Protein 9F91 (pdb70)

Sequence (1014 aa):
EVQLVESGGGLVQPRRSLRLSCAASGFTFDDYTIHWVRQAPGKGLEWVSGITWNSGYIGYADSVKGRFTISRDNARNSLYLQMNSLRAEDTALYYCVRDAYVSGSDYYYYGLDVWGRGTLVTVSSASTKGPSVFPLAPSSKTSGGTAALGCLVKDYFPEPVTVSWNSGALTSGVHTFPAVLQSSGLYSLSSVVTVPSSSLGTQTYICNVNHKPSNTKVDKKVEPTGEIVMTSSPATLSVSPGERVTLFCRASQSVISNLAWYQQKSGQAPRLLIYGASTRATGIPSRFSGSGSGTEFTLTISSLQSEDFAVYFCQQYNNWPLTFGGGTQVNVQRTVAAPSVFIFPPSDSGTASVVCLLNNFYPREAKVQWKVDNALQSGNSQESVTEQDSKDSTYSLSSTLTLSKADYEKHKVYACEVTHQGLSSPVTKSFNRGEEVQLVESGGGLVQPRRSLRLSCAASGFTFDDYTIHWVRQAPGKGLEWVSGITWNSGYIGYADSVKGRFTISRDNARNSLYLQMNSLRAEDTALYYCVRDAYVSGSDYYYYGLDVWGRGTLVTVSSASTKGPSVFPLAPSSKSTSGTAALGCLVKDYFPEPVTVSWNSGALTSGVHTFPAVLQSSGLYSLSSVVTVPSSSLGTQTYICNVNHKPSNTKVDKKVEPTGEIVMTSSPATLSVSPGERVTLFCRASQSVISNLAWYQQKSGQAPRLLIYGASTRATGIPSRFSGSGSGTEFTLTISSLQSEDFAVYFCQQYNNWPLTFGGGTQVNVQRTVAAPSVFIFPPSDEQLKSGTASVVCLLNNFYPREAKVQWKVDNALQSGNSQESVTEQDSKDSTYSLSSTLTLSKADYEKHKVYACEVTHQGLSSPVTKSFNRGECTEEEIIEKVKSALLSTNKAVISVELKGRTIPLYVEITKEGKLHLTAEGATEEEKEIIKEAQKAFQEEIEHTEEEIIEKVKSALLSTNKAVISVELKGRTIPLYVEITKEGKLHLTAEGATEEEKEIIKEAQKAFQEEIE

B-factor: mean 74.76, std 21.91, range [30.68, 138.53]

Foldseek 3Di:
DWAKAKDWADEAAAQAKTKIKIATDDDQLLQWKKWKWWAAVPGDIGTAWIAHSVSPDIDGDPVQPPFKDWDDDSVRRMIMIIGGNDDQVPFTFIKIWIAQAGPPDDDGDGDTDYIHPTHTHGYHPDDFDAWDKAWAAQDLPCPPQKTKIWIKTDFGDDDDKDKDKPNPPDDPQKDWDDWDQDPVRGTITMMMGIDGSVCLVPDWIKIFIADVVNRDTDIDTHHD/DPDKEKAWPDQEAADAFFDKDKIKIFIPWFQFQQKWKWWDAPPDDTDTAAGGQFHGDPPHDPQWGKDDTTGIIMIMRGGHHPVRQTWMKMWGVSDPPIYIHPIYGYAHDADFDFWDKDKDDFDDDQFTKIKIKTPFGPDPDKDKWKAFPNRTDDDQKDKDKDAQDPPRRGIMMMMIGTDGPVVVVVTFKIWIWMDDPNDPDIDIDMDTPPD/DWAKAKDWADEDAAQAKTKIKIATDDDQQLQWKKFKWWAAVVGDIGTAWIAHSVSPDIDGDPVQPPQKDWDADSVRRMIMIMGGRDDQVPFTWMKIWIFQAGPPDDDGDGDTDHIHPTHTHGHAPDDFDDWDKAWAAWDLVDPPLKIKIWIKRAFGDDDDKDKDKPNPPDDPQKDKDDWDQDPVRGTITMIMGIGRSVCLVPDWIKIFIQDVSNRDTDIDTHHD/DPDKEKAKPDQEAADAFFDKDKIKIFIPWFQFFQKWKWWDAPPDDIHTAAGTQFHGDPPHDPQWTKDDGTTMIMIMRGTHDPVRQTWMKMWGVSDPPIYIYSTYGYAHDADFDFWDKDKDWADPVVLVVFKTKIKMKTPFGPDPDKDKWKAFVNRTDDDQKDKDKDAQDPPRRTIMMMMIGMDTSVVVVVTFKIWIWMDDPVDPDIDIDIATPPGD/DLVVVLVVLVVQCPPHQWDWDWDCDDPDTWIWIWGADPVGQIDIDTPPAPPVRVVSVVVSSVVVSVVRVD/DLVVVLVVLVVACPPDQWDWDWDCPVPDTFIWIWGADDPGAIDIDGPPDDPVVVVSVVVSRVVVRVVVD

Solvent-accessible surface area: 46553 Å² total; per-residue (Å²): 166,71,75,5,76,16,63,40,32,31,94,13,103,29,200,149,61,38,115,0,30,3,53,6,34,38,16,68,3,42,66,38,13,0,0,0,0,16,26,28,106,88,145,26,15,68,7,0,0,0,0,13,126,85,53,61,41,72,10,62,13,108,48,0,129,86,28,4,72,3,51,27,50,28,10,60,4,11,0,30,0,56,0,58,56,1,115,59,133,1,29,1,48,0,5,0,0,20,2,6,5,35,77,42,32,128,150,43,100,38,2,0,53,18,29,2,160,20,15,105,0,29,6,21,92,23,88,76,76,20,13,40,13,45,31,4,33,3,62,102,98,119,38,87,46,53,9,6,1,0,0,6,0,34,33,0,2,33,82,87,18,85,29,38,3,34,94,48,76,38,98,91,30,34,27,67,4,67,28,42,92,23,129,78,23,29,35,11,18,4,0,0,0,33,5,83,42,97,20,28,75,119,92,55,14,40,0,6,0,56,0,157,56,30,138,29,123,45,85,74,106,7,109,103,164,26,76,1,86,9,73,23,49,46,79,82,48,40,10,35,80,50,71,164,1,46,0,87,0,145,5,69,61,39,0,55,45,13,0,0,4,0,4,18,58,90,90,101,33,6,108,18,0,0,21,10,6,78,58,104,15,134,79,15,49,89,41,1,55,9,54,34,75,16,52,85,0,30,0,18,0,51,52,2,75,77,93,2,45,10,42,1,6,0,1,0,3,0,14,14,35,3,15,20,2,61,11,3,70,4,16,43,82,77,101,79,21,48,9,41,6,25,21,4,31,30,47,74,119,65,53,13,4,0,0,0,0,0,6,55,0,10,34,105,103,28,124,18,44,7,66,4,66,147,48,105,41,103,85,45,46,67,84,16,32,14,123,40,48,118,190,53,16,5,10,1,4,4,1,25,0,54,21,52,38,70,60,34,111,134,56,141,55,0,13,0,38,0,59,9,130,27,36,126,68,84,38,82,73,57,26,98,81,68,128,164,76,68,5,58,18,65,40,34,30,84,12,99,47,198,148,61,38,129,0,32,2,50,14,39,52,40,80,9,62,66,40,15,0,0,0,0,14,28,34,104,88,144,27,13,67,8,0,0,0,0,14,132,88,46,60,45,68,10,64,12,108,53,0,127,78,28,3,66,8,59,28,62,54,103,56,67,18,0,54,0,52,0,49,52,1,118,60,136,3,32,3,52,0,6,0,0,20,2,7,5,37,73,25,37,120,150,45,98,36,2,1,51,17,28,2,196,20,14,107,0,25,7,21,95,21,89,80,84,24,10,35,12,21,20,3,42,4,40,97,101,32,54,54,76,53,0,2,1,0,0,4,0,14,32,0,1,32,77,91,16,84,30,38,4,31,98,46,80,38,100,90,31,38,25,66,3,68,29,41,93,25,129,81,23,27,34,9,19,3,0,1,0,27,4,81,36,102,22,24,75,118,94,54,13,40,0,7,0,55,0,160,56,28,139,30,123,45,86,53,103,7,103,110,159,29,71,0,83,7,74,22,46,37,79,66,10,22,0,41,76,48,54,37,0,11,0,41,1,142,4,71,64,39,0,50,45,13,0,0,4,0,3,16,62,89,86,103,34,6,105,19,0,0,18,10,10,68,62,104,13,131,79,16,54,86,39,0,51,12,60,32,74,15,63,82,1,24,0,16,0,58,48,0,77,80,90,1,45,10,42,1,6,0,0,0,4,0,10,15,32,3,15,18,4,63,12,2,58,3,13,44,60,76,101,80,20,49,9,32,4,4,20,3,47,12,15,108,73,2,33,135,86,28,53,0,1,0,0,1,0,0,5,48,0,11,24,85,121,30,122,20,40,7,70,5,67,146,50,105,43,103,82,49,46,65,80,15,45,16,132,41,46,116,190,55,13,4,11,0,5,5,1,24,0,56,20,49,82,68,59,5,86,134,55,139,56,0,11,0,32,0,56,7,130,28,37,129,68,77,38,79,70,61,24,66,82,69,97,104,84,102,128,118,4,27,102,68,1,58,14,0,24,19,2,1,10,94,0,27,10,42,6,132,21,83,83,46,100,18,81,1,71,0,55,26,71,85,138,15,57,6,78,2,45,12,140,90,11,90,125,128,10,88,77,61,1,75,109,2,30,130,45,8,55,123,88,76,90,121,92,102,134,123,10,22,102,65,2,62,13,0,25,18,2,0,23,92,1,16,11,47,5,64,38,110,74,53,106,13,74,0,77,0,69,39,75,104,164,29,40,2,98,4,56,8,114,84,17,103,139,122,4,90,94,55,2,92,112,1,30,123,41,26,55,132,98,97,126

Structure (mmCIF, N/CA/C/O backbone):
data_9F91
#
_entry.id   9F91
#
_cell.length_a   113.390
_cell.length_b   137.650
_cell.length_c   87.470
_cell.angle_alpha   90.000
_cell.angle_beta   90.000
_cell.angle_gamma   90.000
#
_symmetry.space_group_name_H-M   'P 21 21 2'
#
loop_
_entity.id
_entity.type
_entity.pdbx_description
1 polymer 'RSV90 Fab heavy chain'
2 polymer 'RSV90 Fab light chain'
3 polymer 'Designed single epitope Respiratory Syncytial Virus immunogen in complex with RSV90 fab'
4 water water
#
loop_
_atom_site.group_PDB
_atom_site.id
_atom_site.type_symbol
_atom_site.label_atom_id
_atom_site.label_alt_id
_atom_site.label_comp_id
_atom_site.label_asym_id
_atom_site.label_entity_id
_atom_site.label_seq_id
_atom_site.pdbx_PDB_ins_code
_atom_site.Cartn_x
_atom_site.Cartn_y
_atom_site.Cartn_z
_atom_site.occupancy
_atom_site.B_iso_or_equiv
_atom_site.auth_seq_id
_atom_site.auth_comp_id
_atom_site.auth_asym_id
_atom_site.auth_atom_id
_atom_site.pdbx_PDB_model_num
ATOM 1 N N . GLU A 1 4 ? 5.10600 49.17300 18.50100 1.000 79.89000 1 GLU E N 1
ATOM 2 C CA . GLU A 1 4 ? 4.65400 48.18900 19.47800 1.000 83.18000 1 GLU E CA 1
ATOM 3 C C . GLU A 1 4 ? 5.53700 48.17800 20.72100 1.000 71.55000 1 GLU E C 1
ATOM 4 O O . GLU A 1 4 ? 6.48300 47.39700 20.81900 1.000 72.19000 1 GLU E O 1
ATOM 10 N N . VAL A 1 5 ? 5.21300 49.05200 21.67100 1.000 70.23000 2 VAL E N 1
ATOM 11 C CA . VAL A 1 5 ? 5.96200 49.13100 22.91900 1.000 64.81000 2 VAL E CA 1
ATOM 12 C C . VAL A 1 5 ? 5.67700 47.88300 23.74500 1.000 62.81000 2 VAL E C 1
ATOM 13 O O . VAL A 1 5 ? 4.53300 47.63000 24.13900 1.000 83.25000 2 VAL E O 1
ATOM 17 N N . GLN A 1 6 ? 6.71900 47.10100 24.01500 1.000 63.49000 3 GLN E N 1
ATOM 18 C CA . GLN A 1 6 ? 6.54500 45.86500 24.76300 1.000 59.83000 3 GLN E CA 1
ATOM 19 C C . GLN A 1 6 ? 7.86100 45.46600 25.41300 1.000 60.36000 3 GLN E C 1
ATOM 20 O O . GLN A 1 6 ? 8.94200 45.79800 24.91900 1.000 60.46000 3 GLN E O 1
ATOM 26 N N . LEU A 1 7 ? 7.74700 44.75000 26.53000 1.000 57.73000 4 LEU E N 1
ATOM 27 C CA . LEU A 1 7 ? 8.87900 44.16200 27.23400 1.000 54.83000 4 LEU E CA 1
ATOM 28 C C . LEU A 1 7 ? 8.65400 42.65800 27.33200 1.000 57.39000 4 LEU E C 1
ATOM 29 O O . LEU A 1 7 ? 7.58300 42.21600 27.75800 1.000 51.82000 4 LEU E O 1
ATOM 34 N N . VAL A 1 8 ? 9.65700 41.87600 26.93700 1.000 52.06000 5 VAL E N 1
ATOM 35 C CA . VAL A 1 8 ? 9.54100 40.42300 26.85200 1.000 53.77000 5 VAL E CA 1
ATOM 36 C C . VAL A 1 8 ? 10.58900 39.79700 27.76300 1.000 54.90000 5 VAL E C 1
ATOM 37 O O . VAL A 1 8 ? 11.79400 39.97300 27.54300 1.000 55.96000 5 VAL E O 1
ATOM 41 N N . GLU A 1 9 ? 10.13300 39.05500 28.76800 1.000 59.02000 6 GLU E N 1
ATOM 42 C CA . GLU A 1 9 ? 11.02600 38.42900 29.73100 1.000 56.18000 6 GLU E CA 1
ATOM 43 C C . GLU A 1 9 ? 11.42700 37.02700 29.27900 1.000 55.07000 6 GLU E C 1
ATOM 44 O O . GLU A 1 9 ? 10.74900 36.38500 28.47300 1.000 51.92000 6 GLU E O 1
ATOM 50 N N . SER A 1 10 ? 12.54900 36.55800 29.82100 1.000 52.69000 7 SER E N 1
ATOM 51 C CA . SER A 1 10 ? 13.05500 35.22200 29.54300 1.000 58.75000 7 SER E CA 1
ATOM 52 C C . SER A 1 10 ? 14.02100 34.82700 30.64900 1.000 53.00000 7 SER E C 1
ATOM 53 O O . SER A 1 10 ? 14.61400 35.68500 31.30700 1.000 53.62000 7 SER E O 1
ATOM 56 N N . GLY A 1 11 ? 14.16600 33.51700 30.84900 1.000 49.85000 8 GLY E N 1
ATOM 57 C CA . GLY A 1 11 ? 15.14400 32.98400 31.77600 1.000 58.63000 8 GLY E CA 1
ATOM 58 C C . GLY A 1 11 ? 14.57600 32.28300 32.99000 1.000 56.99000 8 GLY E C 1
ATOM 59 O O . GLY A 1 11 ? 15.35500 31.74800 33.78900 1.000 53.05000 8 GLY E O 1
ATOM 60 N N . GLY A 1 12 ? 13.25700 32.26300 33.16200 1.000 54.16000 9 GLY E N 1
ATOM 61 C CA . GLY A 1 12 ? 12.67800 31.62800 34.32900 1.000 57.16000 9 GLY E CA 1
ATOM 62 C C . GLY A 1 12 ? 12.52700 30.12600 34.16500 1.000 59.34000 9 GLY E C 1
ATOM 63 O O . GLY A 1 12 ? 12.39100 29.60000 33.06100 1.000 62.95000 9 GLY E O 1
ATOM 64 N N . GLY A 1 13 ? 12.55200 29.43100 35.29600 1.000 55.58000 10 GLY E N 1
ATOM 65 C CA . GLY A 1 13 ? 12.36800 27.99500 35.30000 1.000 53.77000 10 GLY E CA 1
ATOM 66 C C . GLY A 1 13 ? 12.54400 27.44500 36.70100 1.000 58.08000 10 GLY E C 1
ATOM 67 O O . GLY A 1 13 ? 12.52300 28.18700 37.68700 1.000 57.55000 10 GLY E O 1
ATOM 68 N N . LEU A 1 14 ? 12.72700 26.12800 36.76900 1.000 58.41000 11 LEU E N 1
ATOM 69 C CA . LEU A 1 14 ? 12.91000 25.45600 38.04800 1.000 53.66000 11 LEU E CA 1
ATOM 70 C C . LEU A 1 14 ? 14.35000 25.60800 38.51700 1.000 50.84000 11 LEU E C 1
ATOM 71 O O . LEU A 1 14 ? 15.29000 25.38000 37.75000 1.000 63.77000 11 LEU E O 1
ATOM 76 N N . VAL A 1 15 ? 14.52200 26.01200 39.77300 1.000 48.62000 12 VAL E N 1
ATOM 77 C CA . VAL A 1 15 ? 15.83600 26.20000 40.37400 1.000 51.39000 12 VAL E CA 1
ATOM 78 C C . VAL A 1 15 ? 15.77700 25.66300 41.79600 1.000 53.03000 12 VAL E C 1
ATOM 79 O O . VAL A 1 15 ? 14.74700 25.74900 42.46800 1.000 64.59000 12 VAL E O 1
ATOM 83 N N . GLN A 1 16 ? 16.88600 25.09500 42.24900 1.000 62.56000 13 GLN E N 1
ATOM 84 C CA . GLN A 1 16 ? 16.97400 24.58000 43.60400 1.000 65.39000 13 GLN E CA 1
ATOM 85 C C . GLN A 1 16 ? 17.29700 25.70500 44.58300 1.000 59.05000 13 GLN E C 1
ATOM 86 O O . GLN A 1 16 ? 17.84600 26.73900 44.19400 1.000 59.77000 13 GLN E O 1
ATOM 92 N N . PRO A 1 17 ? 16.95000 25.53500 45.85900 1.000 55.58000 14 PRO E N 1
ATOM 93 C CA . PRO A 1 17 ? 17.33600 26.53100 46.86400 1.000 53.13000 14 PRO E CA 1
ATOM 94 C C . PRO A 1 17 ? 18.84700 26.71500 46.92500 1.000 63.17000 14 PRO E C 1
ATOM 95 O O . PRO A 1 17 ? 19.61600 25.80600 46.61000 1.000 63.22000 14 PRO E O 1
ATOM 99 N N . ARG A 1 18 ? 19.26600 27.93100 47.30000 1.000 99.22000 15 ARG E N 1
ATOM 100 C CA . ARG A 1 18 ? 20.70900 28.25900 47.47100 1.000 103.33000 15 ARG E CA 1
ATOM 101 C C . ARG A 1 18 ? 21.43900 28.37400 46.12300 1.000 99.83000 15 ARG E C 1
ATOM 102 O O . ARG A 1 18 ? 22.62800 28.71700 46.14700 1.000 97.57000 15 ARG E O 1
ATOM 110 N N . ARG A 1 19 ? 20.75700 28.14500 44.99900 1.000 51.22000 16 ARG E N 1
ATOM 111 C CA . ARG A 1 19 ? 21.42700 28.18800 43.70600 1.000 46.95000 16 ARG E CA 1
ATOM 112 C C . ARG A 1 19 ? 21.25300 29.58100 43.08900 1.000 56.65000 16 ARG E C 1
ATOM 113 O O . ARG A 1 19 ? 20.96100 30.55400 43.79000 1.000 59.94000 16 ARG E O 1
ATOM 121 N N . SER A 1 20 ? 21.41700 29.69700 41.77000 1.000 54.20000 17 SER E N 1
ATOM 122 C CA . SER A 1 20 ? 21.38100 30.98900 41.09700 1.000 47.18000 17 SER E CA 1
ATOM 123 C C . SER A 1 20 ? 20.60500 30.88600 39.79000 1.000 51.13000 17 SER E C 1
ATOM 124 O O . SER A 1 20 ? 20.47800 29.81100 39.20000 1.000 49.00000 17 SER E O 1
ATOM 127 N N . LEU A 1 21 ? 20.08500 32.03000 39.34300 1.000 52.69000 18 LEU E N 1
ATOM 128 C CA . LEU A 1 21 ? 19.37500 32.11100 38.07200 1.000 55.53000 18 LEU E CA 1
ATOM 129 C C . LEU A 1 21 ? 19.46000 33.54100 37.55400 1.000 55.75000 18 LEU E C 1
ATOM 130 O O . LEU A 1 21 ? 19.45700 34.49200 38.34100 1.000 52.29000 18 LEU E O 1
ATOM 135 N N . ARG A 1 22 ? 19.53000 33.68600 36.23200 1.000 54.97000 19 ARG E N 1
ATOM 136 C CA . ARG A 1 22 ? 19.68900 34.98300 35.58600 1.000 53.51000 19 ARG E CA 1
ATOM 137 C C . ARG A 1 22 ? 18.49900 35.23500 34.67300 1.000 52.99000 19 ARG E C 1
ATOM 138 O O . ARG A 1 22 ? 18.27300 34.48200 33.72000 1.000 54.55000 19 ARG E O 1
ATOM 146 N N . LEU A 1 23 ? 17.74800 36.29200 34.96300 1.000 45.12000 20 LEU E N 1
ATOM 147 C CA . LEU A 1 23 ? 16.59700 36.68100 34.16600 1.000 50.94000 20 LEU E CA 1
ATOM 148 C C . LEU A 1 23 ? 16.98000 37.77000 33.17200 1.000 56.85000 20 LEU E C 1
ATOM 149 O O . LEU A 1 23 ? 17.85700 38.59900 33.43100 1.000 46.74000 20 LEU E O 1
ATOM 154 N N . SER A 1 24 ? 16.30300 37.76200 32.02900 1.000 54.47000 21 SER E N 1
ATOM 155 C CA . SER A 1 24 ? 16.55300 38.72300 30.97000 1.000 54.19000 21 SER E CA 1
ATOM 156 C C . SER A 1 24 ? 15.24700 39.38600 30.56300 1.000 55.10000 21 SER E C 1
ATOM 157 O O . SER A 1 24 ? 14.15800 38.84400 30.76400 1.000 51.14000 21 SER E O 1
ATOM 160 N N . CYS A 1 25 ? 15.37300 40.57800 29.98500 1.000 59.09000 22 CYS E N 1
ATOM 161 C CA . CYS A 1 25 ? 14.23100 41.33300 29.49300 1.000 58.57000 22 CYS E CA 1
ATOM 162 C C . CYS A 1 25 ? 14.65200 42.08400 28.24200 1.000 59.13000 22 CYS E C 1
ATOM 163 O O . CYS A 1 25 ? 15.66700 42.78500 28.25400 1.000 59.07000 22 CYS E O 1
ATOM 166 N N . ALA A 1 26 ? 13.87900 41.93500 27.17100 1.000 56.18000 23 ALA E N 1
ATOM 167 C CA . ALA A 1 26 ? 14.17300 42.56400 25.89000 1.000 51.94000 23 ALA E CA 1
ATOM 168 C C . ALA A 1 26 ? 13.15200 43.65700 25.61100 1.000 58.35000 23 ALA E C 1
ATOM 169 O O . ALA A 1 26 ? 11.94200 43.41400 25.68100 1.000 62.22000 23 ALA E O 1
ATOM 171 N N . ALA A 1 27 ? 13.64100 44.85400 25.29200 1.000 54.38000 24 ALA E N 1
ATOM 172 C CA . ALA A 1 27 ? 12.78500 45.99800 25.01800 1.000 48.62000 24 ALA E CA 1
ATOM 173 C C . ALA A 1 27 ? 12.56400 46.16200 23.52100 1.000 54.52000 24 ALA E C 1
ATOM 174 O O . ALA A 1 27 ? 13.38900 45.75000 22.70300 1.000 61.64000 24 ALA E O 1
ATOM 176 N N . SER A 1 28 ? 11.44300 46.78700 23.17000 1.000 57.54000 25 SER E N 1
ATOM 177 C CA . SER A 1 28 ? 11.05500 46.90600 21.77100 1.000 63.67000 25 SER E CA 1
ATOM 178 C C . SER A 1 28 ? 10.09900 48.07900 21.60700 1.000 67.62000 25 SER E C 1
ATOM 179 O O . SER A 1 28 ? 9.15200 48.22300 22.38500 1.000 67.55000 25 SER E O 1
ATOM 182 N N . GLY A 1 29 ? 10.35300 48.91000 20.60000 1.000 65.01000 26 GLY E N 1
ATOM 183 C CA . GLY A 1 29 ? 9.42900 49.96200 20.23400 1.000 63.23000 26 GLY E CA 1
ATOM 184 C C . GLY A 1 29 ? 9.55500 51.25800 20.99900 1.000 65.66000 26 GLY E C 1
ATOM 185 O O . GLY A 1 29 ? 8.63000 52.07700 20.94800 1.000 64.34000 26 GLY E O 1
ATOM 186 N N . PHE A 1 30 ? 10.66300 51.48100 21.70100 1.000 64.14000 27 PHE E N 1
ATOM 187 C CA . PHE A 1 30 ? 10.84500 52.72900 22.42900 1.000 62.14000 27 PHE E CA 1
ATOM 188 C C . PHE A 1 30 ? 12.32100 52.90200 22.75500 1.000 66.37000 27 PHE E C 1
ATOM 189 O O . PHE A 1 30 ? 13.10000 51.94600 22.72100 1.000 68.51000 27 PHE E O 1
ATOM 197 N N . THR A 1 31 ? 12.69800 54.14200 23.06000 1.000 68.51000 28 THR E N 1
ATOM 198 C CA . THR A 1 31 ? 14.08300 54.45500 23.39400 1.000 67.71000 28 THR E CA 1
ATOM 199 C C . THR A 1 31 ? 14.40100 53.90100 24.77600 1.000 63.32000 28 THR E C 1
ATOM 200 O O . THR A 1 31 ? 13.94200 54.43500 25.79000 1.000 63.70000 28 THR E O 1
ATOM 204 N N . PHE A 1 32 ? 15.19200 52.82700 24.81600 1.000 60.83000 29 PHE E N 1
ATOM 205 C CA . PHE A 1 32 ? 15.47400 52.15500 26.07800 1.000 56.18000 29 PHE E CA 1
ATOM 206 C C . PHE A 1 32 ? 16.33500 53.01200 26.99800 1.000 58.87000 29 PHE E C 1
ATOM 207 O O . PHE A 1 32 ? 16.20800 52.91700 28.22400 1.000 57.61000 29 PHE E O 1
ATOM 215 N N . ASP A 1 33 ? 17.19800 53.85900 26.43500 1.000 60.57000 30 ASP E N 1
ATOM 216 C CA . ASP A 1 33 ? 18.14100 54.65500 27.21400 1.000 62.69000 30 ASP E CA 1
ATOM 217 C C . ASP A 1 33 ? 17.50700 55.88200 27.86400 1.000 67.92000 30 ASP E C 1
ATOM 218 O O . ASP A 1 33 ? 18.23100 56.67600 28.47300 1.000 69.27000 30 ASP E O 1
ATOM 223 N N . ASP A 1 34 ? 16.19100 56.06900 27.75200 1.000 64.04000 31 ASP E N 1
ATOM 224 C CA . ASP A 1 34 ? 15.53600 57.22900 28.33800 1.000 59.48000 31 ASP E CA 1
ATOM 225 C C . ASP A 1 34 ? 14.72000 56.91000 29.58000 1.000 54.52000 31 ASP E C 1
ATOM 226 O O . ASP A 1 34 ? 14.35100 57.83800 30.31000 1.000 49.74000 31 ASP E O 1
ATOM 231 N N . TYR A 1 35 ? 14.44600 55.63900 29.85100 1.000 58.91000 32 TYR E N 1
ATOM 232 C CA . TYR A 1 35 ? 13.54900 55.24400 30.92200 1.000 46.06000 32 TYR E CA 1
ATOM 233 C C . TYR A 1 35 ? 14.29400 54.45600 31.98800 1.000 48.42000 32 TYR E C 1
ATOM 234 O O . TYR A 1 35 ? 15.24800 53.72800 31.69600 1.000 47.78000 32 TYR E O 1
ATOM 243 N N . THR A 1 36 ? 13.84400 54.60600 33.23000 1.000 43.76000 33 THR E N 1
ATOM 244 C CA . THR A 1 36 ? 14.19800 53.65800 34.27300 1.000 44.49000 33 THR E CA 1
ATOM 245 C C . THR A 1 36 ? 13.31000 52.42400 34.14400 1.000 46.81000 33 THR E C 1
ATOM 246 O O . THR A 1 36 ? 12.11600 52.53300 33.85200 1.000 41.88000 33 THR E O 1
ATOM 250 N N . ILE A 1 37 ? 13.90500 51.24600 34.33300 1.000 36.17000 34 ILE E N 1
ATOM 251 C CA . ILE A 1 37 ? 13.20600 49.97300 34.20100 1.000 42.10000 34 ILE E CA 1
ATOM 252 C C . ILE A 1 37 ? 13.26000 49.24900 35.53900 1.000 41.52000 34 ILE E C 1
ATOM 253 O O . ILE A 1 37 ? 14.26600 49.32100 36.25400 1.000 42.91000 34 ILE E O 1
ATOM 258 N N . HIS A 1 38 ? 12.17600 48.54800 35.87000 1.000 35.96000 35 HIS E N 1
ATOM 259 C CA . HIS A 1 38 ? 11.99500 47.90400 37.16200 1.000 42.52000 35 HIS E CA 1
ATOM 260 C C . HIS A 1 38 ? 11.73300 46.41300 36.99600 1.000 41.76000 35 HIS E C 1
ATOM 261 O O . HIS A 1 38 ? 11.20300 45.96100 35.97800 1.000 42.37000 35 HIS E O 1
ATOM 268 N N . TRP A 1 39 ? 12.08600 45.65600 38.03100 1.000 40.73000 36 TRP E N 1
ATOM 269 C CA . TRP A 1 39 ? 11.62900 44.28400 38.20200 1.000 40.30000 36 TRP E CA 1
ATOM 270 C C . TRP A 1 39 ? 10.58900 44.25900 39.31600 1.000 47.46000 36 TRP E C 1
ATOM 271 O O . TRP A 1 39 ? 10.83600 44.77100 40.41400 1.000 42.59000 36 TRP E O 1
ATOM 282 N N . VAL A 1 40 ? 9.42400 43.68400 39.02800 1.000 38.01000 37 VAL E N 1
ATOM 283 C CA . VAL A 1 40 ? 8.35000 43.54200 40.00300 1.000 45.55000 37 VAL E CA 1
ATOM 284 C C . VAL A 1 40 ? 7.86900 42.10000 39.96700 1.000 46.10000 37 VAL E C 1
ATOM 285 O O . VAL A 1 40 ? 7.54900 41.57700 38.89400 1.000 49.45000 37 VAL E O 1
ATOM 289 N N . ARG A 1 41 ? 7.81800 41.46000 41.12900 1.000 43.62000 38 ARG E N 1
ATOM 290 C CA . ARG A 1 41 ? 7.42600 40.06300 41.20400 1.000 48.19000 38 ARG E CA 1
ATOM 291 C C . ARG A 1 41 ? 6.07600 39.91100 41.89300 1.000 49.05000 38 ARG E C 1
ATOM 292 O O . ARG A 1 41 ? 5.62900 40.77800 42.65300 1.000 47.68000 38 ARG E O 1
ATOM 300 N N . GLN A 1 42 ? 5.43500 38.78000 41.61300 1.000 46.86000 39 GLN E N 1
ATOM 301 C CA . GLN A 1 42 ? 4.11400 38.46700 42.14800 1.000 48.89000 39 GLN E CA 1
ATOM 302 C C . GLN A 1 42 ? 4.09600 36.99900 42.54800 1.000 45.29000 39 GLN E C 1
ATOM 303 O O . GLN A 1 42 ? 4.16300 36.11700 41.68600 1.000 42.86000 39 GLN E O 1
ATOM 309 N N . ALA A 1 43 ? 4.01900 36.73800 43.84900 1.000 53.45000 40 ALA E N 1
ATOM 310 C CA . ALA A 1 43 ? 3.87300 35.37300 44.32300 1.000 54.21000 40 ALA E CA 1
ATOM 311 C C . ALA A 1 43 ? 2.51500 34.81800 43.89000 1.000 55.14000 40 ALA E C 1
ATOM 312 O O . ALA A 1 43 ? 1.56500 35.57800 43.68100 1.000 58.78000 40 ALA E O 1
ATOM 314 N N . PRO A 1 44 ? 2.39600 33.49800 43.74000 1.000 67.03000 41 PRO E N 1
ATOM 315 C CA . PRO A 1 44 ? 1.13700 32.92000 43.23700 1.000 75.95000 41 PRO E CA 1
ATOM 316 C C . PRO A 1 44 ? -0.03900 33.23600 44.14900 1.000 71.43000 41 PRO E C 1
ATOM 317 O O . PRO A 1 44 ? -0.08300 32.81800 45.30800 1.000 74.78000 41 PRO E O 1
ATOM 321 N N . GLY A 1 45 ? -0.99900 33.98500 43.60900 1.000 65.24000 42 GLY E N 1
ATOM 322 C CA . GLY A 1 45 ? -2.17300 34.36900 44.36600 1.000 65.20000 42 GLY E CA 1
ATOM 323 C C . GLY A 1 45 ? -1.95000 35.43900 45.40900 1.000 70.55000 42 GLY E C 1
ATOM 324 O O . GLY A 1 45 ? -2.74800 35.54700 46.34500 1.000 74.07000 42 GLY E O 1
ATOM 325 N N . LYS A 1 46 ? -0.89400 36.23800 45.28400 1.000 62.94000 43 LYS E N 1
ATOM 326 C CA . LYS A 1 46 ? -0.59300 37.28600 46.25000 1.000 68.21000 43 LYS E CA 1
ATOM 327 C C . LYS A 1 46 ? -0.34100 38.60000 45.51500 1.000 60.93000 43 LYS E C 1
ATOM 328 O O . LYS A 1 46 ? -0.45400 38.68900 44.28900 1.000 52.70000 43 LYS E O 1
ATOM 334 N N . GLY A 1 47 ? -0.00600 39.63300 46.28000 1.000 61.40000 44 GLY E N 1
ATOM 335 C CA . GLY A 1 47 ? 0.11300 40.96600 45.73600 1.000 51.40000 44 GLY E CA 1
ATOM 336 C C . GLY A 1 47 ? 1.37100 41.14400 44.90400 1.000 53.99000 44 GLY E C 1
ATOM 337 O O . GLY A 1 47 ? 2.08400 40.20200 44.55600 1.000 54.53000 44 GLY E O 1
ATOM 338 N N . LEU A 1 48 ? 1.63500 42.40300 44.57600 1.000 54.31000 45 LEU E N 1
ATOM 339 C CA . LEU A 1 48 ? 2.82200 42.78800 43.83200 1.000 46.74000 45 LEU E CA 1
ATOM 340 C C . LEU A 1 48 ? 3.90000 43.27600 44.78900 1.000 48.02000 45 LEU E C 1
ATOM 341 O O . LEU A 1 48 ? 3.60800 43.84900 45.84300 1.000 44.00000 45 LEU E O 1
ATOM 346 N N . GLU A 1 49 ? 5.15500 43.03000 44.41700 1.000 51.85000 46 GLU E N 1
ATOM 347 C CA . GLU A 1 49 ? 6.29900 43.43900 45.22300 1.000 48.62000 46 GLU E CA 1
ATOM 348 C C . GLU A 1 49 ? 7.39900 43.93500 44.29900 1.000 47.89000 46 GLU E C 1
ATOM 349 O O . GLU A 1 49 ? 7.85100 43.19900 43.41700 1.000 46.78000 46 GLU E O 1
ATOM 355 N N . TRP A 1 50 ? 7.82100 45.18000 44.50200 1.000 57.18000 47 TRP E N 1
ATOM 356 C CA . TRP A 1 50 ? 8.94100 45.73100 43.75300 1.000 42.48000 47 TRP E CA 1
ATOM 357 C C . TRP A 1 50 ? 10.22500 45.02100 44.16100 1.000 43.60000 47 TRP E C 1
ATOM 358 O O . TRP A 1 50 ? 10.47000 44.79500 45.34900 1.000 44.12000 47 TRP E O 1
ATOM 369 N N . VAL A 1 51 ? 11.03900 44.65700 43.17500 1.000 40.84000 48 VAL E N 1
ATOM 370 C CA . VAL A 1 51 ? 12.26900 43.92100 43.43700 1.000 42.52000 48 VAL E CA 1
ATOM 371 C C . VAL A 1 51 ? 13.46900 44.84500 43.29800 1.000 45.36000 48 VAL E C 1
ATOM 372 O O . VAL A 1 51 ? 14.27400 44.98100 44.22600 1.000 44.15000 48 VAL E O 1
ATOM 376 N N . SER A 1 52 ? 13.59300 45.49000 42.14200 1.000 48.64000 49 SER E N 1
ATOM 377 C CA . SER A 1 52 ? 14.75900 46.31300 41.86000 1.000 46.12000 49 SER E CA 1
ATOM 378 C C . SER A 1 52 ? 14.45200 47.24800 40.69900 1.000 42.02000 49 SER E C 1
ATOM 379 O O . SER A 1 52 ? 13.51400 47.02300 39.93000 1.000 38.05000 49 SER E O 1
ATOM 382 N N . GLY A 1 53 ? 15.26100 48.29800 40.58600 1.000 42.82000 50 GLY E N 1
ATOM 383 C CA . GLY A 1 53 ? 15.16600 49.22300 39.46600 1.000 41.05000 50 GLY E CA 1
ATOM 384 C C . GLY A 1 53 ? 16.51600 49.81800 39.13300 1.000 47.60000 50 GLY E C 1
ATOM 385 O O . GLY A 1 53 ? 17.39700 49.92400 39.99300 1.000 41.22000 50 GLY E O 1
ATOM 386 N N . ILE A 1 54 ? 16.68500 50.20000 37.86400 1.000 50.20000 51 ILE E N 1
ATOM 387 C CA . ILE A 1 54 ? 17.89400 50.86600 37.38400 1.000 47.59000 51 ILE E CA 1
ATOM 388 C C . ILE A 1 54 ? 17.50300 52.13600 36.64500 1.000 48.30000 51 ILE E C 1
ATOM 389 O O . ILE A 1 54 ? 16.49300 52.16600 35.93500 1.000 50.83000 51 ILE E O 1
ATOM 394 N N . THR A 1 55 ? 18.31300 53.18000 36.79300 1.000 49.30000 52 THR E N 1
ATOM 395 C CA . THR A 1 55 ? 18.09700 54.38400 36.01000 1.000 49.60000 52 THR E CA 1
ATOM 396 C C . THR A 1 55 ? 18.68200 54.21400 34.60900 1.000 48.86000 52 THR E C 1
ATOM 397 O O . THR A 1 55 ? 19.35400 53.22700 34.30100 1.000 43.94000 52 THR E O 1
ATOM 401 N N . TRP A 1 56 ? 18.41400 55.20300 33.75300 1.000 50.35000 53 TRP E N 1
ATOM 402 C CA . TRP A 1 56 ? 18.76800 55.08400 32.34100 1.000 52.57000 53 TRP E CA 1
ATOM 403 C C . TRP A 1 56 ? 20.26600 54.86900 32.15000 1.000 54.35000 53 TRP E C 1
ATOM 404 O O . TRP A 1 56 ? 20.68500 54.13200 31.24800 1.000 55.12000 53 TRP E O 1
ATOM 415 N N . ASN A 1 57 ? 21.08700 55.49400 32.99000 1.000 53.19000 54 ASN E N 1
ATOM 416 C CA . ASN A 1 57 ? 22.53600 55.42800 32.87100 1.000 54.92000 54 ASN E CA 1
ATOM 417 C C . ASN A 1 57 ? 23.16500 54.52400 33.92400 1.000 55.30000 54 ASN E C 1
ATOM 418 O O . ASN A 1 57 ? 24.38200 54.57600 34.12300 1.000 64.14000 54 ASN E O 1
ATOM 423 N N . SER A 1 58 ? 22.36200 53.69700 34.59100 1.000 49.18000 55 SER E N 1
ATOM 424 C CA . SER A 1 58 ? 22.75400 52.91300 35.76000 1.000 43.64000 55 SER E CA 1
ATOM 425 C C . SER A 1 58 ? 23.31900 53.78100 36.88100 1.000 50.29000 55 SER E C 1
ATOM 426 O O . SER A 1 58 ? 24.09200 53.29400 37.71300 1.000 52.08000 55 SER E O 1
ATOM 429 N N . GLY A 1 59 ? 22.93200 55.06100 36.93500 1.000 48.85000 56 GLY E N 1
ATOM 430 C CA . GLY A 1 59 ? 23.45400 55.94800 37.96200 1.000 44.59000 56 GLY E CA 1
ATOM 431 C C . GLY A 1 59 ? 22.87100 55.69200 39.33800 1.000 52.64000 56 GLY E C 1
ATOM 432 O O . GLY A 1 59 ? 23.49900 56.01200 40.35100 1.000 53.78000 56 GLY E O 1
ATOM 433 N N . TYR A 1 60 ? 21.66300 55.13300 39.40100 1.000 44.94000 57 TYR E N 1
ATOM 434 C CA . TYR A 1 60 ? 21.04400 54.75400 40.66100 1.000 40.14000 57 TYR E CA 1
ATOM 435 C C . TYR A 1 60 ? 20.47500 53.35100 40.52500 1.000 46.40000 57 TYR E C 1
ATOM 436 O O . TYR A 1 60 ? 19.83200 53.01900 39.52200 1.000 38.84000 57 TYR E O 1
ATOM 445 N N . ILE A 1 61 ? 20.71400 52.53700 41.54600 1.000 46.02000 58 ILE E N 1
ATOM 446 C CA . ILE A 1 61 ? 20.25300 51.15900 41.59100 1.000 46.73000 58 ILE E CA 1
ATOM 447 C C . ILE A 1 61 ? 19.64700 50.92800 42.96600 1.000 44.85000 58 ILE E C 1
ATOM 448 O O . ILE A 1 61 ? 20.28200 51.22500 43.98500 1.000 49.23000 58 ILE E O 1
ATOM 453 N N . GLY A 1 62 ? 18.41900 50.42300 42.99600 1.000 39.18000 59 GLY E N 1
ATOM 454 C CA . GLY A 1 62 ? 17.72500 50.16200 44.23900 1.000 31.40000 59 GLY E CA 1
ATOM 455 C C . GLY A 1 62 ? 17.28100 48.71500 44.30800 1.000 45.96000 59 GLY E C 1
ATOM 456 O O . GLY A 1 62 ? 16.96300 48.09700 43.29100 1.000 46.04000 59 GLY E O 1
ATOM 457 N N . TYR A 1 63 ? 17.27000 48.17700 45.52200 1.000 44.15000 60 TYR E N 1
ATOM 458 C CA . TYR A 1 63 ? 16.82600 46.81800 45.78400 1.000 46.05000 60 TYR E CA 1
ATOM 459 C C . TYR A 1 63 ? 15.88700 46.83300 46.97900 1.000 47.63000 60 TYR E C 1
ATOM 460 O O . TYR A 1 63 ? 16.09100 47.59600 47.92800 1.000 50.42000 60 TYR E O 1
ATOM 469 N N . ALA A 1 64 ? 14.85300 46.00000 46.92400 1.000 46.91000 61 ALA E N 1
ATOM 470 C CA . ALA A 1 64 ? 14.06700 45.72800 48.11600 1.000 49.83000 61 ALA E CA 1
ATOM 471 C C . ALA A 1 64 ? 14.93300 45.01100 49.14600 1.000 54.17000 61 ALA E C 1
ATOM 472 O O . ALA A 1 64 ? 15.83400 44.24100 48.80200 1.000 52.70000 61 ALA E O 1
ATOM 474 N N . ASP A 1 65 ? 14.65300 45.27500 50.42500 1.000 49.69000 62 ASP E N 1
ATOM 475 C CA . ASP A 1 65 ? 15.42400 44.66300 51.50300 1.000 60.87000 62 ASP E CA 1
ATOM 476 C C . ASP A 1 65 ? 15.38000 43.14100 51.46700 1.000 64.38000 62 ASP E C 1
ATOM 477 O O . ASP A 1 65 ? 16.30000 42.49600 51.98100 1.000 69.57000 62 ASP E O 1
ATOM 482 N N . SER A 1 66 ? 14.34000 42.55200 50.87100 1.000 56.45000 63 SER E N 1
ATOM 483 C CA . SER A 1 66 ? 14.23800 41.10000 50.83500 1.000 59.50000 63 SER E CA 1
ATOM 484 C C . SER A 1 66 ? 15.20600 40.46700 49.84400 1.000 55.05000 63 SER E C 1
ATOM 485 O O . SER A 1 66 ? 15.44700 39.25900 49.92700 1.000 69.05000 63 SER E O 1
ATOM 488 N N . VAL A 1 67 ? 15.76100 41.24300 48.91200 1.000 48.00000 64 VAL E N 1
ATOM 489 C CA . VAL A 1 67 ? 16.63800 40.71300 47.87400 1.000 51.16000 64 VAL E CA 1
ATOM 490 C C . VAL A 1 67 ? 17.99400 41.39800 47.84000 1.000 56.96000 64 VAL E C 1
ATOM 491 O O . VAL A 1 67 ? 18.81100 41.07700 46.96900 1.000 57.81000 64 VAL E O 1
ATOM 495 N N . LYS A 1 68 ? 18.26100 42.33700 48.74400 1.000 56.11000 65 LYS E N 1
ATOM 496 C CA . LYS A 1 68 ? 19.54400 43.02700 48.73200 1.000 51.80000 65 LYS E CA 1
ATOM 497 C C . LYS A 1 68 ? 20.66900 42.06300 49.08700 1.000 65.25000 65 LYS E C 1
ATOM 498 O O . LYS A 1 68 ? 20.51500 41.19200 49.94900 1.000 63.30000 65 LYS E O 1
ATOM 504 N N . GLY A 1 69 ? 21.80000 42.21200 48.40200 1.000 60.83000 66 GLY E N 1
ATOM 505 C CA . GLY A 1 69 ? 22.93500 41.34200 48.63600 1.000 58.78000 66 GLY E CA 1
ATOM 506 C C . GLY A 1 69 ? 22.88800 40.07800 47.80600 1.000 53.64000 66 GLY E C 1
ATOM 507 O O . GLY A 1 69 ? 23.92700 39.53600 47.42000 1.000 76.63000 66 GLY E O 1
ATOM 508 N N . ARG A 1 70 ? 21.67700 39.60500 47.51700 1.000 57.39000 67 ARG E N 1
ATOM 509 C CA . ARG A 1 70 ? 21.46900 38.38500 46.74700 1.000 52.01000 67 ARG E CA 1
ATOM 510 C C . ARG A 1 70 ? 21.18300 38.64900 45.27500 1.000 51.41000 67 ARG E C 1
ATOM 511 O O . ARG A 1 70 ? 21.64100 37.88800 44.41800 1.000 49.13000 67 ARG E O 1
ATOM 519 N N . PHE A 1 71 ? 20.44200 39.70900 44.96200 1.000 52.39000 68 PHE E N 1
ATOM 520 C CA . PHE A 1 71 ? 20.07300 40.03500 43.59100 1.000 49.43000 68 PHE E CA 1
ATOM 521 C C . PHE A 1 71 ? 20.94700 41.16400 43.06000 1.000 45.76000 68 PHE E C 1
ATOM 522 O O . PHE A 1 71 ? 21.30300 42.09000 43.79600 1.000 46.93000 68 PHE E O 1
ATOM 530 N N . THR A 1 72 ? 21.27300 41.09200 41.77200 1.000 42.65000 69 THR E N 1
ATOM 531 C CA . THR A 1 72 ? 22.02600 42.13600 41.08900 1.000 43.11000 69 THR E CA 1
ATOM 532 C C . THR A 1 72 ? 21.31000 42.48000 39.79400 1.000 49.57000 69 THR E C 1
ATOM 533 O O . THR A 1 72 ? 21.08200 41.60200 38.95600 1.000 46.41000 69 THR E O 1
ATOM 537 N N . ILE A 1 73 ? 20.95200 43.74800 39.63200 1.000 48.61000 70 ILE E N 1
ATOM 538 C CA . ILE A 1 73 ? 20.30000 44.21600 38.41800 1.000 45.86000 70 ILE E CA 1
ATOM 539 C C . ILE A 1 73 ? 21.32700 44.96300 37.58100 1.000 50.20000 70 ILE E C 1
ATOM 540 O O . ILE A 1 73 ? 22.26200 45.57900 38.10400 1.000 49.58000 70 ILE E O 1
ATOM 545 N N . SER A 1 74 ? 21.17500 44.87500 36.26400 1.000 38.70000 71 SER E N 1
ATOM 546 C CA . SER A 1 74 ? 22.06100 45.56900 35.34100 1.000 44.54000 71 SER E CA 1
ATOM 547 C C . SER A 1 74 ? 21.33100 45.72400 34.01700 1.000 50.23000 71 SER E C 1
ATOM 548 O O . SER A 1 74 ? 20.32100 45.06200 33.76400 1.000 47.50000 71 SER E O 1
ATOM 551 N N . ARG A 1 75 ? 21.84400 46.62100 33.17900 1.000 47.85000 72 ARG E N 1
ATOM 552 C CA . ARG A 1 75 ? 21.23000 46.87500 31.88700 1.000 50.30000 72 ARG E CA 1
ATOM 553 C C . ARG A 1 75 ? 22.31000 47.04900 30.83300 1.000 49.20000 72 ARG E C 1
ATOM 554 O O . ARG A 1 75 ? 23.44700 47.41800 31.13800 1.000 54.27000 72 ARG E O 1
ATOM 562 N N . ASP A 1 76 ? 21.93900 46.76800 29.58600 1.000 64.60000 73 ASP E N 1
ATOM 563 C CA . ASP A 1 76 ? 22.82500 46.91300 28.43400 1.000 65.86000 73 ASP E CA 1
ATOM 564 C C . ASP A 1 76 ? 22.04900 47.71100 27.39100 1.000 68.86000 73 ASP E C 1
ATOM 565 O O . ASP A 1 76 ? 21.36100 47.13500 26.54500 1.000 69.47000 73 ASP E O 1
ATOM 570 N N . ASN A 1 77 ? 22.16000 49.03900 27.46000 1.000 71.71000 74 ASN E N 1
ATOM 571 C CA . ASN A 1 77 ? 21.41400 49.89500 26.54500 1.000 70.74000 74 ASN E CA 1
ATOM 572 C C . ASN A 1 77 ? 21.84500 49.70400 25.09700 1.000 63.36000 74 ASN E C 1
ATOM 573 O O . ASN A 1 77 ? 21.11200 50.10200 24.18700 1.000 67.52000 74 ASN E O 1
ATOM 578 N N . ALA A 1 78 ? 23.01000 49.09800 24.86200 1.000 61.74000 75 ALA E N 1
ATOM 579 C CA . ALA A 1 78 ? 23.42400 48.81000 23.49300 1.000 62.88000 75 ALA E CA 1
ATOM 580 C C . ALA A 1 78 ? 22.58100 47.69600 22.88700 1.000 67.02000 75 ALA E C 1
ATOM 581 O O . ALA A 1 78 ? 22.29600 47.70700 21.68400 1.000 68.07000 75 ALA E O 1
ATOM 583 N N . ARG A 1 79 ? 22.14800 46.75500 23.73100 1.000 64.98000 76 ARG E N 1
ATOM 584 C CA . ARG A 1 79 ? 21.31200 45.61200 23.27600 1.000 72.64000 76 ARG E CA 1
ATOM 585 C C . ARG A 1 79 ? 19.85700 45.82100 23.69000 1.000 72.18000 76 ARG E C 1
ATOM 586 O O . ARG A 1 79 ? 19.05000 44.90900 23.45400 1.000 74.82000 76 ARG E O 1
ATOM 594 N N . ASN A 1 80 ? 19.54500 46.96200 24.29900 1.000 80.60000 77 ASN E N 1
ATOM 595 C CA . ASN A 1 80 ? 18.18600 47.25300 24.75800 1.000 68.78000 77 ASN E CA 1
ATOM 596 C C . ASN A 1 80 ? 17.66500 46.13400 25.65400 1.000 66.93000 77 ASN E C 1
ATOM 597 O O . ASN A 1 80 ? 16.49600 45.75000 25.58700 1.000 63.26000 77 ASN E O 1
ATOM 602 N N . SER A 1 81 ? 18.54400 45.60600 26.50100 1.000 66.55000 78 SER E N 1
ATOM 603 C CA . SER A 1 81 ? 18.23500 44.45700 27.33400 1.000 64.90000 78 SER E CA 1
ATOM 604 C C . SER A 1 81 ? 18.42200 44.80100 28.80300 1.000 61.67000 78 SER E C 1
ATOM 605 O O . SER A 1 81 ? 19.29500 45.59700 29.16400 1.000 57.69000 78 SER E O 1
ATOM 608 N N . LEU A 1 82 ? 17.58500 44.19700 29.63800 1.000 62.86000 79 LEU E N 1
ATOM 609 C CA . LEU A 1 82 ? 17.66000 44.30500 31.08600 1.000 56.73000 79 LEU E CA 1
ATOM 610 C C . LEU A 1 82 ? 17.92000 42.91900 31.65800 1.000 54.66000 79 LEU E C 1
ATOM 611 O O . LEU A 1 82 ? 17.40100 41.92200 31.14700 1.000 51.89000 79 LEU E O 1
ATOM 616 N N . TYR A 1 83 ? 18.72300 42.85400 32.71400 1.000 54.58000 80 TYR E N 1
ATOM 617 C CA . TYR A 1 83 ? 19.12500 41.58200 33.29200 1.000 58.25000 80 TYR E CA 1
ATOM 618 C C . TYR A 1 83 ? 18.93900 41.61500 34.80200 1.000 55.23000 80 TYR E C 1
ATOM 619 O O . TYR A 1 83 ? 19.02000 42.67200 35.43200 1.000 51.01000 80 TYR E O 1
ATOM 628 N N . LEU A 1 84 ? 18.68200 40.44200 35.37600 1.000 54.49000 81 LEU E N 1
ATOM 629 C CA . LEU A 1 84 ? 18.54600 40.29800 36.82300 1.000 47.41000 81 LEU E CA 1
ATOM 630 C C . LEU A 1 84 ? 19.23800 39.00600 37.23200 1.000 51.40000 81 LEU E C 1
ATOM 631 O O . LEU A 1 84 ? 18.77400 37.91500 36.88400 1.000 51.88000 81 LEU E O 1
ATOM 636 N N . GLN A 1 85 ? 20.34600 39.13000 37.96100 1.000 56.95000 82 GLN E N 1
ATOM 637 C CA . GLN A 1 85 ? 21.12000 37.98900 38.43900 1.000 52.12000 82 GLN E CA 1
ATOM 638 C C . GLN A 1 85 ? 20.67400 37.67200 39.86200 1.000 53.61000 82 GLN E C 1
ATOM 639 O O . GLN A 1 85 ? 20.90300 38.46300 40.78200 1.000 48.81000 82 GLN E O 1
ATOM 645 N N . MET A 1 86 ? 20.03800 36.51800 40.04000 1.000 50.43000 83 MET E N 1
ATOM 646 C CA . MET A 1 86 ? 19.50000 36.10400 41.33000 1.000 54.43000 83 MET E CA 1
ATOM 647 C C . MET A 1 86 ? 20.40800 35.03800 41.93000 1.000 54.90000 83 MET E C 1
ATOM 648 O O . MET A 1 86 ? 20.61000 33.98100 41.32500 1.000 55.54000 83 MET E O 1
ATOM 653 N N . ASN A 1 87 ? 20.94000 35.30600 43.11900 1.000 53.87000 84 ASN E N 1
ATOM 654 C CA . ASN A 1 87 ? 21.82800 34.38100 43.80600 1.000 53.59000 84 ASN E CA 1
ATOM 655 C C . ASN A 1 87 ? 21.26800 34.03600 45.18200 1.000 53.63000 84 ASN E C 1
ATOM 656 O O . ASN A 1 87 ? 20.43600 34.76100 45.73600 1.000 44.87000 84 ASN E O 1
ATOM 661 N N . SER A 1 88 ? 21.74500 32.91200 45.72600 1.000 51.53000 85 SER E N 1
ATOM 662 C CA . SER A 1 88 ? 21.29100 32.38500 47.01700 1.000 46.77000 85 SER E CA 1
ATOM 663 C C . SER A 1 88 ? 19.76500 32.28000 47.06700 1.000 54.27000 85 SER E C 1
ATOM 664 O O . SER A 1 88 ? 19.11700 32.69700 48.03000 1.000 55.78000 85 SER E O 1
ATOM 667 N N . LEU A 1 89 ? 19.19400 31.69900 46.01200 1.000 49.04000 86 LEU E N 1
ATOM 668 C CA . LEU A 1 89 ? 17.74600 31.69200 45.84600 1.000 55.03000 86 LEU E CA 1
ATOM 669 C C . LEU A 1 89 ? 17.05700 30.91000 46.95700 1.000 56.16000 86 LEU E C 1
ATOM 670 O O . LEU A 1 89 ? 17.53300 29.85900 47.39000 1.000 59.07000 86 LEU E O 1
ATOM 675 N N . ARG A 1 90 ? 15.92500 31.43400 47.41300 1.000 54.97000 87 ARG E N 1
ATOM 676 C CA . ARG A 1 90 ? 15.12600 30.81300 48.45600 1.000 54.34000 87 ARG E CA 1
ATOM 677 C C . ARG A 1 90 ? 13.73300 30.50700 47.92300 1.000 62.03000 87 ARG E C 1
ATOM 678 O O . ARG A 1 90 ? 13.31700 31.01200 46.87600 1.000 60.46000 87 ARG E O 1
ATOM 686 N N . ALA A 1 91 ? 13.01400 29.65200 48.65600 1.000 59.54000 88 ALA E N 1
ATOM 687 C CA . ALA A 1 91 ? 11.66800 29.27500 48.23600 1.000 60.62000 88 ALA E CA 1
ATOM 688 C C . ALA A 1 91 ? 10.73800 30.48000 48.18700 1.000 61.23000 88 ALA E C 1
ATOM 689 O O . ALA A 1 91 ? 9.83300 30.53000 47.34600 1.000 56.64000 88 ALA E O 1
ATOM 691 N N . GLU A 1 92 ? 10.95200 31.46400 49.06500 1.000 56.25000 89 GLU E N 1
ATOM 692 C CA . GLU A 1 92 ? 10.13300 32.67100 49.05800 1.000 63.89000 89 GLU E CA 1
ATOM 693 C C . GLU A 1 92 ? 10.33100 33.50100 47.79700 1.000 63.44000 89 GLU E C 1
ATOM 694 O O . GLU A 1 92 ? 9.47900 34.33700 47.48200 1.000 74.49000 89 GLU E O 1
ATOM 700 N N . ASP A 1 93 ? 11.43400 33.29800 47.07500 1.000 57.00000 90 ASP E N 1
ATOM 701 C CA . ASP A 1 93 ? 11.65300 33.99000 45.81100 1.000 52.05000 90 ASP E CA 1
ATOM 702 C C . ASP A 1 93 ? 10.79000 33.44500 44.68400 1.000 50.99000 90 ASP E C 1
ATOM 703 O O . ASP A 1 93 ? 10.82600 34.00400 43.58100 1.000 48.43000 90 ASP E O 1
ATOM 708 N N . THR A 1 94 ? 10.02800 32.37900 44.92500 1.000 44.21000 91 THR E N 1
ATOM 709 C CA . THR A 1 94 ? 9.14200 31.83600 43.90400 1.000 43.13000 91 THR E CA 1
ATOM 710 C C . THR A 1 94 ? 8.03800 32.84100 43.60000 1.000 51.98000 91 THR E C 1
ATOM 711 O O . THR A 1 94 ? 7.26900 33.21500 44.49200 1.000 46.52000 91 THR E O 1
ATOM 715 N N . ALA A 1 95 ? 7.96300 33.27700 42.34500 1.000 45.03000 92 ALA E N 1
ATOM 716 C CA . ALA A 1 95 ? 7.01000 34.29900 41.93300 1.000 45.05000 92 ALA E CA 1
ATOM 717 C C . ALA A 1 95 ? 7.05500 34.42300 40.41700 1.000 47.45000 92 ALA E C 1
ATOM 718 O O . ALA A 1 95 ? 7.91500 33.84200 39.75000 1.000 42.37000 92 ALA E O 1
ATOM 720 N N . LEU A 1 96 ? 6.10600 35.18600 39.88200 1.000 45.44000 93 LEU E N 1
ATOM 721 C CA . LEU A 1 96 ? 6.13600 35.61100 38.48800 1.000 48.38000 93 LEU E CA 1
ATOM 722 C C . LEU A 1 96 ? 6.82900 36.96900 38.41500 1.000 48.34000 93 LEU E C 1
ATOM 723 O O . LEU A 1 96 ? 6.39300 37.92600 39.06200 1.000 47.29000 93 LEU E O 1
ATOM 728 N N . TYR A 1 97 ? 7.90300 37.05100 37.63500 1.000 42.59000 94 TYR E N 1
ATOM 729 C CA . TYR A 1 97 ? 8.75900 38.23000 37.60600 1.000 40.36000 94 TYR E CA 1
ATOM 730 C C . TYR A 1 97 ? 8.44100 39.07700 36.37900 1.000 48.76000 94 TYR E C 1
ATOM 731 O O . TYR A 1 97 ? 8.62100 38.62600 35.24200 1.000 51.49000 94 TYR E O 1
ATOM 740 N N . TYR A 1 98 ? 7.98100 40.30400 36.61700 1.000 41.16000 95 TYR E N 1
ATOM 741 C CA . TYR A 1 98 ? 7.60000 41.23300 35.56300 1.000 42.67000 95 TYR E CA 1
ATOM 742 C C . TYR A 1 98 ? 8.73500 42.20400 35.26500 1.000 52.33000 95 TYR E C 1
ATOM 743 O O . TYR A 1 98 ? 9.42800 42.67300 36.17200 1.000 38.62000 95 TYR E O 1
ATOM 752 N N . CYS A 1 99 ? 8.90800 42.51300 33.98700 1.000 57.09000 96 CYS E N 1
ATOM 753 C CA . CYS A 1 99 ? 9.79600 43.58100 33.54100 1.000 50.86000 96 CYS E CA 1
ATOM 754 C C . CYS A 1 99 ? 8.92600 44.79600 33.23600 1.000 55.12000 96 CYS E C 1
ATOM 755 O O . CYS A 1 99 ? 8.07700 44.74900 32.34000 1.000 49.13000 96 CYS E O 1
ATOM 758 N N . VAL A 1 100 ? 9.12000 45.87400 33.99400 1.000 48.49000 97 VAL E N 1
ATOM 759 C CA . VAL A 1 100 ? 8.19400 47.00100 34.01600 1.000 46.55000 97 VAL E CA 1
ATOM 760 C C . VAL A 1 100 ? 8.95300 48.28500 33.71400 1.000 48.55000 97 VAL E C 1
ATOM 761 O O . VAL A 1 100 ? 9.98800 48.56300 34.33200 1.000 44.95000 97 VAL E O 1
ATOM 765 N N . ARG A 1 101 ? 8.41900 49.08100 32.79400 1.000 44.76000 98 ARG E N 1
ATOM 766 C CA . ARG A 1 101 ? 9.00800 50.36100 32.42500 1.000 46.48000 98 ARG E CA 1
ATOM 767 C C . ARG A 1 101 ? 8.34900 51.47800 33.22300 1.000 45.92000 98 ARG E C 1
ATOM 768 O O . ARG A 1 101 ? 7.12000 51.53400 33.32400 1.000 46.06000 98 ARG E O 1
ATOM 776 N N . ASP A 1 102 ? 9.16600 52.35800 33.79500 1.000 46.35000 99 ASP E N 1
ATOM 777 C CA . ASP A 1 102 ? 8.64700 53.52500 34.49300 1.000 51.83000 99 ASP E CA 1
ATOM 778 C C . ASP A 1 102 ? 8.32200 54.62200 33.49000 1.000 56.13000 99 ASP E C 1
ATOM 779 O O . ASP A 1 102 ? 9.07800 54.86300 32.54400 1.000 48.92000 99 ASP E O 1
ATOM 784 N N . ALA A 1 103 ? 7.18900 55.28700 33.70300 1.000 116.83000 100 ALA E N 1
ATOM 785 C CA . ALA A 1 103 ? 6.73900 56.31300 32.77400 1.000 60.72000 100 ALA E CA 1
ATOM 786 C C . ALA A 1 103 ? 7.43100 57.65500 32.98800 1.000 52.71000 100 ALA E C 1
ATOM 787 O O . ALA A 1 103 ? 7.49100 58.45800 32.05100 1.000 43.40000 100 ALA E O 1
ATOM 789 N N . TYR A 1 104 ? 7.96300 57.91100 34.18300 1.000 50.24000 101 TYR E N 1
ATOM 790 C CA . TYR A 1 104 ? 8.53100 59.21500 34.51700 1.000 46.88000 101 TYR E CA 1
ATOM 791 C C . TYR A 1 104 ? 9.91900 59.35200 33.90500 1.000 39.95000 101 TYR E C 1
ATOM 792 O O . TYR A 1 104 ? 10.86100 58.67000 34.31700 1.000 47.19000 101 TYR E O 1
ATOM 801 N N . VAL A 1 105 ? 10.04700 60.25000 32.93700 1.000 43.82000 102 VAL E N 1
ATOM 802 C CA . VAL A 1 105 ? 11.31200 60.57400 32.29300 1.000 43.73000 102 VAL E CA 1
ATOM 803 C C . VAL A 1 105 ? 11.72900 61.95400 32.78200 1.000 50.98000 102 VAL E C 1
ATOM 804 O O . VAL A 1 105 ? 11.09500 62.96000 32.43800 1.000 47.73000 102 VAL E O 1
ATOM 808 N N . SER A 1 106 ? 12.78900 62.01100 33.58500 1.000 48.81000 103 SER E N 1
ATOM 809 C CA . SER A 1 106 ? 13.26800 63.29100 34.09000 1.000 55.02000 103 SER E CA 1
ATOM 810 C C . SER A 1 106 ? 13.79400 64.14700 32.94400 1.000 53.76000 103 SER E C 1
ATOM 811 O O . SER A 1 106 ? 14.39500 63.64000 31.99300 1.000 59.16000 103 SER E O 1
ATOM 814 N N . GLY A 1 107 ? 13.55900 65.45300 33.03700 1.000 47.98000 104 GLY E N 1
ATOM 815 C CA . GLY A 1 107 ? 13.98600 66.37100 32.00600 1.000 56.95000 104 GLY E CA 1
ATOM 816 C C . GLY A 1 107 ? 13.07800 66.45900 30.80100 1.000 67.45000 104 GLY E C 1
ATOM 817 O O . GLY A 1 107 ? 13.38800 67.21200 29.86900 1.000 72.61000 104 GLY E O 1
ATOM 818 N N . SER A 1 108 ? 11.97400 65.71900 30.77800 1.000 64.82000 105 SER E N 1
ATOM 819 C CA . SER A 1 108 ? 11.03900 65.81400 29.67000 1.000 64.60000 105 SER E CA 1
ATOM 820 C C . SER A 1 108 ? 10.15900 67.05200 29.82700 1.000 60.62000 105 SER E C 1
ATOM 821 O O . SER A 1 108 ? 10.10900 67.68600 30.88500 1.000 67.96000 105 SER E O 1
ATOM 824 N N . ASP A 1 109 ? 9.45600 67.39900 28.74700 1.000 67.18000 106 ASP E N 1
ATOM 825 C CA . ASP A 1 109 ? 8.56600 68.55500 28.78300 1.000 73.36000 106 ASP E CA 1
ATOM 826 C C . ASP A 1 109 ? 7.24700 68.22200 29.47100 1.000 68.87000 106 ASP E C 1
ATOM 827 O O . ASP A 1 109 ? 6.79800 68.95600 30.35700 1.000 69.52000 106 ASP E O 1
ATOM 832 N N . TYR A 1 110 ? 6.61400 67.12100 29.07600 1.000 67.03000 107 TYR E N 1
ATOM 833 C CA . TYR A 1 110 ? 5.34600 66.68400 29.64700 1.000 65.96000 107 TYR E CA 1
ATOM 834 C C . TYR A 1 110 ? 5.57800 65.38900 30.41700 1.000 68.35000 107 TYR E C 1
ATOM 835 O O . TYR A 1 110 ? 5.95400 64.37100 29.82500 1.000 60.69000 107 TYR E O 1
ATOM 844 N N . TYR A 1 111 ? 5.34900 65.43000 31.72700 1.000 62.40000 108 TYR E N 1
ATOM 845 C CA . TYR A 1 111 ? 5.63800 64.30300 32.60200 1.000 53.80000 108 TYR E CA 1
ATOM 846 C C . TYR A 1 111 ? 4.48700 63.30600 32.63900 1.000 58.50000 108 TYR E C 1
ATOM 847 O O . TYR A 1 111 ? 3.31300 63.68400 32.60600 1.000 61.95000 108 TYR E O 1
ATOM 856 N N . TYR A 1 112 ? 4.84300 62.02800 32.71600 1.000 60.81000 109 TYR E N 1
ATOM 857 C CA . TYR A 1 112 ? 3.93700 60.93500 33.03200 1.000 52.66000 109 TYR E CA 1
ATOM 858 C C . TYR A 1 112 ? 4.45700 60.22800 34.27700 1.000 46.68000 109 TYR E C 1
ATOM 859 O O . TYR A 1 112 ? 5.59800 60.43200 34.69800 1.000 56.94000 109 TYR E O 1
ATOM 868 N N . TYR A 1 113 ? 3.61600 59.39300 34.87900 1.000 42.40000 110 TYR E N 1
ATOM 869 C CA . TYR A 1 113 ? 3.97800 58.73200 36.12400 1.000 46.29000 110 TYR E CA 1
ATOM 870 C C . TYR A 1 113 ? 3.46100 57.29900 36.12400 1.000 52.92000 110 TYR E C 1
ATOM 871 O O . TYR A 1 113 ? 2.72600 56.87500 35.22800 1.000 51.25000 110 TYR E O 1
ATOM 880 N N . GLY A 1 114 ? 3.86900 56.54900 37.14400 1.000 46.78000 111 GLY E N 1
ATOM 881 C CA . GLY A 1 114 ? 3.45000 55.17500 37.30000 1.000 38.49000 111 GLY E CA 1
ATOM 882 C C . GLY A 1 114 ? 4.26400 54.18900 36.48000 1.000 47.22000 111 GLY E C 1
ATOM 883 O O . GLY A 1 114 ? 5.32000 54.49300 35.91800 1.000 46.19000 111 GLY E O 1
ATOM 884 N N . LEU A 1 115 ? 3.73700 52.97000 36.42300 1.000 52.03000 112 LEU E N 1
ATOM 885 C CA . LEU A 1 115 ? 4.34200 51.85300 35.70200 1.000 46.06000 112 LEU E CA 1
ATOM 886 C C . LEU A 1 115 ? 3.45300 51.55100 34.50100 1.000 47.67000 112 LEU E C 1
ATOM 887 O O . LEU A 1 115 ? 2.41300 50.90000 34.63900 1.000 44.34000 112 LEU E O 1
ATOM 892 N N . ASP A 1 116 ? 3.86400 52.01700 33.32300 1.000 51.74000 113 ASP E N 1
ATOM 893 C CA . ASP A 1 116 ? 2.97200 52.04500 32.17200 1.000 51.22000 113 ASP E CA 1
ATOM 894 C C . ASP A 1 116 ? 3.14800 50.87800 31.21000 1.000 48.75000 113 ASP E C 1
ATOM 895 O O . ASP A 1 116 ? 2.20900 50.56700 30.47000 1.000 58.09000 113 ASP E O 1
ATOM 900 N N . VAL A 1 117 ? 4.30800 50.22700 31.18500 1.000 43.55000 114 VAL E N 1
ATOM 901 C CA . VAL A 1 117 ? 4.54900 49.12600 30.25900 1.000 52.97000 114 VAL E CA 1
ATOM 902 C C . VAL A 1 117 ? 5.00400 47.91200 31.05400 1.000 53.22000 114 VAL E C 1
ATOM 903 O O . VAL A 1 117 ? 6.06100 47.94500 31.69500 1.000 50.02000 114 VAL E O 1
ATOM 907 N N . TRP A 1 118 ? 4.21200 46.84400 31.00700 1.000 53.40000 115 TRP E N 1
ATOM 908 C CA . TRP A 1 118 ? 4.52100 45.60300 31.69800 1.000 51.03000 115 TRP E CA 1
ATOM 909 C C . TRP A 1 118 ? 4.75400 44.48600 30.69300 1.000 49.68000 115 TRP E C 1
ATOM 910 O O . TRP A 1 118 ? 4.17500 44.47500 29.60200 1.000 52.02000 115 TRP E O 1
ATOM 921 N N . GLY A 1 119 ? 5.61200 43.54700 31.07200 1.000 50.34000 116 GLY E N 1
ATOM 922 C CA . GLY A 1 119 ? 5.74700 42.31700 30.32700 1.000 50.17000 116 GLY E CA 1
ATOM 923 C C . GLY A 1 119 ? 4.78300 41.25500 30.82100 1.000 55.21000 116 GLY E C 1
ATOM 924 O O . GLY A 1 119 ? 4.11200 41.41200 31.83900 1.000 51.59000 116 GLY E O 1
ATOM 925 N N . ARG A 1 120 ? 4.71200 40.15500 30.07000 1.000 58.02000 117 ARG E N 1
ATOM 926 C CA . ARG A 1 120 ? 3.87500 39.03900 30.49200 1.000 52.77000 117 ARG E CA 1
ATOM 927 C C . ARG A 1 120 ? 4.45100 38.32200 31.70400 1.000 45.65000 117 ARG E C 1
ATOM 928 O O . ARG A 1 120 ? 3.70600 37.64900 32.42500 1.000 58.35000 117 ARG E O 1
ATOM 933 N N . GLY A 1 121 ? 5.74500 38.45900 31.95100 1.000 46.29000 118 GLY E N 1
ATOM 934 C CA . GLY A 1 121 ? 6.37300 37.85400 33.10300 1.000 48.91000 118 GLY E CA 1
ATOM 935 C C . GLY A 1 121 ? 6.99100 36.50200 32.78900 1.000 50.63000 118 GLY E C 1
ATOM 936 O O . GLY A 1 121 ? 6.62200 35.81400 31.83700 1.000 54.52000 118 GLY E O 1
ATOM 937 N N . THR A 1 122 ? 7.96400 36.12700 33.61200 1.000 43.65000 119 THR E N 1
ATOM 938 C CA . THR A 1 122 ? 8.59800 34.82300 33.52600 1.000 45.71000 119 THR E CA 1
ATOM 939 C C . THR A 1 122 ? 8.54400 34.17500 34.90200 1.000 50.30000 119 THR E C 1
ATOM 940 O O . THR A 1 122 ? 8.80000 34.82900 35.91900 1.000 45.77000 119 THR E O 1
ATOM 944 N N . LEU A 1 123 ? 8.17400 32.89700 34.93100 1.000 53.80000 120 LEU E N 1
ATOM 945 C CA . LEU A 1 123 ? 7.91600 32.19600 36.18100 1.000 47.25000 120 LEU E CA 1
ATOM 946 C C . LEU A 1 123 ? 9.20400 31.58700 36.72100 1.000 50.06000 120 LEU E C 1
ATOM 947 O O . LEU A 1 123 ? 9.95100 30.93900 35.98100 1.000 56.90000 120 LEU E O 1
ATOM 952 N N . VAL A 1 124 ? 9.45500 31.79700 38.01000 1.000 51.72000 121 VAL E N 1
ATOM 953 C CA . VAL A 1 124 ? 10.63900 31.29000 38.69500 1.000 50.67000 121 VAL E CA 1
ATOM 954 C C . VAL A 1 124 ? 10.16300 30.43800 39.86300 1.000 55.86000 121 VAL E C 1
ATOM 955 O O . VAL A 1 124 ? 9.55900 30.95500 40.81000 1.000 53.42000 121 VAL E O 1
ATOM 959 N N . THR A 1 125 ? 10.44400 29.13900 39.80700 1.000 58.37000 122 THR E N 1
ATOM 960 C CA . THR A 1 125 ? 10.08300 28.20200 40.86500 1.000 52.33000 122 THR E CA 1
ATOM 961 C C . THR A 1 125 ? 11.35100 27.74900 41.57400 1.000 48.91000 122 THR E C 1
ATOM 962 O O . THR A 1 125 ? 12.27300 27.23600 40.93200 1.000 60.41000 122 THR E O 1
ATOM 966 N N . VAL A 1 126 ? 11.39800 27.93800 42.88900 1.000 43.69000 123 VAL E N 1
ATOM 967 C CA . VAL A 1 126 ? 12.53200 27.52700 43.70700 1.000 50.87000 123 VAL E CA 1
ATOM 968 C C . VAL A 1 126 ? 12.07600 26.36300 44.57700 1.000 61.10000 123 VAL E C 1
ATOM 969 O O . VAL A 1 126 ? 11.32000 26.55200 45.53800 1.000 65.26000 123 VAL E O 1
ATOM 973 N N . SER A 1 127 ? 12.53800 25.15700 44.24700 1.000 59.58000 124 SER E N 1
ATOM 974 C CA . SER A 1 127 ? 12.10700 23.95400 44.94300 1.000 71.66000 124 SER E CA 1
ATOM 975 C C . SER A 1 127 ? 13.15300 22.85800 44.80000 1.000 64.17000 124 SER E C 1
ATOM 976 O O . SER A 1 127 ? 13.81800 22.74100 43.76700 1.000 61.19000 124 SER E O 1
ATOM 979 N N . SER A 1 128 ? 13.27100 22.04200 45.84500 1.000 65.20000 125 SER E N 1
ATOM 980 C CA . SER A 1 128 ? 14.15900 20.88700 45.85700 1.000 68.43000 125 SER E CA 1
ATOM 981 C C . SER A 1 128 ? 13.51100 19.63200 45.28700 1.000 63.96000 125 SER E C 1
ATOM 982 O O . SER A 1 128 ? 14.14600 18.57400 45.28200 1.000 71.56000 125 SER E O 1
ATOM 985 N N . ALA A 1 129 ? 12.27600 19.72400 44.80500 1.000 69.52000 126 ALA E N 1
ATOM 986 C CA . ALA A 1 129 ? 11.53600 18.55000 44.37200 1.000 65.05000 126 ALA E CA 1
ATOM 987 C C . ALA A 1 129 ? 11.95800 18.11600 42.97400 1.000 65.44000 126 ALA E C 1
ATOM 988 O O . ALA A 1 129 ? 12.36300 18.92900 42.13800 1.000 67.73000 126 ALA E O 1
ATOM 990 N N . SER A 1 130 ? 11.85700 16.81400 42.72700 1.000 69.99000 127 SER E N 1
ATOM 991 C CA . SER A 1 130 ? 12.13400 16.23400 41.42400 1.000 68.70000 127 SER E CA 1
ATOM 992 C C . SER A 1 130 ? 10.83000 15.80000 40.76700 1.000 58.93000 127 SER E C 1
ATOM 993 O O . SER A 1 130 ? 9.81600 15.58500 41.43400 1.000 59.09000 127 SER E O 1
ATOM 996 N N . THR A 1 131 ? 10.87200 15.67700 39.44200 1.000 54.53000 128 THR E N 1
ATOM 997 C CA . THR A 1 131 ? 9.67300 15.36000 38.67500 1.000 58.53000 128 THR E CA 1
ATOM 998 C C . THR A 1 131 ? 9.09900 14.01800 39.10500 1.000 73.69000 128 THR E C 1
ATOM 999 O O . THR A 1 131 ? 9.78000 12.98900 39.03700 1.000 77.76000 128 THR E O 1
ATOM 1003 N N . LYS A 1 132 ? 7.84500 14.03300 39.55700 1.000 72.72000 129 LYS E N 1
ATOM 1004 C CA . LYS A 1 132 ? 7.13700 12.82800 39.96500 1.000 74.71000 129 LYS E CA 1
ATOM 1005 C C . LYS A 1 132 ? 5.75000 12.83200 39.34400 1.000 77.00000 129 LYS E C 1
ATOM 1006 O O . LYS A 1 132 ? 5.05800 13.85500 39.37000 1.000 79.24000 129 LYS E O 1
ATOM 1012 N N . GLY A 1 133 ? 5.35100 11.69000 38.79100 1.000 79.12000 130 GLY E N 1
ATOM 1013 C CA . GLY A 1 133 ? 4.03500 11.53300 38.22100 1.000 82.34000 130 GLY E CA 1
ATOM 1014 C C . GLY A 1 133 ? 2.94700 11.54200 39.27500 1.000 82.52000 130 GLY E C 1
ATOM 1015 O O . GLY A 1 133 ? 3.19200 11.29100 40.46000 1.000 72.58000 130 GLY E O 1
ATOM 1016 N N . PRO A 1 134 ? 1.71700 11.83400 38.86100 1.000 84.34000 131 PRO E N 1
ATOM 1017 C CA . PRO A 1 134 ? 0.61900 11.93400 39.82700 1.000 76.03000 131 PRO E CA 1
ATOM 1018 C C . PRO A 1 134 ? 0.08800 10.57100 40.23700 1.000 84.49000 131 PRO E C 1
ATOM 1019 O O . PRO A 1 134 ? 0.01100 9.64000 39.43400 1.000 77.50000 131 PRO E O 1
ATOM 1023 N N . SER A 1 135 ? -0.26800 10.46600 41.51300 1.000 80.41000 132 SER E N 1
ATOM 1024 C CA . SER A 1 135 ? -0.93400 9.29200 42.06600 1.000 75.67000 132 SER E CA 1
ATOM 1025 C C . SER A 1 135 ? -2.43000 9.58700 42.10200 1.000 82.97000 132 SER E C 1
ATOM 1026 O O . SER A 1 135 ? -2.88800 10.40300 42.90900 1.000 79.31000 132 SER E O 1
ATOM 1029 N N . VAL A 1 136 ? -3.18800 8.93200 41.22900 1.000 76.92000 133 VAL E N 1
ATOM 1030 C CA . VAL A 1 136 ? -4.60400 9.22500 41.03400 1.000 72.27000 133 VAL E CA 1
ATOM 1031 C C . VAL A 1 136 ? -5.41500 8.23500 41.86200 1.000 78.07000 133 VAL E C 1
ATOM 1032 O O . VAL A 1 136 ? -5.39800 7.02800 41.59900 1.000 74.89000 133 VAL E O 1
ATOM 1036 N N . PHE A 1 137 ? -6.13000 8.74400 42.86300 1.000 70.33000 134 PHE E N 1
ATOM 1037 C CA . PHE A 1 137 ? -6.99500 7.96900 43.74000 1.000 68.50000 134 PHE E CA 1
ATOM 1038 C C . PHE A 1 137 ? -8.46200 8.31300 43.49200 1.000 72.41000 134 PHE E C 1
ATOM 1039 O O . PHE A 1 137 ? -8.78100 9.40900 43.02300 1.000 67.22000 134 PHE E O 1
ATOM 1047 N N . PRO A 1 138 ? -9.38900 7.39100 43.78500 1.000 72.79000 135 PRO E N 1
ATOM 1048 C CA . PRO A 1 138 ? -10.80300 7.64700 43.47200 1.000 67.98000 135 PRO E CA 1
ATOM 1049 C C . PRO A 1 138 ? -11.59900 8.22500 44.63600 1.000 63.64000 135 PRO E C 1
ATOM 1050 O O . PRO A 1 138 ? -11.34900 7.89300 45.79900 1.000 69.02000 135 PRO E O 1
ATOM 1054 N N . LEU A 1 139 ? -12.55700 9.10000 44.33500 1.000 62.24000 136 LEU E N 1
ATOM 1055 C CA . LEU A 1 139 ? -13.48100 9.64100 45.32900 1.000 71.76000 136 LEU E CA 1
ATOM 1056 C C . LEU A 1 139 ? -14.84400 9.01200 45.06300 1.000 71.96000 136 LEU E C 1
ATOM 1057 O O . LEU A 1 139 ? -15.49300 9.32800 44.06000 1.000 63.10000 136 LEU E O 1
ATOM 1062 N N . ALA A 1 140 ? -15.23400 8.06900 45.92600 1.000 70.65000 137 ALA E N 1
ATOM 1063 C CA . ALA A 1 140 ? -16.43400 7.23500 45.66100 1.000 70.42000 137 ALA E CA 1
ATOM 1064 C C . ALA A 1 140 ? -17.76800 7.96300 45.77500 1.000 57.68000 137 ALA E C 1
ATOM 1065 O O . ALA A 1 140 ? -18.01800 8.60200 46.80300 1.000 83.09000 137 ALA E O 1
ATOM 1067 N N . PRO A 1 141 ? -18.66000 7.80700 44.77800 1.000 85.32000 138 PRO E N 1
ATOM 1068 C CA . PRO A 1 141 ? -19.98600 8.38800 44.86100 1.000 90.08000 138 PRO E CA 1
ATOM 1069 C C . PRO A 1 141 ? -20.81500 7.54400 45.83400 1.000 93.55000 138 PRO E C 1
ATOM 1070 O O . PRO A 1 141 ? -21.64900 6.79200 45.38900 1.000 96.69000 138 PRO E O 1
ATOM 1074 N N . SER A 1 142 ? -20.56500 7.70100 47.13400 1.000 82.82000 139 SER E N 1
ATOM 1075 C CA . SER A 1 142 ? -21.29400 6.91500 48.16000 1.000 90.02000 139 SER E CA 1
ATOM 1076 C C . SER A 1 142 ? -22.80000 7.12500 48.00200 1.000 103.59000 139 SER E C 1
ATOM 1077 O O . SER A 1 142 ? -23.23100 8.28900 47.92800 1.000 95.03000 139 SER E O 1
ATOM 1080 N N . SER A 1 143 ? -23.56400 6.03300 47.98700 1.000 106.01000 140 SER E N 1
ATOM 1081 C CA . SER A 1 143 ? -25.03600 6.12400 47.80800 1.000 112.47000 140 SER E CA 1
ATOM 1082 C C . SER A 1 143 ? -25.70800 6.41900 49.15100 1.000 113.45000 140 SER E C 1
ATOM 1083 O O . SER A 1 143 ? -26.45700 5.55100 49.63100 1.000 115.87000 140 SER E O 1
ATOM 1086 N N . LYS A 1 144 ? -25.45500 7.60200 49.71600 1.000 115.08000 141 LYS E N 1
ATOM 1087 C CA . LYS A 1 144 ? -26.10300 7.99900 50.99400 1.000 111.20000 141 LYS E CA 1
ATOM 1088 C C . LYS A 1 144 ? -25.82400 9.48200 51.25000 1.000 114.42000 141 LYS E C 1
ATOM 1089 O O . LYS A 1 144 ? -24.75400 9.94000 50.80900 1.000 114.23000 141 LYS E O 1
ATOM 1091 N N . THR A 1 146 ? -27.71700 10.96500 49.00900 1.000 113.00000 143 THR E N 1
ATOM 1092 C CA . THR A 1 146 ? -28.96700 11.76900 48.97900 1.000 104.05000 143 THR E CA 1
ATOM 1093 C C . THR A 1 146 ? -28.71400 13.08100 48.23100 1.000 104.72000 143 THR E C 1
ATOM 1094 O O . THR A 1 146 ? -28.52300 13.02300 47.00200 1.000 102.98000 143 THR E O 1
ATOM 1098 N N . SER A 1 147 ? -28.72400 14.20800 48.94700 1.000 99.45000 144 SER E N 1
ATOM 1099 C CA . SER A 1 147 ? -28.49200 15.53800 48.32500 1.000 84.47000 144 SER E CA 1
ATOM 1100 C C . SER A 1 147 ? -29.50000 15.77900 47.19900 1.000 80.08000 144 SER E C 1
ATOM 1101 O O . SER A 1 147 ? -29.06400 16.11800 46.08700 1.000 82.74000 144 SER E O 1
ATOM 1104 N N . GLY A 1 148 ? -30.79000 15.59300 47.47800 1.000 79.65000 145 GLY E N 1
ATOM 1105 C CA . GLY A 1 148 ? -31.83900 15.88800 46.48200 1.000 76.67000 145 GLY E CA 1
ATOM 1106 C C . GLY A 1 148 ? -31.60100 15.21300 45.14500 1.000 85.27000 145 GLY E C 1
ATOM 1107 O O . GLY A 1 148 ? -31.80400 15.87600 44.11400 1.000 86.67000 145 GLY E O 1
ATOM 1108 N N . GLY A 1 149 ? -31.18700 13.94700 45.15400 1.000 74.67000 146 GLY E N 1
ATOM 1109 C CA . GLY A 1 149 ? -31.01700 13.20100 43.89500 1.000 72.56000 146 GLY E CA 1
ATOM 1110 C C . GLY A 1 149 ? -29.73900 13.58200 43.17600 1.000 75.28000 146 GLY E C 1
ATOM 1111 O O . GLY A 1 149 ? -29.52800 13.09700 42.05300 1.000 72.29000 146 GLY E O 1
ATOM 1112 N N . THR A 1 150 ? -28.91500 14.41800 43.80700 1.000 79.55000 147 THR E N 1
ATOM 1113 C CA . THR A 1 150 ? -27.62200 14.81500 43.19800 1.000 72.39000 147 THR E CA 1
ATOM 1114 C C . THR A 1 150 ? -26.50300 14.02000 43.87400 1.000 74.76000 147 THR E C 1
ATOM 1115 O O . THR A 1 150 ? -26.45700 14.00400 45.11400 1.000 77.84000 147 THR E O 1
ATOM 1119 N N . ALA A 1 151 ? -25.65300 13.37400 43.07600 1.000 62.70000 148 ALA E N 1
ATOM 1120 C CA . ALA A 1 151 ? -24.53200 12.58600 43.63000 1.000 63.75000 148 ALA E CA 1
ATOM 1121 C C . ALA A 1 151 ? -23.21100 13.27800 43.29600 1.000 62.13000 148 ALA E C 1
ATOM 1122 O O . ALA A 1 151 ? -23.14100 13.95100 42.25700 1.000 59.07000 148 ALA E O 1
ATOM 1124 N N . ALA A 1 152 ? -22.20800 13.10400 44.15500 1.000 57.31000 149 ALA E N 1
ATOM 1125 C CA . ALA A 1 152 ? -20.90000 13.75400 43.93400 1.000 61.88000 149 ALA E CA 1
ATOM 1126 C C . ALA A 1 152 ? -19.80800 12.69200 43.80800 1.000 58.00000 149 ALA E C 1
ATOM 1127 O O . ALA A 1 152 ? -19.77800 11.78100 44.65000 1.000 56.24000 149 ALA E O 1
ATOM 1129 N N . LEU A 1 153 ? -18.94700 12.81900 42.79900 1.000 57.34000 150 LEU E N 1
ATOM 1130 C CA . LEU A 1 153 ? -17.84500 11.88300 42.62200 1.000 66.16000 150 LEU E CA 1
ATOM 1131 C C . LEU A 1 153 ? -16.65000 12.63000 42.04700 1.000 67.66000 150 LEU E C 1
ATOM 1132 O O . LEU A 1 153 ? -16.79000 13.69500 41.44100 1.000 62.27000 150 LEU E O 1
ATOM 1137 N N . GLY A 1 154 ? -15.46900 12.06100 42.24900 1.000 63.00000 151 GLY E N 1
ATOM 1138 C CA . GLY A 1 154 ? -14.27200 12.67500 41.71700 1.000 65.51000 151 GLY E CA 1
ATOM 1139 C C . GLY A 1 154 ? -13.07200 11.76300 41.85400 1.000 71.88000 151 GLY E C 1
ATOM 1140 O O . GLY A 1 154 ? -13.19700 10.57600 42.16000 1.000 63.90000 151 GLY E O 1
ATOM 1141 N N . CYS A 1 155 ? -11.89700 12.33800 41.60700 1.000 70.86000 152 CYS E N 1
ATOM 1142 C CA . CYS A 1 155 ? -10.64100 11.62700 41.80000 1.000 75.56000 152 CYS E CA 1
ATOM 1143 C C . CYS A 1 155 ? -9.60800 12.58600 42.37300 1.000 63.82000 152 CYS E C 1
ATOM 1144 O O . CYS A 1 155 ? -9.54900 13.75700 41.98900 1.000 62.05000 152 CYS E O 1
ATOM 1147 N N . LEU A 1 156 ? -8.81000 12.07700 43.30600 1.000 64.27000 153 LEU E N 1
ATOM 1148 C CA . LEU A 1 156 ? -7.80000 12.85400 44.01000 1.000 59.89000 153 LEU E CA 1
ATOM 1149 C C . LEU A 1 156 ? -6.45700 12.67000 43.31300 1.000 64.35000 153 LEU E C 1
ATOM 1150 O O . LEU A 1 156 ? -5.99800 11.53800 43.13500 1.000 60.33000 153 LEU E O 1
ATOM 1155 N N . VAL A 1 157 ? -5.83600 13.77800 42.91600 1.000 58.14000 154 VAL E N 1
ATOM 1156 C CA . VAL A 1 157 ? -4.53800 13.76700 42.24800 1.000 63.93000 154 VAL E CA 1
ATOM 1157 C C . VAL A 1 157 ? -3.50800 14.23400 43.27200 1.000 63.58000 154 VAL E C 1
ATOM 1158 O O . VAL A 1 157 ? -3.37700 15.43200 43.53900 1.000 62.26000 154 VAL E O 1
ATOM 1162 N N . LYS A 1 158 ? -2.76300 13.28600 43.84000 1.000 63.35000 155 LYS E N 1
ATOM 1163 C CA . LYS A 1 158 ? -1.85600 13.55700 44.94500 1.000 73.07000 155 LYS E CA 1
ATOM 1164 C C . LYS A 1 158 ? -0.41000 13.28100 44.55100 1.000 72.23000 155 LYS E C 1
ATOM 1165 O O . LYS A 1 158 ? -0.12900 12.43500 43.69500 1.000 73.46000 155 LYS E O 1
ATOM 1171 N N . ASP A 1 159 ? 0.50300 14.02700 45.17900 1.000 76.42000 156 ASP E N 1
ATOM 1172 C CA . ASP A 1 159 ? 1.95000 13.81300 45.07600 1.000 78.55000 156 ASP E CA 1
ATOM 1173 C C . ASP A 1 159 ? 2.42200 13.86900 43.61900 1.000 75.26000 156 ASP E C 1
ATOM 1174 O O . ASP A 1 159 ? 2.74700 12.86100 42.99000 1.000 82.50000 156 ASP E O 1
ATOM 1179 N N . TYR A 1 160 ? 2.46800 15.09300 43.10100 1.000 64.87000 157 TYR E N 1
ATOM 1180 C CA . TYR A 1 160 ? 2.98100 15.31900 41.75800 1.000 71.62000 157 TYR E CA 1
ATOM 1181 C C . TYR A 1 160 ? 3.80200 16.60100 41.74100 1.000 74.51000 157 TYR E C 1
ATOM 1182 O O . TYR A 1 160 ? 3.64500 17.47700 42.59700 1.000 64.09000 157 TYR E O 1
ATOM 1191 N N . PHE A 1 161 ? 4.68900 16.69300 40.74700 1.000 78.08000 158 PHE E N 1
ATOM 1192 C CA . PHE A 1 161 ? 5.59100 17.82700 40.58600 1.000 78.19000 158 PHE E CA 1
ATOM 1193 C C . PHE A 1 161 ? 6.25400 17.76600 39.21600 1.000 73.50000 158 PHE E C 1
ATOM 1194 O O . PHE A 1 161 ? 6.69700 16.69300 38.78800 1.000 71.47000 158 PHE E O 1
ATOM 1202 N N . PRO A 1 162 ? 6.34200 18.88700 38.50100 1.000 71.48000 159 PRO E N 1
ATOM 1203 C CA . PRO A 1 162 ? 5.82400 20.20800 38.85500 1.000 74.76000 159 PRO E CA 1
ATOM 1204 C C . PRO A 1 162 ? 4.45700 20.45600 38.23300 1.000 71.13000 159 PRO E C 1
ATOM 1205 O O . PRO A 1 162 ? 3.90400 19.57400 37.58400 1.000 80.12000 159 PRO E O 1
ATOM 1209 N N . GLU A 1 163 ? 3.89300 21.64700 38.41200 1.000 68.82000 160 GLU E N 1
ATOM 1210 C CA . GLU A 1 163 ? 2.66100 22.00500 37.73400 1.000 72.53000 160 GLU E CA 1
ATOM 1211 C C . GLU A 1 163 ? 2.89900 22.08800 36.22600 1.000 73.02000 160 GLU E C 1
ATOM 1212 O O . GLU A 1 163 ? 4.03100 22.28400 35.77900 1.000 78.35000 160 GLU E O 1
ATOM 1218 N N . PRO A 1 164 ? 1.84000 21.94800 35.41000 1.000 71.68000 161 PRO E N 1
ATOM 1219 C CA . PRO A 1 164 ? 0.43700 21.70400 35.75900 1.000 67.59000 161 PRO E CA 1
ATOM 1220 C C . PRO A 1 164 ? -0.01500 20.26200 35.56000 1.000 80.25000 161 PRO E C 1
ATOM 1221 O O . PRO A 1 164 ? 0.76100 19.38100 35.19600 1.000 79.37000 161 PRO E O 1
ATOM 1225 N N . VAL A 1 165 ? -1.30100 20.01800 35.79700 1.000 81.58000 162 VAL E N 1
ATOM 1226 C CA . VAL A 1 165 ? -1.94100 18.73300 35.54500 1.000 73.78000 162 VAL E CA 1
ATOM 1227 C C . VAL A 1 165 ? -3.30700 19.00700 34.93500 1.000 81.30000 162 VAL E C 1
ATOM 1228 O O . VAL A 1 165 ? -4.09300 19.78300 35.48700 1.000 89.87000 162 VAL E O 1
ATOM 1232 N N . THR A 1 166 ? -3.58600 18.38400 33.79400 1.000 81.20000 163 THR E N 1
ATOM 1233 C CA . THR A 1 166 ? -4.86000 18.54500 33.10700 1.000 77.38000 163 THR E CA 1
ATOM 1234 C C . THR A 1 166 ? -5.77600 17.37800 33.45000 1.000 84.40000 163 THR E C 1
ATOM 1235 O O . THR A 1 166 ? -5.38200 16.21400 33.31700 1.000 83.73000 163 THR E O 1
ATOM 1239 N N . VAL A 1 167 ? -6.99200 17.69200 33.88900 1.000 76.41000 164 VAL E N 1
ATOM 1240 C CA . VAL A 1 167 ? -7.98200 16.69300 34.27200 1.000 80.60000 164 VAL E CA 1
ATOM 1241 C C . VAL A 1 167 ? -9.18000 16.81800 33.34400 1.000 82.59000 164 VAL E C 1
ATOM 1242 O O . VAL A 1 167 ? -9.69900 17.92100 33.13600 1.000 80.51000 164 VAL E O 1
ATOM 1246 N N . SER A 1 168 ? -9.61500 15.69000 32.79000 1.000 83.85000 165 SER E N 1
ATOM 1247 C CA . SER A 1 168 ? -10.80600 15.63400 31.96000 1.000 86.11000 165 SER E CA 1
ATOM 1248 C C . SER A 1 168 ? -11.69000 14.49500 32.44800 1.000 86.07000 165 SER E C 1
ATOM 1249 O O . SER A 1 168 ? -11.23700 13.58800 33.15200 1.000 89.88000 165 SER E O 1
ATOM 1252 N N . TRP A 1 169 ? -12.96600 14.55200 32.07400 1.000 86.95000 166 TRP E N 1
ATOM 1253 C CA . TRP A 1 169 ? -13.95700 13.57700 32.51300 1.000 81.31000 166 TRP E CA 1
ATOM 1254 C C . TRP A 1 169 ? -14.56800 12.89500 31.30000 1.000 84.76000 166 TRP E C 1
ATOM 1255 O O . TRP A 1 169 ? -15.18000 13.55800 30.45500 1.000 87.24000 166 TRP E O 1
ATOM 1266 N N . ASN A 1 170 ? -14.40600 11.57200 31.22700 1.000 82.44000 167 ASN E N 1
ATOM 1267 C CA . ASN A 1 170 ? -14.90700 10.76900 30.11100 1.000 88.09000 167 ASN E CA 1
ATOM 1268 C C . ASN A 1 170 ? -14.39000 11.30200 28.77600 1.000 95.29000 167 ASN E C 1
ATOM 1269 O O . ASN A 1 170 ? -15.12200 11.35900 27.78500 1.000 94.73000 167 ASN E O 1
ATOM 1274 N N . SER A 1 171 ? -13.11700 11.70300 28.76000 1.000 96.70000 168 SER E N 1
ATOM 1275 C CA . SER A 1 171 ? -12.44200 12.20500 27.56300 1.000 88.36000 168 SER E CA 1
ATOM 1276 C C . SER A 1 171 ? -13.17300 13.42000 26.98700 1.000 94.53000 168 SER E C 1
ATOM 1277 O O . SER A 1 171 ? -13.57800 13.44800 25.82300 1.000 100.37000 168 SER E O 1
ATOM 1280 N N . GLY A 1 172 ? -13.33700 14.43400 27.83500 1.000 96.28000 169 GLY E N 1
ATOM 1281 C CA . GLY A 1 172 ? -13.97800 15.66700 27.4240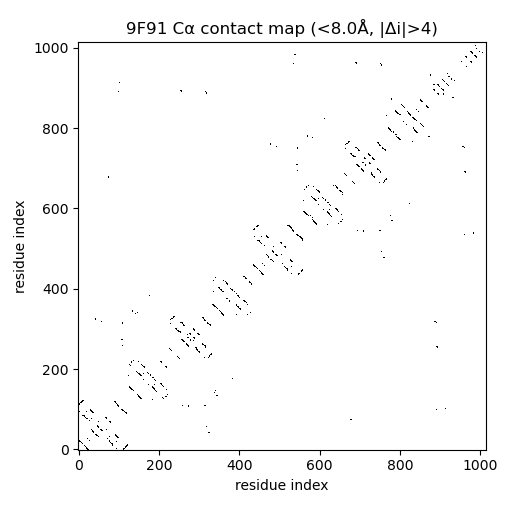0 1.000 90.29000 169 GLY E CA 1
ATOM 1282 C C . GLY A 1 172 ? -15.47600 15.59400 27.24900 1.000 90.48000 169 GLY E C 1
ATOM 1283 O O . GLY A 1 172 ? -16.07600 16.56400 26.77600 1.000 93.60000 169 GLY E O 1
ATOM 1284 N N . ALA A 1 173 ? -16.10500 14.47600 27.61600 1.000 94.04000 170 ALA E N 1
ATOM 1285 C CA . ALA A 1 173 ? -17.54900 14.34800 27.45400 1.000 98.73000 170 ALA E CA 1
ATOM 1286 C C . ALA A 1 173 ? -18.29700 15.07800 28.56300 1.000 95.67000 170 ALA E C 1
ATOM 1287 O O . ALA A 1 173 ? -19.15900 15.92200 28.29300 1.000 95.32000 170 ALA E O 1
ATOM 1289 N N . LEU A 1 174 ? -17.97600 14.76700 29.81500 1.000 89.96000 171 LEU E N 1
ATOM 1290 C CA . LEU A 1 174 ? -18.63400 15.37300 30.96400 1.000 88.25000 171 LEU E CA 1
ATOM 1291 C C . LEU A 1 174 ? -17.96500 16.70400 31.28900 1.000 84.28000 171 LEU E C 1
ATOM 1292 O O . LEU A 1 174 ? -16.76500 16.74600 31.58300 1.000 85.30000 171 LEU E O 1
ATOM 1297 N N . THR A 1 175 ? -18.73900 17.78900 31.23500 1.000 84.24000 172 THR E N 1
ATOM 1298 C CA . THR A 1 175 ? -18.20300 19.12200 31.49000 1.000 85.98000 172 THR E CA 1
ATOM 1299 C C . THR A 1 175 ? -19.01300 19.86200 32.54700 1.000 82.11000 172 THR E C 1
ATOM 1300 O O . THR A 1 175 ? -18.44400 20.44800 33.47400 1.000 79.29000 172 THR E O 1
ATOM 1304 N N . SER A 1 176 ? -20.33800 19.85300 32.41300 1.000 77.08000 173 SER E N 1
ATOM 1305 C CA . SER A 1 176 ? -21.18700 20.57100 33.35300 1.000 72.30000 173 SER E CA 1
ATOM 1306 C C . SER A 1 176 ? -21.14100 19.90400 34.72200 1.000 66.96000 173 SER E C 1
ATOM 1307 O O . SER A 1 176 ? -21.21400 18.67700 34.83300 1.000 68.34000 173 SER E O 1
ATOM 1310 N N . GLY A 1 177 ? -21.01000 20.71900 35.76700 1.000 68.73000 174 GLY E N 1
ATOM 1311 C CA . GLY A 1 177 ? -20.93400 20.22800 37.12400 1.000 61.14000 174 GLY E CA 1
ATOM 1312 C C . GLY A 1 177 ? -19.54000 19.92500 37.62600 1.000 62.83000 174 GLY E C 1
ATOM 1313 O O . GLY A 1 177 ? -19.39300 19.54900 38.79600 1.000 61.84000 174 GLY E O 1
ATOM 1314 N N . VAL A 1 178 ? -18.51400 20.08400 36.78900 1.000 66.88000 175 VAL E N 1
ATOM 1315 C CA . VAL A 1 178 ? -17.14600 19.72100 37.14400 1.000 66.01000 175 VAL E CA 1
ATOM 1316 C C . VAL A 1 178 ? -16.46100 20.90700 37.80700 1.000 61.43000 175 VAL E C 1
ATOM 1317 O O . VAL A 1 178 ? -16.60200 22.05300 37.36600 1.000 64.46000 175 VAL E O 1
ATOM 1321 N N . HIS A 1 179 ? -15.71000 20.62900 38.87200 1.000 61.28000 176 HIS E N 1
ATOM 1322 C CA . HIS A 1 179 ? -14.92500 21.64900 39.56600 1.000 60.19000 176 HIS E CA 1
ATOM 1323 C C . HIS A 1 179 ? -13.54100 21.07100 39.84700 1.000 63.13000 176 HIS E C 1
ATOM 1324 O O . HIS A 1 179 ? -13.36800 20.28700 40.78500 1.000 59.41000 176 HIS E O 1
ATOM 1331 N N . THR A 1 180 ? -12.56200 21.45400 39.03000 1.000 63.70000 177 THR E N 1
ATOM 1332 C CA . THR A 1 180 ? -11.16800 21.08700 39.26100 1.000 63.38000 177 THR E CA 1
ATOM 1333 C C . THR A 1 180 ? -10.55000 22.15200 40.16200 1.000 57.36000 177 THR E C 1
ATOM 1334 O O . THR A 1 180 ? -10.37000 23.30000 39.74600 1.000 57.21000 177 THR E O 1
ATOM 1338 N N . PHE A 1 181 ? -10.23400 21.77300 41.39500 1.000 54.53000 178 PHE E N 1
ATOM 1339 C CA . PHE A 1 181 ? -9.75800 22.72500 42.38400 1.000 50.19000 178 PHE E CA 1
ATOM 1340 C C . PHE A 1 181 ? -8.30700 23.12200 42.12000 1.000 64.04000 178 PHE E C 1
ATOM 1341 O O . PHE A 1 181 ? -7.53500 22.34800 41.54700 1.000 62.83000 178 PHE E O 1
ATOM 1349 N N . PRO A 1 182 ? -7.91500 24.32900 42.52900 1.000 65.89000 179 PRO E N 1
ATOM 1350 C CA . PRO A 1 182 ? -6.50700 24.72000 42.40700 1.000 55.14000 179 PRO E CA 1
ATOM 1351 C C . PRO A 1 182 ? -5.61100 23.81500 43.24100 1.000 63.67000 179 PRO E C 1
ATOM 1352 O O . PRO A 1 182 ? -5.97500 23.38700 44.33800 1.000 62.04000 179 PRO E O 1
ATOM 1356 N N . ALA A 1 183 ? -4.42800 23.52900 42.70300 1.000 58.79000 180 ALA E N 1
ATOM 1357 C CA . ALA A 1 183 ? -3.47500 22.67300 43.39200 1.000 61.29000 180 ALA E CA 1
ATOM 1358 C C . ALA A 1 183 ? -2.93900 23.35900 44.64000 1.000 61.94000 180 ALA E C 1
ATOM 1359 O O . ALA A 1 183 ? -2.67300 24.56400 44.64200 1.000 55.89000 180 ALA E O 1
ATOM 1361 N N . VAL A 1 184 ? -2.77600 22.58400 45.70800 1.000 59.69000 181 VAL E N 1
ATOM 1362 C CA . VAL A 1 184 ? -2.18200 23.06400 46.94900 1.000 61.57000 181 VAL E CA 1
ATOM 1363 C C . VAL A 1 184 ? -0.81600 22.40600 47.10800 1.000 66.49000 181 VAL E C 1
ATOM 1364 O O . VAL A 1 184 ? -0.62100 21.25000 46.71300 1.000 67.90000 181 VAL E O 1
ATOM 1368 N N . LEU A 1 185 ? 0.13800 23.15400 47.65800 1.000 68.84000 182 LEU E N 1
ATOM 1369 C CA . LEU A 1 185 ? 1.49200 22.65200 47.86500 1.000 63.50000 182 LEU E CA 1
ATOM 1370 C C . LEU A 1 185 ? 1.57200 22.02000 49.24900 1.000 67.69000 182 LEU E C 1
ATOM 1371 O O . LEU A 1 185 ? 1.46200 22.71400 50.26500 1.000 67.20000 182 LEU E O 1
ATOM 1376 N N . GLN A 1 186 ? 1.76300 20.70300 49.28400 1.000 67.47000 183 GLN E N 1
ATOM 1377 C CA . GLN A 1 186 ? 1.88700 19.97800 50.53600 1.000 67.41000 183 GLN E CA 1
ATOM 1378 C C . GLN A 1 186 ? 3.24200 20.26400 51.18300 1.000 69.05000 183 GLN E C 1
ATOM 1379 O O . GLN A 1 186 ? 4.15300 20.82600 50.56900 1.000 70.58000 183 GLN E O 1
ATOM 1385 N N . SER A 1 187 ? 3.36900 19.86300 52.45100 1.000 73.61000 184 SER E N 1
ATOM 1386 C CA . SER A 1 187 ? 4.62200 20.05500 53.17200 1.000 67.20000 184 SER E CA 1
ATOM 1387 C C . SER A 1 187 ? 5.75800 19.22200 52.59300 1.000 70.29000 184 SER E C 1
ATOM 1388 O O . SER A 1 187 ? 6.92700 19.52300 52.85500 1.000 62.56000 184 SER E O 1
ATOM 1391 N N . SER A 1 188 ? 5.44500 18.18900 51.81500 1.000 73.64000 185 SER E N 1
ATOM 1392 C CA . SER A 1 188 ? 6.45500 17.36600 51.16500 1.000 75.45000 185 SER E CA 1
ATOM 1393 C C . SER A 1 188 ? 6.98800 17.98800 49.88100 1.000 77.05000 185 SER E C 1
ATOM 1394 O O . SER A 1 188 ? 7.70700 17.31200 49.13700 1.000 76.41000 185 SER E O 1
ATOM 1397 N N . GLY A 1 189 ? 6.65200 19.24400 49.59900 1.000 64.59000 186 GLY E N 1
ATOM 1398 C CA . GLY A 1 189 ? 7.06000 19.87600 48.36400 1.000 62.78000 186 GLY E CA 1
ATOM 1399 C C . GLY A 1 189 ? 6.32800 19.41200 47.12400 1.000 62.36000 186 GLY E C 1
ATOM 1400 O O . GLY A 1 189 ? 6.63900 19.89200 46.02800 1.000 59.54000 186 GLY E O 1
ATOM 1401 N N . LEU A 1 190 ? 5.37000 18.50200 47.25300 1.000 66.84000 187 LEU E N 1
ATOM 1402 C CA . LEU A 1 190 ? 4.60900 18.00100 46.11900 1.000 70.66000 187 LEU E CA 1
ATOM 1403 C C . LEU A 1 190 ? 3.24700 18.67900 46.05500 1.000 66.08000 187 LEU E C 1
ATOM 1404 O O . LEU A 1 190 ? 2.69400 19.10100 47.07300 1.000 60.82000 187 LEU E O 1
ATOM 1409 N N . TYR A 1 191 ? 2.71500 18.78100 44.84200 1.000 61.70000 188 TYR E N 1
ATOM 1410 C CA . TYR A 1 191 ? 1.41600 19.39400 44.61800 1.000 70.77000 188 TYR E CA 1
ATOM 1411 C C . TYR A 1 191 ? 0.31100 18.34900 44.68200 1.000 72.82000 188 TYR E C 1
ATOM 1412 O O . TYR A 1 191 ? 0.53500 17.15900 44.44500 1.000 65.65000 188 TYR E O 1
ATOM 1421 N N . SER A 1 192 ? -0.89400 18.81200 45.00400 1.000 66.75000 189 SER E N 1
ATOM 1422 C CA . SER A 1 192 ? -2.04300 17.92500 45.14900 1.000 67.54000 189 SER E CA 1
ATOM 1423 C C . SER A 1 192 ? -3.30800 18.71100 44.85500 1.000 61.59000 189 SER E C 1
ATOM 1424 O O . SER A 1 192 ? -3.56900 19.72800 45.50400 1.000 69.21000 189 SER E O 1
ATOM 1427 N N . LEU A 1 193 ? -4.08800 18.24400 43.88500 1.000 61.06000 190 LEU E N 1
ATOM 1428 C CA . LEU A 1 193 ? -5.39200 18.81800 43.58900 1.000 66.32000 190 LEU E CA 1
ATOM 1429 C C . LEU A 1 193 ? -6.43700 17.71200 43.61600 1.000 61.53000 190 LEU E C 1
ATOM 1430 O O . LEU A 1 193 ? -6.13100 16.54000 43.84600 1.000 65.49000 190 LEU E O 1
ATOM 1435 N N . SER A 1 194 ? -7.68700 18.10000 43.38500 1.000 61.90000 191 SER E N 1
ATOM 1436 C CA . SER A 1 194 ? -8.77200 17.14800 43.22800 1.000 61.45000 191 SER E CA 1
ATOM 1437 C C . SER A 1 194 ? -9.78200 17.72800 42.25300 1.000 57.21000 191 SER E C 1
ATOM 1438 O O . SER A 1 194 ? -9.94500 18.94800 42.15800 1.000 58.20000 191 SER E O 1
ATOM 1441 N N . SER A 1 195 ? -10.44500 16.84300 41.51600 1.000 53.88000 192 SER E N 1
ATOM 1442 C CA . SER A 1 195 ? -11.48400 17.22700 40.57000 1.000 55.73000 192 SER E CA 1
ATOM 1443 C C . SER A 1 195 ? -12.75900 16.47900 40.92000 1.000 52.94000 192 SER E C 1
ATOM 1444 O O . SER A 1 195 ? -12.73500 15.25700 41.09000 1.000 68.24000 192 SER E O 1
ATOM 1447 N N . VAL A 1 196 ? -13.86400 17.21200 41.03700 1.000 57.09000 193 VAL E N 1
ATOM 1448 C CA . VAL A 1 196 ? -15.14500 16.64000 41.42400 1.000 55.08000 193 VAL E CA 1
ATOM 1449 C C . VAL A 1 196 ? -16.19000 17.00100 40.37900 1.000 55.23000 193 VAL E C 1
ATOM 1450 O O . VAL A 1 196 ? -16.02300 17.93300 39.59000 1.000 57.84000 193 VAL E O 1
ATOM 1454 N N . VAL A 1 197 ? -17.27900 16.24000 40.38300 1.000 53.59000 194 VAL E N 1
ATOM 1455 C CA . VAL A 1 197 ? -18.40900 16.50300 39.50000 1.000 65.44000 194 VAL E CA 1
ATOM 1456 C C . VAL A 1 197 ? -19.67400 16.00900 40.18700 1.000 57.83000 194 VAL E C 1
ATOM 1457 O O . VAL A 1 197 ? -19.66000 14.98800 40.88000 1.000 57.61000 194 VAL E O 1
ATOM 1461 N N . THR A 1 198 ? -20.76100 16.75900 40.02200 1.000 58.42000 195 THR E N 1
ATOM 1462 C CA . THR A 1 198 ? -22.06200 16.38000 40.55500 1.000 59.26000 195 THR E CA 1
ATOM 1463 C C . THR A 1 198 ? -22.88300 15.72600 39.45300 1.000 59.35000 195 THR E C 1
ATOM 1464 O O . THR A 1 198 ? -22.94100 16.23300 38.32900 1.000 58.90000 195 THR E O 1
ATOM 1468 N N . VAL A 1 199 ? -23.50400 14.59700 39.77700 1.000 52.09000 196 VAL E N 1
ATOM 1469 C CA . VAL A 1 199 ? -24.23100 13.79400 38.79400 1.000 66.44000 196 VAL E CA 1
ATOM 1470 C C . VAL A 1 199 ? -25.55900 13.35700 39.38900 1.000 65.34000 196 VAL E C 1
ATOM 1471 O O . VAL A 1 199 ? -25.73000 13.31700 40.61500 1.000 64.02000 196 VAL E O 1
ATOM 1475 N N . PRO A 1 200 ? -26.53100 13.03400 38.53500 1.000 68.02000 197 PRO E N 1
ATOM 1476 C CA . PRO A 1 200 ? -27.77500 12.43800 39.03500 1.000 68.46000 197 PRO E CA 1
ATOM 1477 C C . PRO A 1 200 ? -27.50500 11.11300 39.73400 1.000 61.02000 197 PRO E C 1
ATOM 1478 O O . PRO A 1 200 ? -26.75400 10.27100 39.24000 1.000 74.58000 197 PRO E O 1
ATOM 1482 N N . SER A 1 201 ? -28.13600 10.93500 40.89800 1.000 67.02000 198 SER E N 1
ATOM 1483 C CA . SER A 1 201 ? -27.91000 9.73300 41.69600 1.000 72.55000 198 SER E CA 1
ATOM 1484 C C . SER A 1 201 ? -28.34900 8.47100 40.96300 1.000 79.47000 198 SER E C 1
ATOM 1485 O O . SER A 1 201 ? -27.80200 7.39000 41.21000 1.000 69.99000 198 SER E O 1
ATOM 1488 N N . SER A 1 202 ? -29.33100 8.58200 40.06600 1.000 82.01000 199 SER E N 1
ATOM 1489 C CA . SER A 1 202 ? -29.78600 7.41100 39.32600 1.000 83.17000 199 SER E CA 1
ATOM 1490 C C . SER A 1 202 ? -28.74500 6.94100 38.31600 1.000 77.18000 199 SER E C 1
ATOM 1491 O O . SER A 1 202 ? -28.71900 5.75600 37.96100 1.000 85.78000 199 SER E O 1
ATOM 1494 N N . SER A 1 203 ? -27.87900 7.84400 37.85000 1.000 77.80000 200 SER E N 1
ATOM 1495 C CA . SER A 1 203 ? -26.84600 7.48200 36.88600 1.000 83.09000 200 SER E CA 1
ATOM 1496 C C . SER A 1 203 ? -25.71400 6.67100 37.50300 1.000 77.80000 200 SER E C 1
ATOM 1497 O O . SER A 1 203 ? -24.88900 6.13000 36.75900 1.000 76.14000 200 SER E O 1
ATOM 1500 N N . LEU A 1 204 ? -25.65300 6.57600 38.83300 1.000 76.58000 201 LEU E N 1
ATOM 1501 C CA . LEU A 1 204 ? -24.58100 5.82800 39.48300 1.000 71.79000 201 LEU E CA 1
ATOM 1502 C C . LEU A 1 204 ? -24.60400 4.35900 39.08100 1.000 84.83000 201 LEU E C 1
ATOM 1503 O O . LEU A 1 204 ? -23.55000 3.73000 38.93800 1.000 89.63000 201 LEU E O 1
ATOM 1508 N N . GLY A 1 205 ? -25.79900 3.79400 38.89400 1.000 92.12000 202 GLY E N 1
ATOM 1509 C CA . GLY A 1 205 ? -25.90400 2.38700 38.55400 1.000 83.29000 202 GLY E CA 1
ATOM 1510 C C . GLY A 1 205 ? -25.66900 2.06700 37.09500 1.000 82.73000 202 GLY E C 1
ATOM 1511 O O . GLY A 1 205 ? -25.43800 0.90100 36.76100 1.000 96.38000 202 GLY E O 1
ATOM 1512 N N . THR A 1 206 ? -25.71700 3.06900 36.21900 1.000 80.64000 203 THR E N 1
ATOM 1513 C CA . THR A 1 206 ? -25.59300 2.84200 34.78400 1.000 86.00000 203 THR E CA 1
ATOM 1514 C C . THR A 1 206 ? -24.40200 3.55900 34.17000 1.000 90.50000 203 THR E C 1
ATOM 1515 O O . THR A 1 206 ? -23.59600 2.92800 33.47600 1.000 92.73000 203 THR E O 1
ATOM 1519 N N . GLN A 1 207 ? -24.26300 4.86100 34.40700 1.000 86.42000 204 GLN E N 1
ATOM 1520 C CA . GLN A 1 207 ? -23.24500 5.64600 33.72300 1.000 90.54000 204 GLN E CA 1
ATOM 1521 C C . GLN A 1 207 ? -21.85300 5.35400 34.27800 1.000 89.11000 204 GLN E C 1
ATOM 1522 O O . GLN A 1 207 ? -21.67100 5.15700 35.48300 1.000 79.90000 204 GLN E O 1
ATOM 1528 N N . THR A 1 208 ? -20.86900 5.32500 33.38300 1.000 86.30000 205 THR E N 1
ATOM 1529 C CA . THR A 1 208 ? -19.46800 5.15200 33.74400 1.000 91.00000 205 THR E CA 1
ATOM 1530 C C . THR A 1 208 ? -18.77000 6.50600 33.72000 1.000 84.96000 205 THR E C 1
ATOM 1531 O O . THR A 1 208 ? -18.88800 7.25300 32.74300 1.000 86.23000 205 THR E O 1
ATOM 1535 N N . TYR A 1 209 ? -18.05100 6.82200 34.79500 1.000 78.36000 206 TYR E N 1
ATOM 1536 C CA . TYR A 1 209 ? -17.34100 8.08800 34.92400 1.000 79.95000 206 TYR E CA 1
ATOM 1537 C C . TYR A 1 209 ? -15.84500 7.82200 35.00600 1.000 82.14000 206 TYR E C 1
ATOM 1538 O O . TYR A 1 209 ? -15.39700 7.00900 35.82200 1.000 71.37000 206 TYR E O 1
ATOM 1547 N N . ILE A 1 210 ? -15.07900 8.51300 34.16200 1.000 87.40000 207 ILE E N 1
ATOM 1548 C CA . ILE A 1 210 ? -13.64700 8.27700 34.00800 1.000 92.20000 207 ILE E CA 1
ATOM 1549 C C . ILE A 1 210 ? -12.90100 9.58600 34.21800 1.000 79.74000 207 ILE E C 1
ATOM 1550 O O . ILE A 1 210 ? -13.26500 10.61300 33.63500 1.000 79.74000 207 ILE E O 1
ATOM 1555 N N . CYS A 1 211 ? -11.85500 9.54600 35.04300 1.000 87.39000 208 CYS E N 1
ATOM 1556 C CA . CYS A 1 211 ? -10.92000 10.65600 35.16900 1.000 90.99000 208 CYS E CA 1
ATOM 1557 C C . CYS A 1 211 ? -9.84500 10.55300 34.09400 1.000 87.43000 208 CYS E C 1
ATOM 1558 O O . CYS A 1 211 ? -9.40900 9.45500 33.73900 1.000 88.71000 208 CYS E O 1
ATOM 1561 N N . ASN A 1 212 ? -9.42000 11.70600 33.57300 1.000 89.57000 209 ASN E N 1
ATOM 1562 C CA . ASN A 1 212 ? -8.39200 11.77200 32.53200 1.000 88.70000 209 ASN E CA 1
ATOM 1563 C C . ASN A 1 212 ? -7.26600 12.69300 33.01300 1.000 90.89000 209 ASN E C 1
ATOM 1564 O O . ASN A 1 212 ? -7.13100 13.83200 32.56100 1.000 88.20000 209 ASN E O 1
ATOM 1569 N N . VAL A 1 213 ? -6.45500 12.18500 33.93600 1.000 87.08000 210 VAL E N 1
ATOM 1570 C CA . VAL A 1 213 ? -5.31900 12.93500 34.46100 1.000 88.43000 210 VAL E CA 1
ATOM 1571 C C . VAL A 1 213 ? -4.15400 12.81800 33.48800 1.000 90.99000 210 VAL E C 1
ATOM 1572 O O . VAL A 1 213 ? -3.81200 11.71700 33.04000 1.000 86.58000 210 VAL E O 1
ATOM 1576 N N . ASN A 1 214 ? -3.53800 13.95200 33.16300 1.000 90.52000 211 ASN E N 1
ATOM 1577 C CA . ASN A 1 214 ? -2.43800 13.99200 32.20300 1.000 92.54000 211 ASN E CA 1
ATOM 1578 C C . ASN A 1 214 ? -1.37700 14.95000 32.72800 1.000 96.38000 211 ASN E C 1
ATOM 1579 O O . ASN A 1 214 ? -1.62000 16.15800 32.82600 1.000 89.60000 211 ASN E O 1
ATOM 1584 N N . HIS A 1 215 ? -0.20600 14.41200 33.06500 1.000 91.40000 212 HIS E N 1
ATOM 1585 C CA . HIS A 1 215 ? 0.92100 15.18500 33.58700 1.000 85.34000 212 HIS E CA 1
ATOM 1586 C C . HIS A 1 215 ? 2.05600 15.07800 32.57300 1.000 89.35000 212 HIS E C 1
ATOM 1587 O O . HIS A 1 215 ? 2.80700 14.09800 32.57400 1.000 91.98000 212 HIS E O 1
ATOM 1594 N N . LYS A 1 216 ? 2.17900 16.08500 31.71000 1.000 88.93000 213 LYS E N 1
ATOM 1595 C CA . LYS A 1 216 ? 3.13100 16.05100 30.60500 1.000 94.70000 213 LYS E CA 1
ATOM 1596 C C . LYS A 1 216 ? 4.58800 16.14900 31.06000 1.000 92.35000 213 LYS E C 1
ATOM 1597 O O . LYS A 1 216 ? 5.43700 15.43500 30.51000 1.000 95.42000 213 LYS E O 1
ATOM 1603 N N . PRO A 1 217 ? 4.93900 17.00800 32.02900 1.000 92.30000 214 PRO E N 1
ATOM 1604 C CA . PRO A 1 217 ? 6.32600 17.00100 32.53000 1.000 93.20000 214 PRO E CA 1
ATOM 1605 C C . PRO A 1 217 ? 6.79100 15.64600 33.04000 1.000 92.57000 214 PRO E C 1
ATOM 1606 O O . PRO A 1 217 ? 8.00300 15.40300 33.08500 1.000 93.77000 214 PRO E O 1
ATOM 1610 N N . SER A 1 218 ? 5.87600 14.75900 33.42600 1.000 91.04000 215 SER E N 1
ATOM 1611 C CA . SER A 1 218 ? 6.22800 13.40700 33.83300 1.000 90.33000 215 SER E CA 1
ATOM 1612 C C . SER A 1 218 ? 5.87700 12.36500 32.78200 1.000 91.63000 215 SER E C 1
ATOM 1613 O O . SER A 1 218 ? 6.18500 11.18300 32.97500 1.000 87.84000 215 SER E O 1
ATOM 1616 N N . ASN A 1 219 ? 5.25300 12.77400 31.67500 1.000 95.28000 216 ASN E N 1
ATOM 1617 C CA . ASN A 1 219 ? 4.77500 11.86200 30.63400 1.000 102.10000 216 ASN E CA 1
ATOM 1618 C C . ASN A 1 219 ? 3.87000 10.78100 31.22300 1.000 97.39000 216 ASN E C 1
ATOM 1619 O O . ASN A 1 219 ? 4.01200 9.58800 30.94500 1.000 95.88000 216 ASN E O 1
ATOM 1624 N N . THR A 1 220 ? 2.92000 11.21800 32.04800 1.000 92.75000 217 THR E N 1
ATOM 1625 C CA . THR A 1 220 ? 1.98400 10.32900 32.72400 1.000 93.48000 217 THR E CA 1
ATOM 1626 C C . THR A 1 220 ? 0.57600 10.62000 32.22900 1.000 88.87000 217 THR E C 1
ATOM 1627 O O . THR A 1 220 ? 0.08700 11.74700 32.36400 1.000 89.31000 217 THR E O 1
ATOM 1631 N N . LYS A 1 221 ? -0.06900 9.60500 31.65800 1.000 87.36000 218 LYS E N 1
ATOM 1632 C CA . LYS A 1 221 ? -1.45700 9.68100 31.21100 1.000 84.87000 218 LYS E CA 1
ATOM 1633 C C . LYS A 1 221 ? -2.21500 8.56600 31.92400 1.000 94.21000 218 LYS E C 1
ATOM 1634 O O . LYS A 1 221 ? -2.09800 7.39200 31.55800 1.000 94.59000 218 LYS E O 1
ATOM 1640 N N . VAL A 1 222 ? -2.98200 8.93300 32.94700 1.000 95.17000 219 VAL E N 1
ATOM 1641 C CA . VAL A 1 222 ? -3.69100 7.98000 33.79200 1.000 81.37000 219 VAL E CA 1
ATOM 1642 C C . VAL A 1 222 ? -5.18600 8.19100 33.61300 1.000 86.31000 219 VAL E C 1
ATOM 1643 O O . VAL A 1 222 ? -5.67000 9.32800 33.66800 1.000 87.15000 219 VAL E O 1
ATOM 1647 N N . ASP A 1 223 ? -5.90900 7.10000 33.38300 1.000 89.22000 220 ASP E N 1
ATOM 1648 C CA . ASP A 1 223 ? -7.36400 7.09300 33.37300 1.000 84.78000 220 ASP E CA 1
ATOM 1649 C C . ASP A 1 223 ? -7.84800 6.24000 34.53500 1.000 85.23000 220 ASP E C 1
ATOM 1650 O O . ASP A 1 223 ? -7.35800 5.12300 34.73700 1.000 86.08000 220 ASP E O 1
ATOM 1655 N N . LYS A 1 224 ? -8.79400 6.77000 35.30700 1.000 79.15000 221 LYS E N 1
ATOM 1656 C CA . LYS A 1 224 ? -9.28100 6.10800 36.50900 1.000 81.77000 221 LYS E CA 1
ATOM 1657 C C . LYS A 1 224 ? -10.79700 6.02000 36.45200 1.000 82.91000 221 LYS E C 1
ATOM 1658 O O . LYS A 1 224 ? -11.46900 7.00800 36.13700 1.000 80.44000 221 LYS E O 1
ATOM 1664 N N . LYS A 1 225 ? -11.33100 4.84000 36.75400 1.000 87.16000 222 LYS E N 1
ATOM 1665 C CA . LYS A 1 225 ? -12.77000 4.62500 36.77000 1.000 79.43000 222 LYS E CA 1
ATOM 1666 C C . LYS A 1 225 ? -13.29700 4.84300 38.18100 1.000 80.87000 222 LYS E C 1
ATOM 1667 O O . LYS A 1 225 ? -12.77400 4.26900 39.14300 1.000 66.60000 222 LYS E O 1
ATOM 1673 N N . VAL A 1 226 ? -14.32300 5.67800 38.30200 1.000 77.98000 223 VAL E N 1
ATOM 1674 C CA . VAL A 1 226 ? -14.93200 5.99500 39.58700 1.000 83.10000 223 VAL E CA 1
ATOM 1675 C C . VAL A 1 226 ? -16.17300 5.12800 39.74300 1.000 83.84000 223 VAL E C 1
ATOM 1676 O O . VAL A 1 226 ? -17.08100 5.16700 38.90300 1.000 75.43000 223 VAL E O 1
ATOM 1680 N N . GLU A 1 227 ? -16.20600 4.33200 40.81200 1.000 88.42000 224 GLU E N 1
ATOM 1681 C CA . GLU A 1 227 ? -17.30800 3.42600 41.07600 1.000 88.30000 224 GLU E CA 1
ATOM 1682 C C . GLU A 1 227 ? -17.62700 3.42600 42.56400 1.000 83.95000 224 GLU E C 1
ATOM 1683 O O . GLU A 1 227 ? -16.70900 3.46900 43.39800 1.000 87.37000 224 GLU E O 1
ATOM 1689 N N . PRO A 1 228 ? -18.91600 3.37600 42.92800 1.000 77.95000 225 PRO E N 1
ATOM 1690 C CA . PRO A 1 228 ? -19.34400 3.31000 44.32800 1.000 73.27000 225 PRO E CA 1
ATOM 1691 C C . PRO A 1 228 ? -18.95600 1.99100 44.99100 1.000 72.64000 225 PRO E C 1
ATOM 1692 O O . PRO A 1 228 ? -19.41500 1.71600 46.09900 1.000 78.64000 225 PRO E O 1
ATOM 1696 N N . THR B 2 2 ? 13.70600 53.72000 58.42000 1.000 80.74000 1 THR F N 1
ATOM 1697 C CA . THR B 2 2 ? 13.50900 52.81300 57.29500 1.000 89.08000 1 THR F CA 1
ATOM 1698 C C . THR B 2 2 ? 13.21200 53.58400 56.01200 1.000 84.89000 1 THR F C 1
ATOM 1699 O O . THR B 2 2 ? 13.77900 53.29500 54.95800 1.000 93.63000 1 THR F O 1
ATOM 1703 N N . GLY B 2 3 ? 12.31600 54.56700 56.10500 1.000 79.73000 2 GLY F N 1
ATOM 1704 C CA . GLY B 2 3 ? 11.91900 55.35200 54.95600 1.000 76.77000 2 GLY F CA 1
ATOM 1705 C C . GLY B 2 3 ? 10.95800 54.67300 54.00400 1.000 80.79000 2 GLY F C 1
ATOM 1706 O O . GLY B 2 3 ? 10.48800 55.32200 53.06000 1.000 64.61000 2 GLY F O 1
ATOM 1707 N N . GLU B 2 4 ? 10.65100 53.39300 54.20900 1.000 69.91000 3 GLU F N 1
ATOM 1708 C CA . GLU B 2 4 ? 9.73100 52.68000 53.33500 1.000 71.05000 3 GLU F CA 1
ATOM 1709 C C . GLU B 2 4 ? 8.29400 53.07700 53.64700 1.000 62.34000 3 GLU F C 1
ATOM 1710 O O . GLU B 2 4 ? 7.90800 53.19900 54.81300 1.000 65.79000 3 GLU F O 1
ATOM 1716 N N . ILE B 2 5 ? 7.50200 53.27800 52.59900 1.000 55.43000 4 ILE F N 1
ATOM 1717 C CA . ILE B 2 5 ? 6.11300 53.70500 52.73100 1.000 53.85000 4 ILE F CA 1
ATOM 1718 C C . ILE B 2 5 ? 5.21600 52.51000 52.44300 1.000 52.03000 4 ILE F C 1
ATOM 1719 O O . ILE B 2 5 ? 5.25400 51.94600 51.34300 1.000 50.31000 4 ILE F O 1
ATOM 1724 N N . VAL B 2 6 ? 4.40500 52.13300 53.42300 1.000 45.09000 5 VAL F N 1
ATOM 1725 C CA . VAL B 2 6 ? 3.52500 50.97700 53.30500 1.000 51.19000 5 VAL F CA 1
ATOM 1726 C C . VAL B 2 6 ? 2.16600 51.43300 52.78700 1.000 48.74000 5 VAL F C 1
ATOM 1727 O O . VAL B 2 6 ? 1.59100 52.40400 53.29200 1.000 42.89000 5 VAL F O 1
ATOM 1731 N N . MET B 2 7 ? 1.65800 50.73200 51.77500 1.000 52.43000 6 MET F N 1
ATOM 1732 C CA . MET B 2 7 ? 0.33300 50.97100 51.22000 1.000 38.59000 6 MET F CA 1
ATOM 1733 C C . MET B 2 7 ? -0.65500 49.98900 51.83600 1.000 51.02000 6 MET F C 1
ATOM 1734 O O . MET B 2 7 ? -0.38600 48.78300 51.88500 1.000 41.74000 6 MET F O 1
ATOM 1739 N N . THR B 2 8 ? -1.79900 50.50100 52.28700 1.000 50.32000 7 THR F N 1
ATOM 1740 C CA . THR B 2 8 ? -2.84300 49.68500 52.90100 1.000 50.31000 7 THR F CA 1
ATOM 1741 C C . THR B 2 8 ? -4.10700 49.79400 52.05700 1.000 50.51000 7 THR F C 1
ATOM 1742 O O . THR B 2 8 ? -4.71800 50.86500 51.98400 1.000 50.40000 7 THR F O 1
ATOM 1746 N N . SER B 2 9 ? -4.49600 48.68900 51.42700 1.000 46.67000 8 SER F N 1
ATOM 1747 C CA . SER B 2 9 ? -5.71200 48.63500 50.63000 1.000 48.62000 8 SER F CA 1
ATOM 1748 C C . SER B 2 9 ? -6.90100 48.26400 51.50700 1.000 52.08000 8 SER F C 1
ATOM 1749 O O . SER B 2 9 ? -6.76400 47.55900 52.51000 1.000 56.77000 8 SER F O 1
ATOM 1752 N N . SER B 2 10 ? -8.08100 48.75600 51.12000 1.000 47.91000 9 SER F N 1
ATOM 1753 C CA . SER B 2 10 ? -9.31000 48.40600 51.81700 1.000 47.28000 9 SER F CA 1
ATOM 1754 C C . SER B 2 10 ? -10.48400 48.72100 50.90900 1.000 44.64000 9 SER F C 1
ATOM 1755 O O . SER B 2 10 ? -10.42900 49.71600 50.17500 1.000 48.29000 9 SER F O 1
ATOM 1758 N N . PRO B 2 11 ? -11.53900 47.89900 50.90500 1.000 53.76000 10 PRO F N 1
ATOM 1759 C CA . PRO B 2 11 ? -11.69000 46.63000 51.63000 1.000 44.58000 10 PRO F CA 1
ATOM 1760 C C . PRO B 2 11 ? -10.87600 45.53200 50.96200 1.000 45.44000 10 PRO F C 1
ATOM 1761 O O . PRO B 2 11 ? -10.49300 45.68000 49.80600 1.000 51.10000 10 PRO F O 1
ATOM 1765 N N . ALA B 2 12 ? -10.58600 44.42600 51.65200 1.000 48.65000 11 ALA F N 1
ATOM 1766 C CA . ALA B 2 12 ? -9.80500 43.36200 51.02600 1.000 48.96000 11 ALA F CA 1
ATOM 1767 C C . ALA B 2 12 ? -10.55400 42.75400 49.84700 1.000 48.63000 11 ALA F C 1
ATOM 1768 O O . ALA B 2 12 ? -9.96300 42.49100 48.79400 1.000 51.72000 11 ALA F O 1
ATOM 1770 N N . THR B 2 13 ? -11.85600 42.53100 50.00100 1.000 48.57000 12 THR F N 1
ATOM 1771 C CA . THR B 2 13 ? -12.70700 42.05800 48.92100 1.000 54.52000 12 THR F CA 1
ATOM 1772 C C . THR B 2 13 ? -13.98200 42.88700 48.89400 1.000 48.01000 12 THR F C 1
ATOM 1773 O O . THR B 2 13 ? -14.39500 43.46200 49.90300 1.000 52.85000 12 THR F O 1
ATOM 1777 N N . LEU B 2 14 ? -14.60000 42.94800 47.71900 1.000 47.56000 13 LEU F N 1
ATOM 1778 C CA . LEU B 2 14 ? -15.82400 43.71300 47.53800 1.000 43.82000 13 LEU F CA 1
ATOM 1779 C C . LEU B 2 14 ? -16.70800 42.99600 46.52900 1.000 49.16000 13 LEU F C 1
ATOM 1780 O O . LEU B 2 14 ? -16.22000 42.50700 45.50700 1.000 46.37000 13 LEU F O 1
ATOM 1785 N N . SER B 2 15 ? -18.00300 42.92800 46.82500 1.000 46.47000 14 SER F N 1
ATOM 1786 C CA . SER B 2 15 ? -18.97900 42.29800 45.94600 1.000 46.40000 14 SER F CA 1
ATOM 1787 C C . SER B 2 15 ? -19.97900 43.34800 45.48700 1.000 47.95000 14 SER F C 1
ATOM 1788 O O . SER B 2 15 ? -20.57900 44.04100 46.31500 1.000 48.59000 14 SER F O 1
ATOM 1791 N N . VAL B 2 16 ? -20.15600 43.46200 44.16900 1.000 46.20000 15 VAL F N 1
ATOM 1792 C CA . VAL B 2 16 ? -21.03300 44.46700 43.58000 1.000 54.30000 15 VAL F CA 1
ATOM 1793 C C . VAL B 2 16 ? -21.66800 43.89400 42.32200 1.000 49.95000 15 VAL F C 1
ATOM 1794 O O . VAL B 2 16 ? -21.14400 42.96600 41.70000 1.000 50.20000 15 VAL F O 1
ATOM 1798 N N . SER B 2 17 ? -22.82000 44.46700 41.94100 1.000 47.08000 16 SER F N 1
ATOM 1799 C CA . SER B 2 17 ? -23.56800 44.12300 40.74500 1.000 57.06000 16 SER F CA 1
ATOM 1800 C C . SER B 2 17 ? -23.28300 45.12800 39.63500 1.000 52.48000 16 SER F C 1
ATOM 1801 O O . SER B 2 17 ? -22.97300 46.29000 39.91200 1.000 56.78000 16 SER F O 1
ATOM 1804 N N . PRO B 2 18 ? -23.36700 44.70900 38.37300 1.000 53.85000 17 PRO F N 1
ATOM 1805 C CA . PRO B 2 18 ? -23.17800 45.66100 37.27100 1.000 46.09000 17 PRO F CA 1
ATOM 1806 C C . PRO B 2 18 ? -24.15300 46.82400 37.37600 1.000 52.39000 17 PRO F C 1
ATOM 1807 O O . PRO B 2 18 ? -25.34500 46.63900 37.63000 1.000 59.97000 17 PRO F O 1
ATOM 1811 N N . GLY B 2 19 ? -23.62900 48.03400 37.19400 1.000 59.07000 18 GLY F N 1
ATOM 1812 C CA . GLY B 2 19 ? -24.38700 49.24900 37.35000 1.000 50.45000 18 GLY F CA 1
ATOM 1813 C C . GLY B 2 19 ? -24.16000 49.97000 38.66300 1.000 55.20000 18 GLY F C 1
ATOM 1814 O O . GLY B 2 19 ? -24.48000 51.16000 38.76200 1.000 59.58000 18 GLY F O 1
ATOM 1815 N N . GLU B 2 20 ? -23.61600 49.28700 39.66800 1.000 56.93000 19 GLU F N 1
ATOM 1816 C CA . GLU B 2 20 ? -23.39500 49.91500 40.96100 1.000 59.07000 19 GLU F CA 1
ATOM 1817 C C . GLU B 2 20 ? -22.17000 50.82800 40.92500 1.000 61.74000 19 GLU F C 1
ATOM 1818 O O . GLU B 2 20 ? -21.32000 50.74800 40.03200 1.000 55.95000 19 GLU F O 1
ATOM 1824 N N . ARG B 2 21 ? -22.09400 51.70500 41.92300 1.000 58.05000 20 ARG F N 1
ATOM 1825 C CA . ARG B 2 21 ? -20.95900 52.59900 42.10400 1.000 57.86000 20 ARG F CA 1
ATOM 1826 C C . ARG B 2 21 ? -19.96600 51.96100 43.06800 1.000 57.95000 20 ARG F C 1
ATOM 1827 O O . ARG B 2 21 ? -20.34000 51.55700 44.17300 1.000 59.10000 20 ARG F O 1
ATOM 1835 N N . VAL B 2 22 ? -18.70600 51.87600 42.65000 1.000 56.25000 21 VAL F N 1
ATOM 1836 C CA . VAL B 2 22 ? -17.66500 51.18700 43.40500 1.000 55.69000 21 VAL F CA 1
ATOM 1837 C C . VAL B 2 22 ? -16.63700 52.20000 43.88800 1.000 55.53000 21 VAL F C 1
ATOM 1838 O O . VAL B 2 22 ? -16.19400 53.06600 43.12500 1.000 49.56000 21 VAL F O 1
ATOM 1842 N N . THR B 2 23 ? -16.25000 52.07900 45.15700 1.000 54.47000 22 THR F N 1
ATOM 1843 C CA . THR B 2 23 ? -15.24400 52.94300 45.76400 1.000 51.20000 22 THR F CA 1
ATOM 1844 C C . THR B 2 23 ? -14.22300 52.07500 46.48500 1.000 58.38000 22 THR F C 1
ATOM 1845 O O . THR B 2 23 ? -14.58900 51.28000 47.35600 1.000 57.70000 22 THR F O 1
ATOM 1849 N N . LEU B 2 24 ? -12.95000 52.22700 46.12100 1.000 47.34000 23 LEU F N 1
ATOM 1850 C CA . LEU B 2 24 ? -11.85300 51.47900 46.72100 1.000 50.01000 23 LEU F CA 1
ATOM 1851 C C . LEU B 2 24 ? -10.90200 52.44900 47.40400 1.000 49.42000 23 LEU F C 1
ATOM 1852 O O . LEU B 2 24 ? -10.65500 53.54700 46.89900 1.000 43.44000 23 LEU F O 1
ATOM 1857 N N . PHE B 2 25 ? -10.36300 52.04000 48.54900 1.000 42.39000 24 PHE F N 1
ATOM 1858 C CA . PHE B 2 25 ? -9.58400 52.92500 49.40300 1.000 45.98000 24 PHE F CA 1
ATOM 1859 C C . PHE B 2 25 ? -8.14100 52.44900 49.50200 1.000 47.23000 24 PHE F C 1
ATOM 1860 O O . PHE B 2 25 ? -7.87100 51.24500 49.53600 1.000 48.06000 24 PHE F O 1
ATOM 1868 N N . CYS B 2 26 ? -7.21900 53.40900 49.54900 1.000 51.60000 25 CYS F N 1
ATOM 1869 C CA . CYS B 2 26 ? -5.80200 53.14800 49.76300 1.000 54.86000 25 CYS F CA 1
ATOM 1870 C C . CYS B 2 26 ? -5.29000 54.14100 50.79500 1.000 52.53000 25 CYS F C 1
ATOM 1871 O O . CYS B 2 26 ? -5.61500 55.33000 50.72800 1.000 55.80000 25 CYS F O 1
ATOM 1874 N N . ARG B 2 27 ? -4.51200 53.65500 51.75600 1.000 54.68000 26 ARG F N 1
ATOM 1875 C CA . ARG B 2 27 ? -3.96200 54.48600 52.81700 1.000 47.79000 26 ARG F CA 1
ATOM 1876 C C . ARG B 2 27 ? -2.44700 54.34700 52.84400 1.000 53.54000 26 ARG F C 1
ATOM 1877 O O . ARG B 2 27 ? -1.91100 53.23800 52.75400 1.000 58.02000 26 ARG F O 1
ATOM 1885 N N . ALA B 2 28 ? -1.76400 55.47800 52.96500 1.000 47.08000 27 ALA F N 1
ATOM 1886 C CA . ALA B 2 28 ? -0.31300 55.52000 53.01400 1.000 41.27000 27 ALA F CA 1
ATOM 1887 C C . ALA B 2 28 ? 0.16400 55.68600 54.45100 1.000 43.11000 27 ALA F C 1
ATOM 1888 O O . ALA B 2 28 ? -0.47200 56.36500 55.26300 1.000 49.30000 27 ALA F O 1
ATOM 1890 N N . SER B 2 29 ? 1.29600 55.05100 54.76000 1.000 37.35000 28 SER F N 1
ATOM 1891 C CA . SER B 2 29 ? 1.85800 55.16000 56.10200 1.000 49.44000 28 SER F CA 1
ATOM 1892 C C . SER B 2 29 ? 2.45800 56.54000 56.35500 1.000 50.83000 28 SER F C 1
ATOM 1893 O O . SER B 2 29 ? 2.45500 57.01300 57.49600 1.000 56.96000 28 SER F O 1
ATOM 1896 N N . GLN B 2 30 ? 2.98000 57.19100 55.31600 1.000 42.01000 29 GLN F N 1
ATOM 1897 C CA . GLN B 2 30 ? 3.46000 58.56600 55.37700 1.000 48.15000 29 GLN F CA 1
ATOM 1898 C C . GLN B 2 30 ? 2.85100 59.33800 54.22000 1.000 45.02000 29 GLN F C 1
ATOM 1899 O O . GLN B 2 30 ? 2.19300 58.76700 53.34800 1.000 42.45000 29 GLN F O 1
ATOM 1905 N N . SER B 2 31 ? 3.10400 60.64200 54.18400 1.000 49.52000 30 SER F N 1
ATOM 1906 C CA . SER B 2 31 ? 2.58600 61.43600 53.08100 1.000 50.35000 30 SER F CA 1
ATOM 1907 C C . SER B 2 31 ? 3.26000 61.05400 51.76800 1.000 47.64000 30 SER F C 1
ATOM 1908 O O . SER B 2 31 ? 4.48200 60.90600 51.69100 1.000 49.61000 30 SER F O 1
ATOM 1911 N N . VAL B 2 32 ? 2.43900 60.90100 50.72600 1.000 53.97000 31 VAL F N 1
ATOM 1912 C CA . VAL B 2 32 ? 2.91900 60.65600 49.37600 1.000 45.13000 31 VAL F CA 1
ATOM 1913 C C . VAL B 2 32 ? 2.47300 61.74000 48.40000 1.000 51.35000 31 VAL F C 1
ATOM 1914 O O . VAL B 2 32 ? 2.72200 61.61600 47.20200 1.000 40.70000 31 VAL F O 1
ATOM 1918 N N . ILE B 2 33 ? 1.85200 62.82100 48.89000 1.000 51.79000 32 ILE F N 1
ATOM 1919 C CA . ILE B 2 33 ? 1.25800 63.86900 48.06100 1.000 47.40000 32 ILE F CA 1
ATOM 1920 C C . ILE B 2 33 ? 0.32400 63.22100 47.04100 1.000 45.49000 32 ILE F C 1
ATOM 1921 O O . ILE B 2 33 ? -0.60600 62.49700 47.41200 1.000 57.06000 32 ILE F O 1
ATOM 1926 N N . SER B 2 34 ? 0.56100 63.46400 45.75200 1.000 42.53000 33 SER F N 1
ATOM 1927 C CA . SER B 2 34 ? -0.26100 62.90700 44.68700 1.000 48.67000 33 SER F CA 1
ATOM 1928 C C . SER B 2 34 ? 0.51600 61.90800 43.84400 1.000 44.03000 33 SER F C 1
ATOM 1929 O O . SER B 2 34 ? 0.14400 61.64100 42.69700 1.000 43.35000 33 SER F O 1
ATOM 1932 N N . ASN B 2 35 ? 1.57600 61.33300 44.40800 1.000 38.61000 34 ASN F N 1
ATOM 1933 C CA . ASN B 2 35 ? 2.39300 60.33500 43.72100 1.000 44.07000 34 ASN F CA 1
ATOM 1934 C C . ASN B 2 35 ? 1.83500 58.92900 43.96000 1.000 45.28000 34 ASN F C 1
ATOM 1935 O O . ASN B 2 35 ? 2.49600 58.04200 44.49300 1.000 42.56000 34 ASN F O 1
ATOM 1940 N N . LEU B 2 36 ? 0.58100 58.74200 43.55000 1.000 44.20000 35 LEU F N 1
ATOM 1941 C CA . LEU B 2 36 ? -0.12500 57.48200 43.72600 1.000 46.65000 35 LEU F CA 1
ATOM 1942 C C . LEU B 2 36 ? -0.70300 57.03300 42.39500 1.000 46.87000 35 LEU F C 1
ATOM 1943 O O . LEU B 2 36 ? -1.26500 57.84200 41.65600 1.000 45.23000 35 LEU F O 1
ATOM 1948 N N . ALA B 2 37 ? -0.57700 55.74300 42.09900 1.000 46.06000 36 ALA F N 1
ATOM 1949 C CA . ALA B 2 37 ? -1.11400 55.17600 40.87300 1.000 44.59000 36 ALA F CA 1
ATOM 1950 C C . ALA B 2 37 ? -2.09100 54.05100 41.19700 1.000 45.89000 36 ALA F C 1
ATOM 1951 O O . ALA B 2 37 ? -2.07500 53.48300 42.29200 1.000 42.53000 36 ALA F O 1
ATOM 1953 N N . TRP B 2 38 ? -2.95800 53.74500 40.23200 1.000 45.32000 37 TRP F N 1
ATOM 1954 C CA . TRP B 2 38 ? -3.94100 52.67500 40.35300 1.000 42.29000 37 TRP F CA 1
ATOM 1955 C C . TRP B 2 38 ? -3.80300 51.71900 39.17700 1.000 43.53000 37 TRP F C 1
ATOM 1956 O O . TRP B 2 38 ? -3.66000 52.14900 38.02700 1.000 42.43000 37 TRP F O 1
ATOM 1967 N N . TYR B 2 39 ? -3.86200 50.42000 39.46900 1.000 43.89000 38 TYR F N 1
ATOM 1968 C CA . TYR B 2 39 ? -3.70200 49.38100 38.46300 1.000 44.97000 38 TYR F CA 1
ATOM 1969 C C . TYR B 2 39 ? -4.87300 48.40900 38.51800 1.000 48.28000 38 TYR F C 1
ATOM 1970 O O . TYR B 2 39 ? -5.48500 48.19700 39.56900 1.000 43.49000 38 TYR F O 1
ATOM 1979 N N . GLN B 2 40 ? -5.18300 47.82700 37.36400 1.000 49.21000 39 GLN F N 1
ATOM 1980 C CA . GLN B 2 40 ? -6.19300 46.78700 37.23700 1.000 44.15000 39 GLN F CA 1
ATOM 1981 C C . GLN B 2 40 ? -5.51900 45.51600 36.74400 1.000 46.48000 39 GLN F C 1
ATOM 1982 O O . GLN B 2 40 ? -4.75000 45.55500 35.77800 1.000 45.36000 39 GLN F O 1
ATOM 1988 N N . GLN B 2 41 ? -5.79900 44.39400 37.40500 1.000 52.64000 40 GLN F N 1
ATOM 1989 C CA . GLN B 2 41 ? -5.23300 43.10400 37.01800 1.000 44.57000 40 GLN F CA 1
ATOM 1990 C C . GLN B 2 41 ? -6.35100 42.08000 36.91600 1.000 50.04000 40 GLN F C 1
ATOM 1991 O O . GLN B 2 41 ? -6.97500 41.73300 37.92400 1.000 52.20000 40 GLN F O 1
ATOM 1997 N N . LYS B 2 42 ? -6.60200 41.60100 35.70300 1.000 52.49000 41 LYS F N 1
ATOM 1998 C CA . LYS B 2 42 ? -7.50100 40.47800 35.52000 1.000 48.42000 41 LYS F CA 1
ATOM 1999 C C . LYS B 2 42 ? -6.74300 39.17100 35.74600 1.000 58.22000 41 LYS F C 1
ATOM 2000 O O . LYS B 2 42 ? -5.51100 39.14000 35.80600 1.000 56.07000 41 LYS F O 1
ATOM 2006 N N . SER B 2 43 ? -7.49600 38.08100 35.88400 1.000 63.22000 42 SER F N 1
ATOM 2007 C CA . SER B 2 43 ? -6.89400 36.78800 36.19100 1.000 59.64000 42 SER F CA 1
ATOM 2008 C C . SER B 2 43 ? -5.93600 36.36300 35.08600 1.000 60.88000 42 SER F C 1
ATOM 2009 O O . SER B 2 43 ? -6.32300 36.26800 33.91700 1.000 65.71000 42 SER F O 1
ATOM 2012 N N . GLY B 2 44 ? -4.68400 36.11400 35.46000 1.000 56.27000 43 GLY F N 1
ATOM 2013 C CA . GLY B 2 44 ? -3.69900 35.62400 34.51400 1.000 61.14000 43 GLY F CA 1
ATOM 2014 C C . GLY B 2 44 ? -3.21000 36.64900 33.51700 1.000 60.80000 43 GLY F C 1
ATOM 2015 O O . GLY B 2 44 ? -2.77000 36.28000 32.42400 1.000 61.89000 43 GLY F O 1
ATOM 2016 N N . GLN B 2 45 ? -3.27400 37.93100 33.86100 1.000 57.70000 44 GLN F N 1
ATOM 2017 C CA . GLN B 2 45 ? -2.85400 38.99700 32.96700 1.000 57.64000 44 GLN F CA 1
ATOM 2018 C C . GLN B 2 45 ? -1.98700 39.98800 33.72900 1.000 54.23000 44 GLN F C 1
ATOM 2019 O O . GLN B 2 45 ? -2.05600 40.09500 34.95600 1.000 48.91000 44 GLN F O 1
ATOM 2025 N N . ALA B 2 46 ? -1.15800 40.70800 32.97900 1.000 55.38000 45 ALA F N 1
ATOM 2026 C CA . ALA B 2 46 ? -0.29900 41.70900 33.58000 1.000 38.96000 45 ALA F CA 1
ATOM 2027 C C . ALA B 2 46 ? -1.12800 42.90800 34.04100 1.000 49.43000 45 ALA F C 1
ATOM 2028 O O . ALA B 2 46 ? -2.17200 43.21400 33.45700 1.000 40.50000 45 ALA F O 1
ATOM 2030 N N . PRO B 2 47 ? -0.69200 43.59000 35.10000 1.000 48.57000 46 PRO F N 1
ATOM 2031 C CA . PRO B 2 47 ? -1.41500 44.78200 35.55800 1.000 45.45000 46 PRO F CA 1
ATOM 2032 C C . PRO B 2 47 ? -1.48000 45.84900 34.47300 1.000 49.56000 46 PRO F C 1
ATOM 2033 O O . PRO B 2 47 ? -0.55000 46.02000 33.68100 1.000 50.36000 46 PRO F O 1
ATOM 2037 N N . ARG B 2 48 ? -2.60300 46.56000 34.43800 1.000 44.63000 47 ARG F N 1
ATOM 2038 C CA . ARG B 2 48 ? -2.83600 47.64200 33.49100 1.000 44.32000 47 ARG F CA 1
ATOM 2039 C C . ARG B 2 48 ? -2.96700 48.94500 34.26400 1.000 48.78000 47 ARG F C 1
ATOM 2040 O O . ARG B 2 48 ? -3.76500 49.03700 35.20200 1.000 46.74000 47 ARG F O 1
ATOM 2048 N N . LEU B 2 49 ? -2.17900 49.94300 33.87600 1.000 45.74000 48 LEU F N 1
ATOM 2049 C CA . LEU B 2 49 ? -2.21100 51.23700 34.54300 1.000 41.54000 48 LEU F CA 1
ATOM 2050 C C . LEU B 2 49 ? -3.50800 51.96300 34.20600 1.000 43.76000 48 LEU F C 1
ATOM 2051 O O . LEU B 2 49 ? -3.83800 52.14500 33.03000 1.000 42.13000 48 LEU F O 1
ATOM 2056 N N . LEU B 2 50 ? -4.24300 52.37200 35.23900 1.000 36.94000 49 LEU F N 1
ATOM 2057 C CA . LEU B 2 50 ? -5.49600 53.09900 35.07700 1.000 44.62000 49 LEU F CA 1
ATOM 2058 C C . LEU B 2 50 ? -5.32000 54.59700 35.28000 1.000 47.85000 49 LEU F C 1
ATOM 2059 O O . LEU B 2 50 ? -5.74800 55.39900 34.44500 1.000 50.42000 49 LEU F O 1
ATOM 2064 N N . ILE B 2 51 ? -4.68000 54.98500 36.37900 1.000 45.84000 50 ILE F N 1
ATOM 2065 C CA . ILE B 2 51 ? -4.60100 56.36900 36.82200 1.000 47.11000 50 ILE F CA 1
ATOM 2066 C C . ILE B 2 51 ? -3.22700 56.57500 37.44700 1.000 52.14000 50 ILE F C 1
ATOM 2067 O O . ILE B 2 51 ? -2.87600 55.88200 38.40900 1.000 50.59000 50 ILE F O 1
ATOM 2072 N N . TYR B 2 52 ? -2.44500 57.51300 36.90500 1.000 55.29000 51 TYR F N 1
ATOM 2073 C CA . TYR B 2 52 ? -1.04900 57.64900 37.31400 1.000 45.72000 51 TYR F CA 1
ATOM 2074 C C . TYR B 2 52 ? -0.81000 58.80000 38.28100 1.000 61.30000 51 TYR F C 1
ATOM 2075 O O . TYR B 2 52 ? -0.23800 58.58800 39.35300 1.000 69.21000 51 TYR F O 1
ATOM 2084 N N . GLY B 2 53 ? -1.19800 60.01700 37.92700 1.000 58.19000 52 GLY F N 1
ATOM 2085 C CA . GLY B 2 53 ? -1.37000 61.02300 38.94300 1.000 54.04000 52 GLY F CA 1
ATOM 2086 C C . GLY B 2 53 ? -2.51600 60.63400 39.84600 1.000 60.64000 52 GLY F C 1
ATOM 2087 O O . GLY B 2 53 ? -3.35200 59.81800 39.47900 1.000 74.19000 52 GLY F O 1
ATOM 2088 N N . ALA B 2 54 ? -2.55600 61.21000 41.05000 1.000 60.30000 53 ALA F N 1
ATOM 2089 C CA . ALA B 2 54 ? -3.58400 60.81300 42.01100 1.000 53.74000 53 ALA F CA 1
ATOM 2090 C C . ALA B 2 54 ? -4.99100 60.87000 41.42200 1.000 52.84000 53 ALA F C 1
ATOM 2091 O O . ALA B 2 54 ? -5.89100 60.17600 41.90900 1.000 44.99000 53 ALA F O 1
ATOM 2093 N N . SER B 2 55 ? -5.18800 61.66500 40.37100 1.000 55.19000 54 SER F N 1
ATOM 2094 C CA . SER B 2 55 ? -6.47800 61.79000 39.71500 1.000 52.85000 54 SER F CA 1
ATOM 2095 C C . SER B 2 55 ? -6.38700 61.78200 38.19600 1.000 46.47000 54 SER F C 1
ATOM 2096 O O . SER B 2 55 ? -7.41000 61.99000 37.53900 1.000 55.63000 54 SER F O 1
ATOM 2099 N N . THR B 2 56 ? -5.21300 61.55000 37.61400 1.000 44.35000 55 THR F N 1
ATOM 2100 C CA . THR B 2 56 ? -5.02600 61.69600 36.17400 1.000 48.71000 55 THR F CA 1
ATOM 2101 C C . THR B 2 56 ? -5.24000 60.34900 35.49600 1.000 46.85000 55 THR F C 1
ATOM 2102 O O . THR B 2 56 ? -4.46100 59.41200 35.69800 1.000 54.96000 55 THR F O 1
ATOM 2106 N N . ARG B 2 57 ? -6.28300 60.26000 34.67800 1.000 49.52000 56 ARG F N 1
ATOM 2107 C CA . ARG B 2 57 ? -6.58800 59.01600 33.98900 1.000 47.17000 56 ARG F CA 1
ATOM 2108 C C . ARG B 2 57 ? -5.59100 58.76000 32.86900 1.000 52.63000 56 ARG F C 1
ATOM 2109 O O . ARG B 2 57 ? -5.24700 59.66400 32.10200 1.000 53.86000 56 ARG F O 1
ATOM 2117 N N . ALA B 2 58 ? -5.12300 57.51800 32.78000 1.000 49.33000 57 ALA F N 1
ATOM 2118 C CA . ALA B 2 58 ? -4.23200 57.14400 31.69600 1.000 48.76000 57 ALA F CA 1
ATOM 2119 C C . ALA B 2 58 ? -4.97900 57.19700 30.36800 1.000 50.42000 57 ALA F C 1
ATOM 2120 O O . ALA B 2 58 ? -6.20900 57.12200 30.31100 1.000 54.05000 57 ALA F O 1
ATOM 2122 N N . THR B 2 59 ? -4.21600 57.34100 29.29000 1.000 63.41000 58 THR F N 1
ATOM 2123 C CA . THR B 2 59 ? -4.81700 57.42800 27.96800 1.000 65.60000 58 THR F CA 1
ATOM 2124 C C . THR B 2 59 ? -5.40500 56.08000 27.57300 1.000 67.22000 58 THR F C 1
ATOM 2125 O O . THR B 2 59 ? -4.74100 55.04400 27.67300 1.000 69.59000 58 THR F O 1
ATOM 2129 N N . GLY B 2 60 ? -6.66000 56.09800 27.13400 1.000 62.91000 59 GLY F N 1
ATOM 2130 C CA . GLY B 2 60 ? -7.38600 54.89500 26.79800 1.000 66.58000 59 GLY F CA 1
ATOM 2131 C C . GLY B 2 60 ? -8.25900 54.35600 27.91000 1.000 65.68000 59 GLY F C 1
ATOM 2132 O O . GLY B 2 60 ? -9.07600 53.46200 27.65700 1.000 71.54000 59 GLY F O 1
ATOM 2133 N N . ILE B 2 61 ? -8.11400 54.86900 29.12400 1.000 61.26000 60 ILE F N 1
ATOM 2134 C CA . ILE B 2 61 ? -8.89200 54.36900 30.25800 1.000 58.55000 60 ILE F CA 1
ATOM 2135 C C . ILE B 2 61 ? -10.28400 54.99000 30.21100 1.000 64.99000 60 ILE F C 1
ATOM 2136 O O . ILE B 2 61 ? -10.40200 56.21800 30.06200 1.000 73.12000 60 ILE F O 1
ATOM 2141 N N . PRO B 2 62 ? -11.34600 54.19000 30.31600 1.000 57.88000 61 PRO F N 1
ATOM 2142 C CA . PRO B 2 62 ? -12.70600 54.74000 30.26200 1.000 53.57000 61 PRO F CA 1
ATOM 2143 C C . PRO B 2 62 ? -12.95600 55.75500 31.36900 1.000 55.92000 61 PRO F C 1
ATOM 2144 O O . PRO B 2 62 ? -12.34800 55.71900 32.44000 1.000 55.42000 61 PRO F O 1
ATOM 2148 N N . SER B 2 63 ? -13.88800 56.67000 31.09200 1.000 55.40000 62 SER F N 1
ATOM 2149 C CA . SER B 2 63 ? -14.16700 57.78800 31.98500 1.000 60.63000 62 SER F CA 1
ATOM 2150 C C . SER B 2 63 ? -14.87200 57.37500 33.27000 1.000 57.73000 62 SER F C 1
ATOM 2151 O O . SER B 2 63 ? -14.89400 58.16600 34.22100 1.000 52.27000 62 SER F O 1
ATOM 2154 N N . ARG B 2 64 ? -15.44800 56.17300 33.32900 1.000 55.62000 63 ARG F N 1
ATOM 2155 C CA . ARG B 2 64 ? -16.09300 55.73400 34.56100 1.000 58.98000 63 ARG F CA 1
ATOM 2156 C C . ARG B 2 64 ? -15.09800 55.55400 35.70300 1.000 55.97000 63 ARG F C 1
ATOM 2157 O O . ARG B 2 64 ? -15.50600 55.57100 36.86800 1.000 53.37000 63 ARG F O 1
ATOM 2165 N N . PHE B 2 65 ? -13.80900 55.39400 35.40100 1.000 49.56000 64 PHE F N 1
ATOM 2166 C CA . PHE B 2 65 ? -12.77600 55.30200 36.42500 1.000 56.30000 64 PHE F CA 1
ATOM 2167 C C . PHE B 2 65 ? -12.30100 56.69700 36.81100 1.000 52.51000 64 PHE F C 1
ATOM 2168 O O . PHE B 2 65 ? -11.96300 57.50500 35.94100 1.000 51.28000 64 PHE F O 1
ATOM 2176 N N . SER B 2 66 ? -12.26600 56.97400 38.11200 1.000 47.17000 65 SER F N 1
ATOM 2177 C CA . SER B 2 66 ? -11.74700 58.24400 38.59600 1.000 51.84000 65 SER F CA 1
ATOM 2178 C C . SER B 2 66 ? -11.06000 58.02900 39.93500 1.000 53.67000 65 SER F C 1
ATOM 2179 O O . SER B 2 66 ? -11.51500 57.22600 40.75500 1.000 53.67000 65 SER F O 1
ATOM 2182 N N . GLY B 2 67 ? -9.96300 58.75600 40.14800 1.000 50.70000 66 GLY F N 1
ATOM 2183 C CA . GLY B 2 67 ? -9.20700 58.67200 41.38200 1.000 45.58000 66 GLY F CA 1
ATOM 2184 C C . GLY B 2 67 ? -9.16400 59.98600 42.13500 1.000 46.35000 66 GLY F C 1
ATOM 2185 O O . GLY B 2 67 ? -9.33700 61.05300 41.54200 1.000 49.16000 66 GLY F O 1
ATOM 2186 N N . SER B 2 68 ? -8.93000 59.92300 43.44300 1.000 45.74000 67 SER F N 1
ATOM 2187 C CA . SER B 2 68 ? -8.99200 61.10700 44.28200 1.000 46.73000 67 SER F CA 1
ATOM 2188 C C . SER B 2 68 ? -8.08100 60.92800 45.48800 1.000 51.33000 67 SER F C 1
ATOM 2189 O O . SER B 2 68 ? -7.62600 59.82600 45.79700 1.000 48.90000 67 SER F O 1
ATOM 2192 N N . GLY B 2 69 ? -7.82800 62.03100 46.17300 1.000 48.00000 68 GLY F N 1
ATOM 2193 C CA . GLY B 2 69 ? -7.06100 62.02000 47.39800 1.000 48.13000 68 GLY F CA 1
ATOM 2194 C C . GLY B 2 69 ? -5.69800 62.67300 47.23000 1.000 49.33000 68 GLY F C 1
ATOM 2195 O O . GLY B 2 69 ? -5.20500 62.88700 46.11900 1.000 50.62000 68 GLY F O 1
ATOM 2196 N N . SER B 2 70 ? -5.08800 62.98800 48.37100 1.000 54.12000 69 SER F N 1
ATOM 2197 C CA . SER B 2 70 ? -3.74700 63.55600 48.40400 1.000 54.86000 69 SER F CA 1
ATOM 2198 C C . SER B 2 70 ? -3.23700 63.48300 49.83400 1.000 60.29000 69 SER F C 1
ATOM 2199 O O . SER B 2 70 ? -3.96000 63.84700 50.76700 1.000 73.05000 69 SER F O 1
ATOM 2202 N N . GLY B 2 71 ? -2.00700 63.00500 50.00500 1.000 49.24000 70 GLY F N 1
ATOM 2203 C CA . GLY B 2 71 ? -1.46200 62.81600 51.33400 1.000 47.08000 70 GLY F CA 1
ATOM 2204 C C . GLY B 2 71 ? -1.33800 61.35100 51.70300 1.000 53.58000 70 GLY F C 1
ATOM 2205 O O . GLY B 2 71 ? -0.44700 60.65600 51.20600 1.000 51.66000 70 GLY F O 1
ATOM 2206 N N . THR B 2 72 ? -2.22400 60.86700 52.57900 1.000 49.75000 71 THR F N 1
ATOM 2207 C CA . THR B 2 72 ? -2.21300 59.47000 52.99500 1.000 54.36000 71 THR F CA 1
ATOM 2208 C C . THR B 2 72 ? -3.56500 58.79000 52.81500 1.000 51.64000 71 THR F C 1
ATOM 2209 O O . THR B 2 72 ? -3.73900 57.66200 53.28500 1.000 55.44000 71 THR F O 1
ATOM 2213 N N . GLU B 2 73 ? -4.52600 59.43500 52.15700 1.000 50.46000 72 GLU F N 1
ATOM 2214 C CA . GLU B 2 73 ? -5.86600 58.88100 51.98800 1.000 55.85000 72 GLU F CA 1
ATOM 2215 C C . GLU B 2 73 ? -6.28000 59.03000 50.53200 1.000 49.48000 72 GLU F C 1
ATOM 2216 O O . GLU B 2 73 ? -6.33200 60.14800 50.01100 1.000 51.65000 72 GLU F O 1
ATOM 2222 N N . PHE B 2 74 ? -6.57800 57.90900 49.87800 1.000 53.03000 73 PHE F N 1
ATOM 2223 C CA . PHE B 2 74 ? -6.86700 57.90600 48.45200 1.000 48.39000 73 PHE F CA 1
ATOM 2224 C C . PHE B 2 74 ? -8.05600 57.00300 48.16400 1.000 48.83000 73 PHE F C 1
ATOM 2225 O O . PHE B 2 74 ? -8.35400 56.07700 48.92300 1.000 50.45000 73 PHE F O 1
ATOM 2233 N N . THR B 2 75 ? -8.74000 57.29300 47.06000 1.000 48.74000 74 THR F N 1
ATOM 2234 C CA . THR B 2 75 ? -9.90600 56.53100 46.64100 1.000 49.61000 74 THR F CA 1
ATOM 2235 C C . THR B 2 75 ? -9.87900 56.34200 45.13200 1.000 45.66000 74 THR F C 1
ATOM 2236 O O . THR B 2 75 ? -9.40500 57.20200 44.38700 1.000 41.45000 74 THR F O 1
ATOM 2240 N N . LEU B 2 76 ? -10.39500 55.19800 44.69600 1.000 44.28000 75 LEU F N 1
ATOM 2241 C CA . LEU B 2 76 ? -10.64300 54.91700 43.29000 1.000 49.45000 75 LEU F CA 1
ATOM 2242 C C . LEU B 2 76 ? -12.13000 54.64500 43.12000 1.000 51.21000 75 LEU F C 1
ATOM 2243 O O . LEU B 2 76 ? -12.68400 53.77500 43.80000 1.000 52.18000 75 LEU F O 1
ATOM 2248 N N . THR B 2 77 ? -12.77600 55.39100 42.22700 1.000 49.01000 76 THR F N 1
ATOM 2249 C CA . THR B 2 77 ? -14.21500 55.29500 42.02200 1.000 45.21000 76 THR F CA 1
ATOM 2250 C C . THR B 2 77 ? -14.51200 54.74300 40.63500 1.000 52.01000 76 THR F C 1
ATOM 2251 O O . THR B 2 77 ? -13.96500 55.22700 39.63800 1.000 44.87000 76 THR F O 1
ATOM 2255 N N . ILE B 2 78 ? -15.37000 53.72900 40.58100 1.000 47.62000 77 ILE F N 1
ATOM 2256 C CA . ILE B 2 78 ? -15.99700 53.28600 39.34100 1.000 53.47000 77 ILE F CA 1
ATOM 2257 C C . ILE B 2 78 ? -17.44100 53.76200 39.39000 1.000 57.65000 77 ILE F C 1
ATOM 2258 O O . ILE B 2 78 ? -18.25400 53.21800 40.14500 1.000 65.33000 77 ILE F O 1
ATOM 2263 N N . SER B 2 79 ? -17.75900 54.78300 38.59000 1.000 55.15000 78 SER F N 1
ATOM 2264 C CA . SER B 2 79 ? -19.07300 55.41600 38.67000 1.000 58.39000 78 SER F CA 1
ATOM 2265 C C . SER B 2 79 ? -20.19200 54.41100 38.41200 1.000 66.01000 78 SER F C 1
ATOM 2266 O O . SER B 2 79 ? -21.13800 54.30300 39.20100 1.000 66.55000 78 SER F O 1
ATOM 2269 N N . SER B 2 80 ? -20.09800 53.66400 37.31400 1.000 60.94000 79 SER F N 1
ATOM 2270 C CA . SER B 2 80 ? -21.08100 52.63900 36.96700 1.000 59.40000 79 SER F CA 1
ATOM 2271 C C . SER B 2 80 ? -20.31000 51.39600 36.53800 1.000 56.43000 79 SER F C 1
ATOM 2272 O O . SER B 2 80 ? -19.86500 51.30300 35.39000 1.000 64.18000 79 SER F O 1
ATOM 2275 N N . LEU B 2 81 ? -20.15600 50.44800 37.45900 1.000 49.58000 80 LEU F N 1
ATOM 2276 C CA . LEU B 2 81 ? -19.36400 49.26000 37.17900 1.000 51.05000 80 LEU F CA 1
ATOM 2277 C C . LEU B 2 81 ? -20.00100 48.43500 36.06800 1.000 53.57000 80 LEU F C 1
ATOM 2278 O O . LEU B 2 81 ? -21.22500 48.35200 35.94500 1.000 65.33000 80 LEU F O 1
ATOM 2283 N N . GLN B 2 82 ? -19.15300 47.82400 35.25300 1.000 59.18000 81 GLN F N 1
ATOM 2284 C CA . GLN B 2 82 ? -19.57700 46.95400 34.16900 1.000 60.49000 81 GLN F CA 1
ATOM 2285 C C . GLN B 2 82 ? -18.94900 45.57400 34.35400 1.000 65.13000 81 GLN F C 1
ATOM 2286 O O . GLN B 2 82 ? -18.15600 45.34800 35.27100 1.000 65.96000 81 GLN F O 1
ATOM 2292 N N . SER B 2 83 ? -19.32000 44.64400 33.47000 1.000 64.09000 82 SER F N 1
ATOM 2293 C CA . SER B 2 83 ? -18.88900 43.25700 33.63000 1.000 63.02000 82 SER F CA 1
ATOM 2294 C C . SER B 2 83 ? -17.37800 43.12300 33.49900 1.000 61.78000 82 SER F C 1
ATOM 2295 O O . SER B 2 83 ? -16.75400 42.32900 34.21300 1.000 64.60000 82 SER F O 1
ATOM 2298 N N . GLU B 2 84 ? -16.76900 43.88500 32.59300 1.000 63.89000 83 GLU F N 1
ATOM 2299 C CA . GLU B 2 84 ? -15.32900 43.78200 32.39700 1.000 60.34000 83 GLU F CA 1
ATOM 2300 C C . GLU B 2 84 ? -14.52700 44.45500 33.50300 1.000 58.51000 83 GLU F C 1
ATOM 2301 O O . GLU B 2 84 ? -13.29300 44.40200 33.45900 1.000 60.63000 83 GLU F O 1
ATOM 2307 N N . ASP B 2 85 ? -15.18000 45.07100 34.48600 1.000 55.84000 84 ASP F N 1
ATOM 2308 C CA . ASP B 2 85 ? -14.48900 45.73200 35.58400 1.000 51.23000 84 ASP F CA 1
ATOM 2309 C C . ASP B 2 85 ? -14.26500 44.82500 36.78700 1.000 54.07000 84 ASP F C 1
ATOM 2310 O O . ASP B 2 85 ? -13.69600 45.27900 37.78500 1.000 51.04000 84 ASP F O 1
ATOM 2315 N N . PHE B 2 86 ? -14.69800 43.56800 36.73200 1.000 57.16000 85 PHE F N 1
ATOM 2316 C CA . PHE B 2 86 ? -14.44300 42.63200 37.82300 1.000 51.98000 85 PHE F CA 1
ATOM 2317 C C . PHE B 2 86 ? -12.99200 42.17600 37.74100 1.000 52.95000 85 PHE F C 1
ATOM 2318 O O . PHE B 2 86 ? -12.61800 41.42900 36.83100 1.000 56.26000 85 PHE F O 1
ATOM 2326 N N . ALA B 2 87 ? -12.17600 42.62500 38.68800 1.000 52.23000 86 ALA F N 1
ATOM 2327 C CA . ALA B 2 87 ? -10.75100 42.32500 38.69500 1.000 48.21000 86 ALA F CA 1
ATOM 2328 C C . ALA B 2 87 ? -10.20100 42.64300 40.08200 1.000 50.92000 86 ALA F C 1
ATOM 2329 O O . ALA B 2 87 ? -10.95800 42.83800 41.03900 1.000 43.07000 86 ALA F O 1
ATOM 2331 N N . VAL B 2 88 ? -8.87300 42.68300 40.18900 1.000 46.08000 87 VAL F N 1
ATOM 2332 C CA . VAL B 2 88 ? -8.17500 43.13400 41.38600 1.000 45.17000 87 VAL F CA 1
ATOM 2333 C C . VAL B 2 88 ? -7.57800 44.50400 41.09300 1.000 45.66000 87 VAL F C 1
ATOM 2334 O O . VAL B 2 88 ? -7.03500 44.73400 40.00600 1.000 45.81000 87 VAL F O 1
ATOM 2338 N N . TYR B 2 89 ? -7.68200 45.41400 42.05900 1.000 38.41000 88 TYR F N 1
ATOM 2339 C CA . TYR B 2 89 ? -7.21700 46.78800 41.90000 1.000 41.46000 88 TYR F CA 1
ATOM 2340 C C . TYR B 2 89 ? -6.12600 47.07300 42.92300 1.000 42.84000 88 TYR F C 1
ATOM 2341 O O . TYR B 2 89 ? -6.33300 46.87900 44.12600 1.000 41.57000 88 TYR F O 1
ATOM 2350 N N . PHE B 2 90 ? -4.96800 47.52100 42.44100 1.000 45.79000 89 PHE F N 1
ATOM 2351 C CA . PHE B 2 90 ? -3.81300 47.81300 43.27800 1.000 43.73000 89 PHE F CA 1
ATOM 2352 C C . PHE B 2 90 ? -3.51100 49.30300 43.26200 1.000 43.43000 89 PHE F C 1
ATOM 2353 O O . PHE B 2 90 ? -3.58200 49.95100 42.21300 1.000 37.53000 89 PHE F O 1
ATOM 2361 N N . CYS B 2 91 ? -3.15700 49.84000 44.42300 1.000 36.56000 90 CYS F N 1
ATOM 2362 C CA . CYS B 2 91 ? -2.57200 51.16700 44.49900 1.000 44.44000 90 CYS F CA 1
ATOM 2363 C C . CYS B 2 91 ? -1.05900 51.05300 44.63100 1.000 43.70000 90 CYS F C 1
ATOM 2364 O O . CYS B 2 91 ? -0.53300 50.06400 45.14900 1.000 40.09000 90 CYS F O 1
ATOM 2367 N N . GLN B 2 92 ? -0.36200 52.07500 44.14100 1.000 40.02000 91 GLN F N 1
ATOM 2368 C CA . GLN B 2 92 ? 1.09500 52.08400 44.16900 1.000 38.41000 91 GLN F CA 1
ATOM 2369 C C . GLN B 2 92 ? 1.58100 53.51200 44.33100 1.000 42.96000 91 GLN F C 1
ATOM 2370 O O . GLN B 2 92 ? 1.24400 54.37900 43.51900 1.000 46.28000 91 GLN F O 1
ATOM 2376 N N . GLN B 2 93 ? 2.36900 53.74800 45.37300 1.000 42.81000 92 GLN F N 1
ATOM 2377 C CA . GLN B 2 93 ? 3.03700 55.02400 45.55200 1.000 42.62000 92 GLN F CA 1
ATOM 2378 C C . GLN B 2 93 ? 4.37500 55.01300 44.82700 1.000 47.77000 92 GLN F C 1
ATOM 2379 O O . GLN B 2 93 ? 5.01500 53.96900 44.66900 1.000 46.79000 92 GLN F O 1
ATOM 2385 N N . TYR B 2 94 ? 4.78900 56.19200 44.38000 1.000 46.07000 93 TYR F N 1
ATOM 2386 C CA . TYR B 2 94 ? 6.08200 56.39000 43.74400 1.000 44.04000 93 TYR F CA 1
ATOM 2387 C C . TYR B 2 94 ? 6.71400 57.67500 44.25000 1.000 44.00000 93 TYR F C 1
ATOM 2388 O O . TYR B 2 94 ? 7.40200 58.39300 43.51900 1.000 43.39000 93 TYR F O 1
ATOM 2397 N N . ASN B 2 95 ? 6.47000 57.98500 45.52500 1.000 49.50000 94 ASN F N 1
ATOM 2398 C CA . ASN B 2 95 ? 7.08400 59.15500 46.14400 1.000 49.94000 94 ASN F CA 1
ATOM 2399 C C . ASN B 2 95 ? 8.58500 58.96400 46.28900 1.000 45.49000 94 ASN F C 1
ATOM 2400 O O . ASN B 2 95 ? 9.37100 59.86300 45.97300 1.000 48.05000 94 ASN F O 1
ATOM 2405 N N . ASN B 2 96 ? 8.99900 57.79700 46.77600 1.000 50.47000 95 ASN F N 1
ATOM 2406 C CA . ASN B 2 96 ? 10.41000 57.47500 46.91500 1.000 45.51000 95 ASN F CA 1
ATOM 2407 C C . ASN B 2 96 ? 10.56700 55.96400 46.89200 1.000 46.59000 95 ASN F C 1
ATOM 2408 O O . ASN B 2 96 ? 9.67400 55.22900 47.32000 1.000 48.20000 95 ASN F O 1
ATOM 2413 N N . TRP B 2 97 ? 11.70700 55.51300 46.37600 1.000 45.22000 96 TRP F N 1
ATOM 2414 C CA . TRP B 2 97 ? 12.01800 54.09600 46.41600 1.000 48.25000 96 TRP F CA 1
ATOM 2415 C C . TRP B 2 97 ? 12.25900 53.66400 47.86300 1.000 48.31000 96 TRP F C 1
ATOM 2416 O O . TRP B 2 97 ? 12.75600 54.44700 48.67800 1.000 47.72000 96 TRP F O 1
ATOM 2427 N N . PRO B 2 98 ? 11.89600 52.42400 48.21600 1.000 45.27000 97 PRO F N 1
ATOM 2428 C CA . PRO B 2 98 ? 11.32300 51.36200 47.37100 1.000 42.43000 97 PRO F CA 1
ATOM 2429 C C . PRO B 2 98 ? 9.88800 51.62800 46.92000 1.000 48.90000 97 PRO F C 1
ATOM 2430 O O . PRO B 2 98 ? 9.06100 52.08800 47.70300 1.000 45.33000 97 PRO F O 1
ATOM 2434 N N . LEU B 2 99 ? 9.57600 51.35900 45.65400 1.000 46.25000 98 LEU F N 1
ATOM 2435 C CA . LEU B 2 99 ? 8.19100 51.40000 45.20800 1.000 42.32000 98 LEU F CA 1
ATOM 2436 C C . LEU B 2 99 ? 7.39000 50.33500 45.94300 1.000 47.07000 98 LEU F C 1
ATOM 2437 O O . LEU B 2 99 ? 7.84600 49.20200 46.11900 1.000 44.62000 98 LEU F O 1
ATOM 2442 N N . THR B 2 100 ? 6.20000 50.70400 46.39700 1.000 41.70000 99 THR F N 1
ATOM 2443 C CA . THR B 2 100 ? 5.40100 49.80800 47.21400 1.000 39.76000 99 THR F CA 1
ATOM 2444 C C . THR B 2 100 ? 3.96700 49.79200 46.71200 1.000 46.27000 99 THR F C 1
ATOM 2445 O O . THR B 2 100 ? 3.44500 50.81200 46.24800 1.000 45.93000 99 THR F O 1
ATOM 2449 N N . PHE B 2 101 ? 3.34300 48.62200 46.79600 1.000 44.48000 100 PHE F N 1
ATOM 2450 C CA . PHE B 2 101 ? 1.95800 48.43000 46.40600 1.000 37.56000 100 PHE F CA 1
ATOM 2451 C C . PHE B 2 101 ? 1.11500 48.11100 47.63100 1.000 50.88000 100 PHE F C 1
ATOM 2452 O O . PHE B 2 101 ? 1.62500 47.68600 48.67200 1.000 48.19000 100 PHE F O 1
ATOM 2460 N N . GLY B 2 102 ? -0.19200 48.32800 47.49500 1.000 44.98000 101 GLY F N 1
ATOM 2461 C CA . GLY B 2 102 ? -1.12400 47.82900 48.47800 1.000 41.65000 101 GLY F CA 1
ATOM 2462 C C . GLY B 2 102 ? -1.41100 46.35200 48.28000 1.000 46.34000 101 GLY F C 1
ATOM 2463 O O . GLY B 2 102 ? -1.07800 45.75500 47.25600 1.000 44.19000 101 GLY F O 1
ATOM 2464 N N . GLY B 2 103 ? -2.03500 45.75600 49.29800 1.000 46.73000 102 GLY F N 1
ATOM 2465 C CA . GLY B 2 103 ? -2.42900 44.36100 49.19700 1.000 46.07000 102 GLY F CA 1
ATOM 2466 C C . GLY B 2 103 ? -3.35700 44.08600 48.03100 1.000 42.83000 102 GLY F C 1
ATOM 2467 O O . GLY B 2 103 ? -3.29100 43.01800 47.42000 1.000 47.36000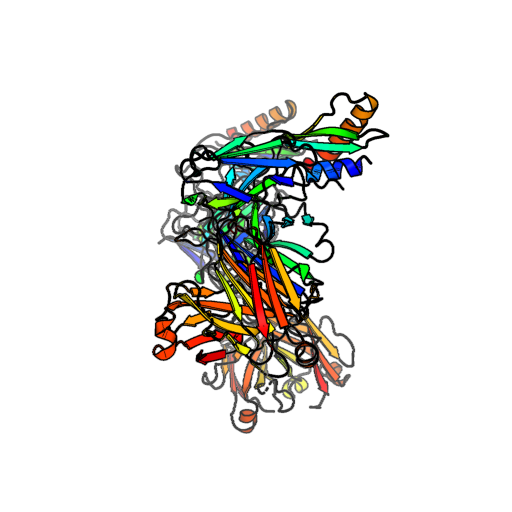 102 GLY F O 1
ATOM 2468 N N . GLY B 2 104 ? -4.21100 45.03800 47.69700 1.000 46.97000 103 GLY F N 1
ATOM 2469 C CA . GLY B 2 104 ? -5.13100 44.88500 46.59000 1.000 39.95000 103 GLY F CA 1
ATOM 2470 C C . GLY B 2 104 ? -6.55300 44.66300 47.06500 1.000 44.73000 103 GLY F C 1
ATOM 2471 O O . GLY B 2 104 ? -6.80200 44.11700 48.14700 1.000 41.88000 103 GLY F O 1
ATOM 2472 N N . THR B 2 105 ? -7.50900 45.11100 46.25300 1.000 46.08000 104 THR F N 1
ATOM 2473 C CA . THR B 2 105 ? -8.92800 44.89100 46.50500 1.000 44.41000 104 THR F CA 1
ATOM 2474 C C . THR B 2 105 ? -9.51000 44.09000 45.35100 1.000 44.56000 104 THR F C 1
ATOM 2475 O O . THR B 2 105 ? -9.45500 44.52700 44.19600 1.000 43.49000 104 THR F O 1
ATOM 2479 N N . GLN B 2 106 ? -10.06600 42.92800 45.66500 1.000 43.87000 105 GLN F N 1
ATOM 2480 C CA . GLN B 2 106 ? -10.70500 42.08000 44.67100 1.000 47.80000 105 GLN F CA 1
ATOM 2481 C C . GLN B 2 106 ? -12.18900 42.41800 44.61800 1.000 44.28000 105 GLN F C 1
ATOM 2482 O O . GLN B 2 106 ? -12.89400 42.28900 45.62500 1.000 42.99000 105 GLN F O 1
ATOM 2488 N N . VAL B 2 107 ? -12.65900 42.86400 43.45800 1.000 40.14000 106 VAL F N 1
ATOM 2489 C CA . VAL B 2 107 ? -14.07000 43.16800 43.26200 1.000 47.96000 106 VAL F CA 1
ATOM 2490 C C . VAL B 2 107 ? -14.73100 41.96000 42.61100 1.000 49.66000 106 VAL F C 1
ATOM 2491 O O . VAL B 2 107 ? -14.27200 41.46400 41.57300 1.000 48.38000 106 VAL F O 1
ATOM 2495 N N . ASN B 2 108 ? -15.78200 41.46000 43.24600 1.000 48.59000 107 ASN F N 1
ATOM 2496 C CA . ASN B 2 108 ? -16.43700 40.23400 42.82900 1.000 47.95000 107 ASN F CA 1
ATOM 2497 C C . ASN B 2 108 ? -17.87600 40.51900 42.42700 1.000 46.58000 107 ASN F C 1
ATOM 2498 O O . ASN B 2 108 ? -18.40500 41.61600 42.63500 1.000 42.12000 107 ASN F O 1
ATOM 2503 N N . VAL B 2 109 ? -18.49700 39.50000 41.84700 1.000 43.38000 108 VAL F N 1
ATOM 2504 C CA . VAL B 2 109 ? -19.87800 39.58500 41.39000 1.000 49.20000 108 VAL F CA 1
ATOM 2505 C C . VAL B 2 109 ? -20.81000 39.36600 42.57300 1.000 51.82000 108 VAL F C 1
ATOM 2506 O O . VAL B 2 109 ? -20.70300 38.36100 43.28700 1.000 48.04000 108 VAL F O 1
ATOM 2510 N N . GLN B 2 110 ? -21.72500 40.31100 42.78500 1.000 44.72000 109 GLN F N 1
ATOM 2511 C CA . GLN B 2 110 ? -22.71300 40.18100 43.84600 1.000 49.53000 109 GLN F CA 1
ATOM 2512 C C . GLN B 2 110 ? -23.75200 39.12900 43.48000 1.000 51.02000 109 GLN F C 1
ATOM 2513 O O . GLN B 2 110 ? -24.16500 39.01200 42.32300 1.000 51.51000 109 GLN F O 1
ATOM 2519 N N . ARG B 2 111 ? -24.18200 38.36700 44.48200 1.000 54.64000 110 ARG F N 1
ATOM 2520 C CA . ARG B 2 111 ? -25.09200 37.25500 44.26700 1.000 46.70000 110 ARG F CA 1
ATOM 2521 C C . ARG B 2 111 ? -25.92900 37.05700 45.52200 1.000 44.80000 110 ARG F C 1
ATOM 2522 O O . ARG B 2 111 ? -25.59100 37.54900 46.60200 1.000 39.83000 110 ARG F O 1
ATOM 2530 N N . THR B 2 112 ? -27.03200 36.33400 45.36700 1.000 45.19000 111 THR F N 1
ATOM 2531 C CA . THR B 2 112 ? -27.82400 35.94300 46.52100 1.000 44.03000 111 THR F CA 1
ATOM 2532 C C . THR B 2 112 ? -27.12700 34.81600 47.27500 1.000 44.92000 111 THR F C 1
ATOM 2533 O O . THR B 2 112 ? -26.33900 34.05100 46.71000 1.000 48.75000 111 THR F O 1
ATOM 2537 N N . VAL B 2 113 ? -27.41800 34.72600 48.57500 1.000 42.22000 112 VAL F N 1
ATOM 2538 C CA . VAL B 2 113 ? -26.82700 33.68300 49.40300 1.000 47.47000 112 VAL F CA 1
ATOM 2539 C C . VAL B 2 113 ? -27.27900 32.31300 48.91400 1.000 49.26000 112 VAL F C 1
ATOM 2540 O O . VAL B 2 113 ? -28.44600 32.10800 48.55500 1.000 44.01000 112 VAL F O 1
ATOM 2544 N N . ALA B 2 114 ? -26.34200 31.36400 48.89000 1.000 44.21000 113 ALA F N 1
ATOM 2545 C CA . ALA B 2 114 ? -26.62300 29.99200 48.47700 1.000 47.84000 113 ALA F CA 1
ATOM 2546 C C . ALA B 2 114 ? -25.91500 29.04100 49.42800 1.000 44.16000 113 ALA F C 1
ATOM 2547 O O . ALA B 2 114 ? -24.68600 29.07600 49.53900 1.000 39.63000 113 ALA F O 1
ATOM 2549 N N . ALA B 2 115 ? -26.68400 28.19500 50.10600 1.000 46.57000 114 ALA F N 1
ATOM 2550 C CA . ALA B 2 115 ? -26.09400 27.24000 51.03200 1.000 44.79000 114 ALA F CA 1
ATOM 2551 C C . ALA B 2 115 ? -25.31000 26.17800 50.26200 1.000 47.05000 114 ALA F C 1
ATOM 2552 O O . ALA B 2 115 ? -25.70300 25.79400 49.15700 1.000 46.81000 114 ALA F O 1
ATOM 2554 N N . PRO B 2 116 ? -24.19800 25.69600 50.81000 1.000 44.12000 115 PRO F N 1
ATOM 2555 C CA . PRO B 2 116 ? -23.44100 24.64200 50.13300 1.000 46.81000 115 PRO F CA 1
ATOM 2556 C C . PRO B 2 116 ? -24.07200 23.27400 50.32400 1.000 51.97000 115 PRO F C 1
ATOM 2557 O O . PRO B 2 116 ? -24.69800 22.98100 51.34400 1.000 51.15000 115 PRO F O 1
ATOM 2561 N N . SER B 2 117 ? -23.90600 22.43500 49.30800 1.000 51.69000 116 SER F N 1
ATOM 2562 C CA . SER B 2 117 ? -24.16700 21.00900 49.43300 1.000 52.30000 116 SER F CA 1
ATOM 2563 C C . SER B 2 117 ? -22.87400 20.33500 49.87900 1.000 44.96000 116 SER F C 1
ATOM 2564 O O . SER B 2 117 ? -21.83100 20.50100 49.23900 1.000 53.08000 116 SER F O 1
ATOM 2567 N N . VAL B 2 118 ? -22.93800 19.59600 50.98300 1.000 48.69000 117 VAL F N 1
ATOM 2568 C CA . VAL B 2 118 ? -21.75900 19.04600 51.64300 1.000 49.46000 117 VAL F CA 1
ATOM 2569 C C . VAL B 2 118 ? -21.67500 17.55500 51.34700 1.000 55.46000 117 VAL F C 1
ATOM 2570 O O . VAL B 2 118 ? -22.66300 16.82600 51.50100 1.000 51.24000 117 VAL F O 1
ATOM 2574 N N . PHE B 2 119 ? -20.49300 17.10600 50.92600 1.000 49.70000 118 PHE F N 1
ATOM 2575 C CA . PHE B 2 119 ? -20.21000 15.70000 50.68200 1.000 48.77000 118 PHE F CA 1
ATOM 2576 C C . PHE B 2 119 ? -18.88400 15.34400 51.33400 1.000 55.70000 118 PHE F C 1
ATOM 2577 O O . PHE B 2 119 ? -17.96100 16.16100 51.38200 1.000 58.23000 118 PHE F O 1
ATOM 2585 N N . ILE B 2 120 ? -18.79000 14.11400 51.83400 1.000 49.52000 119 ILE F N 1
ATOM 2586 C CA . ILE B 2 120 ? -17.56500 13.60400 52.43700 1.000 54.13000 119 ILE F CA 1
ATOM 2587 C C . ILE B 2 120 ? -17.18200 12.31200 51.72400 1.000 55.75000 119 ILE F C 1
ATOM 2588 O O . ILE B 2 120 ? -18.03700 11.45300 51.47700 1.000 53.67000 119 ILE F O 1
ATOM 2593 N N . PHE B 2 121 ? -15.90400 12.18900 51.36800 1.000 58.36000 120 PHE F N 1
ATOM 2594 C CA . PHE B 2 121 ? -15.40100 11.04100 50.62400 1.000 56.32000 120 PHE F CA 1
ATOM 2595 C C . PHE B 2 121 ? -14.38000 10.29600 51.47100 1.000 55.94000 120 PHE F C 1
ATOM 2596 O O . PHE B 2 121 ? -13.33000 10.87100 51.81100 1.000 58.61000 120 PHE F O 1
ATOM 2604 N N . PRO B 2 122 ? -14.63800 9.04500 51.84200 1.000 54.52000 121 PRO F N 1
ATOM 2605 C CA . PRO B 2 122 ? -13.67900 8.28400 52.65700 1.000 57.15000 121 PRO F CA 1
ATOM 2606 C C . PRO B 2 122 ? -12.43400 7.92900 51.86300 1.000 53.45000 121 PRO F C 1
ATOM 2607 O O . PRO B 2 122 ? -12.43500 8.00400 50.62500 1.000 46.98000 121 PRO F O 1
ATOM 2611 N N . PRO B 2 123 ? -11.35400 7.53500 52.53700 1.000 52.58000 122 PRO F N 1
ATOM 2612 C CA . PRO B 2 123 ? -10.12100 7.17300 51.82600 1.000 57.08000 122 PRO F CA 1
ATOM 2613 C C . PRO B 2 123 ? -10.26400 5.87300 51.05000 1.000 56.94000 122 PRO F C 1
ATOM 2614 O O . PRO B 2 123 ? -11.13400 5.04500 51.31900 1.000 57.49000 122 PRO F O 1
ATOM 2618 N N . SER B 2 124 ? -9.36100 5.69800 50.08100 1.000 71.87000 123 SER F N 1
ATOM 2619 C CA . SER B 2 124 ? -9.34200 4.50500 49.22700 1.000 81.87000 123 SER F CA 1
ATOM 2620 C C . SER B 2 124 ? -7.92100 4.34100 48.67900 1.000 95.80000 123 SER F C 1
ATOM 2621 O O . SER B 2 124 ? -7.58100 4.90400 47.63600 1.000 113.39000 123 SER F O 1
ATOM 2624 N N . ASP B 2 125 ? -7.10500 3.56500 49.39300 1.000 105.04000 124 ASP F N 1
ATOM 2625 C CA . ASP B 2 125 ? -5.74200 3.26100 48.95200 1.000 86.36000 124 ASP F CA 1
ATOM 2626 C C . ASP B 2 125 ? -5.70400 1.92100 48.22700 1.000 84.88000 124 ASP F C 1
ATOM 2627 O O . ASP B 2 125 ? -6.68400 1.51700 47.60000 1.000 72.00000 124 ASP F O 1
ATOM 2629 N N . SER B 2 130 ? 0.11200 3.32400 48.31600 1.000 82.23000 129 SER F N 1
ATOM 2630 C CA . SER B 2 130 ? -0.95400 2.69400 49.08400 1.000 100.60000 129 SER F CA 1
ATOM 2631 C C . SER B 2 130 ? -0.53900 2.58000 50.54400 1.000 96.43000 129 SER F C 1
ATOM 2632 O O . SER B 2 130 ? -1.11100 1.80300 51.30900 1.000 115.31000 129 SER F O 1
ATOM 2635 N N . GLY B 2 131 ? 0.46700 3.36700 50.92600 1.000 85.28000 130 GLY F N 1
ATOM 2636 C CA . GLY B 2 131 ? 0.89400 3.38200 52.31300 1.000 80.66000 130 GLY F CA 1
ATOM 2637 C C . GLY B 2 131 ? -0.06800 4.12700 53.21200 1.000 86.56000 130 GLY F C 1
ATOM 2638 O O . GLY B 2 131 ? -0.12600 3.86400 54.41600 1.000 84.07000 130 GLY F O 1
ATOM 2639 N N . THR B 2 132 ? -0.82600 5.06200 52.64700 1.000 91.71000 131 THR F N 1
ATOM 2640 C CA . THR B 2 132 ? -1.84900 5.80600 53.37100 1.000 99.86000 131 THR F CA 1
ATOM 2641 C C . THR B 2 132 ? -2.69000 6.55600 52.34600 1.000 96.88000 131 THR F C 1
ATOM 2642 O O . THR B 2 132 ? -2.39200 6.55400 51.14900 1.000 105.99000 131 THR F O 1
ATOM 2646 N N . ALA B 2 133 ? -3.75000 7.19600 52.83300 1.000 84.98000 132 ALA F N 1
ATOM 2647 C CA . ALA B 2 133 ? -4.63700 7.97200 51.98000 1.000 87.58000 132 ALA F CA 1
ATOM 2648 C C . ALA B 2 133 ? -5.24600 9.10100 52.80500 1.000 78.23000 132 ALA F C 1
ATOM 2649 O O . ALA B 2 133 ? -4.92800 9.28000 53.98500 1.000 85.26000 132 ALA F O 1
ATOM 2651 N N . SER B 2 134 ? -6.13200 9.86700 52.17300 1.000 62.10000 133 SER F N 1
ATOM 2652 C CA . SER B 2 134 ? -6.62300 11.11900 52.72700 1.000 62.73000 133 SER F CA 1
ATOM 2653 C C . SER B 2 134 ? -8.14400 11.18500 52.64300 1.000 67.62000 133 SER F C 1
ATOM 2654 O O . SER B 2 134 ? -8.77400 10.51600 51.81900 1.000 65.65000 133 SER F O 1
ATOM 2657 N N . VAL B 2 135 ? -8.72700 12.02800 53.49800 1.000 57.54000 134 VAL F N 1
ATOM 2658 C CA . VAL B 2 135 ? -10.17200 12.22800 53.57200 1.000 60.77000 134 VAL F CA 1
ATOM 2659 C C . VAL B 2 135 ? -10.52100 13.59300 52.99000 1.000 55.68000 134 VAL F C 1
ATOM 2660 O O . VAL B 2 135 ? -9.88800 14.60300 53.31900 1.000 52.02000 134 VAL F O 1
ATOM 2664 N N . VAL B 2 136 ? -11.55500 13.62600 52.15300 1.000 55.30000 135 VAL F N 1
ATOM 2665 C CA . VAL B 2 136 ? -11.92500 14.81100 51.38800 1.000 54.19000 135 VAL F CA 1
ATOM 2666 C C . VAL B 2 136 ? -13.32700 15.24800 51.78800 1.000 55.92000 135 VAL F C 1
ATOM 2667 O O . VAL B 2 136 ? -14.24100 14.41900 51.87500 1.000 50.91000 135 VAL F O 1
ATOM 2671 N N . CYS B 2 137 ? -13.49700 16.54700 52.02000 1.000 51.18000 136 CYS F N 1
ATOM 2672 C CA . CYS B 2 137 ? -14.80100 17.14500 52.27500 1.000 48.18000 136 CYS F CA 1
ATOM 2673 C C . CYS B 2 137 ? -15.04400 18.23700 51.24400 1.000 50.85000 136 CYS F C 1
ATOM 2674 O O . CYS B 2 137 ? -14.17500 19.08700 51.02000 1.000 52.90000 136 CYS F O 1
ATOM 2677 N N . LEU B 2 138 ? -16.22200 18.21500 50.62300 1.000 40.90000 137 LEU F N 1
ATOM 2678 C CA . LEU B 2 138 ? -16.53000 19.07700 49.48900 1.000 44.32000 137 LEU F CA 1
ATOM 2679 C C . LEU B 2 138 ? -17.73400 19.96000 49.79200 1.000 53.06000 137 LEU F C 1
ATOM 2680 O O . LEU B 2 138 ? -18.79600 19.46000 50.18000 1.000 48.98000 137 LEU F O 1
ATOM 2685 N N . LEU B 2 139 ? -17.56400 21.26900 49.60600 1.000 48.20000 138 LEU F N 1
ATOM 2686 C CA . LEU B 2 139 ? -18.65200 22.23900 49.65800 1.000 40.64000 138 LEU F CA 1
ATOM 2687 C C . LEU B 2 139 ? -18.86300 22.77200 48.24900 1.000 45.08000 138 LEU F C 1
ATOM 2688 O O . LEU B 2 139 ? -17.97700 23.43200 47.69700 1.000 52.96000 138 LEU F O 1
ATOM 2693 N N . ASN B 2 140 ? -20.02700 22.49700 47.67300 1.000 41.24000 139 ASN F N 1
ATOM 2694 C CA . ASN B 2 140 ? -20.26200 22.73300 46.25500 1.000 54.00000 139 ASN F CA 1
ATOM 2695 C C . ASN B 2 140 ? -21.28200 23.84800 46.05200 1.000 53.27000 139 ASN F C 1
ATOM 2696 O O . ASN B 2 140 ? -22.38600 23.79600 46.60500 1.000 51.61000 139 ASN F O 1
ATOM 2701 N N . ASN B 2 141 ? -20.89900 24.85100 45.25700 1.000 46.59000 140 ASN F N 1
ATOM 2702 C CA . ASN B 2 141 ? -21.78700 25.91400 44.77600 1.000 52.47000 140 ASN F CA 1
ATOM 2703 C C . ASN B 2 141 ? -22.45100 26.66000 45.93800 1.000 50.98000 140 ASN F C 1
ATOM 2704 O O . ASN B 2 141 ? -23.65800 26.57000 46.17300 1.000 51.27000 140 ASN F O 1
ATOM 2709 N N . PHE B 2 142 ? -21.62700 27.41800 46.65200 1.000 42.96000 141 PHE F N 1
ATOM 2710 C CA . PHE B 2 142 ? -22.10600 28.24000 47.75000 1.000 44.67000 141 PHE F CA 1
ATOM 2711 C C . PHE B 2 142 ? -21.70100 29.69400 47.53600 1.000 47.62000 141 PHE F C 1
ATOM 2712 O O . PHE B 2 142 ? -20.82300 30.00700 46.72800 1.000 50.00000 141 PHE F O 1
ATOM 2720 N N . TYR B 2 143 ? -22.36900 30.58800 48.27200 1.000 47.10000 142 TYR F N 1
ATOM 2721 C CA . TYR B 2 143 ? -22.06300 32.01100 48.23000 1.000 46.04000 142 TYR F CA 1
ATOM 2722 C C . TYR B 2 143 ? -22.57700 32.65100 49.50600 1.000 43.00000 142 TYR F C 1
ATOM 2723 O O . TYR B 2 143 ? -23.69400 32.32900 49.93200 1.000 46.21000 142 TYR F O 1
ATOM 2732 N N . PRO B 2 144 ? -21.81200 33.55200 50.14200 1.000 46.63000 143 PRO F N 1
ATOM 2733 C CA . PRO B 2 144 ? -20.47700 34.05100 49.76200 1.000 48.38000 143 PRO F CA 1
ATOM 2734 C C . PRO B 2 144 ? -19.34000 33.06700 50.06200 1.000 45.49000 143 PRO F C 1
ATOM 2735 O O . PRO B 2 144 ? -19.58000 31.94100 50.48900 1.000 53.36000 143 PRO F O 1
ATOM 2739 N N . ARG B 2 145 ? -18.09400 33.46400 49.79200 1.000 55.21000 144 ARG F N 1
ATOM 2740 C CA . ARG B 2 145 ? -16.93100 32.53700 49.91300 1.000 56.32000 144 ARG F CA 1
ATOM 2741 C C . ARG B 2 145 ? -16.65000 32.11300 51.35500 1.000 56.77000 144 ARG F C 1
ATOM 2742 O O . ARG B 2 145 ? -16.18900 30.98000 51.54800 1.000 61.20000 144 ARG F O 1
ATOM 2750 N N . GLU B 2 146 ? -16.89900 32.98400 52.32400 1.000 51.34000 145 GLU F N 1
ATOM 2751 C CA . GLU B 2 146 ? -16.55000 32.68100 53.70800 1.000 54.74000 145 GLU F CA 1
ATOM 2752 C C . GLU B 2 146 ? -17.27500 31.43300 54.19900 1.000 55.84000 145 GLU F C 1
ATOM 2753 O O . GLU B 2 146 ? -18.50300 31.33700 54.11500 1.000 57.95000 145 GLU F O 1
ATOM 2756 N N . ALA B 2 147 ? -16.50500 30.47700 54.72000 1.000 54.51000 146 ALA F N 1
ATOM 2757 C CA . ALA B 2 147 ? -17.04200 29.20500 55.18300 1.000 55.33000 146 ALA F CA 1
ATOM 2758 C C . ALA B 2 147 ? -16.01900 28.54300 56.09500 1.000 55.16000 146 ALA F C 1
ATOM 2759 O O . ALA B 2 147 ? -14.82300 28.54300 55.79400 1.000 61.62000 146 ALA F O 1
ATOM 2761 N N . LYS B 2 148 ? -16.49400 27.98300 57.20500 1.000 49.24000 147 LYS F N 1
ATOM 2762 C CA . LYS B 2 148 ? -15.63600 27.33900 58.19200 1.000 53.78000 147 LYS F CA 1
ATOM 2763 C C . LYS B 2 148 ? -15.79600 25.82600 58.09700 1.000 58.85000 147 LYS F C 1
ATOM 2764 O O . LYS B 2 148 ? -16.91600 25.30900 58.17800 1.000 52.00000 147 LYS F O 1
ATOM 2770 N N . VAL B 2 149 ? -14.67900 25.12200 57.92400 1.000 59.83000 148 VAL F N 1
ATOM 2771 C CA . VAL B 2 149 ? -14.66400 23.66600 57.82100 1.000 58.22000 148 VAL F CA 1
ATOM 2772 C C . VAL B 2 149 ? -13.77300 23.12500 58.92900 1.000 56.65000 148 VAL F C 1
ATOM 2773 O O . VAL B 2 149 ? -12.57800 23.44000 58.98200 1.000 55.39000 148 VAL F O 1
ATOM 2777 N N . GLN B 2 150 ? -14.35200 22.31400 59.81100 1.000 56.52000 149 GLN F N 1
ATOM 2778 C CA . GLN B 2 150 ? -13.64000 21.72300 60.93600 1.000 53.51000 149 GLN F CA 1
ATOM 2779 C C . GLN B 2 150 ? -13.71200 20.20600 60.84200 1.000 56.19000 149 GLN F C 1
ATOM 2780 O O . GLN B 2 150 ? -14.78800 19.64400 60.61300 1.000 55.68000 149 GLN F O 1
ATOM 2786 N N . TRP B 2 151 ? -12.56800 19.55000 61.01900 1.000 57.60000 150 TRP F N 1
ATOM 2787 C CA . TRP B 2 151 ? -12.50600 18.09600 61.04500 1.000 48.43000 150 TRP F CA 1
ATOM 2788 C C . TRP B 2 151 ? -12.58200 17.59700 62.48100 1.000 51.00000 150 TRP F C 1
ATOM 2789 O O . TRP B 2 151 ? -11.96100 18.16500 63.38300 1.000 57.09000 150 TRP F O 1
ATOM 2800 N N . LYS B 2 152 ? -13.35100 16.53000 62.68800 1.000 50.77000 151 LYS F N 1
ATOM 2801 C CA . LYS B 2 152 ? -13.48400 15.91700 64.00700 1.000 61.57000 151 LYS F CA 1
ATOM 2802 C C . LYS B 2 152 ? -13.48200 14.40400 63.84000 1.000 63.45000 151 LYS F C 1
ATOM 2803 O O . LYS B 2 152 ? -14.43600 13.83800 63.29700 1.000 64.90000 151 LYS F O 1
ATOM 2809 N N . VAL B 2 153 ? -12.41700 13.75100 64.29700 1.000 62.79000 152 VAL F N 1
ATOM 2810 C CA . VAL B 2 153 ? -12.35800 12.29500 64.35400 1.000 67.81000 152 VAL F CA 1
ATOM 2811 C C . VAL B 2 153 ? -12.52700 11.88100 65.81000 1.000 67.25000 152 VAL F C 1
ATOM 2812 O O . VAL B 2 153 ? -11.89900 12.45900 66.70700 1.000 59.32000 152 VAL F O 1
ATOM 2816 N N . ASP B 2 154 ? -13.42700 10.92200 66.04600 1.000 66.70000 153 ASP F N 1
ATOM 2817 C CA . ASP B 2 154 ? -13.80900 10.49300 67.39400 1.000 70.47000 153 ASP F CA 1
ATOM 2818 C C . ASP B 2 154 ? -14.07600 11.68800 68.31100 1.000 75.48000 153 ASP F C 1
ATOM 2819 O O . ASP B 2 154 ? -13.61500 11.73800 69.45500 1.000 76.47000 153 ASP F O 1
ATOM 2824 N N . ASN B 2 155 ? -14.82500 12.66700 67.79100 1.000 61.02000 154 ASN F N 1
ATOM 2825 C CA . ASN B 2 155 ? -15.23400 13.85900 68.54000 1.000 63.69000 154 ASN F CA 1
ATOM 2826 C C . ASN B 2 155 ? -14.03200 14.65100 69.05600 1.000 71.96000 154 ASN F C 1
ATOM 2827 O O . ASN B 2 155 ? -14.05900 15.20800 70.15600 1.000 73.72000 154 ASN F O 1
ATOM 2832 N N . ALA B 2 156 ? -12.97000 14.71100 68.25300 1.000 67.51000 155 ALA F N 1
ATOM 2833 C CA . ALA B 2 156 ? -11.76100 15.45100 68.60000 1.000 66.80000 155 ALA F CA 1
ATOM 2834 C C . ALA B 2 156 ? -11.41400 16.38800 67.45500 1.000 57.10000 155 ALA F C 1
ATOM 2835 O O . ALA B 2 156 ? -11.18400 15.93500 66.32800 1.000 62.01000 155 ALA F O 1
ATOM 2837 N N . LEU B 2 157 ? -11.37400 17.68600 67.74400 1.000 59.39000 156 LEU F N 1
ATOM 2838 C CA . LEU B 2 157 ? -11.04500 18.67800 66.72700 1.000 61.35000 156 LEU F CA 1
ATOM 2839 C C . LEU B 2 157 ? -9.61600 18.48100 66.23800 1.000 65.90000 156 LEU F C 1
ATOM 2840 O O . LEU B 2 157 ? -8.67100 18.47500 67.03200 1.000 67.14000 156 LEU F O 1
ATOM 2845 N N . GLN B 2 158 ? -9.46400 18.30700 64.92800 1.000 63.94000 157 GLN F N 1
ATOM 2846 C CA . GLN B 2 158 ? -8.15000 18.19800 64.32000 1.000 60.74000 157 GLN F CA 1
ATOM 2847 C C . GLN B 2 158 ? -7.52700 19.58000 64.14700 1.000 68.86000 157 GLN F C 1
ATOM 2848 O O . GLN B 2 158 ? -8.18400 20.61500 64.29900 1.000 76.15000 157 GLN F O 1
ATOM 2854 N N . SER B 2 159 ? -6.23700 19.58500 63.81300 1.000 71.04000 158 SER F N 1
ATOM 2855 C CA . SER B 2 159 ? -5.49700 20.83000 63.65700 1.000 73.94000 158 SER F CA 1
ATOM 2856 C C . SER B 2 159 ? -4.19500 20.54900 62.92200 1.000 71.81000 158 SER F C 1
ATOM 2857 O O . SER B 2 159 ? -3.48400 19.59700 63.26000 1.000 71.65000 158 SER F O 1
ATOM 2860 N N . GLY B 2 160 ? -3.89700 21.36800 61.91500 1.000 71.37000 159 GLY F N 1
ATOM 2861 C CA . GLY B 2 160 ? -2.63300 21.29200 61.21400 1.000 66.13000 159 GLY F CA 1
ATOM 2862 C C . GLY B 2 160 ? -2.48800 20.15300 60.22800 1.000 68.53000 159 GLY F C 1
ATOM 2863 O O . GLY B 2 160 ? -1.47100 20.09300 59.52600 1.000 72.51000 159 GLY F O 1
ATOM 2864 N N . ASN B 2 161 ? -3.46400 19.24900 60.14000 1.000 63.44000 160 ASN F N 1
ATOM 2865 C CA . ASN B 2 161 ? -3.37800 18.10000 59.24700 1.000 63.83000 160 ASN F CA 1
ATOM 2866 C C . ASN B 2 161 ? -4.33600 18.20600 58.06500 1.000 65.67000 160 ASN F C 1
ATOM 2867 O O . ASN B 2 161 ? -4.61200 17.20000 57.40300 1.000 57.51000 160 ASN F O 1
ATOM 2872 N N . SER B 2 162 ? -4.84900 19.40100 57.78500 1.000 67.31000 161 SER F N 1
ATOM 2873 C CA . SER B 2 162 ? -5.80100 19.59900 56.70400 1.000 56.71000 161 SER F CA 1
ATOM 2874 C C . SER B 2 162 ? -5.38500 20.78500 55.84700 1.000 61.55000 161 SER F C 1
ATOM 2875 O O . SER B 2 162 ? -4.69700 21.70000 56.30800 1.000 50.44000 161 SER F O 1
ATOM 2878 N N . GLN B 2 163 ? -5.80700 20.75000 54.58400 1.000 60.49000 162 GLN F N 1
ATOM 2879 C CA . GLN B 2 163 ? -5.56500 21.83100 53.64000 1.000 61.68000 162 GLN F CA 1
ATOM 2880 C C . GLN B 2 163 ? -6.82700 22.08900 52.83400 1.000 57.75000 162 GLN F C 1
ATOM 2881 O O . GLN B 2 163 ? -7.49200 21.14800 52.39000 1.000 59.80000 162 GLN F O 1
ATOM 2887 N N . GLU B 2 164 ? -7.14600 23.36500 52.64200 1.000 66.00000 163 GLU F N 1
ATOM 2888 C CA . GLU B 2 164 ? -8.32000 23.78200 51.89400 1.000 58.98000 163 GLU F CA 1
ATOM 2889 C C . GLU B 2 164 ? -7.91900 24.30800 50.52200 1.000 53.45000 163 GLU F C 1
ATOM 2890 O O . GLU B 2 164 ? -6.77600 24.70900 50.29100 1.000 58.56000 163 GLU F O 1
ATOM 2896 N N . SER B 2 165 ? -8.88600 24.30100 49.61000 1.000 54.93000 164 SER F N 1
ATOM 2897 C CA . SER B 2 165 ? -8.69700 24.82700 48.26500 1.000 57.14000 164 SER F CA 1
ATOM 2898 C C . SER B 2 165 ? -10.04100 25.33500 47.76600 1.000 55.91000 164 SER F C 1
ATOM 2899 O O . SER B 2 165 ? -11.04600 24.62400 47.86100 1.000 50.59000 164 SER F O 1
ATOM 2902 N N . VAL B 2 166 ? -10.05900 26.55800 47.24200 1.000 46.04000 165 VAL F N 1
ATOM 2903 C CA . VAL B 2 166 ? -11.28900 27.23500 46.84700 1.000 47.50000 165 VAL F CA 1
ATOM 2904 C C . VAL B 2 166 ? -11.21400 27.56400 45.36300 1.000 47.84000 165 VAL F C 1
ATOM 2905 O O . VAL B 2 166 ? -10.20700 28.10200 44.89100 1.000 49.86000 165 VAL F O 1
ATOM 2909 N N . THR B 2 167 ? -12.27900 27.24500 44.63400 1.000 43.65000 166 THR F N 1
ATOM 2910 C CA . THR B 2 167 ? -12.35200 27.60500 43.22800 1.000 46.45000 166 THR F CA 1
ATOM 2911 C C . THR B 2 167 ? -12.59500 29.10300 43.07700 1.000 54.29000 166 THR F C 1
ATOM 2912 O O . THR B 2 167 ? -13.01400 29.79000 44.01200 1.000 52.08000 166 THR F O 1
ATOM 2916 N N . GLU B 2 168 ? -12.31800 29.61000 41.88000 1.000 57.84000 167 GLU F N 1
ATOM 2917 C CA . GLU B 2 168 ? -12.68500 30.98100 41.57700 1.000 59.95000 167 GLU F CA 1
ATOM 2918 C C . GLU B 2 168 ? -14.19600 31.08400 41.39000 1.000 55.97000 167 GLU F C 1
ATOM 2919 O O . GLU B 2 168 ? -14.89300 30.08700 41.19100 1.000 61.13000 167 GLU F O 1
ATOM 2925 N N . GLN B 2 169 ? -14.69900 32.31200 41.47000 1.000 51.56000 168 GLN F N 1
ATOM 2926 C CA . GLN B 2 169 ? -16.12100 32.55300 41.27500 1.000 53.21000 168 GLN F CA 1
ATOM 2927 C C . GLN B 2 169 ? -16.55200 32.05400 39.90100 1.000 54.48000 168 GLN F C 1
ATOM 2928 O O . GLN B 2 169 ? -15.96000 32.41500 38.88000 1.000 60.07000 168 GLN F O 1
ATOM 2934 N N . ASP B 2 170 ? -17.57800 31.20800 39.88100 1.000 52.42000 169 ASP F N 1
ATOM 2935 C CA . ASP B 2 170 ? -18.00100 30.57400 38.64200 1.000 57.06000 169 ASP F CA 1
ATOM 2936 C C . ASP B 2 170 ? -18.58800 31.59800 37.67700 1.000 63.55000 169 ASP F C 1
ATOM 2937 O O . ASP B 2 170 ? -19.23500 32.56900 38.07900 1.000 65.02000 169 ASP F O 1
ATOM 2942 N N . SER B 2 171 ? -18.35800 31.36800 36.38200 1.000 67.27000 170 SER F N 1
ATOM 2943 C CA . SER B 2 171 ? -18.83300 32.29700 35.36200 1.000 65.74000 170 SER F CA 1
ATOM 2944 C C . SER B 2 171 ? -20.34000 32.21600 35.15100 1.000 69.43000 170 SER F C 1
ATOM 2945 O O . SER B 2 171 ? -20.92900 33.16700 34.62700 1.000 72.44000 170 SER F O 1
ATOM 2948 N N . LYS B 2 172 ? -20.97300 31.11100 35.54400 1.000 70.56000 171 LYS F N 1
ATOM 2949 C CA . LYS B 2 172 ? -22.40700 30.93100 35.33600 1.000 71.03000 171 LYS F CA 1
ATOM 2950 C C . LYS B 2 172 ? -23.22600 31.49800 36.49500 1.000 67.23000 171 LYS F C 1
ATOM 2951 O O . LYS B 2 172 ? -24.00900 32.43600 36.31100 1.000 65.83000 171 LYS F O 1
ATOM 2957 N N . ASP B 2 173 ? -23.05200 30.93900 37.69100 1.000 62.17000 172 ASP F N 1
ATOM 2958 C CA . ASP B 2 173 ? -23.88200 31.28300 38.83700 1.000 59.02000 172 ASP F CA 1
ATOM 2959 C C . ASP B 2 173 ? -23.14900 32.08000 39.90700 1.000 55.10000 172 ASP F C 1
ATOM 2960 O O . ASP B 2 173 ? -23.73600 32.35300 40.95800 1.000 55.03000 172 ASP F O 1
ATOM 2965 N N . SER B 2 174 ? -21.88700 32.44500 39.67900 1.000 52.22000 173 SER F N 1
ATOM 2966 C CA . SER B 2 174 ? -21.12900 33.28300 40.60900 1.000 43.43000 173 SER F CA 1
ATOM 2967 C C . SER B 2 174 ? -20.95400 32.61800 41.97400 1.000 48.44000 173 SER F C 1
ATOM 2968 O O . SER B 2 174 ? -20.82000 33.30000 42.99300 1.000 48.29000 173 SER F O 1
ATOM 2971 N N . THR B 2 175 ? -20.95300 31.28900 42.01500 1.000 52.13000 174 THR F N 1
ATOM 2972 C CA . THR B 2 175 ? -20.79800 30.55600 43.26400 1.000 48.81000 174 THR F CA 1
ATOM 2973 C C . THR B 2 175 ? -19.36500 30.05600 43.42300 1.000 46.98000 174 THR F C 1
ATOM 2974 O O . THR B 2 175 ? -18.56200 30.06100 42.48700 1.000 47.35000 174 THR F O 1
ATOM 2978 N N . TYR B 2 176 ? -19.04800 29.63000 44.64400 1.000 47.75000 175 TYR F N 1
ATOM 2979 C CA . TYR B 2 176 ? -17.74300 29.08800 44.98200 1.000 47.24000 175 TYR F CA 1
ATOM 2980 C C . TYR B 2 176 ? -17.87200 27.61900 45.36600 1.000 51.46000 175 TYR F C 1
ATOM 2981 O O . TYR B 2 176 ? -18.93900 27.15300 45.77200 1.000 47.39000 175 TYR F O 1
ATOM 2990 N N . SER B 2 177 ? -16.76400 26.89300 45.22900 1.000 49.66000 176 SER F N 1
ATOM 2991 C CA . SER B 2 177 ? -16.65600 25.51400 45.68500 1.000 52.41000 176 SER F CA 1
ATOM 2992 C C . SER B 2 177 ? -15.36400 25.35500 46.47300 1.000 46.01000 176 SER F C 1
ATOM 2993 O O . SER B 2 177 ? -14.32900 25.91100 46.09800 1.000 45.77000 176 SER F O 1
ATOM 2996 N N . LEU B 2 178 ? -15.43000 24.59900 47.56600 1.000 44.43000 177 LEU F N 1
ATOM 2997 C CA . LEU B 2 178 ? -14.29600 24.41100 48.45900 1.000 45.23000 177 LEU F CA 1
ATOM 2998 C C . LEU B 2 178 ? -14.07300 22.92500 48.69900 1.000 49.42000 177 LEU F C 1
ATOM 2999 O O . LEU B 2 178 ? -15.03000 22.15900 48.84200 1.000 51.09000 177 LEU F O 1
ATOM 3004 N N . SER B 2 179 ? -12.80600 22.52400 48.74600 1.000 50.14000 178 SER F N 1
ATOM 3005 C CA . SER B 2 179 ? -12.42700 21.15400 49.06300 1.000 53.32000 178 SER F CA 1
ATOM 3006 C C . SER B 2 179 ? -11.40100 21.18300 50.18300 1.000 49.26000 178 SER F C 1
ATOM 3007 O O . SER B 2 179 ? -10.39200 21.88900 50.08700 1.000 53.83000 178 SER F O 1
ATOM 3010 N N . SER B 2 180 ? -11.66600 20.43100 51.24600 1.000 47.59000 179 SER F N 1
ATOM 3011 C CA . SER B 2 180 ? -10.76500 20.32900 52.38700 1.000 48.66000 179 SER F CA 1
ATOM 3012 C C . SER B 2 180 ? -10.29200 18.88800 52.48700 1.000 55.15000 179 SER F C 1
ATOM 3013 O O . SER B 2 180 ? -11.11000 17.97000 52.59800 1.000 57.96000 179 SER F O 1
ATOM 3016 N N . THR B 2 181 ? -8.98100 18.68900 52.43400 1.000 53.12000 180 THR F N 1
ATOM 3017 C CA . THR B 2 181 ? -8.39400 17.35700 52.47400 1.000 53.96000 180 THR F CA 1
ATOM 3018 C C . THR B 2 181 ? -7.72700 17.14700 53.82700 1.000 48.86000 180 THR F C 1
ATOM 3019 O O . THR B 2 181 ? -6.86800 17.93600 54.22800 1.000 59.58000 180 THR F O 1
ATOM 3023 N N . LEU B 2 182 ? -8.14400 16.09800 54.53300 1.000 52.82000 181 LEU F N 1
ATOM 3024 C CA . LEU B 2 182 ? -7.51900 15.67400 55.78000 1.000 59.77000 181 LEU F CA 1
ATOM 3025 C C . LEU B 2 182 ? -6.60400 14.49400 55.47700 1.000 54.94000 181 LEU F C 1
ATOM 3026 O O . LEU B 2 182 ? -7.04800 13.49500 54.90300 1.000 51.67000 181 LEU F O 1
ATOM 3031 N N . THR B 2 183 ? -5.33500 14.61100 55.85300 1.000 62.53000 182 THR F N 1
ATOM 3032 C CA . THR B 2 183 ? -4.33200 13.60000 55.54800 1.000 61.25000 182 THR F CA 1
ATOM 3033 C C . THR B 2 183 ? -3.80100 13.00000 56.84000 1.000 66.05000 182 THR F C 1
ATOM 3034 O O . THR B 2 183 ? -3.40800 13.73100 57.75600 1.000 60.88000 182 THR F O 1
ATOM 3038 N N . LEU B 2 184 ? -3.80600 11.67000 56.91300 1.000 71.74000 183 LEU F N 1
ATOM 3039 C CA . LEU B 2 184 ? -3.26500 10.93900 58.04800 1.000 77.20000 183 LEU F CA 1
ATOM 3040 C C . LEU B 2 184 ? -2.45100 9.76200 57.53100 1.000 73.05000 183 LEU F C 1
ATOM 3041 O O . LEU B 2 184 ? -2.49300 9.41700 56.34600 1.000 67.49000 183 LEU F O 1
ATOM 3046 N N . SER B 2 185 ? -1.70500 9.14200 58.43900 1.000 76.30000 184 SER F N 1
ATOM 3047 C CA . SER B 2 185 ? -1.06700 7.87000 58.14000 1.000 81.36000 184 SER F CA 1
ATOM 3048 C C . SER B 2 185 ? -2.09500 6.74900 58.23300 1.000 85.13000 184 SER F C 1
ATOM 3049 O O . SER B 2 185 ? -3.10200 6.86300 58.93800 1.000 82.02000 184 SER F O 1
ATOM 3052 N N . LYS B 2 186 ? -1.83800 5.65700 57.50800 1.000 83.76000 185 LYS F N 1
ATOM 3053 C CA . LYS B 2 186 ? -2.74100 4.51400 57.59000 1.000 77.78000 185 LYS F CA 1
ATOM 3054 C C . LYS B 2 186 ? -2.80300 3.96400 59.00700 1.000 79.43000 185 LYS F C 1
ATOM 3055 O O . LYS B 2 186 ? -3.82400 3.39600 59.40900 1.000 81.70000 185 LYS F O 1
ATOM 3057 N N . ALA B 2 187 ? -1.73000 4.13600 59.78200 1.000 77.28000 186 ALA F N 1
ATOM 3058 C CA . ALA B 2 187 ? -1.74300 3.70900 61.17600 1.000 83.80000 186 ALA F CA 1
ATOM 3059 C C . ALA B 2 187 ? -2.68200 4.57600 62.00700 1.000 80.69000 186 ALA F C 1
ATOM 3060 O O . ALA B 2 187 ? -3.52100 4.05900 62.75400 1.000 82.55000 186 ALA F O 1
ATOM 3062 N N . ASP B 2 188 ? -2.55600 5.90100 61.88900 1.000 81.90000 187 ASP F N 1
ATOM 3063 C CA . ASP B 2 188 ? -3.41800 6.79600 62.65700 1.000 86.89000 187 ASP F CA 1
ATOM 3064 C C . ASP B 2 188 ? -4.86100 6.74400 62.17200 1.000 78.70000 187 ASP F C 1
ATOM 3065 O O . ASP B 2 188 ? -5.78900 6.91400 62.97300 1.000 68.47000 187 ASP F O 1
ATOM 3070 N N . TYR B 2 189 ? -5.07100 6.50900 60.87500 1.000 76.70000 188 TYR F N 1
ATOM 3071 C CA . TYR B 2 189 ? -6.42800 6.41800 60.35000 1.000 72.66000 188 TYR F CA 1
ATOM 3072 C C . TYR B 2 189 ? -7.17600 5.21900 60.92000 1.000 83.56000 188 TYR F C 1
ATOM 3073 O O . TYR B 2 189 ? -8.40100 5.27500 61.08300 1.000 80.89000 188 TYR F O 1
ATOM 3082 N N . GLU B 2 190 ? -6.46700 4.13800 61.23400 1.000 85.64000 189 GLU F N 1
ATOM 3083 C CA . GLU B 2 190 ? -7.09200 2.93700 61.77100 1.000 79.95000 189 GLU F CA 1
ATOM 3084 C C . GLU B 2 190 ? -7.21600 2.95700 63.29000 1.000 78.83000 189 GLU F C 1
ATOM 3085 O O . GLU B 2 190 ? -7.77200 2.01500 63.86200 1.000 83.03000 189 GLU F O 1
ATOM 3091 N N . LYS B 2 191 ? -6.72300 4.00100 63.95300 1.000 77.48000 190 LYS F N 1
ATOM 3092 C CA . LYS B 2 191 ? -6.89900 4.15600 65.39100 1.000 80.91000 190 LYS F CA 1
ATOM 3093 C C . LYS B 2 191 ? -8.21900 4.81900 65.76100 1.000 87.18000 190 LYS F C 1
ATOM 3094 O O . LYS B 2 191 ? -8.50000 4.98200 66.95300 1.000 85.45000 190 LYS F O 1
ATOM 3100 N N . HIS B 2 192 ? -9.03100 5.20600 64.77800 1.000 86.55000 191 HIS F N 1
ATOM 3101 C CA . HIS B 2 192 ? -10.27100 5.92100 65.03700 1.000 80.59000 191 HIS F CA 1
ATOM 3102 C C . HIS B 2 192 ? -11.36100 5.39100 64.11700 1.000 80.44000 191 HIS F C 1
ATOM 3103 O O . HIS B 2 192 ? -11.08600 4.84800 63.04400 1.000 82.01000 191 HIS F O 1
ATOM 3110 N N . LYS B 2 193 ? -12.61100 5.55800 64.54900 1.000 79.68000 192 LYS F N 1
ATOM 3111 C CA . LYS B 2 193 ? -13.76000 4.97600 63.86300 1.000 81.12000 192 LYS F CA 1
ATOM 3112 C C . LYS B 2 193 ? -14.54400 5.98300 63.02800 1.000 72.54000 192 LYS F C 1
ATOM 3113 O O . LYS B 2 193 ? -14.84100 5.71400 61.86000 1.000 68.37000 192 LYS F O 1
ATOM 3119 N N . VAL B 2 194 ? -14.89400 7.13200 63.60100 1.000 68.14000 193 VAL F N 1
ATOM 3120 C CA . VAL B 2 194 ? -15.79600 8.09200 62.97200 1.000 67.43000 193 VAL F CA 1
ATOM 3121 C C . VAL B 2 194 ? -14.99600 9.30700 62.52300 1.000 68.83000 193 VAL F C 1
ATOM 3122 O O . VAL B 2 194 ? -14.22700 9.87900 63.30600 1.000 64.50000 193 VAL F O 1
ATOM 3126 N N . TYR B 2 195 ? -15.18600 9.70400 61.26700 1.000 58.68000 194 TYR F N 1
ATOM 3127 C CA . TYR B 2 195 ? -14.51800 10.86300 60.68300 1.000 64.46000 194 TYR F CA 1
ATOM 3128 C C . TYR B 2 195 ? -15.58400 11.83000 60.18300 1.000 65.78000 194 TYR F C 1
ATOM 3129 O O . TYR B 2 195 ? -16.32300 11.51400 59.24500 1.000 62.69000 194 TYR F O 1
ATOM 3138 N N . ALA B 2 196 ? -15.65500 13.00800 60.80500 1.000 60.12000 195 ALA F N 1
ATOM 3139 C CA . ALA B 2 196 ? -16.73200 13.96100 60.57800 1.000 62.13000 195 ALA F CA 1
ATOM 3140 C C . ALA B 2 196 ? -16.19800 15.27100 60.01600 1.000 60.53000 195 ALA F C 1
ATOM 3141 O O . ALA B 2 196 ? -15.15900 15.77400 60.45600 1.000 59.22000 195 ALA F O 1
ATOM 3143 N N . CYS B 2 197 ? -16.93000 15.82000 59.05000 1.000 65.82000 196 CYS F N 1
ATOM 3144 C CA . CYS B 2 197 ? -16.67300 17.13800 58.48500 1.000 56.04000 196 CYS F CA 1
ATOM 3145 C C . CYS B 2 197 ? -17.77300 18.07900 58.96100 1.000 63.61000 196 CYS F C 1
ATOM 3146 O O . CYS B 2 197 ? -18.94600 17.88400 58.62600 1.000 63.28000 196 CYS F O 1
ATOM 3149 N N . GLU B 2 198 ? -17.39800 19.08600 59.74700 1.000 59.58000 197 GLU F N 1
ATOM 3150 C CA . GLU B 2 198 ? -18.34700 20.05100 60.29000 1.000 58.02000 197 GLU F CA 1
ATOM 3151 C C . GLU B 2 198 ? -18.23300 21.35400 59.50800 1.000 59.25000 197 GLU F C 1
ATOM 3152 O O . GLU B 2 198 ? -17.14200 21.92300 59.40000 1.000 59.78000 197 GLU F O 1
ATOM 3158 N N . VAL B 2 199 ? -19.35700 21.82400 58.97500 1.000 47.85000 198 VAL F N 1
ATOM 3159 C CA . VAL B 2 199 ? -19.38700 22.93400 58.03200 1.000 53.60000 198 VAL F CA 1
ATOM 3160 C C . VAL B 2 199 ? -20.29600 24.02500 58.57500 1.000 53.01000 198 VAL F C 1
ATOM 3161 O O . VAL B 2 199 ? -21.43900 23.75600 58.96000 1.000 51.23000 198 VAL F O 1
ATOM 3165 N N . THR B 2 200 ? -19.78700 25.25300 58.59600 1.000 56.42000 199 THR F N 1
ATOM 3166 C CA . THR B 2 200 ? -20.55200 26.42200 59.00000 1.000 56.55000 199 THR F CA 1
ATOM 3167 C C . THR B 2 200 ? -20.57100 27.43000 57.85900 1.000 50.70000 199 THR F C 1
ATOM 3168 O O . THR B 2 200 ? -19.54200 27.68700 57.22700 1.000 53.90000 199 THR F O 1
ATOM 3172 N N . HIS B 2 201 ? -21.74900 27.99400 57.60200 1.000 54.25000 200 HIS F N 1
ATOM 3173 C CA . HIS B 2 201 ? -21.94700 28.94200 56.51600 1.000 40.41000 200 HIS F CA 1
ATOM 3174 C C . HIS B 2 201 ? -23.24900 29.68600 56.77400 1.000 47.87000 200 HIS F C 1
ATOM 3175 O O . HIS B 2 201 ? -24.21400 29.09600 57.26700 1.000 58.72000 200 HIS F O 1
ATOM 3182 N N . GLN B 2 202 ? -23.27000 30.98200 56.44500 1.000 47.60000 201 GLN F N 1
ATOM 3183 C CA . GLN B 2 202 ? -24.43600 31.80000 56.76600 1.000 48.87000 201 GLN F CA 1
ATOM 3184 C C . GLN B 2 202 ? -25.68600 31.35800 56.01400 1.000 47.59000 201 GLN F C 1
ATOM 3185 O O . GLN B 2 202 ? -26.79800 31.64300 56.46700 1.000 51.73000 201 GLN F O 1
ATOM 3191 N N . GLY B 2 203 ? -25.53200 30.66800 54.88400 1.000 50.92000 202 GLY F N 1
ATOM 3192 C CA . GLY B 2 203 ? -26.67100 30.12800 54.16700 1.000 41.30000 202 GLY F CA 1
ATOM 3193 C C . GLY B 2 203 ? -27.28600 28.90000 54.80400 1.000 49.18000 202 GLY F C 1
ATOM 3194 O O . GLY B 2 203 ? -28.35100 28.46100 54.35700 1.000 48.60000 202 GLY F O 1
ATOM 3195 N N . LEU B 2 204 ? -26.64600 28.34100 55.82600 1.000 52.16000 203 LEU F N 1
ATOM 3196 C CA . LEU B 2 204 ? -27.15500 27.18500 56.54900 1.000 48.57000 203 LEU F CA 1
ATOM 3197 C C . LEU B 2 204 ? -27.81900 27.64400 57.83900 1.000 55.73000 203 LEU F C 1
ATOM 3198 O O . LEU B 2 204 ? -27.25700 28.46300 58.57500 1.000 61.08000 203 LEU F O 1
ATOM 3203 N N . SER B 2 205 ? -29.01200 27.11100 58.11300 1.000 48.08000 204 SER F N 1
ATOM 3204 C CA . SER B 2 205 ? -29.71700 27.47200 59.33400 1.000 47.81000 204 SER F CA 1
ATOM 3205 C C . SER B 2 205 ? -29.03600 26.91900 60.57800 1.000 53.55000 204 SER F C 1
ATOM 3206 O O . SER B 2 205 ? -29.25900 27.44000 61.67600 1.000 60.41000 204 SER F O 1
ATOM 3209 N N . SER B 2 206 ? -28.21300 25.88400 60.43100 1.000 53.63000 205 SER F N 1
ATOM 3210 C CA . SER B 2 206 ? -27.45400 25.32100 61.53800 1.000 58.24000 205 SER F CA 1
ATOM 3211 C C . SER B 2 206 ? -26.24800 24.59900 60.96200 1.000 54.12000 205 SER F C 1
ATOM 3212 O O . SER B 2 206 ? -26.29000 24.16700 59.80400 1.000 51.88000 205 SER F O 1
ATOM 3215 N N . PRO B 2 207 ? -25.16100 24.46900 61.72400 1.000 51.50000 206 PRO F N 1
ATOM 3216 C CA . PRO B 2 207 ? -23.97700 23.77100 61.20600 1.000 51.51000 206 PRO F CA 1
ATOM 3217 C C . PRO B 2 207 ? -24.31300 22.36900 60.71700 1.000 57.16000 206 PRO F C 1
ATOM 3218 O O . PRO B 2 207 ? -25.08900 21.63900 61.33700 1.000 54.13000 206 PRO F O 1
ATOM 3222 N N . VAL B 2 208 ? -23.71700 22.00500 59.58700 1.000 57.01000 207 VAL F N 1
ATOM 3223 C CA . VAL B 2 208 ? -23.93900 20.71700 58.94400 1.000 50.87000 207 VAL F CA 1
ATOM 3224 C C . VAL B 2 208 ? -22.77200 19.79900 59.27900 1.000 56.42000 207 VAL F C 1
ATOM 3225 O O . VAL B 2 208 ? -21.60600 20.20600 59.18900 1.000 51.81000 207 VAL F O 1
ATOM 3229 N N . THR B 2 209 ? -23.08200 18.56400 59.66900 1.000 60.48000 208 THR F N 1
ATOM 3230 C CA . THR B 2 209 ? -22.07800 17.55400 59.99300 1.000 51.97000 208 THR F CA 1
ATOM 3231 C C . THR B 2 209 ? -22.28700 16.34800 59.08700 1.000 53.14000 208 THR F C 1
ATOM 3232 O O . THR B 2 209 ? -23.32100 15.67700 59.16900 1.000 54.37000 208 THR F O 1
ATOM 3236 N N . LYS B 2 210 ? -21.31400 16.08300 58.22100 1.000 55.39000 209 LYS F N 1
ATOM 3237 C CA . LYS B 2 210 ? -21.28500 14.88000 57.40100 1.000 57.12000 209 LYS F CA 1
ATOM 3238 C C . LYS B 2 210 ? -20.15500 13.98600 57.89200 1.000 62.42000 209 LYS F C 1
ATOM 3239 O O . LYS B 2 210 ? -19.01000 14.43500 58.00900 1.000 60.23000 209 LYS F O 1
ATOM 3245 N N . SER B 2 211 ? -20.47600 12.72800 58.18600 1.000 58.00000 210 SER F N 1
ATOM 3246 C CA . SER B 2 211 ? -19.50900 11.81800 58.77700 1.000 57.13000 210 SER F CA 1
ATOM 3247 C C . SER B 2 211 ? -19.68300 10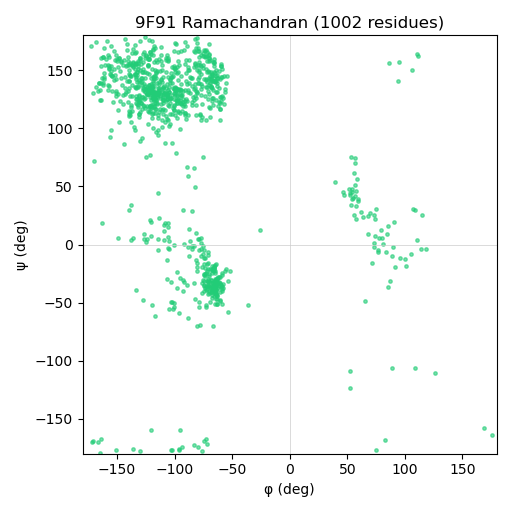.42900 58.18200 1.000 61.63000 210 SER F C 1
ATOM 3248 O O . SER B 2 211 ? -20.67200 10.13500 57.50600 1.000 52.19000 210 SER F O 1
ATOM 3251 N N . PHE B 2 212 ? -18.69400 9.57300 58.43600 1.000 62.16000 211 PHE F N 1
ATOM 3252 C CA . PHE B 2 212 ? -18.74300 8.18400 58.00500 1.000 63.92000 211 PHE F CA 1
ATOM 3253 C C . PHE B 2 212 ? -17.99500 7.32500 59.01400 1.000 57.84000 211 PHE F C 1
ATOM 3254 O O . PHE B 2 212 ? -17.18600 7.81800 59.80400 1.000 55.47000 211 PHE F O 1
ATOM 3262 N N . ASN B 2 213 ? -18.28700 6.02800 58.98200 1.000 63.43000 212 ASN F N 1
ATOM 3263 C CA . ASN B 2 213 ? -17.57300 5.03800 59.77600 1.000 67.01000 212 ASN F CA 1
ATOM 3264 C C . ASN B 2 213 ? -16.49600 4.39900 58.91100 1.000 65.16000 212 ASN F C 1
ATOM 3265 O O . ASN B 2 213 ? -16.75900 4.02900 57.76100 1.000 70.70000 212 ASN F O 1
ATOM 3270 N N . ARG B 2 214 ? -15.28800 4.28200 59.46000 1.000 67.43000 213 ARG F N 1
ATOM 3271 C CA . ARG B 2 214 ? -14.18200 3.68400 58.72200 1.000 66.60000 213 ARG F CA 1
ATOM 3272 C C . ARG B 2 214 ? -14.54400 2.27400 58.27600 1.000 74.90000 213 ARG F C 1
ATOM 3273 O O . ARG B 2 214 ? -14.86100 1.41300 59.10300 1.000 70.35000 213 ARG F O 1
ATOM 3281 N N . GLY B 2 215 ? -14.50700 2.04600 56.96600 1.000 83.76000 214 GLY F N 1
ATOM 3282 C CA . GLY B 2 215 ? -14.89500 0.76900 56.40200 1.000 73.14000 214 GLY F CA 1
ATOM 3283 C C . GLY B 2 215 ? -16.20700 0.83800 55.64900 1.000 92.06000 214 GLY F C 1
ATOM 3284 O O . GLY B 2 215 ? -16.94600 -0.15000 55.58900 1.000 104.23000 214 GLY F O 1
ATOM 3285 N N . GLU B 2 216 ? -16.50200 2.00400 55.07500 1.000 98.10000 215 GLU F N 1
ATOM 3286 C CA . GLU B 2 216 ? -17.74200 2.24100 54.33500 1.000 98.99000 215 GLU F CA 1
ATOM 3287 C C . GLU B 2 216 ? -18.97100 1.95000 55.19000 1.000 97.41000 215 GLU F C 1
ATOM 3288 O O . GLU B 2 216 ? -19.65100 0.94300 54.99200 1.000 113.09000 215 GLU F O 1
ATOM 3290 N N . GLU C 1 4 ? 25.74400 56.36500 -13.65500 1.000 115.35000 1 GLU A N 1
ATOM 3291 C CA . GLU C 1 4 ? 26.51100 55.55900 -12.71200 1.000 108.63000 1 GLU A CA 1
ATOM 3292 C C . GLU C 1 4 ? 27.58300 56.38900 -12.01100 1.000 115.44000 1 GLU A C 1
ATOM 3293 O O . GLU C 1 4 ? 28.66600 56.61300 -12.55200 1.000 117.13000 1 GLU A O 1
ATOM 3299 N N . VAL C 1 5 ? 27.26800 56.84300 -10.80200 1.000 115.84000 2 VAL A N 1
ATOM 3300 C CA . VAL C 1 5 ? 28.20200 57.62900 -10.00200 1.000 115.01000 2 VAL A CA 1
ATOM 3301 C C . VAL C 1 5 ? 29.16700 56.67700 -9.30700 1.000 114.02000 2 VAL A C 1
ATOM 3302 O O . VAL C 1 5 ? 28.75100 55.82200 -8.51800 1.000 118.29000 2 VAL A O 1
ATOM 3306 N N . GLN C 1 6 ? 30.45900 56.82400 -9.59400 1.000 117.44000 3 GLN A N 1
ATOM 3307 C CA . GLN C 1 6 ? 31.45400 55.91400 -9.04500 1.000 113.46000 3 GLN A CA 1
ATOM 3308 C C . GLN C 1 6 ? 32.82200 56.58000 -9.05300 1.000 113.22000 3 GLN A C 1
ATOM 3309 O O . GLN C 1 6 ? 33.08800 57.48000 -9.85400 1.000 110.64000 3 GLN A O 1
ATOM 3315 N N . LEU C 1 7 ? 33.68200 56.11900 -8.14800 1.000 111.49000 4 LEU A N 1
ATOM 3316 C CA . LEU C 1 7 ? 35.07700 56.53400 -8.08000 1.000 107.97000 4 LEU A CA 1
ATOM 3317 C C . LEU C 1 7 ? 35.95000 55.29100 -8.16100 1.000 107.09000 4 LEU A C 1
ATOM 3318 O O . LEU C 1 7 ? 35.72600 54.32400 -7.42700 1.000 104.04000 4 LEU A O 1
ATOM 3323 N N . VAL C 1 8 ? 36.93200 55.31100 -9.06000 1.000 107.78000 5 VAL A N 1
ATOM 3324 C CA . VAL C 1 8 ? 37.81200 54.17300 -9.29300 1.000 104.20000 5 VAL A CA 1
ATOM 3325 C C . VAL C 1 8 ? 39.24500 54.59600 -9.00400 1.000 109.13000 5 VAL A C 1
ATOM 3326 O O . VAL C 1 8 ? 39.67700 55.67900 -9.41600 1.000 109.52000 5 VAL A O 1
ATOM 3330 N N . GLU C 1 9 ? 39.97800 53.74200 -8.29200 1.000 107.87000 6 GLU A N 1
ATOM 3331 C CA . GLU C 1 9 ? 41.36200 53.99500 -7.92300 1.000 107.95000 6 GLU A CA 1
ATOM 3332 C C . GLU C 1 9 ? 42.30400 53.13600 -8.75800 1.000 106.24000 6 GLU A C 1
ATOM 3333 O O . GLU C 1 9 ? 41.90800 52.12000 -9.33700 1.000 105.46000 6 GLU A O 1
ATOM 3339 N N . SER C 1 10 ? 43.56600 53.55800 -8.80600 1.000 112.48000 7 SER A N 1
ATOM 3340 C CA . SER C 1 10 ? 44.60500 52.83700 -9.52800 1.000 112.90000 7 SER A CA 1
ATOM 3341 C C . SER C 1 10 ? 45.96600 53.33300 -9.06300 1.000 108.76000 7 SER A C 1
ATOM 3342 O O . SER C 1 10 ? 46.10200 54.47100 -8.60600 1.000 110.82000 7 SER A O 1
ATOM 3345 N N . GLY C 1 11 ? 46.96900 52.46400 -9.18300 1.000 104.64000 8 GLY A N 1
ATOM 3346 C CA . GLY C 1 11 ? 48.34500 52.82700 -8.90000 1.000 109.68000 8 GLY A CA 1
ATOM 3347 C C . GLY C 1 11 ? 48.94800 52.20000 -7.66200 1.000 106.37000 8 GLY A C 1
ATOM 3348 O O . GLY C 1 11 ? 50.09500 52.52000 -7.32900 1.000 108.37000 8 GLY A O 1
ATOM 3349 N N . GLY C 1 12 ? 48.22800 51.32100 -6.96800 1.000 104.50000 9 GLY A N 1
ATOM 3350 C CA . GLY C 1 12 ? 48.75600 50.71200 -5.76800 1.000 102.81000 9 GLY A CA 1
ATOM 3351 C C . GLY C 1 12 ? 49.55600 49.45000 -6.04000 1.000 103.08000 9 GLY A C 1
ATOM 3352 O O . GLY C 1 12 ? 49.41100 48.80300 -7.07500 1.000 102.18000 9 GLY A O 1
ATOM 3353 N N . GLY C 1 13 ? 50.41000 49.10700 -5.08100 1.000 99.15000 10 GLY A N 1
ATOM 3354 C CA . GLY C 1 13 ? 51.21700 47.90700 -5.20100 1.000 101.35000 10 GLY A CA 1
ATOM 3355 C C . GLY C 1 13 ? 52.29300 47.87400 -4.13300 1.000 103.25000 10 GLY A C 1
ATOM 3356 O O . GLY C 1 13 ? 52.18000 48.53300 -3.09800 1.000 101.18000 10 GLY A O 1
ATOM 3357 N N . LEU C 1 14 ? 53.33800 47.09600 -4.40800 1.000 101.03000 11 LEU A N 1
ATOM 3358 C CA . LEU C 1 14 ? 54.45700 46.94200 -3.48900 1.000 100.52000 11 LEU A CA 1
ATOM 3359 C C . LEU C 1 14 ? 55.49700 48.02500 -3.75100 1.000 99.77000 11 LEU A C 1
ATOM 3360 O O . LEU C 1 14 ? 55.89600 48.24700 -4.89800 1.000 103.86000 11 LEU A O 1
ATOM 3365 N N . VAL C 1 15 ? 55.93300 48.69400 -2.68500 1.000 97.62000 12 VAL A N 1
ATOM 3366 C CA . VAL C 1 15 ? 56.89500 49.78900 -2.76900 1.000 100.83000 12 VAL A CA 1
ATOM 3367 C C . VAL C 1 15 ? 57.83200 49.69800 -1.57300 1.000 100.42000 12 VAL A C 1
ATOM 3368 O O . VAL C 1 15 ? 57.37600 49.55300 -0.43400 1.000 100.44000 12 VAL A O 1
ATOM 3372 N N . GLN C 1 16 ? 59.13800 49.77800 -1.82500 1.000 99.73000 13 GLN A N 1
ATOM 3373 C CA . GLN C 1 16 ? 60.10300 49.74700 -0.73900 1.000 100.46000 13 GLN A CA 1
ATOM 3374 C C . GLN C 1 16 ? 59.94900 50.98600 0.14000 1.000 97.91000 13 GLN A C 1
ATOM 3375 O O . GLN C 1 16 ? 59.42800 52.01300 -0.30100 1.000 96.94000 13 GLN A O 1
ATOM 3381 N N . PRO C 1 17 ? 60.37500 50.90500 1.40100 1.000 94.03000 14 PRO A N 1
ATOM 3382 C CA . PRO C 1 17 ? 60.34400 52.09200 2.26200 1.000 95.93000 14 PRO A CA 1
ATOM 3383 C C . PRO C 1 17 ? 61.19300 53.22100 1.69600 1.000 98.91000 14 PRO A C 1
ATOM 3384 O O . PRO C 1 17 ? 62.13800 52.99700 0.93600 1.000 98.85000 14 PRO A O 1
ATOM 3388 N N . ARG C 1 18 ? 60.81500 54.45000 2.06200 1.000 99.22000 15 ARG A N 1
ATOM 3389 C CA . ARG C 1 18 ? 61.47900 55.68900 1.65700 1.000 103.33000 15 ARG A CA 1
ATOM 3390 C C . ARG C 1 18 ? 61.23700 56.01900 0.18400 1.000 99.83000 15 ARG A C 1
ATOM 3391 O O . ARG C 1 18 ? 61.44200 57.16200 -0.23800 1.000 97.57000 15 ARG A O 1
ATOM 3399 N N . ARG C 1 19 ? 60.77600 55.05000 -0.60000 1.000 101.43000 16 ARG A N 1
ATOM 3400 C CA . ARG C 1 19 ? 60.47800 55.28700 -2.00700 1.000 98.80000 16 ARG A CA 1
ATOM 3401 C C . ARG C 1 19 ? 59.21000 56.13500 -2.12800 1.000 102.55000 16 ARG A C 1
ATOM 3402 O O . ARG C 1 19 ? 58.66300 56.64300 -1.14500 1.000 100.81000 16 ARG A O 1
ATOM 3410 N N . SER C 1 20 ? 58.72100 56.28900 -3.35700 1.000 102.19000 17 SER A N 1
ATOM 3411 C CA . SER C 1 20 ? 57.54100 57.09500 -3.62600 1.000 96.19000 17 SER A CA 1
ATOM 3412 C C . SER C 1 20 ? 56.60500 56.35200 -4.56800 1.000 96.11000 17 SER A C 1
ATOM 3413 O O . SER C 1 20 ? 57.03800 55.54600 -5.39600 1.000 86.55000 17 SER A O 1
ATOM 3416 N N . LEU C 1 21 ? 55.31100 56.63400 -4.42800 1.000 97.24000 18 LEU A N 1
ATOM 3417 C CA . LEU C 1 21 ? 54.28600 56.03900 -5.27100 1.000 95.39000 18 LEU A CA 1
ATOM 3418 C C . LEU C 1 21 ? 53.21900 57.08400 -5.56600 1.000 100.76000 18 LEU A C 1
ATOM 3419 O O . LEU C 1 21 ? 53.01700 58.02200 -4.79000 1.000 99.26000 18 LEU A O 1
ATOM 3424 N N . ARG C 1 22 ? 52.53900 56.91200 -6.69700 1.000 102.64000 19 ARG A N 1
ATOM 3425 C CA . ARG C 1 22 ? 51.56100 57.87800 -7.18400 1.000 106.51000 19 ARG A CA 1
ATOM 3426 C C . ARG C 1 22 ? 50.24500 57.16100 -7.44500 1.000 106.23000 19 ARG A C 1
ATOM 3427 O O . ARG C 1 22 ? 50.18700 56.25200 -8.27900 1.000 105.28000 19 ARG A O 1
ATOM 3435 N N . LEU C 1 23 ? 49.19800 57.56900 -6.73400 1.000 108.47000 20 LEU A N 1
ATOM 3436 C CA . LEU C 1 23 ? 47.87000 56.99600 -6.88700 1.000 110.92000 20 LEU A CA 1
ATOM 3437 C C . LEU C 1 23 ? 47.00800 57.89100 -7.76900 1.000 109.10000 20 LEU A C 1
ATOM 3438 O O . LEU C 1 23 ? 47.16300 59.11500 -7.78400 1.000 106.55000 20 LEU A O 1
ATOM 3443 N N . SER C 1 24 ? 46.09100 57.26500 -8.50300 1.000 109.80000 21 SER A N 1
ATOM 3444 C CA . SER C 1 24 ? 45.20900 57.96900 -9.42100 1.000 116.00000 21 SER A CA 1
ATOM 3445 C C . SER C 1 24 ? 43.76400 57.57300 -9.15300 1.000 115.58000 21 SER A C 1
ATOM 3446 O O . SER C 1 24 ? 43.46900 56.40300 -8.89100 1.000 109.84000 21 SER A O 1
ATOM 3449 N N . CYS C 1 25 ? 42.86700 58.55600 -9.21900 1.000 117.06000 22 CYS A N 1
ATOM 3450 C CA . CYS C 1 25 ? 41.44200 58.34000 -9.00900 1.000 119.47000 22 CYS A CA 1
ATOM 3451 C C . CYS C 1 25 ? 40.67300 58.91900 -10.18500 1.000 121.09000 22 CYS A C 1
ATOM 3452 O O . CYS C 1 25 ? 40.86000 60.08900 -10.53700 1.000 118.82000 22 CYS A O 1
ATOM 3455 N N . ALA C 1 26 ? 39.81200 58.10300 -10.78900 1.000 116.99000 23 ALA A N 1
ATOM 3456 C CA . ALA C 1 26 ? 39.02200 58.49800 -11.94700 1.000 114.73000 23 ALA A CA 1
ATOM 3457 C C . ALA C 1 26 ? 37.54600 58.54200 -11.57300 1.000 117.24000 23 ALA A C 1
ATOM 3458 O O . ALA C 1 26 ? 37.02400 57.59700 -10.97200 1.000 116.53000 23 ALA A O 1
ATOM 3460 N N . ALA C 1 27 ? 36.88200 59.63500 -11.93400 1.000 119.48000 24 ALA A N 1
ATOM 3461 C CA . ALA C 1 27 ? 35.47000 59.84300 -11.64800 1.000 110.07000 24 ALA A CA 1
ATOM 3462 C C . ALA C 1 27 ? 34.61300 59.40300 -12.83100 1.000 109.85000 24 ALA A C 1
ATOM 3463 O O . ALA C 1 27 ? 35.10200 59.17800 -13.94100 1.000 110.49000 24 ALA A O 1
ATOM 3465 N N . SER C 1 28 ? 33.30900 59.29000 -12.58000 1.000 111.86000 25 SER A N 1
ATOM 3466 C CA . SER C 1 28 ? 32.37100 58.84600 -13.60900 1.000 113.33000 25 SER A CA 1
ATOM 3467 C C . SER C 1 28 ? 30.95400 59.18300 -13.17400 1.000 114.25000 25 SER A C 1
ATOM 3468 O O . SER C 1 28 ? 30.52700 58.77700 -12.08800 1.000 114.48000 25 SER A O 1
ATOM 3471 N N . GLY C 1 29 ? 30.23200 59.92600 -14.01100 1.000 108.58000 26 GLY A N 1
ATOM 3472 C CA . GLY C 1 29 ? 28.80700 60.11600 -13.82500 1.000 109.13000 26 GLY A CA 1
ATOM 3473 C C . GLY C 1 29 ? 28.38200 61.29900 -12.98600 1.000 111.97000 26 GLY A C 1
ATOM 3474 O O . GLY C 1 29 ? 27.24500 61.30900 -12.49900 1.000 115.96000 26 GLY A O 1
ATOM 3475 N N . PHE C 1 30 ? 29.24100 62.29900 -12.80300 1.000 109.76000 27 PHE A N 1
ATOM 3476 C CA . PHE C 1 30 ? 28.87200 63.47600 -12.02600 1.000 111.65000 27 PHE A CA 1
ATOM 3477 C C . PHE C 1 30 ? 29.83000 64.61200 -12.35700 1.000 115.69000 27 PHE A C 1
ATOM 3478 O O . PHE C 1 30 ? 30.86000 64.41700 -13.00700 1.000 115.71000 27 PHE A O 1
ATOM 3486 N N . THR C 1 31 ? 29.47100 65.81000 -11.89800 1.000 116.62000 28 THR A N 1
ATOM 3487 C CA . THR C 1 31 ? 30.26600 67.01000 -12.14100 1.000 115.66000 28 THR A CA 1
ATOM 3488 C C . THR C 1 31 ? 31.40900 67.05800 -11.13400 1.000 113.13000 28 THR A C 1
ATOM 3489 O O . THR C 1 31 ? 31.18500 67.27000 -9.93800 1.000 113.59000 28 THR A O 1
ATOM 3493 N N . PHE C 1 32 ? 32.63700 66.87500 -11.62100 1.000 109.13000 29 PHE A N 1
ATOM 3494 C CA . PHE C 1 32 ? 33.77800 66.75500 -10.72200 1.000 111.70000 29 PHE A CA 1
ATOM 3495 C C . PHE C 1 32 ? 34.16500 68.09500 -10.10800 1.000 115.63000 29 PHE A C 1
ATOM 3496 O O . PHE C 1 32 ? 34.71800 68.13000 -9.00300 1.000 115.29000 29 PHE A O 1
ATOM 3504 N N . ASP C 1 33 ? 33.87600 69.20200 -10.79100 1.000 118.89000 30 ASP A N 1
ATOM 3505 C CA . ASP C 1 33 ? 34.27300 70.52400 -10.31900 1.000 122.62000 30 ASP A CA 1
ATOM 3506 C C . ASP C 1 33 ? 33.35400 71.07500 -9.23500 1.000 122.24000 30 ASP A C 1
ATOM 3507 O O . ASP C 1 33 ? 33.53200 72.22800 -8.82600 1.000 118.92000 30 ASP A O 1
ATOM 3512 N N . ASP C 1 34 ? 32.38000 70.29200 -8.76600 1.000 121.18000 31 ASP A N 1
ATOM 3513 C CA . ASP C 1 34 ? 31.45300 70.73600 -7.73400 1.000 117.47000 31 ASP A CA 1
ATOM 3514 C C . ASP C 1 34 ? 31.59100 69.97500 -6.42300 1.000 110.11000 31 ASP A C 1
ATOM 3515 O O . ASP C 1 34 ? 30.91300 70.32700 -5.45100 1.000 104.11000 31 ASP A O 1
ATOM 3520 N N . TYR C 1 35 ? 32.44200 68.95400 -6.36500 1.000 113.76000 32 TYR A N 1
ATOM 3521 C CA . TYR C 1 35 ? 32.57700 68.11200 -5.18600 1.000 107.26000 32 TYR A CA 1
ATOM 3522 C C . TYR C 1 35 ? 33.99400 68.18400 -4.64000 1.000 101.06000 32 TYR A C 1
ATOM 3523 O O . TYR C 1 35 ? 34.96700 68.14000 -5.39800 1.000 96.98000 32 TYR A O 1
ATOM 3532 N N . THR C 1 36 ? 34.09700 68.29000 -3.31900 1.000 97.79000 33 THR A N 1
ATOM 3533 C CA . THR C 1 36 ? 35.37100 68.12500 -2.63700 1.000 95.28000 33 THR A CA 1
ATOM 3534 C C . THR C 1 36 ? 35.63600 66.63500 -2.44300 1.000 96.83000 33 THR A C 1
ATOM 3535 O O . THR C 1 36 ? 34.78000 65.90900 -1.92900 1.000 98.43000 33 THR A O 1
ATOM 3539 N N . ILE C 1 37 ? 36.80900 66.17400 -2.87300 1.000 92.88000 34 ILE A N 1
ATOM 3540 C CA . ILE C 1 37 ? 37.13600 64.75100 -2.89700 1.000 93.38000 34 ILE A CA 1
ATOM 3541 C C . ILE C 1 37 ? 38.21400 64.47000 -1.85900 1.000 95.47000 34 ILE A C 1
ATOM 3542 O O . ILE C 1 37 ? 39.13500 65.27400 -1.67200 1.000 96.19000 34 ILE A O 1
ATOM 3547 N N . HIS C 1 38 ? 38.10200 63.32200 -1.19100 1.000 93.23000 35 HIS A N 1
ATOM 3548 C CA . HIS C 1 38 ? 38.99400 62.95400 -0.10400 1.000 93.27000 35 HIS A CA 1
ATOM 3549 C C . HIS C 1 38 ? 39.75700 61.67400 -0.42800 1.000 92.59000 35 HIS A C 1
ATOM 3550 O O . HIS C 1 38 ? 39.39600 60.91400 -1.33200 1.000 86.21000 35 HIS A O 1
ATOM 3557 N N . TRP C 1 39 ? 40.82800 61.45300 0.33200 1.000 94.74000 36 TRP A N 1
ATOM 3558 C CA . TRP C 1 39 ? 41.53500 60.18000 0.38200 1.000 89.54000 36 TRP A CA 1
ATOM 3559 C C . TRP C 1 39 ? 41.42900 59.63300 1.79600 1.000 83.81000 36 TRP A C 1
ATOM 3560 O O . TRP C 1 39 ? 41.77000 60.32600 2.76000 1.000 81.31000 36 TRP A O 1
ATOM 3571 N N . VAL C 1 40 ? 40.94600 58.40100 1.92100 1.000 84.08000 37 VAL A N 1
ATOM 3572 C CA . VAL C 1 40 ? 40.78300 57.74800 3.21400 1.000 82.60000 37 VAL A CA 1
ATOM 3573 C C . VAL C 1 40 ? 41.35700 56.34400 3.11000 1.000 79.33000 37 VAL A C 1
ATOM 3574 O O . VAL C 1 40 ? 40.96400 55.57400 2.22700 1.000 81.24000 37 VAL A O 1
ATOM 3578 N N . ARG C 1 41 ? 42.28800 56.01500 3.99900 1.000 78.85000 38 ARG A N 1
ATOM 3579 C CA . ARG C 1 41 ? 42.91800 54.70400 4.01200 1.000 81.73000 38 ARG A CA 1
ATOM 3580 C C . ARG C 1 41 ? 42.42500 53.89000 5.20100 1.000 73.21000 38 ARG A C 1
ATOM 3581 O O . ARG C 1 41 ? 41.90600 54.42900 6.18300 1.000 77.62000 38 ARG A O 1
ATOM 3589 N N . GLN C 1 42 ? 42.59600 52.57400 5.09700 1.000 74.76000 39 GLN A N 1
ATOM 3590 C CA . GLN C 1 42 ? 42.14500 51.64100 6.12600 1.000 81.10000 39 GLN A CA 1
ATOM 3591 C C . GLN C 1 42 ? 43.23500 50.60100 6.34200 1.000 85.15000 39 GLN A C 1
ATOM 3592 O O . GLN C 1 42 ? 43.53500 49.81600 5.43600 1.000 82.19000 39 GLN A O 1
ATOM 3598 N N . ALA C 1 43 ? 43.82600 50.59900 7.53600 1.000 86.15000 40 ALA A N 1
ATOM 3599 C CA . ALA C 1 43 ? 44.81100 49.58800 7.88000 1.000 90.56000 40 ALA A CA 1
ATOM 3600 C C . ALA C 1 43 ? 44.15500 48.20800 7.88900 1.000 93.08000 40 ALA A C 1
ATOM 3601 O O . ALA C 1 43 ? 42.95600 48.08600 8.16000 1.000 92.76000 40 ALA A O 1
ATOM 3603 N N . PRO C 1 44 ? 44.91200 47.15200 7.58700 1.000 92.54000 41 PRO A N 1
ATOM 3604 C CA . PRO C 1 44 ? 44.31500 45.80700 7.52800 1.000 91.40000 41 PRO A CA 1
ATOM 3605 C C . PRO C 1 44 ? 43.71300 45.40500 8.86600 1.000 91.24000 41 PRO A C 1
ATOM 3606 O O . PRO C 1 44 ? 44.41400 45.27400 9.87300 1.000 93.11000 41 PRO A O 1
ATOM 3610 N N . GLY C 1 45 ? 42.39500 45.21900 8.87100 1.000 92.39000 42 GLY A N 1
ATOM 3611 C CA . GLY C 1 45 ? 41.69000 44.86000 10.08500 1.000 92.83000 42 GLY A CA 1
ATOM 3612 C C . GLY C 1 45 ? 41.62000 45.95700 11.12400 1.000 90.33000 42 GLY A C 1
ATOM 3613 O O . GLY C 1 45 ? 41.52700 45.66200 12.31900 1.000 93.04000 42 GLY A O 1
ATOM 3614 N N . LYS C 1 46 ? 41.66300 47.22200 10.70400 1.000 83.16000 43 LYS A N 1
ATOM 3615 C CA . LYS C 1 46 ? 41.61400 48.34900 11.62500 1.000 92.55000 43 LYS A CA 1
ATOM 3616 C C . LYS C 1 46 ? 40.65600 49.40000 11.07200 1.000 91.27000 43 LYS A C 1
ATOM 3617 O O . LYS C 1 46 ? 40.00600 49.19800 10.04100 1.000 86.36000 43 LYS A O 1
ATOM 3623 N N . GLY C 1 47 ? 40.56800 50.53100 11.76600 1.000 81.30000 44 GLY A N 1
ATOM 3624 C CA . GLY C 1 47 ? 39.57000 51.53600 11.46900 1.000 83.23000 44 GLY A CA 1
ATOM 3625 C C . GLY C 1 47 ? 39.85300 52.30800 10.18900 1.000 81.95000 44 GLY A C 1
ATOM 3626 O O . GLY C 1 47 ? 40.69300 51.94900 9.36200 1.000 85.32000 44 GLY A O 1
ATOM 3627 N N . LEU C 1 48 ? 39.11400 53.40600 10.03400 1.000 80.24000 45 LEU A N 1
ATOM 3628 C CA . LEU C 1 48 ? 39.20900 54.28200 8.87200 1.000 79.69000 45 LEU A CA 1
ATOM 3629 C C . LEU C 1 48 ? 39.94600 55.55900 9.25500 1.000 80.98000 45 LEU A C 1
ATOM 3630 O O . LEU C 1 48 ? 39.64200 56.17000 10.28500 1.000 80.15000 45 LEU A O 1
ATOM 3635 N N . GLU C 1 49 ? 40.90300 55.96400 8.42100 1.000 81.19000 46 GLU A N 1
ATOM 3636 C CA . GLU C 1 49 ? 41.72000 57.14300 8.68100 1.000 83.01000 46 GLU A CA 1
ATOM 3637 C C . GLU C 1 49 ? 41.66500 58.08700 7.48900 1.000 80.53000 46 GLU A C 1
ATOM 3638 O O . GLU C 1 49 ? 41.97700 57.68900 6.36200 1.000 75.21000 46 GLU A O 1
ATOM 3644 N N . TRP C 1 50 ? 41.28300 59.33600 7.74600 1.000 79.74000 47 TRP A N 1
ATOM 3645 C CA . TRP C 1 50 ? 41.27200 60.35300 6.70300 1.000 86.08000 47 TRP A CA 1
ATOM 3646 C C . TRP C 1 50 ? 42.69900 60.78400 6.38200 1.000 87.25000 47 TRP A C 1
ATOM 3647 O O . TRP C 1 50 ? 43.46900 61.13700 7.28100 1.000 78.89000 47 TRP A O 1
ATOM 3658 N N . VAL C 1 51 ? 43.05000 60.74900 5.09700 1.000 87.04000 48 VAL A N 1
ATOM 3659 C CA . VAL C 1 51 ? 44.40600 61.05800 4.65600 1.000 91.00000 48 VAL A CA 1
ATOM 3660 C C . VAL C 1 51 ? 44.50000 62.51600 4.22500 1.000 92.23000 48 VAL A C 1
ATOM 3661 O O . VAL C 1 51 ? 45.29400 63.28700 4.77600 1.000 88.48000 48 VAL A O 1
ATOM 3665 N N . SER C 1 52 ? 43.69800 62.90100 3.23500 1.000 92.85000 49 SER A N 1
ATOM 3666 C CA . SER C 1 52 ? 43.75000 64.25300 2.69700 1.000 95.56000 49 SER A CA 1
ATOM 3667 C C . SER C 1 52 ? 42.43700 64.56500 1.99400 1.000 94.82000 49 SER A C 1
ATOM 3668 O O . SER C 1 52 ? 41.56300 63.70700 1.85000 1.000 93.29000 49 SER A O 1
ATOM 3671 N N . GLY C 1 53 ? 42.31500 65.81500 1.55100 1.000 100.62000 50 GLY A N 1
ATOM 3672 C CA . GLY C 1 53 ? 41.13400 66.27000 0.84400 1.000 101.63000 50 GLY A CA 1
ATOM 3673 C C . GLY C 1 53 ? 41.33900 67.59500 0.13700 1.000 101.40000 50 GLY A C 1
ATOM 3674 O O . GLY C 1 53 ? 41.96800 68.50700 0.68400 1.000 95.61000 50 GLY A O 1
ATOM 3675 N N . ILE C 1 54 ? 40.81200 67.71300 -1.08000 1.000 104.11000 51 ILE A N 1
ATOM 3676 C CA . ILE C 1 54 ? 40.94300 68.92000 -1.88600 1.000 105.96000 51 ILE A CA 1
ATOM 3677 C C . ILE C 1 54 ? 39.56300 69.52000 -2.11300 1.000 101.61000 51 ILE A C 1
ATOM 3678 O O . ILE C 1 54 ? 38.55700 68.80700 -2.18800 1.000 103.24000 51 ILE A O 1
ATOM 3683 N N . THR C 1 55 ? 39.52200 70.84400 -2.22300 1.000 100.72000 52 THR A N 1
ATOM 3684 C CA . THR C 1 55 ? 38.28700 71.53300 -2.56000 1.000 97.64000 52 THR A CA 1
ATOM 3685 C C . THR C 1 55 ? 38.07900 71.51100 -4.07200 1.000 102.52000 52 THR A C 1
ATOM 3686 O O . THR C 1 55 ? 38.90800 71.00500 -4.83200 1.000 104.39000 52 THR A O 1
ATOM 3690 N N . TRP C 1 56 ? 36.94800 72.06200 -4.51900 1.000 106.46000 53 TRP A N 1
ATOM 3691 C CA . TRP C 1 56 ? 36.62600 72.02800 -5.94200 1.000 110.64000 53 TRP A CA 1
ATOM 3692 C C . TRP C 1 56 ? 37.62100 72.83400 -6.76800 1.000 111.61000 53 TRP A C 1
ATOM 3693 O O . TRP C 1 56 ? 37.88700 72.49100 -7.92600 1.000 112.14000 53 TRP A O 1
ATOM 3704 N N . ASN C 1 57 ? 38.18400 73.89600 -6.19300 1.000 107.01000 54 ASN A N 1
ATOM 3705 C CA . ASN C 1 57 ? 39.14800 74.74500 -6.88000 1.000 106.13000 54 ASN A CA 1
ATOM 3706 C C . ASN C 1 57 ? 40.56100 74.58000 -6.33700 1.000 94.66000 54 ASN A C 1
ATOM 3707 O O . ASN C 1 57 ? 41.43500 75.39100 -6.65900 1.000 102.30000 54 ASN A O 1
ATOM 3712 N N . SER C 1 58 ? 40.80200 73.55500 -5.51900 1.000 93.62000 55 SER A N 1
ATOM 3713 C CA . SER C 1 58 ? 42.06900 73.35700 -4.81700 1.000 92.28000 55 SER A CA 1
ATOM 3714 C C . SER C 1 58 ? 42.43100 74.54800 -3.93700 1.000 90.52000 55 SER A C 1
ATOM 3715 O O . SER C 1 58 ? 43.60400 74.74000 -3.59900 1.000 88.86000 55 SER A O 1
ATOM 3718 N N . GLY C 1 59 ? 41.43700 75.35500 -3.55900 1.000 88.62000 56 GLY A N 1
ATOM 3719 C CA . GLY C 1 59 ? 41.71000 76.50900 -2.71900 1.000 88.13000 56 GLY A CA 1
ATOM 3720 C C . GLY C 1 59 ? 42.14000 76.12300 -1.31800 1.000 92.58000 56 GLY A C 1
ATOM 3721 O O . GLY C 1 59 ? 43.05400 76.72800 -0.75000 1.000 90.22000 56 GLY A O 1
ATOM 3722 N N . TYR C 1 60 ? 41.49200 75.11500 -0.74100 1.000 98.08000 57 TYR A N 1
ATOM 3723 C CA . TYR C 1 60 ? 41.87100 74.57200 0.55600 1.000 92.05000 57 TYR A CA 1
ATOM 3724 C C . TYR C 1 60 ? 42.33300 73.13600 0.36900 1.000 93.38000 57 TYR A C 1
ATOM 3725 O O . TYR C 1 60 ? 41.64700 72.33600 -0.27700 1.000 93.41000 57 TYR A O 1
ATOM 3734 N N . ILE C 1 61 ? 43.49200 72.81500 0.93500 1.000 94.93000 58 ILE A N 1
ATOM 3735 C CA . ILE C 1 61 ? 44.05800 71.47400 0.88200 1.000 94.49000 58 ILE A CA 1
ATOM 3736 C C . ILE C 1 61 ? 44.47200 71.09100 2.29400 1.000 97.86000 58 ILE A C 1
ATOM 3737 O O . ILE C 1 61 ? 45.33000 71.75000 2.89400 1.000 97.17000 58 ILE A O 1
ATOM 3742 N N . GLY C 1 62 ? 43.86200 70.03600 2.82700 1.000 95.75000 59 GLY A N 1
ATOM 3743 C CA . GLY C 1 62 ? 44.13800 69.56900 4.17200 1.000 92.43000 59 GLY A CA 1
ATOM 3744 C C . GLY C 1 62 ? 44.82100 68.21500 4.15400 1.000 90.93000 59 GLY A C 1
ATOM 3745 O O . GLY C 1 62 ? 44.59700 67.40400 3.25200 1.000 93.26000 59 GLY A O 1
ATOM 3746 N N . TYR C 1 63 ? 45.66100 67.97700 5.15700 1.000 91.24000 60 TYR A N 1
ATOM 3747 C CA . TYR C 1 63 ? 46.36100 66.71300 5.31400 1.000 93.50000 60 TYR A CA 1
ATOM 3748 C C . TYR C 1 63 ? 46.26900 66.25400 6.76100 1.000 91.73000 60 TYR A C 1
ATOM 3749 O O . TYR C 1 63 ? 46.24500 67.06900 7.68800 1.000 83.43000 60 TYR A O 1
ATOM 3758 N N . ALA C 1 64 ? 46.21500 64.93800 6.94600 1.000 89.79000 61 ALA A N 1
ATOM 3759 C CA . ALA C 1 64 ? 46.36800 64.37800 8.27800 1.000 86.21000 61 ALA A CA 1
ATOM 3760 C C . ALA C 1 64 ? 47.79700 64.58900 8.76300 1.000 88.68000 61 ALA A C 1
ATOM 3761 O O . ALA C 1 64 ? 48.74400 64.61700 7.97300 1.000 87.59000 61 ALA A O 1
ATOM 3763 N N . ASP C 1 65 ? 47.94600 64.74600 10.08100 1.000 89.82000 62 ASP A N 1
ATOM 3764 C CA . ASP C 1 65 ? 49.26700 65.00700 10.64600 1.000 93.71000 62 ASP A CA 1
ATOM 3765 C C . ASP C 1 65 ? 50.24000 63.86800 10.36900 1.000 93.55000 62 ASP A C 1
ATOM 3766 O O . ASP C 1 65 ? 51.45300 64.09600 10.29100 1.000 89.44000 62 ASP A O 1
ATOM 3771 N N . SER C 1 66 ? 49.73800 62.64400 10.21000 1.000 95.31000 63 SER A N 1
ATOM 3772 C CA . SER C 1 66 ? 50.60400 61.49800 9.96900 1.000 95.75000 63 SER A CA 1
ATOM 3773 C C . SER C 1 66 ? 51.11900 61.42300 8.53700 1.000 95.12000 63 SER A C 1
ATOM 3774 O O . SER C 1 66 ? 52.00600 60.60800 8.26000 1.000 94.60000 63 SER A O 1
ATOM 3777 N N . VAL C 1 67 ? 50.59200 62.24200 7.62400 1.000 89.28000 64 VAL A N 1
ATOM 3778 C CA . VAL C 1 67 ? 51.00700 62.22300 6.22800 1.000 91.26000 64 VAL A CA 1
ATOM 3779 C C . VAL C 1 67 ? 51.42100 63.59300 5.71600 1.000 95.71000 64 VAL A C 1
ATOM 3780 O O . VAL C 1 67 ? 51.70100 63.73500 4.52500 1.000 95.07000 64 VAL A O 1
ATOM 3784 N N . LYS C 1 68 ? 51.45900 64.61200 6.57100 1.000 93.77000 65 LYS A N 1
ATOM 3785 C CA . LYS C 1 68 ? 51.80700 65.94900 6.11600 1.000 96.16000 65 LYS A CA 1
ATOM 3786 C C . LYS C 1 68 ? 53.28100 66.01700 5.74000 1.000 99.38000 65 LYS A C 1
ATOM 3787 O O . LYS C 1 68 ? 54.13400 65.38900 6.37600 1.000 95.48000 65 LYS A O 1
ATOM 3793 N N . GLY C 1 69 ? 53.57600 66.78200 4.69200 1.000 99.11000 66 GLY A N 1
ATOM 3794 C CA . GLY C 1 69 ? 54.94500 66.92700 4.24200 1.000 104.70000 66 GLY A CA 1
ATOM 3795 C C . GLY C 1 69 ? 55.37100 65.82000 3.30300 1.000 104.52000 66 GLY A C 1
ATOM 3796 O O . GLY C 1 69 ? 56.11700 66.05700 2.34800 1.000 108.15000 66 GLY A O 1
ATOM 3797 N N . ARG C 1 70 ? 54.89700 64.60100 3.56200 1.000 96.95000 67 ARG A N 1
ATOM 3798 C CA . ARG C 1 70 ? 55.24800 63.45500 2.73500 1.000 96.49000 67 ARG A CA 1
ATOM 3799 C C . ARG C 1 70 ? 54.25000 63.20800 1.61400 1.000 94.51000 67 ARG A C 1
ATOM 3800 O O . ARG C 1 70 ? 54.63600 62.70300 0.55300 1.000 89.19000 67 ARG A O 1
ATOM 3808 N N . PHE C 1 71 ? 52.98200 63.55000 1.82100 1.000 98.47000 68 PHE A N 1
ATOM 3809 C CA . PHE C 1 71 ? 51.94300 63.34400 0.82300 1.000 97.77000 68 PHE A CA 1
ATOM 3810 C C . PHE C 1 71 ? 51.59300 64.66800 0.15800 1.000 95.03000 68 PHE A C 1
ATOM 3811 O O . PHE C 1 71 ? 51.55400 65.71400 0.81300 1.000 91.30000 68 PHE A O 1
ATOM 3819 N N . THR C 1 72 ? 51.34300 64.61500 -1.14800 1.000 96.63000 69 THR A N 1
ATOM 3820 C CA . THR C 1 72 ? 50.89000 65.77200 -1.91200 1.000 104.22000 69 THR A CA 1
ATOM 3821 C C . THR C 1 72 ? 49.69600 65.34500 -2.75200 1.000 103.68000 69 THR A C 1
ATOM 3822 O O . THR C 1 72 ? 49.81100 64.43500 -3.57900 1.000 103.82000 69 THR A O 1
ATOM 3826 N N . ILE C 1 73 ? 48.55600 65.99500 -2.53600 1.000 98.17000 70 ILE A N 1
ATOM 3827 C CA . ILE C 1 73 ? 47.32400 65.68300 -3.25200 1.000 107.72000 70 ILE A CA 1
ATOM 3828 C C . ILE C 1 73 ? 47.09400 66.74500 -4.31800 1.000 112.56000 70 ILE A C 1
ATOM 3829 O O . ILE C 1 73 ? 47.41300 67.92500 -4.12000 1.000 108.40000 70 ILE A O 1
ATOM 3834 N N . SER C 1 74 ? 46.55500 66.32400 -5.46000 1.000 115.87000 71 SER A N 1
ATOM 3835 C CA . SER C 1 74 ? 46.30300 67.22800 -6.57200 1.000 118.98000 71 SER A CA 1
ATOM 3836 C C . SER C 1 74 ? 45.12500 66.70700 -7.37900 1.000 118.34000 71 SER A C 1
ATOM 3837 O O . SER C 1 74 ? 44.93500 65.49500 -7.51600 1.000 116.14000 71 SER A O 1
ATOM 3840 N N . ARG C 1 75 ? 44.33500 67.63600 -7.91500 1.000 124.07000 72 ARG A N 1
ATOM 3841 C CA . ARG C 1 75 ? 43.17200 67.29400 -8.71800 1.000 125.48000 72 ARG A CA 1
ATOM 3842 C C . ARG C 1 75 ? 43.24700 67.99600 -10.06600 1.000 124.24000 72 ARG A C 1
ATOM 3843 O O . ARG C 1 75 ? 43.79300 69.09600 -10.18600 1.000 121.32000 72 ARG A O 1
ATOM 3851 N N . ASP C 1 76 ? 42.69200 67.33700 -11.08300 1.000 124.86000 73 ASP A N 1
ATOM 3852 C CA . ASP C 1 76 ? 42.64800 67.84900 -12.45300 1.000 122.16000 73 ASP A CA 1
ATOM 3853 C C . ASP C 1 76 ? 41.19500 67.76400 -12.91300 1.000 125.80000 73 ASP A C 1
ATOM 3854 O O . ASP C 1 76 ? 40.76400 66.73600 -13.44400 1.000 124.22000 73 ASP A O 1
ATOM 3859 N N . ASN C 1 77 ? 40.44300 68.84800 -12.70400 1.000 123.80000 74 ASN A N 1
ATOM 3860 C CA . ASN C 1 77 ? 39.02000 68.83900 -13.03300 1.000 124.61000 74 ASN A CA 1
ATOM 3861 C C . ASN C 1 77 ? 38.78500 68.68800 -14.53000 1.000 126.92000 74 ASN A C 1
ATOM 3862 O O . ASN C 1 77 ? 37.72200 68.20900 -14.94400 1.000 127.78000 74 ASN A O 1
ATOM 3867 N N . ALA C 1 78 ? 39.75800 69.08600 -15.35400 1.000 125.80000 75 ALA A N 1
ATOM 3868 C CA . ALA C 1 78 ? 39.58500 69.00600 -16.80100 1.000 125.47000 75 ALA A CA 1
ATOM 3869 C C . ALA C 1 78 ? 39.45700 67.56100 -17.26800 1.000 125.10000 75 ALA A C 1
ATOM 3870 O O . ALA C 1 78 ? 38.63800 67.25700 -18.14300 1.000 121.72000 75 ALA A O 1
ATOM 3872 N N . ARG C 1 79 ? 40.25500 66.65800 -16.69900 1.000 126.13000 76 ARG A N 1
ATOM 3873 C CA . ARG C 1 79 ? 40.21600 65.24600 -17.05800 1.000 126.07000 76 ARG A CA 1
ATOM 3874 C C . ARG C 1 79 ? 39.53600 64.39600 -15.99000 1.000 127.75000 76 ARG A C 1
ATOM 3875 O O . ARG C 1 79 ? 39.71200 63.17300 -15.97900 1.000 130.38000 76 ARG A O 1
ATOM 3877 N N . ASN C 1 80 ? 38.75200 65.02400 -15.11000 1.000 127.93000 77 ASN A N 1
ATOM 3878 C CA . ASN C 1 80 ? 38.05700 64.36900 -13.99400 1.000 128.17000 77 ASN A CA 1
ATOM 3879 C C . ASN C 1 80 ? 38.92800 63.30000 -13.33600 1.000 126.34000 77 ASN A C 1
ATOM 3880 O O . ASN C 1 80 ? 38.54000 62.13900 -13.18500 1.000 125.83000 77 ASN A O 1
ATOM 3885 N N . SER C 1 81 ? 40.12800 63.71100 -12.93300 1.000 124.19000 78 SER A N 1
ATOM 3886 C CA . SER C 1 81 ? 41.10000 62.80900 -12.33400 1.000 116.98000 78 SER A CA 1
ATOM 3887 C C . SER C 1 81 ? 41.64600 63.40600 -11.04700 1.000 120.59000 78 SER A C 1
ATOM 3888 O O . SER C 1 81 ? 41.87000 64.61700 -10.95500 1.000 115.94000 78 SER A O 1
ATOM 3891 N N . LEU C 1 82 ? 41.85900 62.54400 -10.05700 1.000 121.44000 79 LEU A N 1
ATOM 3892 C CA . LEU C 1 82 ? 42.47400 62.91500 -8.79300 1.000 118.99000 79 LEU A CA 1
ATOM 3893 C C . LEU C 1 82 ? 43.77300 62.13900 -8.63200 1.000 112.10000 79 LEU A C 1
ATOM 3894 O O . LEU C 1 82 ? 43.87500 60.98500 -9.06300 1.000 111.36000 79 LEU A O 1
ATOM 3899 N N . TYR C 1 83 ? 44.76900 62.77200 -8.01900 1.000 113.56000 80 TYR A N 1
ATOM 3900 C CA . TYR C 1 83 ? 46.08300 62.17000 -7.86300 1.000 112.02000 80 TYR A CA 1
ATOM 3901 C C . TYR C 1 83 ? 46.58300 62.36900 -6.44100 1.000 109.67000 80 TYR A C 1
ATOM 3902 O O . TYR C 1 83 ? 46.29000 63.37900 -5.79600 1.000 111.88000 80 TYR A O 1
ATOM 3911 N N . LEU C 1 84 ? 47.34300 61.38700 -5.96000 1.000 105.96000 81 LEU A N 1
ATOM 3912 C CA . LEU C 1 84 ? 47.93200 61.43400 -4.62500 1.000 106.36000 81 LEU A CA 1
ATOM 3913 C C . LEU C 1 84 ? 49.36500 60.92900 -4.72200 1.000 103.05000 81 LEU A C 1
ATOM 3914 O O . LEU C 1 84 ? 49.59200 59.72400 -4.87300 1.000 105.18000 81 LEU A O 1
ATOM 3919 N N . GLN C 1 85 ? 50.32600 61.84500 -4.64200 1.000 101.86000 82 GLN A N 1
ATOM 3920 C CA . GLN C 1 85 ? 51.73900 61.48900 -4.65100 1.000 98.67000 82 GLN A CA 1
ATOM 3921 C C . GLN C 1 85 ? 52.19300 61.25200 -3.21600 1.000 99.29000 82 GLN A C 1
ATOM 3922 O O . GLN C 1 85 ? 52.04700 62.13100 -2.36000 1.000 96.42000 82 GLN A O 1
ATOM 3928 N N . MET C 1 86 ? 52.73800 60.06600 -2.95700 1.000 97.13000 83 MET A N 1
ATOM 3929 C CA . MET C 1 86 ? 53.13800 59.65000 -1.61700 1.000 98.44000 83 MET A CA 1
ATOM 3930 C C . MET C 1 86 ? 54.64600 59.44000 -1.60400 1.000 94.86000 83 MET A C 1
ATOM 3931 O O . MET C 1 86 ? 55.15200 58.52300 -2.25700 1.000 96.93000 83 MET A O 1
ATOM 3936 N N . ASN C 1 87 ? 55.35700 60.28300 -0.86200 1.000 94.93000 84 ASN A N 1
ATOM 3937 C CA . ASN C 1 87 ? 56.80500 60.20100 -0.74000 1.000 98.18000 84 ASN A CA 1
ATOM 3938 C C . ASN C 1 87 ? 57.18800 59.79400 0.67700 1.000 98.87000 84 ASN A C 1
ATOM 3939 O O . ASN C 1 87 ? 56.38600 59.88400 1.61000 1.000 97.93000 84 ASN A O 1
ATOM 3944 N N . SER C 1 88 ? 58.43500 59.34400 0.82400 1.000 98.70000 85 SER A N 1
ATOM 3945 C CA . SER C 1 88 ? 58.97000 58.89500 2.11000 1.000 101.74000 85 SER A CA 1
ATOM 3946 C C . SER C 1 88 ? 58.07400 57.82500 2.72900 1.000 100.69000 85 SER A C 1
ATOM 3947 O O . SER C 1 88 ? 57.74900 57.85700 3.91800 1.000 97.94000 85 SER A O 1
ATOM 3950 N N . LEU C 1 89 ? 57.67000 56.86600 1.89700 1.000 100.70000 86 LEU A N 1
ATOM 3951 C CA . LEU C 1 89 ? 56.71700 55.85000 2.32500 1.000 98.76000 86 LEU A CA 1
ATOM 3952 C C . LEU C 1 89 ? 57.30300 54.98200 3.43000 1.000 98.91000 86 LEU A C 1
ATOM 3953 O O . LEU C 1 89 ? 58.42800 54.48500 3.32100 1.000 101.04000 86 LEU A O 1
ATOM 3958 N N . ARG C 1 90 ? 56.53200 54.80600 4.49600 1.000 96.01000 87 ARG A N 1
ATOM 3959 C CA . ARG C 1 90 ? 56.90800 53.97200 5.62500 1.000 91.66000 87 ARG A CA 1
ATOM 3960 C C . ARG C 1 90 ? 56.00700 52.74500 5.67800 1.000 93.26000 87 ARG A C 1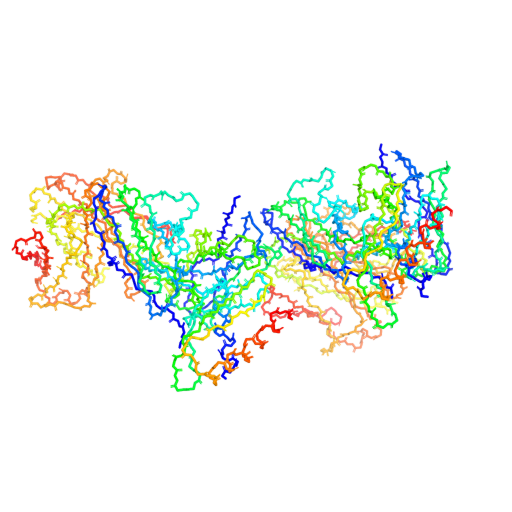
ATOM 3961 O O . ARG C 1 90 ? 55.01100 52.64100 4.95700 1.000 97.63000 87 ARG A O 1
ATOM 3969 N N . ALA C 1 91 ? 56.37700 51.80100 6.54800 1.000 88.77000 88 ALA A N 1
ATOM 3970 C CA . ALA C 1 91 ? 55.59800 50.57500 6.67800 1.000 88.75000 88 ALA A CA 1
ATOM 3971 C C . ALA C 1 91 ? 54.19600 50.85100 7.20800 1.000 94.58000 88 ALA A C 1
ATOM 3972 O O . ALA C 1 91 ? 53.25000 50.13100 6.86800 1.000 80.22000 88 ALA A O 1
ATOM 3974 N N . GLU C 1 92 ? 54.04000 51.88900 8.03200 1.000 93.48000 89 GLU A N 1
ATOM 3975 C CA . GLU C 1 92 ? 52.72800 52.22600 8.57000 1.000 87.79000 89 GLU A CA 1
ATOM 3976 C C . GLU C 1 92 ? 51.77100 52.72300 7.49500 1.000 92.10000 89 GLU A C 1
ATOM 3977 O O . GLU C 1 92 ? 50.55600 52.72300 7.71700 1.000 98.41000 89 GLU A O 1
ATOM 3983 N N . ASP C 1 93 ? 52.28600 53.14500 6.34100 1.000 87.82000 90 ASP A N 1
ATOM 3984 C CA . ASP C 1 93 ? 51.43800 53.57100 5.23600 1.000 86.30000 90 ASP A CA 1
ATOM 3985 C C . ASP C 1 93 ? 50.82400 52.40300 4.47600 1.000 87.60000 90 ASP A C 1
ATOM 3986 O O . ASP C 1 93 ? 50.02800 52.63400 3.56000 1.000 88.43000 90 ASP A O 1
ATOM 3991 N N . THR C 1 94 ? 51.17300 51.16700 4.82800 1.000 84.94000 91 THR A N 1
ATOM 3992 C CA . THR C 1 94 ? 50.61500 49.99000 4.16900 1.000 88.46000 91 THR A CA 1
ATOM 3993 C C . THR C 1 94 ? 49.14500 49.85000 4.54400 1.000 88.57000 91 THR A C 1
ATOM 3994 O O . THR C 1 94 ? 48.81900 49.52500 5.69000 1.000 85.84000 91 THR A O 1
ATOM 3998 N N . ALA C 1 95 ? 48.25900 50.09200 3.58200 1.000 87.63000 92 ALA A N 1
ATOM 3999 C CA . ALA C 1 95 ? 46.82400 50.04800 3.83000 1.000 88.07000 92 ALA A CA 1
ATOM 4000 C C . ALA C 1 95 ? 46.09800 49.98600 2.49200 1.000 86.28000 92 ALA A C 1
ATOM 4001 O O . ALA C 1 95 ? 46.71600 49.95400 1.42400 1.000 89.24000 92 ALA A O 1
ATOM 4003 N N . LEU C 1 96 ? 44.77000 49.96200 2.56300 1.000 90.48000 93 LEU A N 1
ATOM 4004 C CA . LEU C 1 96 ? 43.90600 50.05500 1.39500 1.000 88.85000 93 LEU A CA 1
ATOM 4005 C C . LEU C 1 96 ? 43.39700 51.48900 1.30200 1.000 85.55000 93 LEU A C 1
ATOM 4006 O O . LEU C 1 96 ? 42.73500 51.97500 2.22500 1.000 83.66000 93 LEU A O 1
ATOM 4011 N N . TYR C 1 97 ? 43.71400 52.16400 0.20100 1.000 87.07000 94 TYR A N 1
ATOM 4012 C CA . TYR C 1 97 ? 43.44100 53.58800 0.04800 1.000 89.89000 94 TYR A CA 1
ATOM 4013 C C . TYR C 1 97 ? 42.16600 53.79000 -0.76300 1.000 88.88000 94 TYR A C 1
ATOM 4014 O O . TYR C 1 97 ? 42.05500 53.29100 -1.88900 1.000 88.67000 94 TYR A O 1
ATOM 4023 N N . TYR C 1 98 ? 41.21400 54.52400 -0.19100 1.000 90.78000 95 TYR A N 1
ATOM 4024 C CA . TYR C 1 98 ? 39.93300 54.79500 -0.82900 1.000 93.78000 95 TYR A CA 1
ATOM 4025 C C . TYR C 1 98 ? 39.89300 56.21700 -1.37200 1.000 88.18000 95 TYR A C 1
ATOM 4026 O O . TYR C 1 98 ? 40.41200 57.14900 -0.75000 1.000 83.22000 95 TYR A O 1
ATOM 4035 N N . CYS C 1 99 ? 39.26200 56.37400 -2.53200 1.000 93.62000 96 CYS A N 1
ATOM 4036 C CA . CYS C 1 99 ? 38.93700 57.67700 -3.09400 1.000 98.62000 96 CYS A CA 1
ATOM 4037 C C . CYS C 1 99 ? 37.47000 57.95900 -2.79600 1.000 95.20000 96 CYS A C 1
ATOM 4038 O O . CYS C 1 99 ? 36.58800 57.23300 -3.26900 1.000 90.82000 96 CYS A O 1
ATOM 4041 N N . VAL C 1 100 ? 37.21100 58.99900 -2.00300 1.000 92.68000 97 VAL A N 1
ATOM 4042 C CA . VAL C 1 100 ? 35.89000 59.25000 -1.43800 1.000 90.54000 97 VAL A CA 1
ATOM 4043 C C . VAL C 1 100 ? 35.41100 60.63400 -1.85100 1.000 92.12000 97 VAL A C 1
ATOM 4044 O O . VAL C 1 100 ? 36.17600 61.60400 -1.81600 1.000 96.64000 97 VAL A O 1
ATOM 4048 N N . ARG C 1 101 ? 34.13600 60.72600 -2.22000 1.000 92.24000 98 ARG A N 1
ATOM 4049 C CA . ARG C 1 101 ? 33.50200 61.99200 -2.56200 1.000 90.67000 98 ARG A CA 1
ATOM 4050 C C . ARG C 1 101 ? 32.69700 62.51000 -1.37600 1.000 88.46000 98 ARG A C 1
ATOM 4051 O O . ARG C 1 101 ? 31.96800 61.75300 -0.73000 1.000 91.84000 98 ARG A O 1
ATOM 4059 N N . ASP C 1 102 ? 32.83700 63.80300 -1.09400 1.000 89.14000 99 ASP A N 1
ATOM 4060 C CA . ASP C 1 102 ? 32.05600 64.45800 -0.05300 1.000 89.72000 99 ASP A CA 1
ATOM 4061 C C . ASP C 1 102 ? 30.71300 64.89400 -0.62400 1.000 92.00000 99 ASP A C 1
ATOM 4062 O O . ASP C 1 102 ? 30.63800 65.42500 -1.73600 1.000 96.30000 99 ASP A O 1
ATOM 4067 N N . ALA C 1 103 ? 29.65000 64.66300 0.14800 1.000 89.22000 100 ALA A N 1
ATOM 4068 C CA . ALA C 1 103 ? 28.29900 64.99400 -0.28800 1.000 90.89000 100 ALA A CA 1
ATOM 4069 C C . ALA C 1 103 ? 27.94500 66.46300 -0.09800 1.000 90.72000 100 ALA A C 1
ATOM 4070 O O . ALA C 1 103 ? 26.93800 66.91400 -0.65600 1.000 89.92000 100 ALA A O 1
ATOM 4072 N N . TYR C 1 104 ? 28.73300 67.21500 0.66600 1.000 89.31000 101 TYR A N 1
ATOM 4073 C CA . TYR C 1 104 ? 28.41300 68.60900 0.94700 1.000 85.87000 101 TYR A CA 1
ATOM 4074 C C . TYR C 1 104 ? 28.93200 69.50000 -0.17400 1.000 91.44000 101 TYR A C 1
ATOM 4075 O O . TYR C 1 104 ? 30.13200 69.50300 -0.47000 1.000 89.38000 101 TYR A O 1
ATOM 4084 N N . VAL C 1 105 ? 28.02900 70.25600 -0.79100 1.000 92.33000 102 VAL A N 1
ATOM 4085 C CA . VAL C 1 105 ? 28.36500 71.20800 -1.84200 1.000 93.25000 102 VAL A CA 1
ATOM 4086 C C . VAL C 1 105 ? 27.92800 72.58300 -1.35800 1.000 92.90000 102 VAL A C 1
ATOM 4087 O O . VAL C 1 105 ? 26.72600 72.86800 -1.28100 1.000 97.72000 102 VAL A O 1
ATOM 4091 N N . SER C 1 106 ? 28.89700 73.43300 -1.02800 1.000 94.34000 103 SER A N 1
ATOM 4092 C CA . SER C 1 106 ? 28.59400 74.76700 -0.52300 1.000 97.23000 103 SER A CA 1
ATOM 4093 C C . SER C 1 106 ? 27.96500 75.60900 -1.62500 1.000 99.76000 103 SER A C 1
ATOM 4094 O O . SER C 1 106 ? 28.55400 75.78400 -2.69600 1.000 106.63000 103 SER A O 1
ATOM 4097 N N . GLY C 1 107 ? 26.76800 76.12900 -1.36500 1.000 100.12000 104 GLY A N 1
ATOM 4098 C CA . GLY C 1 107 ? 26.05500 76.95900 -2.31500 1.000 109.96000 104 GLY A CA 1
ATOM 4099 C C . GLY C 1 107 ? 24.89100 76.27900 -3.00000 1.000 116.61000 104 GLY A C 1
ATOM 4100 O O . GLY C 1 107 ? 24.14100 76.95400 -3.71800 1.000 122.98000 104 GLY A O 1
ATOM 4101 N N . SER C 1 108 ? 24.71200 74.97300 -2.81100 1.000 105.96000 105 SER A N 1
ATOM 4102 C CA . SER C 1 108 ? 23.58800 74.28000 -3.42100 1.000 111.16000 105 SER A CA 1
ATOM 4103 C C . SER C 1 108 ? 22.29300 74.59700 -2.67500 1.000 111.57000 105 SER A C 1
ATOM 4104 O O . SER C 1 108 ? 22.29600 75.11600 -1.55500 1.000 109.65000 105 SER A O 1
ATOM 4107 N N . ASP C 1 109 ? 21.16800 74.28000 -3.32000 1.000 105.73000 106 ASP A N 1
ATOM 4108 C CA . ASP C 1 109 ? 19.86900 74.55000 -2.71100 1.000 109.32000 106 ASP A CA 1
ATOM 4109 C C . ASP C 1 109 ? 19.58400 73.58400 -1.56600 1.000 112.11000 106 ASP A C 1
ATOM 4110 O O . ASP C 1 109 ? 19.28800 74.00700 -0.44200 1.000 114.85000 106 ASP A O 1
ATOM 4115 N N . TYR C 1 110 ? 19.66900 72.28500 -1.83100 1.000 109.78000 107 TYR A N 1
ATOM 4116 C CA . TYR C 1 110 ? 19.42200 71.25700 -0.82800 1.000 106.04000 107 TYR A CA 1
ATOM 4117 C C . TYR C 1 110 ? 20.75700 70.64600 -0.42400 1.000 105.98000 107 TYR A C 1
ATOM 4118 O O . TYR C 1 110 ? 21.51000 70.16900 -1.28000 1.000 104.07000 107 TYR A O 1
ATOM 4127 N N . TYR C 1 111 ? 21.04500 70.66300 0.87500 1.000 105.70000 108 TYR A N 1
ATOM 4128 C CA . TYR C 1 111 ? 22.33600 70.22900 1.38800 1.000 99.69000 108 TYR A CA 1
ATOM 4129 C C . TYR C 1 111 ? 22.33800 68.74000 1.70600 1.000 98.10000 108 TYR A C 1
ATOM 4130 O O . TYR C 1 111 ? 21.35500 68.19500 2.21700 1.000 97.51000 108 TYR A O 1
ATOM 4139 N N . TYR C 1 112 ? 23.45400 68.08900 1.39400 1.000 98.34000 109 TYR A N 1
ATOM 4140 C CA . TYR C 1 112 ? 23.75800 66.73500 1.82700 1.000 91.25000 109 TYR A CA 1
ATOM 4141 C C . TYR C 1 112 ? 25.06000 66.76300 2.61500 1.000 87.93000 109 TYR A C 1
ATOM 4142 O O . TYR C 1 112 ? 25.80400 67.74600 2.58900 1.000 94.76000 109 TYR A O 1
ATOM 4151 N N . TYR C 1 113 ? 25.33600 65.68000 3.33300 1.000 87.07000 110 TYR A N 1
ATOM 4152 C CA . TYR C 1 113 ? 26.51100 65.62800 4.18800 1.000 85.80000 110 TYR A CA 1
ATOM 4153 C C . TYR C 1 113 ? 27.10100 64.22500 4.14600 1.000 88.84000 110 TYR A C 1
ATOM 4154 O O . TYR C 1 113 ? 26.56200 63.31600 3.50700 1.000 86.07000 110 TYR A O 1
ATOM 4163 N N . GLY C 1 114 ? 28.22900 64.05600 4.83200 1.000 78.10000 111 GLY A N 1
ATOM 4164 C CA . GLY C 1 114 ? 28.88300 62.76900 4.90200 1.000 83.22000 111 GLY A CA 1
ATOM 4165 C C . GLY C 1 114 ? 29.60800 62.40700 3.62100 1.000 86.91000 111 GLY A C 1
ATOM 4166 O O . GLY C 1 114 ? 29.68100 63.16900 2.65600 1.000 89.26000 111 GLY A O 1
ATOM 4167 N N . LEU C 1 115 ? 30.15600 61.19600 3.62700 1.000 83.29000 112 LEU A N 1
ATOM 4168 C CA . LEU C 1 115 ? 30.92500 60.65700 2.50900 1.000 82.37000 112 LEU A CA 1
ATOM 4169 C C . LEU C 1 115 ? 30.03600 59.65400 1.78100 1.000 85.09000 112 LEU A C 1
ATOM 4170 O O . LEU C 1 115 ? 29.84500 58.52700 2.24500 1.000 86.10000 112 LEU A O 1
ATOM 4175 N N . ASP C 1 116 ? 29.49600 60.06300 0.63300 1.000 91.35000 113 ASP A N 1
ATOM 4176 C CA . ASP C 1 116 ? 28.45200 59.29800 -0.03900 1.000 93.40000 113 ASP A CA 1
ATOM 4177 C C . ASP C 1 116 ? 28.96700 58.35500 -1.11900 1.000 92.65000 113 ASP A C 1
ATOM 4178 O O . ASP C 1 116 ? 28.33200 57.32600 -1.37200 1.000 88.07000 113 ASP A O 1
ATOM 4183 N N . VAL C 1 117 ? 30.08800 58.66700 -1.76300 1.000 95.26000 114 VAL A N 1
ATOM 4184 C CA . VAL C 1 117 ? 30.61900 57.85600 -2.85500 1.000 94.97000 114 VAL A CA 1
ATOM 4185 C C . VAL C 1 117 ? 31.96900 57.29800 -2.42900 1.000 94.02000 114 VAL A C 1
ATOM 4186 O O . VAL C 1 117 ? 32.87700 58.05900 -2.07200 1.000 92.72000 114 VAL A O 1
ATOM 4190 N N . TRP C 1 118 ? 32.10300 55.97400 -2.47700 1.000 92.47000 115 TRP A N 1
ATOM 4191 C CA . TRP C 1 118 ? 33.33000 55.28800 -2.10000 1.000 90.03000 115 TRP A CA 1
ATOM 4192 C C . TRP C 1 118 ? 33.78800 54.39200 -3.23900 1.000 88.89000 115 TRP A C 1
ATOM 4193 O O . TRP C 1 118 ? 32.96600 53.79000 -3.93700 1.000 89.86000 115 TRP A O 1
ATOM 4204 N N . GLY C 1 119 ? 35.10500 54.30600 -3.42400 1.000 91.42000 116 GLY A N 1
ATOM 4205 C CA . GLY C 1 119 ? 35.66400 53.39300 -4.39600 1.000 96.19000 116 GLY A CA 1
ATOM 4206 C C . GLY C 1 119 ? 35.97400 52.03300 -3.79600 1.000 96.70000 116 GLY A C 1
ATOM 4207 O O . GLY C 1 119 ? 35.84700 51.81100 -2.59400 1.000 98.98000 116 GLY A O 1
ATOM 4208 N N . ARG C 1 120 ? 36.38400 51.10900 -4.66700 1.000 89.29000 117 ARG A N 1
ATOM 4209 C CA . ARG C 1 120 ? 36.77800 49.78400 -4.20300 1.000 89.80000 117 ARG A CA 1
ATOM 4210 C C . ARG C 1 120 ? 38.10400 49.80600 -3.45600 1.000 91.65000 117 ARG A C 1
ATOM 4211 O O . ARG C 1 120 ? 38.41600 48.84600 -2.74300 1.000 89.36000 117 ARG A O 1
ATOM 4219 N N . GLY C 1 121 ? 38.88500 50.87000 -3.60300 1.000 93.48000 118 GLY A N 1
ATOM 4220 C CA . GLY C 1 121 ? 40.15000 50.99600 -2.91400 1.000 92.88000 118 GLY A CA 1
ATOM 4221 C C . GLY C 1 121 ? 41.29700 50.34800 -3.67000 1.000 90.18000 118 GLY A C 1
ATOM 4222 O O . GLY C 1 121 ? 41.11800 49.45200 -4.49400 1.000 87.01000 118 GLY A O 1
ATOM 4223 N N . THR C 1 122 ? 42.50400 50.82600 -3.37500 1.000 93.19000 119 THR A N 1
ATOM 4224 C CA . THR C 1 122 ? 43.72400 50.27900 -3.94700 1.000 98.72000 119 THR A CA 1
ATOM 4225 C C . THR C 1 122 ? 44.68200 49.91400 -2.82100 1.000 97.52000 119 THR A C 1
ATOM 4226 O O . THR C 1 122 ? 44.81600 50.65500 -1.84200 1.000 96.71000 119 THR A O 1
ATOM 4230 N N . LEU C 1 123 ? 45.32800 48.75900 -2.95400 1.000 91.22000 120 LEU A N 1
ATOM 4231 C CA . LEU C 1 123 ? 46.16700 48.21400 -1.89500 1.000 91.23000 120 LEU A CA 1
ATOM 4232 C C . LEU C 1 123 ? 47.60500 48.68700 -2.07600 1.000 97.97000 120 LEU A C 1
ATOM 4233 O O . LEU C 1 123 ? 48.23400 48.40200 -3.10000 1.000 101.10000 120 LEU A O 1
ATOM 4238 N N . VAL C 1 124 ? 48.12000 49.40100 -1.07900 1.000 93.52000 121 VAL A N 1
ATOM 4239 C CA . VAL C 1 124 ? 49.50100 49.87000 -1.06300 1.000 93.08000 121 VAL A CA 1
ATOM 4240 C C . VAL C 1 124 ? 50.24500 49.08600 0.00900 1.000 97.02000 121 VAL A C 1
ATOM 4241 O O . VAL C 1 124 ? 49.83300 49.07300 1.17600 1.000 97.62000 121 VAL A O 1
ATOM 4245 N N . THR C 1 125 ? 51.33600 48.43200 -0.38300 1.000 96.33000 122 THR A N 1
ATOM 4246 C CA . THR C 1 125 ? 52.12500 47.59500 0.51400 1.000 96.88000 122 THR A CA 1
ATOM 4247 C C . THR C 1 125 ? 53.55700 48.10900 0.54300 1.000 96.54000 122 THR A C 1
ATOM 4248 O O . THR C 1 125 ? 54.23900 48.11300 -0.48700 1.000 96.34000 122 THR A O 1
ATOM 4252 N N . VAL C 1 126 ? 54.01100 48.53500 1.71900 1.000 96.24000 123 VAL A N 1
ATOM 4253 C CA . VAL C 1 126 ? 55.36200 49.05200 1.91200 1.000 95.32000 123 VAL A CA 1
ATOM 4254 C C . VAL C 1 126 ? 56.15600 47.99900 2.67200 1.000 95.30000 123 VAL A C 1
ATOM 4255 O O . VAL C 1 126 ? 55.94200 47.79400 3.87400 1.000 96.25000 123 VAL A O 1
ATOM 4259 N N . SER C 1 127 ? 57.08000 47.33600 1.97900 1.000 97.54000 124 SER A N 1
ATOM 4260 C CA . SER C 1 127 ? 57.85800 46.26000 2.57500 1.000 95.64000 124 SER A CA 1
ATOM 4261 C C . SER C 1 127 ? 59.20800 46.15600 1.88200 1.000 98.50000 124 SER A C 1
ATOM 4262 O O . SER C 1 127 ? 59.30400 46.32400 0.66400 1.000 99.20000 124 SER A O 1
ATOM 4265 N N . SER C 1 128 ? 60.24500 45.87500 2.66900 1.000 94.42000 125 SER A N 1
ATOM 4266 C CA . SER C 1 128 ? 61.58500 45.63200 2.15300 1.000 91.88000 125 SER A CA 1
ATOM 4267 C C . SER C 1 128 ? 61.81600 44.17200 1.78500 1.000 87.79000 125 SER A C 1
ATOM 4268 O O . SER C 1 128 ? 62.96600 43.77000 1.58400 1.000 86.66000 125 SER A O 1
ATOM 4271 N N . ALA C 1 129 ? 60.75900 43.37400 1.69700 1.000 91.00000 126 ALA A N 1
ATOM 4272 C CA . ALA C 1 129 ? 60.89200 41.95200 1.42700 1.000 92.79000 126 ALA A CA 1
ATOM 4273 C C . ALA C 1 129 ? 60.86600 41.68000 -0.07100 1.000 94.50000 126 ALA A C 1
ATOM 4274 O O . ALA C 1 129 ? 60.20300 42.38000 -0.84100 1.000 93.22000 126 ALA A O 1
ATOM 4276 N N . SER C 1 130 ? 61.60100 40.65000 -0.47500 1.000 93.62000 127 SER A N 1
ATOM 4277 C CA . SER C 1 130 ? 61.64000 40.19500 -1.85400 1.000 96.15000 127 SER A CA 1
ATOM 4278 C C . SER C 1 130 ? 60.85400 38.89700 -1.99100 1.000 94.64000 127 SER A C 1
ATOM 4279 O O . SER C 1 130 ? 60.63900 38.16900 -1.01800 1.000 94.70000 127 SER A O 1
ATOM 4282 N N . THR C 1 131 ? 60.42100 38.62100 -3.22100 1.000 94.81000 128 THR A N 1
ATOM 4283 C CA . THR C 1 131 ? 59.59300 37.45100 -3.48500 1.000 93.27000 128 THR A CA 1
ATOM 4284 C C . THR C 1 131 ? 60.32100 36.17300 -3.08900 1.000 97.58000 128 THR A C 1
ATOM 4285 O O . THR C 1 131 ? 61.45100 35.92600 -3.52000 1.000 100.84000 128 THR A O 1
ATOM 4289 N N . LYS C 1 132 ? 59.66500 35.36100 -2.26200 1.000 94.82000 129 LYS A N 1
ATOM 4290 C CA . LYS C 1 132 ? 60.24900 34.12500 -1.76500 1.000 90.87000 129 LYS A CA 1
ATOM 4291 C C . LYS C 1 132 ? 59.20100 33.02500 -1.79800 1.000 92.84000 129 LYS A C 1
ATOM 4292 O O . LYS C 1 132 ? 58.01400 33.27900 -1.57300 1.000 97.44000 129 LYS A O 1
ATOM 4298 N N . GLY C 1 133 ? 59.64700 31.80300 -2.08300 1.000 101.67000 130 GLY A N 1
ATOM 4299 C CA . GLY C 1 133 ? 58.77500 30.65500 -2.11000 1.000 101.07000 130 GLY A CA 1
ATOM 4300 C C . GLY C 1 133 ? 58.42700 30.16600 -0.71900 1.000 97.90000 130 GLY A C 1
ATOM 4301 O O . GLY C 1 133 ? 59.23400 30.23600 0.21300 1.000 99.50000 130 GLY A O 1
ATOM 4302 N N . PRO C 1 134 ? 57.21000 29.65200 -0.55700 1.000 98.28000 131 PRO A N 1
ATOM 4303 C CA . PRO C 1 134 ? 56.76000 29.22500 0.77200 1.000 98.64000 131 PRO A CA 1
ATOM 4304 C C . PRO C 1 134 ? 57.38100 27.90300 1.19600 1.000 104.93000 131 PRO A C 1
ATOM 4305 O O . PRO C 1 134 ? 57.47000 26.94900 0.41700 1.000 102.11000 131 PRO A O 1
ATOM 4309 N N . SER C 1 135 ? 57.81400 27.85700 2.45300 1.000 98.19000 132 SER A N 1
ATOM 4310 C CA . SER C 1 135 ? 58.27600 26.62200 3.07200 1.000 92.49000 132 SER A CA 1
ATOM 4311 C C . SER C 1 135 ? 57.09100 25.95700 3.76100 1.000 92.93000 132 SER A C 1
ATOM 4312 O O . SER C 1 135 ? 56.46200 26.55700 4.64000 1.000 96.27000 132 SER A O 1
ATOM 4315 N N . VAL C 1 136 ? 56.78000 24.72900 3.35800 1.000 90.61000 133 VAL A N 1
ATOM 4316 C CA . VAL C 1 136 ? 55.60700 24.01100 3.84300 1.000 87.26000 133 VAL A CA 1
ATOM 4317 C C . VAL C 1 136 ? 56.07600 22.86100 4.72300 1.000 87.83000 133 VAL A C 1
ATOM 4318 O O . VAL C 1 136 ? 56.75000 21.93800 4.24800 1.000 95.27000 133 VAL A O 1
ATOM 4322 N N . PHE C 1 137 ? 55.71800 22.91600 6.00500 1.000 86.11000 134 PHE A N 1
ATOM 4323 C CA . PHE C 1 137 ? 56.04500 21.88400 6.97300 1.000 82.77000 134 PHE A CA 1
ATOM 4324 C C . PHE C 1 137 ? 54.77000 21.25100 7.51500 1.000 85.66000 134 PHE A C 1
ATOM 4325 O O . PHE C 1 137 ? 53.75600 21.93500 7.68100 1.000 88.76000 134 PHE A O 1
ATOM 4333 N N . PRO C 1 138 ? 54.78900 19.95500 7.80500 1.000 79.74000 135 PRO A N 1
ATOM 4334 C CA . PRO C 1 138 ? 53.57100 19.28500 8.26500 1.000 85.78000 135 PRO A CA 1
ATOM 4335 C C . PRO C 1 138 ? 53.28600 19.52800 9.73900 1.000 87.30000 135 PRO A C 1
ATOM 4336 O O . PRO C 1 138 ? 54.18000 19.80700 10.54100 1.000 86.78000 135 PRO A O 1
ATOM 4340 N N . LEU C 1 139 ? 52.00300 19.42100 10.08000 1.000 85.06000 136 LEU A N 1
ATOM 4341 C CA . LEU C 1 139 ? 51.52600 19.39700 11.46200 1.000 81.60000 136 LEU A CA 1
ATOM 4342 C C . LEU C 1 139 ? 50.92900 18.01000 11.68400 1.000 81.73000 136 LEU A C 1
ATOM 4343 O O . LEU C 1 139 ? 49.75500 17.77500 11.37900 1.000 81.55000 136 LEU A O 1
ATOM 4348 N N . ALA C 1 140 ? 51.74300 17.08900 12.21400 1.000 81.62000 137 ALA A N 1
ATOM 4349 C CA . ALA C 1 140 ? 51.39600 15.67400 12.24100 1.000 84.04000 137 ALA A CA 1
ATOM 4350 C C . ALA C 1 140 ? 50.37400 15.37900 13.33700 1.000 81.96000 137 ALA A C 1
ATOM 4351 O O . ALA C 1 140 ? 50.52500 15.83800 14.47100 1.000 78.03000 137 ALA A O 1
ATOM 4353 N N . PRO C 1 141 ? 49.33600 14.61000 13.02600 1.000 85.32000 138 PRO A N 1
ATOM 4354 C CA . PRO C 1 141 ? 48.41200 14.14500 14.06100 1.000 90.08000 138 PRO A CA 1
ATOM 4355 C C . PRO C 1 141 ? 48.98100 12.93400 14.78800 1.000 93.55000 138 PRO A C 1
ATOM 4356 O O . PRO C 1 141 ? 49.97300 12.33300 14.37700 1.000 96.69000 138 PRO A O 1
ATOM 4360 N N . SER C 1 142 ? 48.32200 12.57800 15.88800 1.000 100.03000 139 SER A N 1
ATOM 4361 C CA . SER C 1 142 ? 48.67400 11.38300 16.63700 1.000 106.13000 139 SER A CA 1
ATOM 4362 C C . SER C 1 142 ? 47.40600 10.75800 17.19600 1.000 112.72000 139 SER A C 1
ATOM 4363 O O . SER C 1 142 ? 46.40000 11.44100 17.40900 1.000 106.61000 139 SER A O 1
ATOM 4366 N N . SER C 1 143 ? 47.43700 9.44500 17.43500 1.000 117.93000 140 SER A N 1
ATOM 4367 C CA . SER C 1 143 ? 46.26600 8.79900 18.08400 1.000 113.97000 140 SER A CA 1
ATOM 4368 C C . SER C 1 143 ? 46.18600 9.32000 19.51900 1.000 111.90000 140 SER A C 1
ATOM 4369 O O . SER C 1 143 ? 45.09700 9.25700 20.11400 1.000 109.50000 140 SER A O 1
ATOM 4372 N N . LYS C 1 144 ? 47.30700 9.82500 20.03600 1.000 114.33000 141 LYS A N 1
ATOM 4373 C CA . LYS C 1 144 ? 47.34000 10.38700 21.41100 1.000 113.82000 141 LYS A CA 1
ATOM 4374 C C . LYS C 1 144 ? 46.40900 11.60000 21.48700 1.000 114.61000 141 LYS A C 1
ATOM 4375 O O . LYS C 1 144 ? 45.72900 11.74400 22.51800 1.000 115.58000 141 LYS A O 1
ATOM 4377 N N . SER C 1 145 ? 46.45700 12.47900 20.47900 1.000 113.46000 142 SER A N 1
ATOM 4378 C CA . SER C 1 145 ? 45.70200 13.76100 20.54800 1.000 115.24000 142 SER A CA 1
ATOM 4379 C C . SER C 1 145 ? 44.37900 13.69400 19.78400 1.000 108.26000 142 SER A C 1
ATOM 4380 O O . SER C 1 145 ? 44.32500 14.21100 18.65300 1.000 97.85000 142 SER A O 1
ATOM 4383 N N . THR C 1 146 ? 43.35700 13.08700 20.38400 1.000 110.60000 143 THR A N 1
ATOM 4384 C CA . THR C 1 146 ? 42.01500 13.04800 19.75200 1.000 110.86000 143 THR A CA 1
ATOM 4385 C C . THR C 1 146 ? 41.01300 13.72800 20.68900 1.000 116.22000 143 THR A C 1
ATOM 4386 O O . THR C 1 146 ? 41.02200 13.40000 21.89000 1.000 118.87000 143 THR A O 1
ATOM 4390 N N . SER C 1 147 ? 40.19300 14.64000 20.16400 1.000 110.43000 144 SER A N 1
ATOM 4391 C CA . SER C 1 147 ? 39.15100 15.28900 21.00100 1.000 116.59000 144 SER A CA 1
ATOM 4392 C C . SER C 1 147 ? 37.75900 14.88800 20.50200 1.000 121.87000 144 SER A C 1
ATOM 4393 O O . SER C 1 147 ? 37.53800 15.00900 19.28500 1.000 118.57000 144 SER A O 1
ATOM 4396 N N . GLY C 1 149 ? 36.93700 12.35600 19.77200 1.000 116.93000 146 GLY A N 1
ATOM 4397 C CA . GLY C 1 149 ? 37.09600 11.29700 18.75600 1.000 110.83000 146 GLY A CA 1
ATOM 4398 C C . GLY C 1 149 ? 37.53400 11.87500 17.42400 1.000 108.96000 146 GLY A C 1
ATOM 4399 O O . GLY C 1 149 ? 37.49100 11.14100 16.41900 1.000 103.12000 146 GLY A O 1
ATOM 4400 N N . THR C 1 150 ? 37.95700 13.14100 17.42200 1.000 111.35000 147 THR A N 1
ATOM 4401 C CA . THR C 1 150 ? 38.36900 13.81100 16.16300 1.000 99.42000 147 THR A CA 1
ATOM 4402 C C . THR C 1 150 ? 39.85100 14.17300 16.25000 1.000 97.30000 147 THR A C 1
ATOM 4403 O O . THR C 1 150 ? 40.26600 14.72700 17.28100 1.000 97.05000 147 THR A O 1
ATOM 4407 N N . ALA C 1 151 ? 40.61200 13.83700 15.21200 1.000 93.12000 148 ALA A N 1
ATOM 4408 C CA . ALA C 1 151 ? 42.04600 14.19000 15.18400 1.000 82.95000 148 ALA A CA 1
ATOM 4409 C C . ALA C 1 151 ? 42.24500 15.48000 14.38900 1.000 83.99000 148 ALA A C 1
ATOM 4410 O O . ALA C 1 151 ? 41.38300 15.79800 13.55700 1.000 86.40000 148 ALA A O 1
ATOM 4412 N N . ALA C 1 152 ? 43.34900 16.18000 14.63500 1.000 81.07000 149 ALA A N 1
ATOM 4413 C CA . ALA C 1 152 ? 43.67000 17.41000 13.92700 1.000 75.67000 149 ALA A CA 1
ATOM 4414 C C . ALA C 1 152 ? 45.01600 17.27100 13.23100 1.000 78.37000 149 ALA A C 1
ATOM 4415 O O . ALA C 1 152 ? 45.96800 16.73200 13.80300 1.000 80.66000 149 ALA A O 1
ATOM 4417 N N . LEU C 1 153 ? 45.08700 17.76000 11.99400 1.000 78.74000 150 LEU A N 1
ATOM 4418 C CA . LEU C 1 153 ? 46.32500 17.74300 11.22800 1.000 79.30000 150 LEU A CA 1
ATOM 4419 C C . LEU C 1 153 ? 46.33100 18.93300 10.28200 1.000 79.26000 150 LEU A C 1
ATOM 4420 O O . LEU C 1 153 ? 45.28200 19.48600 9.94400 1.000 77.97000 150 LEU A O 1
ATOM 4425 N N . GLY C 1 154 ? 47.52500 19.31800 9.85700 1.000 77.28000 151 GLY A N 1
ATOM 4426 C CA . GLY C 1 154 ? 47.64400 20.44500 8.95800 1.000 74.94000 151 GLY A CA 1
ATOM 4427 C C . GLY C 1 154 ? 49.05800 20.59500 8.44800 1.000 83.66000 151 GLY A C 1
ATOM 4428 O O . GLY C 1 154 ? 49.90500 19.72000 8.63300 1.000 84.09000 151 GLY A O 1
ATOM 4429 N N . CYS C 1 155 ? 49.29800 21.72500 7.78600 1.000 82.93000 152 CYS A N 1
ATOM 4430 C CA . CYS C 1 155 ? 50.62300 22.06700 7.29500 1.000 83.73000 152 CYS A CA 1
ATOM 4431 C C . CYS C 1 155 ? 50.86500 23.55100 7.52400 1.000 89.93000 152 CYS A C 1
ATOM 4432 O O . CYS C 1 155 ? 49.95600 24.37000 7.36400 1.000 86.09000 152 CYS A O 1
ATOM 4435 N N . LEU C 1 156 ? 52.09300 23.88700 7.90900 1.000 85.17000 153 LEU A N 1
ATOM 4436 C CA . LEU C 1 156 ? 52.48000 25.25900 8.20900 1.000 80.34000 153 LEU A CA 1
ATOM 4437 C C . LEU C 1 156 ? 53.17000 25.86300 6.99300 1.000 85.74000 153 LEU A C 1
ATOM 4438 O O . LEU C 1 156 ? 54.15900 25.31100 6.49900 1.000 88.03000 153 LEU A O 1
ATOM 4443 N N . VAL C 1 157 ? 52.64700 26.98800 6.51300 1.000 83.54000 154 VAL A N 1
ATOM 4444 C CA . VAL C 1 157 ? 53.27500 27.74600 5.43500 1.000 85.44000 154 VAL A CA 1
ATOM 4445 C C . VAL C 1 157 ? 54.12200 28.82600 6.10200 1.000 87.78000 154 VAL A C 1
ATOM 4446 O O . VAL C 1 157 ? 53.61300 29.86900 6.51500 1.000 87.29000 154 VAL A O 1
ATOM 4450 N N . LYS C 1 158 ? 55.42900 28.57700 6.19700 1.000 89.06000 155 LYS A N 1
ATOM 4451 C CA . LYS C 1 158 ? 56.27400 29.34600 7.11100 1.000 89.31000 155 LYS A CA 1
ATOM 4452 C C . LYS C 1 158 ? 56.68300 30.69700 6.53000 1.000 95.65000 155 LYS A C 1
ATOM 4453 O O . LYS C 1 158 ? 56.23700 31.74700 6.99900 1.000 99.92000 155 LYS A O 1
ATOM 4459 N N . ASP C 1 159 ? 57.55000 30.69400 5.52100 1.000 96.49000 156 ASP A N 1
ATOM 4460 C CA . ASP C 1 159 ? 58.16600 31.91900 5.02100 1.000 93.57000 156 ASP A CA 1
ATOM 4461 C C . ASP C 1 159 ? 57.80500 32.10800 3.55400 1.000 98.08000 156 ASP A C 1
ATOM 4462 O O . ASP C 1 159 ? 58.24500 31.33400 2.69700 1.000 104.59000 156 ASP A O 1
ATOM 4467 N N . TYR C 1 160 ? 57.01300 33.13800 3.26500 1.000 92.74000 157 TYR A N 1
ATOM 4468 C CA . TYR C 1 160 ? 56.69500 33.48300 1.88800 1.000 91.36000 157 TYR A CA 1
ATOM 4469 C C . TYR C 1 160 ? 56.40800 34.97400 1.80200 1.000 93.98000 157 TYR A C 1
ATOM 4470 O O . TYR C 1 160 ? 56.07600 35.62500 2.79700 1.000 90.79000 157 TYR A O 1
ATOM 4479 N N . PHE C 1 161 ? 56.54400 35.50800 0.58600 1.000 94.22000 158 PHE A N 1
ATOM 4480 C CA . PHE C 1 161 ? 56.25600 36.90700 0.31700 1.000 91.45000 158 PHE A CA 1
ATOM 4481 C C . PHE C 1 161 ? 56.12600 37.07800 -1.18500 1.000 93.44000 158 PHE A C 1
ATOM 4482 O O . PHE C 1 161 ? 56.90600 36.47000 -1.93000 1.000 94.88000 158 PHE A O 1
ATOM 4490 N N . PRO C 1 162 ? 55.16200 37.86900 -1.66600 1.000 98.43000 159 PRO A N 1
ATOM 4491 C CA . PRO C 1 162 ? 54.11900 38.56500 -0.90500 1.000 96.53000 159 PRO A CA 1
ATOM 4492 C C . PRO C 1 162 ? 52.83400 37.74900 -0.82600 1.000 99.84000 159 PRO A C 1
ATOM 4493 O O . PRO C 1 162 ? 52.79200 36.60100 -1.26100 1.000 99.29000 159 PRO A O 1
ATOM 4497 N N . GLU C 1 163 ? 51.77000 38.32200 -0.26900 1.000 100.16000 160 GLU A N 1
ATOM 4498 C CA . GLU C 1 163 ? 50.48000 37.65800 -0.25600 1.000 100.47000 160 GLU A CA 1
ATOM 4499 C C . GLU C 1 163 ? 49.89900 37.62500 -1.67000 1.000 99.36000 160 GLU A C 1
ATOM 4500 O O . GLU C 1 163 ? 50.27500 38.43400 -2.52200 1.000 100.85000 160 GLU A O 1
ATOM 4506 N N . PRO C 1 164 ? 48.97200 36.69400 -1.95000 1.000 99.77000 161 PRO A N 1
ATOM 4507 C CA . PRO C 1 164 ? 48.42500 35.64700 -1.08100 1.000 96.94000 161 PRO A CA 1
ATOM 4508 C C . PRO C 1 164 ? 48.98100 34.25600 -1.36600 1.000 94.00000 161 PRO A C 1
ATOM 4509 O O . PRO C 1 164 ? 49.84500 34.06900 -2.21900 1.000 93.52000 161 PRO A O 1
ATOM 4513 N N . VAL C 1 165 ? 48.47400 33.25700 -0.64900 1.000 93.04000 162 VAL A N 1
ATOM 4514 C CA . VAL C 1 165 ? 48.81400 31.85700 -0.87400 1.000 91.76000 162 VAL A CA 1
ATOM 4515 C C . VAL C 1 165 ? 47.53100 31.04300 -0.78900 1.000 94.01000 162 VAL A C 1
ATOM 4516 O O . VAL C 1 165 ? 46.78200 31.15700 0.18700 1.000 91.34000 162 VAL A O 1
ATOM 4520 N N . THR C 1 166 ? 47.27200 30.23500 -1.81200 1.000 95.52000 163 THR A N 1
ATOM 4521 C CA . THR C 1 166 ? 46.08000 29.39900 -1.85800 1.000 96.90000 163 THR A CA 1
ATOM 4522 C C . THR C 1 166 ? 46.40300 28.01000 -1.32300 1.000 95.74000 163 THR A C 1
ATOM 4523 O O . THR C 1 166 ? 47.36900 27.37700 -1.76100 1.000 94.90000 163 THR A O 1
ATOM 4527 N N . VAL C 1 167 ? 45.59400 27.54300 -0.37500 1.000 92.15000 164 VAL A N 1
ATOM 4528 C CA . VAL C 1 167 ? 45.78100 26.24300 0.25600 1.000 89.64000 164 VAL A CA 1
ATOM 4529 C C . VAL C 1 167 ? 44.55300 25.38900 -0.01700 1.000 92.67000 164 VAL A C 1
ATOM 4530 O O . VAL C 1 167 ? 43.42100 25.82100 0.23300 1.000 90.37000 164 VAL A O 1
ATOM 4534 N N . SER C 1 168 ? 44.77900 24.18100 -0.52400 1.000 95.13000 165 SER A N 1
ATOM 4535 C CA . SER C 1 168 ? 43.71600 23.22200 -0.76900 1.000 93.72000 165 SER A CA 1
ATOM 4536 C C . SER C 1 168 ? 44.10200 21.88700 -0.14800 1.000 95.27000 165 SER A C 1
ATOM 4537 O O . SER C 1 168 ? 45.27400 21.62100 0.12700 1.000 96.16000 165 SER A O 1
ATOM 4540 N N . TRP C 1 169 ? 43.09600 21.04600 0.07600 1.000 94.93000 166 TRP A N 1
ATOM 4541 C CA . TRP C 1 169 ? 43.28100 19.74900 0.71400 1.000 97.09000 166 TRP A CA 1
ATOM 4542 C C . TRP C 1 169 ? 42.81700 18.65300 -0.23400 1.000 102.73000 166 TRP A C 1
ATOM 4543 O O . TRP C 1 169 ? 41.64400 18.62200 -0.62400 1.000 103.14000 166 TRP A O 1
ATOM 4554 N N . ASN C 1 170 ? 43.74000 17.75800 -0.59500 1.000 104.94000 167 ASN A N 1
ATOM 4555 C CA . ASN C 1 170 ? 43.46500 16.64700 -1.50800 1.000 107.96000 167 ASN A CA 1
ATOM 4556 C C . ASN C 1 170 ? 42.91700 17.14500 -2.84300 1.000 108.85000 167 ASN A C 1
ATOM 4557 O O . ASN C 1 170 ? 41.98700 16.56600 -3.40800 1.000 105.82000 167 ASN A O 1
ATOM 4562 N N . SER C 1 171 ? 43.50400 18.23300 -3.34800 1.000 107.49000 168 SER A N 1
ATOM 4563 C CA . SER C 1 171 ? 43.11400 18.83100 -4.62400 1.000 105.84000 168 SER A CA 1
ATOM 4564 C C . SER C 1 171 ? 41.63400 19.21600 -4.62200 1.000 102.06000 168 SER A C 1
ATOM 4565 O O . SER C 1 171 ? 40.89400 18.94900 -5.57000 1.000 107.53000 168 SER A O 1
ATOM 4568 N N . GLY C 1 172 ? 41.20600 19.85200 -3.53400 1.000 99.94000 169 GLY A N 1
ATOM 4569 C CA . GLY C 1 172 ? 39.83200 20.28500 -3.40000 1.000 98.84000 169 GLY A CA 1
ATOM 4570 C C . GLY C 1 172 ? 38.84800 19.20400 -3.01600 1.000 102.55000 169 GLY A C 1
ATOM 4571 O O . GLY C 1 172 ? 37.63700 19.43500 -3.10500 1.000 108.88000 169 GLY A O 1
ATOM 4572 N N . ALA C 1 173 ? 39.32300 18.03200 -2.59100 1.000 103.13000 170 ALA A N 1
ATOM 4573 C CA . ALA C 1 173 ? 38.41500 16.95500 -2.21100 1.000 106.30000 170 ALA A CA 1
ATOM 4574 C C . ALA C 1 173 ? 37.91300 17.13100 -0.78300 1.000 102.22000 170 ALA A C 1
ATOM 4575 O O . ALA C 1 173 ? 36.71200 17.00400 -0.51900 1.000 97.55000 170 ALA A O 1
ATOM 4577 N N . LEU C 1 174 ? 38.81700 17.42000 0.14800 1.000 104.67000 171 LEU A N 1
ATOM 4578 C CA . LEU C 1 174 ? 38.45700 17.61800 1.54400 1.000 99.84000 171 LEU A CA 1
ATOM 4579 C C . LEU C 1 174 ? 38.21200 19.09700 1.80600 1.000 98.16000 171 LEU A C 1
ATOM 4580 O O . LEU C 1 174 ? 39.07600 19.93600 1.52900 1.000 100.89000 171 LEU A O 1
ATOM 4585 N N . THR C 1 175 ? 37.03800 19.41200 2.33300 1.000 94.00000 172 THR A N 1
ATOM 4586 C CA . THR C 1 175 ? 36.65900 20.79500 2.60000 1.000 98.72000 172 THR A CA 1
ATOM 4587 C C . THR C 1 175 ? 36.04800 20.99200 3.97900 1.000 94.44000 172 THR A C 1
ATOM 4588 O O . THR C 1 175 ? 36.32700 22.00500 4.62600 1.000 98.93000 172 THR A O 1
ATOM 4592 N N . SER C 1 176 ? 35.22300 20.05900 4.44300 1.000 88.82000 173 SER A N 1
ATOM 4593 C CA . SER C 1 176 ? 34.57200 20.21900 5.73500 1.000 92.25000 173 SER A CA 1
ATOM 4594 C C . SER C 1 176 ? 35.58000 20.05300 6.86600 1.000 90.38000 173 SER A C 1
ATOM 4595 O O . SER C 1 176 ? 36.40900 19.13900 6.85600 1.000 87.09000 173 SER A O 1
ATOM 4598 N N . GLY C 1 177 ? 35.50300 20.95100 7.84700 1.000 91.83000 174 GLY A N 1
ATOM 4599 C CA . GLY C 1 177 ? 36.41100 20.93100 8.97400 1.000 87.84000 174 GLY A CA 1
ATOM 4600 C C . GLY C 1 177 ? 37.73600 21.62200 8.74600 1.000 81.51000 174 GLY A C 1
ATOM 4601 O O . GLY C 1 177 ? 38.62400 21.51400 9.59900 1.000 79.05000 174 GLY A O 1
ATOM 4602 N N . VAL C 1 178 ? 37.89500 22.33300 7.63200 1.000 78.66000 175 VAL A N 1
ATOM 4603 C CA . VAL C 1 178 ? 39.15500 22.97100 7.26700 1.000 77.59000 175 VAL A CA 1
ATOM 4604 C C . VAL C 1 178 ? 39.12800 24.42000 7.73000 1.000 77.05000 175 VAL A C 1
ATOM 4605 O O . VAL C 1 178 ? 38.13900 25.13100 7.51200 1.000 82.33000 175 VAL A O 1
ATOM 4609 N N . HIS C 1 179 ? 40.21200 24.85800 8.36500 1.000 74.90000 176 HIS A N 1
ATOM 4610 C CA . HIS C 1 179 ? 40.37600 26.24500 8.78900 1.000 70.12000 176 HIS A CA 1
ATOM 4611 C C . HIS C 1 179 ? 41.74900 26.72100 8.33700 1.000 75.77000 176 HIS A C 1
ATOM 4612 O O . HIS C 1 179 ? 42.77100 26.27600 8.87100 1.000 73.36000 176 HIS A O 1
ATOM 4619 N N . THR C 1 180 ? 41.77500 27.61500 7.35200 1.000 80.55000 177 THR A N 1
ATOM 4620 C CA . THR C 1 180 ? 43.00400 28.26300 6.90700 1.000 80.58000 177 THR A CA 1
ATOM 4621 C C . THR C 1 180 ? 43.08900 29.61500 7.60500 1.000 76.02000 177 THR A C 1
ATOM 4622 O O . THR C 1 180 ? 42.25800 30.49800 7.36800 1.000 74.96000 177 THR A O 1
ATOM 4626 N N . PHE C 1 181 ? 44.08300 29.77200 8.46500 1.000 80.76000 178 PHE A N 1
ATOM 4627 C CA . PHE C 1 181 ? 44.16200 30.96100 9.29400 1.000 74.45000 178 PHE A CA 1
ATOM 4628 C C . PHE C 1 181 ? 44.72000 32.14600 8.50700 1.000 80.42000 178 PHE A C 1
ATOM 4629 O O . PHE C 1 181 ? 45.50700 31.96700 7.57400 1.000 81.48000 178 PHE A O 1
ATOM 4637 N N . PRO C 1 182 ? 44.30900 33.36500 8.85800 1.000 75.24000 179 PRO A N 1
ATOM 4638 C CA . PRO C 1 182 ? 44.88900 34.55000 8.21500 1.000 72.38000 179 PRO A CA 1
ATOM 4639 C C . PRO C 1 182 ? 46.39300 34.60900 8.42900 1.000 76.97000 179 PRO A C 1
ATOM 4640 O O . PRO C 1 182 ? 46.90600 34.23300 9.48500 1.000 78.69000 179 PRO A O 1
ATOM 4644 N N . ALA C 1 183 ? 47.09900 35.08600 7.40900 1.000 78.23000 180 ALA A N 1
ATOM 4645 C CA . ALA C 1 183 ? 48.55100 35.16300 7.47500 1.000 81.00000 180 ALA A CA 1
ATOM 4646 C C . ALA C 1 183 ? 48.99000 36.20400 8.49600 1.000 80.48000 180 ALA A C 1
ATOM 4647 O O . ALA C 1 183 ? 48.36600 37.25800 8.64200 1.000 80.29000 180 ALA A O 1
ATOM 4649 N N . VAL C 1 184 ? 50.07200 35.89800 9.20900 1.000 79.76000 181 VAL A N 1
ATOM 4650 C CA . VAL C 1 184 ? 50.66600 36.80900 10.17900 1.000 78.21000 181 VAL A CA 1
ATOM 4651 C C . VAL C 1 184 ? 52.02100 37.25400 9.64700 1.000 82.96000 181 VAL A C 1
ATOM 4652 O O . VAL C 1 184 ? 52.74300 36.47100 9.01800 1.000 85.07000 181 VAL A O 1
ATOM 4656 N N . LEU C 1 185 ? 52.35400 38.52000 9.88000 1.000 78.58000 182 LEU A N 1
ATOM 4657 C CA . LEU C 1 185 ? 53.60800 39.09500 9.40900 1.000 78.75000 182 LEU A CA 1
ATOM 4658 C C . LEU C 1 185 ? 54.66200 38.91600 10.49600 1.000 79.98000 182 LEU A C 1
ATOM 4659 O O . LEU C 1 185 ? 54.56500 39.51600 11.57100 1.000 82.10000 182 LEU A O 1
ATOM 4664 N N . GLN C 1 186 ? 55.66500 38.08900 10.21500 1.000 83.64000 183 GLN A N 1
ATOM 4665 C CA . GLN C 1 186 ? 56.73100 37.84700 11.17100 1.000 85.04000 183 GLN A CA 1
ATOM 4666 C C . GLN C 1 186 ? 57.66200 39.05500 11.24700 1.000 83.86000 183 GLN A C 1
ATOM 4667 O O . GLN C 1 186 ? 57.62500 39.96000 10.40900 1.000 88.06000 183 GLN A O 1
ATOM 4673 N N . SER C 1 187 ? 58.51100 39.06200 12.27800 1.000 88.24000 184 SER A N 1
ATOM 4674 C CA . SER C 1 187 ? 59.47500 40.14600 12.43200 1.000 90.85000 184 SER A CA 1
ATOM 4675 C C . SER C 1 187 ? 60.50400 40.15900 11.31000 1.000 85.17000 184 SER A C 1
ATOM 4676 O O . SER C 1 187 ? 61.14000 41.19300 11.07900 1.000 78.21000 184 SER A O 1
ATOM 4679 N N . SER C 1 188 ? 60.67700 39.04100 10.60800 1.000 85.81000 185 SER A N 1
AT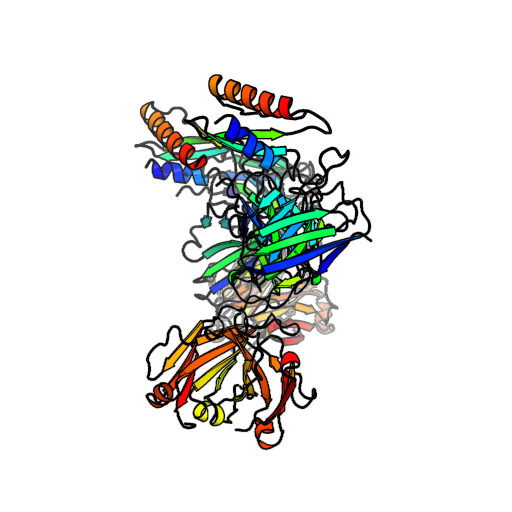OM 4680 C CA . SER C 1 188 ? 61.55700 38.97700 9.45000 1.000 80.56000 185 SER A CA 1
ATOM 4681 C C . SER C 1 188 ? 60.94500 39.60400 8.20500 1.000 83.00000 185 SER A C 1
ATOM 4682 O O . SER C 1 188 ? 61.58200 39.58400 7.14700 1.000 82.88000 185 SER A O 1
ATOM 4685 N N . GLY C 1 189 ? 59.73500 40.15000 8.29900 1.000 82.60000 186 GLY A N 1
ATOM 4686 C CA . GLY C 1 189 ? 59.06300 40.71100 7.14700 1.000 85.46000 186 GLY A CA 1
ATOM 4687 C C . GLY C 1 189 ? 58.39200 39.70300 6.24200 1.000 88.93000 186 GLY A C 1
ATOM 4688 O O . GLY C 1 189 ? 57.88500 40.08900 5.18300 1.000 92.17000 186 GLY A O 1
ATOM 4689 N N . LEU C 1 190 ? 58.36800 38.42900 6.62300 1.000 85.74000 187 LEU A N 1
ATOM 4690 C CA . LEU C 1 190 ? 57.77900 37.36900 5.81800 1.000 93.35000 187 LEU A CA 1
ATOM 4691 C C . LEU C 1 190 ? 56.45100 36.92600 6.41800 1.000 92.43000 187 LEU A C 1
ATOM 4692 O O . LEU C 1 190 ? 56.29400 36.88400 7.64300 1.000 87.12000 187 LEU A O 1
ATOM 4697 N N . TYR C 1 191 ? 55.50200 36.59000 5.54800 1.000 91.16000 188 TYR A N 1
ATOM 4698 C CA . TYR C 1 191 ? 54.18200 36.16400 5.98800 1.000 89.01000 188 TYR A CA 1
ATOM 4699 C C . TYR C 1 191 ? 54.18600 34.68700 6.36300 1.000 92.70000 188 TYR A C 1
ATOM 4700 O O . TYR C 1 191 ? 55.00200 33.90000 5.87400 1.000 90.37000 188 TYR A O 1
ATOM 4709 N N . SER C 1 192 ? 53.24900 34.31400 7.23300 1.000 91.46000 189 SER A N 1
ATOM 4710 C CA . SER C 1 192 ? 53.15000 32.94400 7.71900 1.000 87.07000 189 SER A CA 1
ATOM 4711 C C . SER C 1 192 ? 51.70400 32.63400 8.07100 1.000 86.23000 189 SER A C 1
ATOM 4712 O O . SER C 1 192 ? 51.07600 33.37900 8.82900 1.000 83.99000 189 SER A O 1
ATOM 4715 N N . LEU C 1 193 ? 51.18200 31.54000 7.52200 1.000 83.21000 190 LEU A N 1
ATOM 4716 C CA . LEU C 1 193 ? 49.87200 31.03000 7.89400 1.000 85.23000 190 LEU A CA 1
ATOM 4717 C C . LEU C 1 193 ? 49.96300 29.52600 8.10100 1.000 82.15000 190 LEU A C 1
ATOM 4718 O O . LEU C 1 193 ? 50.98000 28.89200 7.80700 1.000 83.26000 190 LEU A O 1
ATOM 4723 N N . SER C 1 194 ? 48.87800 28.95700 8.61200 1.000 77.17000 191 SER A N 1
ATOM 4724 C CA . SER C 1 194 ? 48.78100 27.51900 8.80800 1.000 76.78000 191 SER A CA 1
ATOM 4725 C C . SER C 1 194 ? 47.35500 27.08900 8.51400 1.000 76.95000 191 SER A C 1
ATOM 4726 O O . SER C 1 194 ? 46.40400 27.74600 8.94600 1.000 80.40000 191 SER A O 1
ATOM 4729 N N . SER C 1 195 ? 47.21200 26.00200 7.76600 1.000 77.26000 192 SER A N 1
ATOM 4730 C CA . SER C 1 195 ? 45.91500 25.42900 7.44400 1.000 80.08000 192 SER A CA 1
ATOM 4731 C C . SER C 1 195 ? 45.75700 24.12300 8.20500 1.000 79.79000 192 SER A C 1
ATOM 4732 O O . SER C 1 195 ? 46.65600 23.27700 8.18100 1.000 82.89000 192 SER A O 1
ATOM 4735 N N . VAL C 1 196 ? 44.62500 23.96800 8.88600 1.000 75.68000 193 VAL A N 1
ATOM 4736 C CA . VAL C 1 196 ? 44.35100 22.77900 9.67800 1.000 69.59000 193 VAL A CA 1
ATOM 4737 C C . VAL C 1 196 ? 43.03600 22.17200 9.21400 1.000 72.17000 193 VAL A C 1
ATOM 4738 O O . VAL C 1 196 ? 42.22500 22.81500 8.54300 1.000 73.31000 193 VAL A O 1
ATOM 4742 N N . VAL C 1 197 ? 42.83400 20.91000 9.58000 1.000 70.35000 194 VAL A N 1
ATOM 4743 C CA . VAL C 1 197 ? 41.60200 20.19600 9.26400 1.000 76.06000 194 VAL A CA 1
ATOM 4744 C C . VAL C 1 197 ? 41.40500 19.09700 10.29600 1.000 78.36000 194 VAL A C 1
ATOM 4745 O O . VAL C 1 197 ? 42.33500 18.34700 10.60600 1.000 77.62000 194 VAL A O 1
ATOM 4749 N N . THR C 1 198 ? 40.19500 19.01100 10.83800 1.000 76.35000 195 THR A N 1
ATOM 4750 C CA . THR C 1 198 ? 39.84800 17.96800 11.79000 1.000 81.47000 195 THR A CA 1
ATOM 4751 C C . THR C 1 198 ? 39.28700 16.76400 11.04500 1.000 83.22000 195 THR A C 1
ATOM 4752 O O . THR C 1 198 ? 38.43400 16.91100 10.16500 1.000 87.02000 195 THR A O 1
ATOM 4756 N N . VAL C 1 199 ? 39.77300 15.57900 11.39800 1.000 87.44000 196 VAL A N 1
ATOM 4757 C CA . VAL C 1 199 ? 39.41300 14.34500 10.70000 1.000 91.38000 196 VAL A CA 1
ATOM 4758 C C . VAL C 1 199 ? 39.13100 13.26000 11.72100 1.000 91.24000 196 VAL A C 1
ATOM 4759 O O . VAL C 1 199 ? 39.59300 13.32500 12.87200 1.000 88.48000 196 VAL A O 1
ATOM 4763 N N . PRO C 1 200 ? 38.34900 12.24800 11.34100 1.000 97.82000 197 PRO A N 1
ATOM 4764 C CA . PRO C 1 200 ? 38.11200 11.12000 12.24800 1.000 93.64000 197 PRO A CA 1
ATOM 4765 C C . PRO C 1 200 ? 39.41200 10.41000 12.60300 1.000 94.45000 197 PRO A C 1
ATOM 4766 O O . PRO C 1 200 ? 40.30800 10.25800 11.77000 1.000 98.52000 197 PRO A O 1
ATOM 4770 N N . SER C 1 201 ? 39.50500 9.97300 13.86200 1.000 93.43000 198 SER A N 1
ATOM 4771 C CA . SER C 1 201 ? 40.72300 9.33200 14.34600 1.000 95.92000 198 SER A CA 1
ATOM 4772 C C . SER C 1 201 ? 40.97100 7.97700 13.69600 1.000 100.09000 198 SER A C 1
ATOM 4773 O O . SER C 1 201 ? 42.12400 7.53500 13.63700 1.000 100.37000 198 SER A O 1
ATOM 4776 N N . SER C 1 202 ? 39.92300 7.30800 13.21100 1.000 102.05000 199 SER A N 1
ATOM 4777 C CA . SER C 1 202 ? 40.09900 6.00800 12.57400 1.000 104.04000 199 SER A CA 1
ATOM 4778 C C . SER C 1 202 ? 40.67500 6.13000 11.16900 1.000 104.05000 199 SER A C 1
ATOM 4779 O O . SER C 1 202 ? 41.42800 5.25100 10.73400 1.000 100.42000 199 SER A O 1
ATOM 4782 N N . SER C 1 203 ? 40.34200 7.20500 10.44900 1.000 103.69000 200 SER A N 1
ATOM 4783 C CA . SER C 1 203 ? 40.84300 7.39500 9.09300 1.000 105.02000 200 SER A CA 1
ATOM 4784 C C . SER C 1 203 ? 42.32900 7.72700 9.05100 1.000 113.16000 200 SER A C 1
ATOM 4785 O O . SER C 1 203 ? 42.89600 7.79600 7.95400 1.000 112.91000 200 SER A O 1
ATOM 4788 N N . LEU C 1 204 ? 42.96600 7.93600 10.20700 1.000 113.38000 201 LEU A N 1
ATOM 4789 C CA . LEU C 1 204 ? 44.38700 8.26600 10.22700 1.000 109.41000 201 LEU A CA 1
ATOM 4790 C C . LEU C 1 204 ? 45.23700 7.13800 9.65800 1.000 118.14000 201 LEU A C 1
ATOM 4791 O O . LEU C 1 204 ? 46.28200 7.39600 9.04800 1.000 123.92000 201 LEU A O 1
ATOM 4796 N N . GLY C 1 205 ? 44.81000 5.88600 9.84200 1.000 116.88000 202 GLY A N 1
ATOM 4797 C CA . GLY C 1 205 ? 45.57600 4.76400 9.33400 1.000 120.68000 202 GLY A CA 1
ATOM 4798 C C . GLY C 1 205 ? 45.38500 4.48300 7.86000 1.000 121.84000 202 GLY A C 1
ATOM 4799 O O . GLY C 1 205 ? 46.22900 3.81400 7.25600 1.000 121.57000 202 GLY A O 1
ATOM 4800 N N . THR C 1 206 ? 44.30200 4.98400 7.26300 1.000 120.04000 203 THR A N 1
ATOM 4801 C CA . THR C 1 206 ? 43.97600 4.68500 5.87200 1.000 115.60000 203 THR A CA 1
ATOM 4802 C C . THR C 1 206 ? 43.98400 5.92800 4.99200 1.000 115.55000 203 THR A C 1
ATOM 4803 O O . THR C 1 206 ? 44.78000 6.00100 4.05000 1.000 113.29000 203 THR A O 1
ATOM 4807 N N . GLN C 1 207 ? 43.12400 6.90600 5.27000 1.000 113.30000 204 GLN A N 1
ATOM 4808 C CA . GLN C 1 207 ? 42.94600 8.03600 4.36600 1.000 109.16000 204 GLN A CA 1
ATOM 4809 C C . GLN C 1 207 ? 44.21900 8.87000 4.26100 1.000 104.21000 204 GLN A C 1
ATOM 4810 O O . GLN C 1 207 ? 44.92700 9.08800 5.24700 1.000 103.78000 204 GLN A O 1
ATOM 4816 N N . THR C 1 208 ? 44.50400 9.33300 3.04600 1.000 102.51000 205 THR A N 1
ATOM 4817 C CA . THR C 1 208 ? 45.65400 10.18100 2.76400 1.000 100.17000 205 THR A CA 1
ATOM 4818 C C . THR C 1 208 ? 45.20600 11.63500 2.68400 1.000 103.10000 205 THR A C 1
ATOM 4819 O O . THR C 1 208 ? 44.20400 11.94600 2.03000 1.000 100.62000 205 THR A O 1
ATOM 4823 N N . TYR C 1 209 ? 45.94200 12.51900 3.35600 1.000 99.77000 206 TYR A N 1
ATOM 4824 C CA . TYR C 1 209 ? 45.65300 13.94600 3.36400 1.000 93.81000 206 TYR A CA 1
ATOM 4825 C C . TYR C 1 209 ? 46.83400 14.69900 2.76900 1.000 96.89000 206 TYR A C 1
ATOM 4826 O O . TYR C 1 209 ? 47.98400 14.46800 3.15800 1.000 97.78000 206 TYR A O 1
ATOM 4835 N N . ILE C 1 210 ? 46.54600 15.59500 1.82700 1.000 99.06000 207 ILE A N 1
ATOM 4836 C CA . ILE C 1 210 ? 47.56600 16.31400 1.07300 1.000 101.11000 207 ILE A CA 1
ATOM 4837 C C . ILE C 1 210 ? 47.29200 17.80700 1.17300 1.000 101.76000 207 ILE A C 1
ATOM 4838 O O . ILE C 1 210 ? 46.14900 18.24500 0.99800 1.000 95.83000 207 ILE A O 1
ATOM 4843 N N . CYS C 1 211 ? 48.33500 18.58400 1.45400 1.000 100.57000 208 CYS A N 1
ATOM 4844 C CA . CYS C 1 211 ? 48.26700 20.03500 1.36400 1.000 102.72000 208 CYS A CA 1
ATOM 4845 C C . CYS C 1 211 ? 48.61100 20.47300 -0.05300 1.000 104.24000 208 CYS A C 1
ATOM 4846 O O . CYS C 1 211 ? 49.53000 19.93500 -0.67400 1.000 108.73000 208 CYS A O 1
ATOM 4849 N N . ASN C 1 212 ? 47.86500 21.45000 -0.56300 1.000 103.22000 209 ASN A N 1
ATOM 4850 C CA . ASN C 1 212 ? 48.05600 21.96800 -1.91700 1.000 103.10000 209 ASN A CA 1
ATOM 4851 C C . ASN C 1 212 ? 48.36100 23.45800 -1.81600 1.000 104.17000 209 ASN A C 1
ATOM 4852 O O . ASN C 1 212 ? 47.50200 24.30500 -2.06900 1.000 106.16000 209 ASN A O 1
ATOM 4857 N N . VAL C 1 213 ? 49.59600 23.77400 -1.44300 1.000 104.21000 210 VAL A N 1
ATOM 4858 C CA . VAL C 1 213 ? 50.03100 25.16100 -1.33200 1.000 102.78000 210 VAL A CA 1
ATOM 4859 C C . VAL C 1 213 ? 50.43400 25.66200 -2.71200 1.000 106.40000 210 VAL A C 1
ATOM 4860 O O . VAL C 1 213 ? 51.14600 24.97400 -3.45300 1.000 107.77000 210 VAL A O 1
ATOM 4864 N N . ASN C 1 214 ? 49.97500 26.86200 -3.06400 1.000 104.65000 211 ASN A N 1
ATOM 4865 C CA . ASN C 1 214 ? 50.26500 27.45500 -4.36700 1.000 107.41000 211 ASN A CA 1
ATOM 4866 C C . ASN C 1 214 ? 50.54000 28.94000 -4.17500 1.000 98.63000 211 ASN A C 1
ATOM 4867 O O . ASN C 1 214 ? 49.64400 29.69500 -3.78400 1.000 88.70000 211 ASN A O 1
ATOM 4872 N N . HIS C 1 215 ? 51.77400 29.35600 -4.44900 1.000 102.88000 212 HIS A N 1
ATOM 4873 C CA . HIS C 1 215 ? 52.19400 30.75200 -4.34900 1.000 102.29000 212 HIS A CA 1
ATOM 4874 C C . HIS C 1 215 ? 52.54200 31.22300 -5.75800 1.000 102.63000 212 HIS A C 1
ATOM 4875 O O . HIS C 1 215 ? 53.63900 30.95700 -6.25800 1.000 103.15000 212 HIS A O 1
ATOM 4882 N N . LYS C 1 216 ? 51.60300 31.91900 -6.39400 1.000 98.46000 213 LYS A N 1
ATOM 4883 C CA . LYS C 1 216 ? 51.75200 32.32400 -7.78800 1.000 101.89000 213 LYS A CA 1
ATOM 4884 C C . LYS C 1 216 ? 52.80000 33.42200 -7.97300 1.000 104.78000 213 LYS A C 1
ATOM 4885 O O . LYS C 1 216 ? 53.58400 33.34800 -8.93000 1.000 105.55000 213 LYS A O 1
ATOM 4891 N N . PRO C 1 217 ? 52.86300 34.45000 -7.11300 1.000 101.13000 214 PRO A N 1
ATOM 4892 C CA . PRO C 1 217 ? 53.97900 35.40900 -7.22000 1.000 101.82000 214 PRO A CA 1
ATOM 4893 C C . PRO C 1 217 ? 55.35300 34.76200 -7.15700 1.000 103.74000 214 PRO A C 1
ATOM 4894 O O . PRO C 1 217 ? 56.32300 35.36600 -7.63100 1.000 103.98000 214 PRO A O 1
ATOM 4898 N N . SER C 1 218 ? 55.47000 33.55500 -6.60200 1.000 105.26000 215 SER A N 1
ATOM 4899 C CA . SER C 1 218 ? 56.72700 32.82200 -6.57100 1.000 101.28000 215 SER A CA 1
ATOM 4900 C C . SER C 1 218 ? 56.77200 31.66800 -7.56500 1.000 104.89000 215 SER A C 1
ATOM 4901 O O . SER C 1 218 ? 57.81600 31.01700 -7.68700 1.000 106.61000 215 SER A O 1
ATOM 4904 N N . ASN C 1 219 ? 55.67500 31.40500 -8.28000 1.000 111.06000 216 ASN A N 1
ATOM 4905 C CA . ASN C 1 219 ? 55.56500 30.25200 -9.17900 1.000 111.12000 216 ASN A CA 1
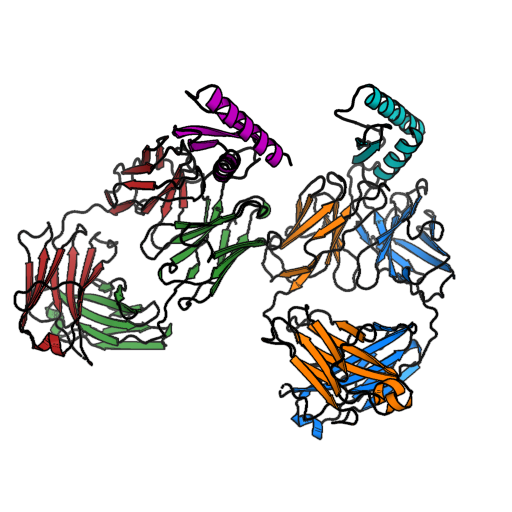ATOM 4906 C C . ASN C 1 219 ? 55.92500 28.95700 -8.45400 1.000 109.62000 216 ASN A C 1
ATOM 4907 O O . ASN C 1 219 ? 56.64800 28.10300 -8.97300 1.000 109.24000 216 ASN A O 1
ATOM 4912 N N . THR C 1 220 ? 55.40900 28.81300 -7.23600 1.000 108.64000 217 THR A N 1
ATOM 4913 C CA . THR C 1 220 ? 55.70400 27.67500 -6.37600 1.000 106.72000 217 THR A CA 1
ATOM 4914 C C . THR C 1 220 ? 54.42200 26.89500 -6.12800 1.000 104.75000 217 THR A C 1
ATOM 4915 O O . THR C 1 220 ? 53.47800 27.41900 -5.52700 1.000 104.54000 217 THR A O 1
ATOM 4919 N N . LYS C 1 221 ? 54.39100 25.64800 -6.59000 1.000 102.23000 218 LYS A N 1
ATOM 4920 C CA . LYS C 1 221 ? 53.26300 24.74300 -6.38200 1.000 105.00000 218 LYS A CA 1
ATOM 4921 C C . LYS C 1 221 ? 53.78400 23.54200 -5.60100 1.000 111.16000 218 LYS A C 1
ATOM 4922 O O . LYS C 1 221 ? 54.40900 22.64200 -6.17200 1.000 110.99000 218 LYS A O 1
ATOM 4928 N N . VAL C 1 222 ? 53.53200 23.53200 -4.29400 1.000 112.76000 219 VAL A N 1
ATOM 4929 C CA . VAL C 1 222 ? 54.04300 22.50800 -3.39100 1.000 108.95000 219 VAL A CA 1
ATOM 4930 C C . VAL C 1 222 ? 52.87900 21.65900 -2.90400 1.000 110.36000 219 VAL A C 1
ATOM 4931 O O . VAL C 1 222 ? 51.85100 22.19000 -2.46700 1.000 110.13000 219 VAL A O 1
ATOM 4935 N N . ASP C 1 223 ? 53.04000 20.34200 -2.99000 1.000 106.88000 220 ASP A N 1
ATOM 4936 C CA . ASP C 1 223 ? 52.11400 19.38600 -2.39900 1.000 107.78000 220 ASP A CA 1
ATOM 4937 C C . ASP C 1 223 ? 52.83100 18.64600 -1.27800 1.000 107.10000 220 ASP A C 1
ATOM 4938 O O . ASP C 1 223 ? 53.97100 18.20200 -1.45100 1.000 104.59000 220 ASP A O 1
ATOM 4943 N N . LYS C 1 224 ? 52.17200 18.52800 -0.12800 1.000 105.51000 221 LYS A N 1
ATOM 4944 C CA . LYS C 1 224 ? 52.78300 17.95900 1.06400 1.000 98.39000 221 LYS A CA 1
ATOM 4945 C C . LYS C 1 224 ? 51.84900 16.93200 1.68200 1.000 95.10000 221 LYS A C 1
ATOM 4946 O O . LYS C 1 224 ? 50.64400 17.17100 1.80400 1.000 95.92000 221 LYS A O 1
ATOM 4952 N N . LYS C 1 225 ? 52.40900 15.79100 2.07100 1.000 97.71000 222 LYS A N 1
ATOM 4953 C CA . LYS C 1 225 ? 51.65200 14.71900 2.70200 1.000 96.34000 222 LYS A CA 1
ATOM 4954 C C . LYS C 1 225 ? 51.83400 14.78200 4.21300 1.000 96.65000 222 LYS A C 1
ATOM 4955 O O . LYS C 1 225 ? 52.95200 14.95500 4.70800 1.000 96.43000 222 LYS A O 1
ATOM 4961 N N . VAL C 1 226 ? 50.72900 14.64500 4.94000 1.000 100.01000 223 VAL A N 1
ATOM 4962 C CA . VAL C 1 226 ? 50.71700 14.74100 6.39600 1.000 99.98000 223 VAL A CA 1
ATOM 4963 C C . VAL C 1 226 ? 50.44300 13.35300 6.95900 1.000 100.69000 223 VAL A C 1
ATOM 4964 O O . VAL C 1 226 ? 49.41100 12.74200 6.65100 1.000 93.83000 223 VAL A O 1
ATOM 4968 N N . GLU C 1 227 ? 51.36300 12.85800 7.78100 1.000 99.63000 224 GLU A N 1
ATOM 4969 C CA . GLU C 1 227 ? 51.27100 11.53800 8.38300 1.000 98.00000 224 GLU A CA 1
ATOM 4970 C C . GLU C 1 227 ? 51.73400 11.60800 9.83000 1.000 98.99000 224 GLU A C 1
ATOM 4971 O O . GLU C 1 227 ? 52.59000 12.43300 10.17200 1.000 95.79000 224 GLU A O 1
ATOM 4977 N N . PRO C 1 228 ? 51.18600 10.75100 10.70600 1.000 95.85000 225 PRO A N 1
ATOM 4978 C CA . PRO C 1 228 ? 51.63200 10.66700 12.10200 1.000 92.31000 225 PRO A CA 1
ATOM 4979 C C . PRO C 1 228 ? 53.06600 10.15600 12.22700 1.000 93.92000 225 PRO A C 1
ATOM 4980 O O . PRO C 1 228 ? 53.53200 9.91300 13.34200 1.000 99.91000 225 PRO A O 1
ATOM 4984 N N . THR D 2 2 ? 45.36800 71.57700 18.88600 1.000 91.31000 1 THR B N 1
ATOM 4985 C CA . THR D 2 2 ? 45.28900 70.51400 17.88900 1.000 96.95000 1 THR B CA 1
ATOM 4986 C C . THR D 2 2 ? 44.07400 70.69600 16.98300 1.000 99.62000 1 THR B C 1
ATOM 4987 O O . THR D 2 2 ? 44.15800 70.50100 15.76900 1.000 99.10000 1 THR B O 1
ATOM 4991 N N . GLY D 2 3 ? 42.94200 71.06600 17.58100 1.000 93.96000 2 GLY B N 1
ATOM 4992 C CA . GLY D 2 3 ? 41.72300 71.27200 16.82600 1.000 87.58000 2 GLY B CA 1
ATOM 4993 C C . GLY D 2 3 ? 41.11800 70.02700 16.21700 1.000 96.22000 2 GLY B C 1
ATOM 4994 O O . GLY D 2 3 ? 40.18100 70.13900 15.42200 1.000 98.72000 2 GLY B O 1
ATOM 4995 N N . GLU D 2 4 ? 41.62000 68.84500 16.56200 1.000 84.83000 3 GLU B N 1
ATOM 4996 C CA . GLU D 2 4 ? 41.10700 67.58800 16.03500 1.000 88.71000 3 GLU B CA 1
ATOM 4997 C C . GLU D 2 4 ? 40.07800 67.00900 16.99800 1.000 79.56000 3 GLU B C 1
ATOM 4998 O O . GLU D 2 4 ? 40.32100 66.94400 18.20800 1.000 79.67000 3 GLU B O 1
ATOM 5004 N N . ILE D 2 5 ? 38.93500 66.58900 16.46200 1.000 74.41000 4 ILE B N 1
ATOM 5005 C CA . ILE D 2 5 ? 37.87800 65.96800 17.25200 1.000 75.23000 4 ILE B CA 1
ATOM 5006 C C . ILE D 2 5 ? 37.96900 64.45900 17.07900 1.000 72.45000 4 ILE B C 1
ATOM 5007 O O . ILE D 2 5 ? 38.01700 63.95800 15.94900 1.000 71.13000 4 ILE B O 1
ATOM 5012 N N . VAL D 2 6 ? 37.99700 63.73400 18.19500 1.000 69.03000 5 VAL B N 1
ATOM 5013 C CA . VAL D 2 6 ? 38.16100 62.28300 18.19200 1.000 73.27000 5 VAL B CA 1
ATOM 5014 C C . VAL D 2 6 ? 36.80600 61.62100 18.40300 1.000 72.71000 5 VAL B C 1
ATOM 5015 O O . VAL D 2 6 ? 36.02900 62.02700 19.27700 1.000 66.68000 5 VAL B O 1
ATOM 5019 N N . MET D 2 7 ? 36.52400 60.59500 17.60200 1.000 69.03000 6 MET B N 1
ATOM 5020 C CA . MET D 2 7 ? 35.29300 59.82200 17.70500 1.000 70.84000 6 MET B CA 1
ATOM 5021 C C . MET D 2 7 ? 35.55200 58.54800 18.49900 1.000 72.28000 6 MET B C 1
ATOM 5022 O O . MET D 2 7 ? 36.48200 57.79700 18.19000 1.000 61.03000 6 MET B O 1
ATOM 5027 N N . THR D 2 8 ? 34.72100 58.30200 19.51100 1.000 73.15000 7 THR B N 1
ATOM 5028 C CA . THR D 2 8 ? 34.83400 57.12100 20.36200 1.000 67.64000 7 THR B CA 1
ATOM 5029 C C . THR D 2 8 ? 33.60200 56.24800 20.14800 1.000 67.24000 7 THR B C 1
ATOM 5030 O O . THR D 2 8 ? 32.49800 56.60400 20.57500 1.000 63.20000 7 THR B O 1
ATOM 5034 N N . SER D 2 9 ? 33.79400 55.11000 19.48900 1.000 60.94000 8 SER B N 1
ATOM 5035 C CA . SER D 2 9 ? 32.71800 54.15400 19.29500 1.000 58.13000 8 SER B CA 1
ATOM 5036 C C . SER D 2 9 ? 32.53900 53.29600 20.54200 1.000 62.69000 8 SER B C 1
ATOM 5037 O O . SER D 2 9 ? 33.47400 53.09400 21.32400 1.000 58.16000 8 SER B O 1
ATOM 5040 N N . SER D 2 10 ? 31.31800 52.79300 20.72600 1.000 66.10000 9 SER B N 1
ATOM 5041 C CA . SER D 2 10 ? 31.00800 51.91200 21.84600 1.000 61.67000 9 SER B CA 1
ATOM 5042 C C . SER D 2 10 ? 29.66800 51.22000 21.62000 1.000 60.45000 9 SER B C 1
ATOM 5043 O O . SER D 2 10 ? 28.71700 51.84700 21.13700 1.000 63.24000 9 SER B O 1
ATOM 5046 N N . PRO D 2 11 ? 29.55400 49.92600 21.94500 1.000 58.28000 10 PRO B N 1
ATOM 5047 C CA .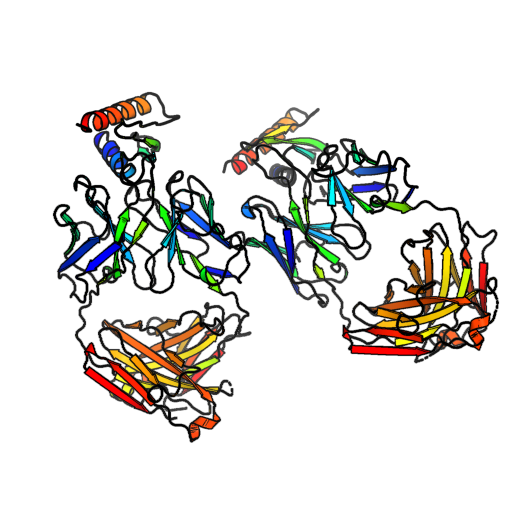 PRO D 2 11 ? 30.60200 49.03900 22.47300 1.000 61.34000 10 PRO B CA 1
ATOM 5048 C C . PRO D 2 11 ? 31.60200 48.64100 21.39200 1.000 58.53000 10 PRO B C 1
ATOM 5049 O O . PRO D 2 11 ? 31.35300 48.86400 20.21200 1.000 60.77000 10 PRO B O 1
ATOM 5053 N N . ALA D 2 12 ? 32.74500 48.06200 21.76500 1.000 58.97000 11 ALA B N 1
ATOM 5054 C CA . ALA D 2 12 ? 33.72100 47.63900 20.76400 1.000 56.12000 11 ALA B CA 1
ATOM 5055 C C . ALA D 2 12 ? 33.14700 46.55100 19.86500 1.000 64.69000 11 ALA B C 1
ATOM 5056 O O . ALA D 2 12 ? 33.20600 46.64900 18.63400 1.000 63.17000 11 ALA B O 1
ATOM 5058 N N . THR D 2 13 ? 32.58900 45.50100 20.46700 1.000 58.95000 12 THR B N 1
ATOM 5059 C CA . THR D 2 13 ? 31.89100 44.44600 19.74800 1.000 60.72000 12 THR B CA 1
ATOM 5060 C C . THR D 2 13 ? 30.53300 44.21500 20.39600 1.000 62.40000 12 THR B C 1
ATOM 5061 O O . THR D 2 13 ? 30.31300 44.55100 21.56300 1.000 60.43000 12 THR B O 1
ATOM 5065 N N . LEU D 2 14 ? 29.61800 43.63000 19.62700 1.000 53.15000 13 LEU B N 1
ATOM 5066 C CA . LEU D 2 14 ? 28.26300 43.38800 20.11000 1.000 58.04000 13 LEU B CA 1
ATOM 5067 C C . LEU D 2 14 ? 27.71600 42.14100 19.43400 1.000 60.01000 13 LEU B C 1
ATOM 5068 O O . LEU D 2 14 ? 27.55000 42.12200 18.21200 1.000 65.09000 13 LEU B O 1
ATOM 5073 N N . SER D 2 15 ? 27.44100 41.10400 20.21700 1.000 61.76000 14 SER B N 1
ATOM 5074 C CA . SER D 2 15 ? 26.87200 39.86700 19.69800 1.000 64.04000 14 SER B CA 1
ATOM 5075 C C . SER D 2 15 ? 25.36600 39.88300 19.92100 1.000 65.44000 14 SER B C 1
ATOM 5076 O O . SER D 2 15 ? 24.90400 40.01400 21.05900 1.000 67.19000 14 SER B O 1
ATOM 5079 N N . VAL D 2 16 ? 24.60300 39.75500 18.83400 1.000 62.43000 15 VAL B N 1
ATOM 5080 C CA . VAL D 2 16 ? 23.14900 39.80600 18.88800 1.000 69.09000 15 VAL B CA 1
ATOM 5081 C C . VAL D 2 16 ? 22.57300 38.77000 17.93200 1.000 70.81000 15 VAL B C 1
ATOM 5082 O O . VAL D 2 16 ? 23.24800 38.27900 17.02500 1.000 60.84000 15 VAL B O 1
ATOM 5086 N N . SER D 2 17 ? 21.28400 38.42700 18.16100 1.000 72.38000 16 SER B N 1
ATOM 5087 C CA . SER D 2 17 ? 20.53100 37.51600 17.31600 1.000 70.33000 16 SER B CA 1
ATOM 5088 C C . SER D 2 17 ? 19.58900 38.29300 16.40600 1.000 65.66000 16 SER B C 1
ATOM 5089 O O . SER D 2 17 ? 19.17900 39.41000 16.73700 1.000 66.77000 16 SER B O 1
ATOM 5092 N N . PRO D 2 18 ? 19.24700 37.73700 15.24300 1.000 65.59000 17 PRO B N 1
ATOM 5093 C CA . PRO D 2 18 ? 18.29700 38.41700 14.35600 1.000 64.99000 17 PRO B CA 1
ATOM 5094 C C . PRO D 2 18 ? 16.97600 38.69100 15.06000 1.000 67.49000 17 PRO B C 1
ATOM 5095 O O . PRO D 2 18 ? 16.51400 37.91000 15.89500 1.000 67.32000 17 PRO B O 1
ATOM 5099 N N . GLY D 2 19 ? 16.37100 39.82700 14.71600 1.000 63.91000 18 GLY B N 1
ATOM 5100 C CA . GLY D 2 19 ? 15.15700 40.28100 15.35000 1.000 58.19000 18 GLY B CA 1
ATOM 5101 C C . GLY D 2 19 ? 15.36300 41.18700 16.54500 1.000 62.16000 18 GLY B C 1
ATOM 5102 O O . GLY D 2 19 ? 14.43400 41.90900 16.92400 1.000 57.67000 18 GLY B O 1
ATOM 5103 N N . GLU D 2 20 ? 16.55000 41.17300 17.14700 1.000 73.29000 19 GLU B N 1
ATOM 5104 C CA . GLU D 2 20 ? 16.81800 42.01800 18.30000 1.000 68.30000 19 GLU B CA 1
ATOM 5105 C C . GLU D 2 20 ? 16.89700 43.48600 17.89300 1.000 63.35000 19 GLU B C 1
ATOM 5106 O O . GLU D 2 20 ? 17.11000 43.83300 16.72800 1.000 62.21000 19 GLU B O 1
ATOM 5112 N N . ARG D 2 21 ? 16.72600 44.35200 18.88400 1.000 62.80000 20 ARG B N 1
ATOM 5113 C CA . ARG D 2 21 ? 16.90000 45.78800 18.72300 1.000 63.03000 20 ARG B CA 1
ATOM 5114 C C . ARG D 2 21 ? 18.31800 46.15300 19.15300 1.000 66.20000 20 ARG B C 1
ATOM 5115 O O . ARG D 2 21 ? 18.71200 45.88400 20.29200 1.000 59.71000 20 ARG B O 1
ATOM 5123 N N . VAL D 2 22 ? 19.07900 46.75600 18.24100 1.000 69.23000 21 VAL B N 1
ATOM 5124 C CA . VAL D 2 22 ? 20.49200 47.05700 18.44900 1.000 61.86000 21 VAL B CA 1
ATOM 5125 C C . VAL D 2 22 ? 20.68200 48.56600 18.47000 1.000 61.64000 21 VAL B C 1
ATOM 5126 O O . VAL D 2 22 ? 20.14100 49.28100 17.61800 1.000 58.61000 21 VAL B O 1
ATOM 5130 N N . THR D 2 23 ? 21.45500 49.04900 19.44100 1.000 60.57000 22 THR B N 1
ATOM 5131 C CA . THR D 2 23 ? 21.77900 50.46600 19.55900 1.000 62.42000 22 THR B CA 1
ATOM 5132 C C . THR D 2 23 ? 23.28700 50.61600 19.70100 1.000 55.96000 22 THR B C 1
ATOM 5133 O O . THR D 2 23 ? 23.88400 50.05500 20.62400 1.000 59.46000 22 THR B O 1
ATOM 5137 N N . LEU D 2 24 ? 23.89700 51.36700 18.78900 1.000 58.57000 23 LEU B N 1
ATOM 5138 C CA . LEU D 2 24 ? 25.32400 51.65400 18.82400 1.000 56.92000 23 LEU B CA 1
ATOM 5139 C C . LEU D 2 24 ? 25.53900 53.10400 19.23900 1.000 54.74000 23 LEU B C 1
ATOM 5140 O O . LEU D 2 24 ? 24.71100 53.97200 18.95400 1.000 55.46000 23 LEU B O 1
ATOM 5145 N N . PHE D 2 25 ? 26.65300 53.36300 19.92000 1.000 53.34000 24 PHE B N 1
ATOM 5146 C CA . PHE D 2 25 ? 26.91500 54.67300 20.49900 1.000 51.78000 24 PHE B CA 1
ATOM 5147 C C . PHE D 2 25 ? 28.18500 55.28400 19.91700 1.000 61.21000 24 PHE B C 1
ATOM 5148 O O . PHE D 2 25 ? 29.11300 54.57600 19.51400 1.000 57.85000 24 PHE B O 1
ATOM 5156 N N . CYS D 2 26 ? 28.21000 56.61600 19.88200 1.000 66.16000 25 CYS B N 1
ATOM 5157 C CA . CYS D 2 26 ? 29.35000 57.38300 19.39700 1.000 62.77000 25 CYS B CA 1
ATOM 5158 C C . CYS D 2 26 ? 29.49100 58.62900 20.25500 1.000 61.72000 25 CYS B C 1
ATOM 5159 O O . CYS D 2 26 ? 28.51400 59.35400 20.46000 1.000 63.08000 25 CYS B O 1
ATOM 5162 N N . ARG D 2 27 ? 30.69800 58.87300 20.76000 1.000 57.68000 26 ARG B N 1
ATOM 5163 C CA . ARG D 2 27 ? 30.97600 60.03500 21.59100 1.000 60.12000 26 ARG B CA 1
ATOM 5164 C C . ARG D 2 27 ? 32.02300 60.91200 20.91700 1.000 65.88000 26 ARG B C 1
ATOM 5165 O O . ARG D 2 27 ? 32.98000 60.41000 20.31800 1.000 66.05000 26 ARG B O 1
ATOM 5173 N N . ALA D 2 28 ? 31.83300 62.22300 21.01900 1.000 63.34000 27 ALA B N 1
ATOM 5174 C CA . ALA D 2 28 ? 32.72600 63.20700 20.42800 1.000 61.39000 27 ALA B CA 1
ATOM 5175 C C . ALA D 2 28 ? 33.51200 63.91500 21.52300 1.000 61.81000 27 ALA B C 1
ATOM 5176 O O . ALA D 2 28 ? 32.95200 64.28800 22.55900 1.000 53.20000 27 ALA B O 1
ATOM 5178 N N . SER D 2 29 ? 34.81600 64.09300 21.29100 1.000 62.43000 28 SER B N 1
ATOM 5179 C CA . SER D 2 29 ? 35.64400 64.78400 22.27500 1.000 63.44000 28 SER B CA 1
ATOM 5180 C C . SER D 2 29 ? 35.23400 66.24200 22.42200 1.000 68.51000 28 SER B C 1
ATOM 5181 O O . SER D 2 29 ? 35.32300 66.80300 23.52100 1.000 71.42000 28 SER B O 1
ATOM 5184 N N . GLN D 2 30 ? 34.78000 66.86400 21.33600 1.000 72.24000 29 GLN B N 1
ATOM 5185 C CA . GLN D 2 30 ? 34.28300 68.23200 21.33400 1.000 72.49000 29 GLN B CA 1
ATOM 5186 C C . GLN D 2 30 ? 32.89700 68.24400 20.70600 1.000 68.11000 29 GLN B C 1
ATOM 5187 O O . GLN D 2 30 ? 32.48000 67.28400 20.05500 1.000 69.92000 29 GLN B O 1
ATOM 5193 N N . SER D 2 31 ? 32.18400 69.35100 20.89300 1.000 78.56000 30 SER B N 1
ATOM 5194 C CA . SER D 2 31 ? 30.86300 69.47300 20.29400 1.000 78.36000 30 SER B CA 1
ATOM 5195 C C . SER D 2 31 ? 30.96300 69.45200 18.77200 1.000 77.10000 30 SER B C 1
ATOM 5196 O O . SER D 2 31 ? 31.92600 69.94500 18.17900 1.000 82.52000 30 SER B O 1
ATOM 5199 N N . VAL D 2 32 ? 29.94700 68.86900 18.14300 1.000 72.64000 31 VAL B N 1
ATOM 5200 C CA . VAL D 2 32 ? 29.90500 68.70000 16.69600 1.000 71.22000 31 VAL B CA 1
ATOM 5201 C C . VAL D 2 32 ? 28.49100 69.03400 16.23400 1.000 71.97000 31 VAL B C 1
ATOM 5202 O O . VAL D 2 32 ? 28.16700 68.93100 15.04500 1.000 65.69000 31 VAL B O 1
ATOM 5206 N N . ILE D 2 33 ? 27.65300 69.46300 17.18200 1.000 79.53000 32 ILE B N 1
ATOM 5207 C CA . ILE D 2 33 ? 26.22800 69.70200 16.96800 1.000 78.49000 32 ILE B CA 1
ATOM 5208 C C . ILE D 2 33 ? 25.61200 68.45900 16.33900 1.000 74.87000 32 ILE B C 1
ATOM 5209 O O . ILE D 2 33 ? 25.48200 67.42300 16.99800 1.000 83.08000 32 ILE B O 1
ATOM 5214 N N . SER D 2 34 ? 25.24700 68.54000 15.06000 1.000 74.53000 33 SER B N 1
ATOM 5215 C CA . SER D 2 34 ? 24.61500 67.42600 14.36400 1.000 71.90000 33 SER B CA 1
ATOM 5216 C C . SER D 2 34 ? 25.42000 66.99400 13.14600 1.000 71.20000 33 SER B C 1
ATOM 5217 O O . SER D 2 34 ? 24.88000 66.34900 12.24200 1.000 73.29000 33 SER B O 1
ATOM 5220 N N . ASN D 2 35 ? 26.70700 67.33300 13.11400 1.000 70.72000 34 ASN B N 1
ATOM 5221 C CA . ASN D 2 35 ? 27.57200 67.02200 11.97700 1.000 78.50000 34 ASN B CA 1
ATOM 5222 C C . ASN D 2 35 ? 28.20900 65.64500 12.17600 1.000 80.23000 34 ASN B C 1
ATOM 5223 O O . ASN D 2 35 ? 29.41900 65.49300 12.34900 1.000 73.43000 34 ASN B O 1
ATOM 5228 N N . LEU D 2 36 ? 27.35300 64.62600 12.13900 1.000 75.76000 35 LEU B N 1
ATOM 5229 C CA . LEU D 2 36 ? 27.77200 63.24700 12.33600 1.000 71.62000 35 LEU B CA 1
ATOM 5230 C C . LEU D 2 36 ? 27.17000 62.36700 11.25100 1.000 69.70000 35 LEU B C 1
ATOM 5231 O O . LEU D 2 36 ? 26.07100 62.62700 10.76000 1.000 74.89000 35 LEU B O 1
ATOM 5236 N N . ALA D 2 37 ? 27.90100 61.31500 10.88100 1.000 70.78000 36 ALA B N 1
ATOM 5237 C CA . ALA D 2 37 ? 27.43900 60.36500 9.87900 1.000 72.23000 36 ALA B CA 1
ATOM 5238 C C . ALA D 2 37 ? 27.73100 58.94300 10.33900 1.000 66.94000 36 ALA B C 1
ATOM 5239 O O . ALA D 2 37 ? 28.67200 58.69900 11.09700 1.000 64.13000 36 ALA B O 1
ATOM 5241 N N . TRP D 2 38 ? 26.91500 58.00300 9.86700 1.000 64.80000 37 TRP B N 1
ATOM 5242 C CA . TRP D 2 38 ? 27.06600 56.59000 10.18400 1.000 68.00000 37 TRP B CA 1
ATOM 5243 C C . TRP D 2 38 ? 27.27200 55.79400 8.90200 1.000 69.20000 37 TRP B C 1
ATOM 5244 O O . TRP D 2 38 ? 26.60200 56.04000 7.89300 1.000 69.27000 37 TRP B O 1
ATOM 5255 N N . TYR D 2 39 ? 28.20100 54.83800 8.94700 1.000 66.09000 38 TYR B N 1
ATOM 5256 C CA . TYR D 2 39 ? 28.53700 54.01200 7.79700 1.000 70.34000 38 TYR B CA 1
ATOM 5257 C C . TYR D 2 39 ? 28.48100 52.54000 8.18000 1.000 71.78000 38 TYR B C 1
ATOM 5258 O O . TYR D 2 39 ? 28.75100 52.16800 9.32500 1.000 67.81000 38 TYR B O 1
ATOM 5267 N N . GLN D 2 40 ? 28.12600 51.70500 7.20600 1.000 70.45000 39 GLN B N 1
ATOM 5268 C CA . GLN D 2 40 ? 28.10700 50.25800 7.36300 1.000 65.90000 39 GLN B CA 1
ATOM 5269 C C . GLN D 2 40 ? 29.10200 49.64400 6.39100 1.000 73.26000 39 GLN B C 1
ATOM 5270 O O . GLN D 2 40 ? 29.05900 49.93300 5.19100 1.000 76.38000 39 GLN B O 1
ATOM 5276 N N . GLN D 2 41 ? 29.98800 48.79400 6.90700 1.000 68.49000 40 GLN B N 1
ATOM 5277 C CA . GLN D 2 41 ? 31.03000 48.16200 6.10200 1.000 68.84000 40 GLN B CA 1
ATOM 5278 C C . GLN D 2 41 ? 31.02400 46.66500 6.37200 1.000 70.01000 40 GLN B C 1
ATOM 5279 O O . GLN D 2 41 ? 31.36700 46.22700 7.47500 1.000 68.15000 40 GLN B O 1
ATOM 5285 N N . LYS D 2 42 ? 30.64000 45.88400 5.36600 1.000 73.58000 41 LYS B N 1
ATOM 5286 C CA . LYS D 2 42 ? 30.70500 44.43700 5.46100 1.000 69.13000 41 LYS B CA 1
ATOM 5287 C C . LYS D 2 42 ? 32.13100 43.96700 5.18100 1.000 80.40000 41 LYS B C 1
ATOM 5288 O O . LYS D 2 42 ? 33.02900 44.75900 4.88100 1.000 80.16000 41 LYS B O 1
ATOM 5294 N N . SER D 2 43 ? 32.34300 42.65800 5.27700 1.000 85.45000 42 SER B N 1
ATOM 5295 C CA . SER D 2 43 ? 33.68300 42.10200 5.13400 1.000 88.10000 42 SER B CA 1
ATOM 5296 C C . SER D 2 43 ? 34.15800 42.23100 3.69100 1.000 87.46000 42 SER B C 1
ATOM 5297 O O . SER D 2 43 ? 33.55200 41.66600 2.77500 1.000 87.55000 42 SER B O 1
ATOM 5300 N N . GLY D 2 44 ? 35.24000 42.98200 3.49100 1.000 92.19000 43 GLY B N 1
ATOM 5301 C CA . GLY D 2 44 ? 35.84700 43.09300 2.18000 1.000 91.20000 43 GLY B CA 1
ATOM 5302 C C . GLY D 2 44 ? 35.10200 43.96200 1.19400 1.000 94.67000 43 GLY B C 1
ATOM 5303 O O . GLY D 2 44 ? 35.16700 43.71000 -0.01400 1.000 98.40000 43 GLY B O 1
ATOM 5304 N N . GLN D 2 45 ? 34.39300 44.98200 1.67000 1.000 88.01000 44 GLN B N 1
ATOM 5305 C CA . GLN D 2 45 ? 33.65600 45.88000 0.79600 1.000 80.55000 44 GLN B CA 1
ATOM 5306 C C . GLN D 2 45 ? 33.85200 47.31100 1.26900 1.000 76.82000 44 GLN B C 1
ATOM 5307 O O . GLN D 2 45 ? 34.30300 47.56300 2.38900 1.000 74.46000 44 GLN B O 1
ATOM 5313 N N . ALA D 2 46 ? 33.51200 48.25000 0.39300 1.000 77.97000 45 ALA B N 1
ATOM 5314 C CA . ALA D 2 46 ? 33.62100 49.65500 0.73600 1.000 79.22000 45 ALA B CA 1
ATOM 5315 C C . ALA D 2 46 ? 32.52200 50.04300 1.72500 1.000 73.13000 45 ALA B C 1
ATOM 5316 O O . ALA D 2 46 ? 31.44700 49.43900 1.73900 1.000 70.39000 45 ALA B O 1
ATOM 5318 N N . PRO D 2 47 ? 32.77700 51.03700 2.57600 1.000 78.34000 46 PRO B N 1
ATOM 5319 C CA . PRO D 2 47 ? 31.73600 51.49600 3.50200 1.000 73.55000 46 PRO B CA 1
ATOM 5320 C C . PRO D 2 47 ? 30.52700 52.04100 2.75700 1.000 79.97000 46 PRO B C 1
ATOM 5321 O O . PRO D 2 47 ? 30.63800 52.58500 1.65600 1.000 80.37000 46 PRO B O 1
ATOM 5325 N N . ARG D 2 48 ? 29.35700 51.88500 3.37200 1.000 77.49000 47 ARG B N 1
ATOM 5326 C CA . ARG D 2 48 ? 28.09500 52.34000 2.80100 1.000 79.37000 47 ARG B CA 1
ATOM 5327 C C . ARG D 2 48 ? 27.49400 53.38900 3.72400 1.000 79.17000 47 ARG B C 1
ATOM 5328 O O . ARG D 2 48 ? 27.28700 53.12700 4.91400 1.000 80.44000 47 ARG B O 1
ATOM 5336 N N . LEU D 2 49 ? 27.21900 54.57100 3.17900 1.000 76.01000 48 LEU B N 1
ATOM 5337 C CA . LEU D 2 49 ? 26.62600 55.63700 3.97300 1.000 72.43000 48 LEU B CA 1
ATOM 5338 C C . LEU D 2 49 ? 25.21100 55.25600 4.39200 1.000 73.25000 48 LEU B C 1
ATOM 5339 O O . LEU D 2 49 ? 24.37500 54.90700 3.55300 1.000 73.02000 48 LEU B O 1
ATOM 5344 N N . LEU D 2 50 ? 24.94900 55.31500 5.69700 1.000 72.09000 49 LEU B N 1
ATOM 5345 C CA . LEU D 2 50 ? 23.63600 55.02000 6.25800 1.000 68.04000 49 LEU B CA 1
ATOM 5346 C C . LEU D 2 50 ? 22.86400 56.28100 6.61900 1.000 72.88000 49 LEU B C 1
ATOM 5347 O O . LEU D 2 50 ? 21.69500 56.42400 6.25000 1.000 74.88000 49 LEU B O 1
ATOM 5352 N N . ILE D 2 51 ? 23.49900 57.19600 7.34600 1.000 75.72000 50 ILE B N 1
ATOM 5353 C CA . ILE D 2 51 ? 22.87400 58.42100 7.82900 1.000 73.89000 50 ILE B CA 1
ATOM 5354 C C . ILE D 2 51 ? 23.89500 59.54200 7.70400 1.000 78.46000 50 ILE B C 1
ATOM 5355 O O . ILE D 2 51 ? 25.05100 59.37500 8.10400 1.000 78.13000 50 ILE B O 1
ATOM 5360 N N . TYR D 2 52 ? 23.48200 60.67900 7.13800 1.000 83.62000 51 TYR B N 1
ATOM 5361 C CA . TYR D 2 52 ? 24.39800 61.79900 6.95900 1.000 82.83000 51 TYR B CA 1
ATOM 5362 C C . TYR D 2 52 ? 24.15300 62.95800 7.91100 1.000 82.78000 51 TYR B C 1
ATOM 5363 O O . TYR D 2 52 ? 25.10100 63.67300 8.24200 1.000 90.26000 51 TYR B O 1
ATOM 5372 N N . GLY D 2 53 ? 22.92000 63.17300 8.35400 1.000 73.98000 52 GLY B N 1
ATOM 5373 C CA . GLY D 2 53 ? 22.66900 64.06800 9.46100 1.000 79.15000 52 GLY B CA 1
ATOM 5374 C C . GLY D 2 53 ? 22.88000 63.34700 10.77600 1.000 85.63000 52 GLY B C 1
ATOM 5375 O O . GLY D 2 53 ? 23.34400 62.20800 10.83000 1.000 91.56000 52 GLY B O 1
ATOM 5376 N N . ALA D 2 54 ? 22.53400 64.03100 11.86500 1.000 85.38000 53 ALA B N 1
ATOM 5377 C CA . ALA D 2 54 ? 22.48900 63.33200 13.14300 1.000 77.18000 53 ALA B CA 1
ATOM 5378 C C . ALA D 2 54 ? 21.37400 62.29700 13.17100 1.000 81.64000 53 ALA B C 1
ATOM 5379 O O . ALA D 2 54 ? 21.44800 61.33800 13.94700 1.000 76.10000 53 ALA B O 1
ATOM 5381 N N . SER D 2 55 ? 20.36100 62.46300 12.32700 1.000 79.13000 54 SER B N 1
ATOM 5382 C CA . SER D 2 55 ? 19.23600 61.54000 12.29500 1.000 76.19000 54 SER B CA 1
ATOM 5383 C C . SER D 2 55 ? 18.61100 61.40100 10.91500 1.000 76.09000 54 SER B C 1
ATOM 5384 O O . SER D 2 55 ? 17.58800 60.72200 10.79500 1.000 77.33000 54 SER B O 1
ATOM 5387 N N . THR D 2 56 ? 19.17600 62.01100 9.87700 1.000 78.96000 55 THR B N 1
ATOM 5388 C CA . THR D 2 56 ? 18.58500 61.99600 8.54300 1.000 76.14000 55 THR B CA 1
ATOM 5389 C C . THR D 2 56 ? 19.12600 60.79900 7.77300 1.000 74.13000 55 THR B C 1
ATOM 5390 O O . THR D 2 56 ? 20.31000 60.76100 7.42300 1.000 83.45000 55 THR B O 1
ATOM 5394 N N . ARG D 2 57 ? 18.26000 59.82700 7.50100 1.000 74.72000 56 ARG B N 1
ATOM 5395 C CA . ARG D 2 57 ? 18.67400 58.66000 6.73500 1.000 77.02000 56 ARG B CA 1
ATOM 5396 C C . ARG D 2 57 ? 19.06000 59.05800 5.31800 1.000 78.20000 56 ARG B C 1
ATOM 5397 O O . ARG D 2 57 ? 18.41800 59.90700 4.69300 1.000 84.26000 56 ARG B O 1
ATOM 5405 N N . ALA D 2 58 ? 20.12800 58.44500 4.81700 1.000 81.11000 57 ALA B N 1
ATOM 5406 C CA . ALA D 2 58 ? 20.48700 58.60100 3.41700 1.000 82.20000 57 ALA B CA 1
ATOM 5407 C C . ALA D 2 58 ? 19.49000 57.85300 2.54000 1.000 86.49000 57 ALA B C 1
ATOM 5408 O O . ALA D 2 58 ? 18.92500 56.83000 2.93500 1.000 85.24000 57 ALA B O 1
ATOM 5410 N N . THR D 2 59 ? 19.27300 58.38100 1.33800 1.000 94.88000 58 THR B N 1
ATOM 5411 C CA . THR D 2 59 ? 18.29600 57.79600 0.43000 1.000 95.39000 58 THR B CA 1
ATOM 5412 C C . THR D 2 59 ? 18.70900 56.38300 0.03500 1.000 92.70000 58 THR B C 1
ATOM 5413 O O . THR D 2 59 ? 19.85800 56.13900 -0.34200 1.000 90.75000 58 THR B O 1
ATOM 5417 N N . GLY D 2 60 ? 17.76300 55.44800 0.13400 1.000 93.45000 59 GLY B N 1
ATOM 5418 C CA . GLY D 2 60 ? 18.00900 54.05200 -0.15900 1.000 92.74000 59 GLY B CA 1
ATOM 5419 C C . GLY D 2 60 ? 18.22100 53.17600 1.05700 1.000 92.01000 59 GLY B C 1
ATOM 5420 O O . GLY D 2 60 ? 18.20000 51.94600 0.92400 1.000 88.18000 59 GLY B O 1
ATOM 5421 N N . ILE D 2 61 ? 18.41700 53.76600 2.22700 1.000 90.62000 60 ILE B N 1
ATOM 5422 C CA . ILE D 2 61 ? 18.66400 52.98900 3.44400 1.000 87.83000 60 ILE B CA 1
ATOM 5423 C C . ILE D 2 61 ? 17.32500 52.52200 4.01100 1.000 85.64000 60 ILE B C 1
ATOM 5424 O O . ILE D 2 61 ? 16.37700 53.32100 4.07400 1.000 86.49000 60 ILE B O 1
ATOM 5429 N N . PRO D 2 62 ? 17.20100 51.25600 4.41200 1.000 82.24000 61 PRO B N 1
ATOM 5430 C CA . PRO D 2 62 ? 15.95000 50.79200 5.02300 1.000 82.58000 61 PRO B CA 1
ATOM 5431 C C . PRO D 2 62 ? 15.61800 51.57200 6.28800 1.000 77.14000 61 PRO B C 1
ATOM 5432 O O . PRO D 2 62 ? 16.49000 52.13000 6.95800 1.000 76.27000 61 PRO B O 1
ATOM 5436 N N . SER D 2 63 ? 14.32400 51.59900 6.61400 1.000 81.46000 62 SER B N 1
ATOM 5437 C CA . SER D 2 63 ? 13.84000 52.41200 7.72500 1.000 80.48000 62 SER B CA 1
ATOM 5438 C C . SER D 2 63 ? 14.18400 51.83000 9.09100 1.000 75.93000 62 SER B C 1
ATOM 5439 O O . SER D 2 63 ? 14.02400 52.53200 10.09600 1.000 73.31000 62 SER B O 1
ATOM 5442 N N . ARG D 2 64 ? 14.65100 50.58000 9.15800 1.000 73.92000 63 ARG B N 1
ATOM 5443 C CA . ARG D 2 64 ? 15.01200 50.00100 10.44700 1.000 74.22000 63 ARG B CA 1
ATOM 5444 C C . ARG D 2 64 ? 16.20500 50.70700 11.08100 1.000 72.87000 63 ARG B C 1
ATOM 5445 O O . ARG D 2 64 ? 16.37300 50.63500 12.30300 1.000 71.04000 63 ARG B O 1
ATOM 5453 N N . PHE D 2 65 ? 17.02600 51.38900 10.28500 1.000 68.39000 64 PHE B N 1
ATOM 5454 C CA . PHE D 2 65 ? 18.12500 52.18800 10.80500 1.000 70.04000 64 PHE B CA 1
ATOM 5455 C C . PHE D 2 65 ? 17.62700 53.58400 11.15900 1.000 65.25000 64 PHE B C 1
ATOM 5456 O O . PHE D 2 65 ? 16.76500 54.13900 10.47400 1.000 66.10000 64 PHE B O 1
ATOM 5464 N N . SER D 2 66 ? 18.17400 54.14700 12.23300 1.000 56.50000 65 SER B N 1
ATOM 5465 C CA . SER D 2 66 ? 17.80100 55.49000 12.65800 1.000 61.16000 65 SER B CA 1
ATOM 5466 C C . SER D 2 66 ? 18.87800 56.03600 13.57900 1.000 60.35000 65 SER B C 1
ATOM 5467 O O . SER D 2 66 ? 19.50600 55.28800 14.33300 1.000 63.08000 65 SER B O 1
ATOM 5470 N N . GLY D 2 67 ? 19.07600 57.35600 13.51800 1.000 54.59000 66 GLY B N 1
ATOM 5471 C CA . GLY D 2 67 ? 20.08100 58.02500 14.30900 1.000 60.88000 66 GLY B CA 1
ATOM 5472 C C . GLY D 2 67 ? 19.46700 59.04600 15.25400 1.000 64.74000 66 GLY B C 1
ATOM 5473 O O . GLY D 2 67 ? 18.29300 59.41200 15.13600 1.000 66.15000 66 GLY B O 1
ATOM 5474 N N . SER D 2 68 ? 20.28800 59.51200 16.19200 1.000 66.55000 67 SER B N 1
ATOM 5475 C CA . SER D 2 68 ? 19.82500 60.45000 17.20300 1.000 68.01000 67 SER B CA 1
ATOM 5476 C C . SER D 2 68 ? 21.03300 61.08900 17.87000 1.000 63.95000 67 SER B C 1
ATOM 5477 O O . SER D 2 68 ? 22.15200 60.57300 17.79900 1.000 73.90000 67 SER B O 1
ATOM 5480 N N . GLY D 2 69 ? 20.79100 62.22100 18.51000 1.000 63.86000 68 GLY B N 1
ATOM 5481 C CA . GLY D 2 69 ? 21.78700 62.88200 19.32400 1.000 65.19000 68 GLY B CA 1
ATOM 5482 C C . GLY D 2 69 ? 22.25600 64.19100 18.71100 1.000 71.41000 68 GLY B C 1
ATOM 5483 O O . GLY D 2 69 ? 22.06100 64.47100 17.52600 1.000 66.21000 68 GLY B O 1
ATOM 5484 N N . SER D 2 70 ? 22.87800 65.00800 19.55800 1.000 74.05000 69 SER B N 1
ATOM 5485 C CA . SER D 2 70 ? 23.52700 66.23500 19.12300 1.000 74.97000 69 SER B CA 1
ATOM 5486 C C . SER D 2 70 ? 24.57400 66.61300 20.15600 1.000 78.14000 69 SER B C 1
ATOM 5487 O O . SER D 2 70 ? 24.43500 66.29800 21.34000 1.000 81.57000 69 SER B O 1
ATOM 5490 N N . GLY D 2 71 ? 25.61100 67.29300 19.70000 1.000 77.73000 70 GLY B N 1
ATOM 5491 C CA . GLY D 2 71 ? 26.68100 67.74000 20.59300 1.000 68.88000 70 GLY B CA 1
ATOM 5492 C C . GLY D 2 71 ? 27.78100 66.68500 20.73200 1.000 69.82000 70 GLY B C 1
ATOM 5493 O O . GLY D 2 71 ? 28.55900 66.48400 19.80900 1.000 74.41000 70 GLY B O 1
ATOM 5494 N N . THR D 2 72 ? 27.82000 66.02100 21.88600 1.000 72.50000 71 THR B N 1
ATOM 5495 C CA . THR D 2 72 ? 28.85400 65.03400 22.17100 1.000 68.24000 71 THR B CA 1
ATOM 5496 C C . THR D 2 72 ? 28.37900 63.59200 22.05300 1.000 68.68000 71 THR B C 1
ATOM 5497 O O . THR D 2 72 ? 29.17700 62.72600 21.68300 1.000 69.83000 71 THR B O 1
ATOM 5501 N N . GLU D 2 73 ? 27.11400 63.30500 22.35100 1.000 66.39000 72 GLU B N 1
ATOM 5502 C CA . GLU D 2 73 ? 26.62400 61.93500 22.44200 1.000 68.77000 72 GLU B CA 1
ATOM 5503 C C . GLU D 2 73 ? 25.68200 61.62400 21.28400 1.000 64.74000 72 GLU B C 1
ATOM 5504 O O . GLU D 2 73 ? 24.73700 62.37600 21.02600 1.000 61.53000 72 GLU B O 1
ATOM 5510 N N . PHE D 2 74 ? 25.93800 60.51000 20.60000 1.000 60.53000 73 PHE B N 1
ATOM 5511 C CA . PHE D 2 74 ? 25.14200 60.09400 19.45400 1.000 60.67000 73 PHE B CA 1
ATOM 5512 C C . PHE D 2 74 ? 24.82100 58.61100 19.55700 1.000 66.39000 73 PHE B C 1
ATOM 5513 O O . PHE D 2 74 ? 25.54000 57.84300 20.20000 1.000 57.56000 73 PHE B O 1
ATOM 5521 N N . THR D 2 75 ? 23.72400 58.21600 18.91000 1.000 56.33000 74 THR B N 1
ATOM 5522 C CA . THR D 2 75 ? 23.29800 56.82300 18.88100 1.000 61.15000 74 THR B CA 1
ATOM 5523 C C . THR D 2 75 ? 22.87300 56.43500 17.47300 1.000 59.75000 74 THR B C 1
ATOM 5524 O O . THR D 2 75 ? 22.44400 57.27500 16.67800 1.000 64.68000 74 THR B O 1
ATOM 5528 N N . LEU D 2 76 ? 22.99800 55.14200 17.17800 1.000 52.07000 75 LEU B N 1
ATOM 5529 C CA . LEU D 2 76 ? 22.47000 54.53500 15.96400 1.000 56.88000 75 LEU B CA 1
ATOM 5530 C C . LEU D 2 76 ? 21.69900 53.28900 16.36600 1.000 54.94000 75 LEU B C 1
ATOM 5531 O O . LEU D 2 76 ? 22.22300 52.44300 17.09600 1.000 55.35000 75 LEU B O 1
ATOM 5536 N N . THR D 2 77 ? 20.46200 53.17600 15.89700 1.000 58.47000 76 THR B N 1
ATOM 5537 C CA . THR D 2 77 ? 19.56800 52.10800 16.31900 1.000 57.74000 76 THR B CA 1
ATOM 5538 C C . THR D 2 77 ? 19.12100 51.29700 15.11300 1.000 59.68000 76 THR B C 1
ATOM 5539 O O . THR D 2 77 ? 18.75100 51.86200 14.07900 1.000 60.19000 76 THR B O 1
ATOM 5543 N N . ILE D 2 78 ? 19.18300 49.97700 15.24300 1.000 60.80000 77 ILE B N 1
ATOM 5544 C CA . ILE D 2 78 ? 18.52700 49.05500 14.32500 1.000 61.65000 77 ILE B CA 1
ATOM 5545 C C . ILE D 2 78 ? 17.29200 48.53500 15.04900 1.000 68.57000 77 ILE B C 1
ATOM 5546 O O . ILE D 2 78 ? 17.40600 47.81800 16.04900 1.000 65.54000 77 ILE B O 1
ATOM 5551 N N . SER D 2 79 ? 16.10800 48.91100 14.55600 1.000 69.01000 78 SER B N 1
ATOM 5552 C CA . SER D 2 79 ? 14.87100 48.57100 15.25400 1.000 65.57000 78 SER B CA 1
ATOM 5553 C C . SER D 2 79 ? 14.69600 47.06200 15.37800 1.000 69.21000 78 SER B C 1
ATOM 5554 O O . SER D 2 79 ? 14.25800 46.56400 16.42100 1.000 70.26000 78 SER B O 1
ATOM 5557 N N . SER D 2 80 ? 15.03000 46.32000 14.32400 1.000 62.14000 79 SER B N 1
ATOM 5558 C CA . SER D 2 80 ? 14.96700 44.86100 14.36000 1.000 61.17000 79 SER B CA 1
ATOM 5559 C C . SER D 2 80 ? 16.06800 44.33400 13.45300 1.000 67.76000 79 SER B C 1
ATOM 5560 O O . SER D 2 80 ? 15.94600 44.39700 12.22600 1.000 72.26000 79 SER B O 1
ATOM 5563 N N . LEU D 2 81 ? 17.13500 43.81800 14.05600 1.000 66.13000 80 LEU B N 1
ATOM 5564 C CA . LEU D 2 81 ? 18.29600 43.40000 13.28600 1.000 68.07000 80 LEU B CA 1
ATOM 5565 C C . LEU D 2 81 ? 17.97700 42.17100 12.44600 1.000 69.34000 80 LEU B C 1
ATOM 5566 O O . LEU D 2 81 ? 17.29700 41.24400 12.89700 1.000 63.27000 80 LEU B O 1
ATOM 5571 N N . GLN D 2 82 ? 18.47300 42.17200 11.21300 1.000 72.53000 81 GLN B N 1
ATOM 5572 C CA . GLN D 2 82 ? 18.33700 41.05100 10.29900 1.000 75.36000 81 GLN B CA 1
ATOM 5573 C C . GLN D 2 82 ? 19.72400 40.55100 9.91200 1.000 74.42000 81 GLN B C 1
ATOM 5574 O O . GLN D 2 82 ? 20.74500 41.13400 10.28700 1.000 78.15000 81 GLN B O 1
ATOM 5580 N N . SER D 2 83 ? 19.75300 39.45000 9.15400 1.000 75.03000 82 SER B N 1
ATOM 5581 C CA . SER D 2 83 ? 21.01600 38.76400 8.89300 1.000 74.88000 82 SER B CA 1
ATOM 5582 C C . SER D 2 83 ? 21.98400 39.62100 8.08700 1.000 81.29000 82 SER B C 1
ATOM 5583 O O . SER D 2 83 ? 23.20200 39.52700 8.28100 1.000 82.27000 82 SER B O 1
ATOM 5586 N N . GLU D 2 84 ? 21.47700 40.45900 7.18900 1.000 81.80000 83 GLU B N 1
ATOM 5587 C CA . GLU D 2 84 ? 22.34400 41.29000 6.36400 1.000 79.81000 83 GLU B CA 1
ATOM 5588 C C . GLU D 2 84 ? 22.90600 42.49400 7.11200 1.000 75.64000 83 GLU B C 1
ATOM 5589 O O . GLU D 2 84 ? 23.57500 43.32500 6.49100 1.000 83.17000 83 GLU B O 1
ATOM 5595 N N . ASP D 2 85 ? 22.66400 42.60600 8.41700 1.000 74.82000 84 ASP B N 1
ATOM 5596 C CA . ASP D 2 85 ? 23.13200 43.74200 9.19900 1.000 73.69000 84 ASP B CA 1
ATOM 5597 C C . ASP D 2 85 ? 24.38600 43.44000 10.01000 1.000 71.97000 84 ASP B C 1
ATOM 5598 O O . ASP D 2 85 ? 24.88100 44.33000 10.70900 1.000 73.11000 84 ASP B O 1
ATOM 5603 N N . PHE D 2 86 ? 24.91200 42.21800 9.93900 1.000 63.83000 85 PHE B N 1
ATOM 5604 C CA . PHE D 2 86 ? 26.14000 41.87200 10.64900 1.000 68.29000 85 PHE B CA 1
ATOM 5605 C C . PHE D 2 86 ? 27.32900 42.44100 9.88400 1.000 65.62000 85 PHE B C 1
ATOM 5606 O O . PHE D 2 86 ? 27.69100 41.93300 8.81700 1.000 62.10000 85 PHE B O 1
ATOM 5614 N N . ALA D 2 87 ? 27.94000 43.48500 10.42700 1.000 61.84000 86 ALA B N 1
ATOM 5615 C CA . ALA D 2 87 ? 29.06000 44.17400 9.79300 1.000 60.59000 86 ALA B CA 1
ATOM 5616 C C . ALA D 2 87 ? 29.69700 45.08100 10.84100 1.000 64.38000 86 ALA B C 1
ATOM 5617 O O . ALA D 2 87 ? 29.37000 45.00200 12.03100 1.000 65.59000 86 ALA B O 1
ATOM 5619 N N . VAL D 2 88 ? 30.61300 45.94300 10.40300 1.000 60.53000 87 VAL B N 1
ATOM 5620 C CA . VAL D 2 88 ? 31.21600 46.95600 11.26200 1.000 54.74000 87 VAL B CA 1
ATOM 5621 C C . VAL D 2 88 ? 30.55900 48.29300 10.95800 1.000 58.34000 87 VAL B C 1
ATOM 5622 O O . VAL D 2 88 ? 30.30600 48.62300 9.79200 1.000 64.08000 87 VAL B O 1
ATOM 5626 N N . TYR D 2 89 ? 30.27800 49.06600 12.00400 1.000 59.90000 88 TYR B N 1
ATOM 5627 C CA . TYR D 2 89 ? 29.62500 50.36100 11.87200 1.000 62.56000 88 TYR B CA 1
ATOM 5628 C C . TYR D 2 89 ? 30.53700 51.45200 12.41000 1.000 64.38000 88 TYR B C 1
ATOM 5629 O O . TYR D 2 89 ? 30.99700 51.37600 13.55400 1.000 63.62000 88 TYR B O 1
ATOM 5638 N N . PHE D 2 90 ? 30.78800 52.46700 11.58500 1.000 67.97000 89 PHE B N 1
ATOM 5639 C CA . PHE D 2 90 ? 31.64800 53.58700 11.93700 1.000 67.46000 89 PHE B CA 1
ATOM 5640 C C . PHE D 2 90 ? 30.83800 54.87300 11.99300 1.000 67.47000 89 PHE B C 1
ATOM 5641 O O . PHE D 2 90 ? 29.97900 55.11400 11.13900 1.000 67.06000 89 PHE B O 1
ATOM 5649 N N . CYS D 2 91 ? 31.12000 55.69800 12.99500 1.000 66.60000 90 CYS B N 1
ATOM 5650 C CA . CYS D 2 91 ? 30.63700 57.06900 13.02500 1.000 68.87000 90 CYS B CA 1
ATOM 5651 C C . CYS D 2 91 ? 31.75400 58.00900 12.58700 1.000 78.69000 90 CYS B C 1
ATOM 5652 O O . CYS D 2 91 ? 32.94000 57.69700 12.72200 1.000 77.02000 90 CYS B O 1
ATOM 5655 N N . GLN D 2 92 ? 31.36400 59.16200 12.04700 1.000 75.75000 91 GLN B N 1
ATOM 5656 C CA . GLN D 2 92 ? 32.32900 60.10200 11.49400 1.000 77.55000 91 GLN B CA 1
ATOM 5657 C C . GLN D 2 92 ? 31.78700 61.51800 11.61100 1.000 77.83000 91 GLN B C 1
ATOM 5658 O O . GLN D 2 92 ? 30.63400 61.77500 11.25200 1.000 78.15000 91 GLN B O 1
ATOM 5664 N N . GLN D 2 93 ? 32.62000 62.42600 12.10800 1.000 76.29000 92 GLN B N 1
ATOM 5665 C CA . GLN D 2 93 ? 32.25600 63.82700 12.24600 1.000 79.19000 92 GLN B CA 1
ATOM 5666 C C . GLN D 2 93 ? 32.79400 64.63100 11.07000 1.000 80.29000 92 GLN B C 1
ATOM 5667 O O . GLN D 2 93 ? 33.80000 64.27400 10.45300 1.000 78.03000 92 GLN B O 1
ATOM 5673 N N . TYR D 2 94 ? 32.10400 65.73000 10.76600 1.000 76.96000 93 TYR B N 1
ATOM 5674 C CA . TYR D 2 94 ? 32.54000 66.65300 9.72800 1.000 78.58000 93 TYR B CA 1
ATOM 5675 C C . TYR D 2 94 ? 32.31800 68.09800 10.15600 1.000 78.52000 93 TYR B C 1
ATOM 5676 O O . TYR D 2 94 ? 32.07400 68.97000 9.31500 1.000 82.93000 93 TYR B O 1
ATOM 5685 N N . ASN D 2 95 ? 32.38700 68.36300 11.46300 1.000 75.40000 94 ASN B N 1
ATOM 5686 C CA . ASN D 2 95 ? 32.33200 69.73700 11.95100 1.000 80.18000 94 ASN B CA 1
ATOM 5687 C C . ASN D 2 95 ? 33.49000 70.55400 11.39800 1.000 83.51000 94 ASN B C 1
ATOM 5688 O O . ASN D 2 95 ? 33.29700 71.66500 10.89300 1.000 80.59000 94 ASN B O 1
ATOM 5693 N N . ASN D 2 96 ? 34.70500 70.01300 11.47700 1.000 76.58000 95 ASN B N 1
ATOM 5694 C CA . ASN D 2 96 ? 35.89500 70.70800 11.01200 1.000 76.82000 95 ASN B CA 1
ATOM 5695 C C . ASN D 2 96 ? 36.96000 69.68700 10.64900 1.000 80.05000 95 ASN B C 1
ATOM 5696 O O . ASN D 2 96 ? 37.07100 68.64100 11.29400 1.000 80.96000 95 ASN B O 1
ATOM 5701 N N . TRP D 2 97 ? 37.73700 69.99300 9.61700 1.000 81.51000 96 TRP B N 1
ATOM 5702 C CA . TRP D 2 97 ? 38.84900 69.12600 9.26400 1.000 75.48000 96 TRP B CA 1
ATOM 5703 C C . TRP D 2 97 ? 39.90800 69.18100 10.36300 1.000 73.33000 96 TRP B C 1
ATOM 5704 O O . TRP D 2 97 ? 40.11400 70.23400 10.97600 1.000 73.88000 96 TRP B O 1
ATOM 5715 N N . PRO D 2 98 ? 40.59400 68.06600 10.64500 1.000 80.61000 97 PRO B N 1
ATOM 5716 C CA . PRO D 2 98 ? 40.55000 66.76200 9.95900 1.000 74.62000 97 PRO B CA 1
ATOM 5717 C C . PRO D 2 98 ? 39.26700 65.96500 10.18300 1.000 78.24000 97 PRO B C 1
ATOM 5718 O O . PRO D 2 98 ? 38.72000 65.93900 11.28400 1.000 73.02000 97 PRO B O 1
ATOM 5722 N N . LEU D 2 99 ? 38.76400 65.31300 9.13600 1.000 75.36000 98 LEU B N 1
ATOM 5723 C CA . LEU D 2 99 ? 37.67700 64.35900 9.30100 1.000 76.39000 98 LEU B CA 1
ATOM 5724 C C . LEU D 2 99 ? 38.17400 63.15900 10.09500 1.000 78.53000 98 LEU B C 1
ATOM 5725 O O . LEU D 2 99 ? 39.24900 62.62100 9.81800 1.000 81.42000 98 LEU B O 1
ATOM 5730 N N . THR D 2 100 ? 37.40100 62.74400 11.09200 1.000 74.21000 99 THR B N 1
ATOM 5731 C CA . THR D 2 100 ? 37.80400 61.64900 11.95800 1.000 77.86000 99 THR B CA 1
ATOM 5732 C C . THR D 2 100 ? 36.67700 60.63400 12.07600 1.000 81.86000 99 THR B C 1
ATOM 5733 O O . THR D 2 100 ? 35.49500 60.97400 11.97200 1.000 77.31000 99 THR B O 1
ATOM 5737 N N . PHE D 2 101 ? 37.06300 59.38000 12.28700 1.000 82.01000 100 PHE B N 1
ATOM 5738 C CA . PHE D 2 101 ? 36.14000 58.26700 12.43000 1.000 76.21000 100 PHE B CA 1
ATOM 5739 C C . PHE D 2 101 ? 36.27100 57.67700 13.82700 1.000 74.50000 100 PHE B C 1
ATOM 5740 O O . PHE D 2 101 ? 37.18500 58.01000 14.58600 1.000 75.58000 100 PHE B O 1
ATOM 5748 N N . GLY D 2 102 ? 35.33100 56.79800 14.16900 1.000 74.14000 101 GLY B N 1
ATOM 5749 C CA . GLY D 2 102 ? 35.42700 56.04500 15.40000 1.000 70.77000 101 GLY B CA 1
ATOM 5750 C C . GLY D 2 102 ? 36.12500 54.71300 15.19800 1.000 66.62000 101 GLY B C 1
ATOM 5751 O O . GLY D 2 102 ? 36.33600 54.25900 14.07400 1.000 64.92000 101 GLY B O 1
ATOM 5752 N N . GLY D 2 103 ? 36.49200 54.08800 16.31800 1.000 64.95000 102 GLY B N 1
ATOM 5753 C CA . GLY D 2 103 ? 37.09400 52.76800 16.24700 1.000 57.38000 102 GLY B CA 1
ATOM 5754 C C . GLY D 2 103 ? 36.20000 51.74700 15.57200 1.000 65.41000 102 GLY B C 1
ATOM 5755 O O . GLY D 2 103 ? 36.68700 50.76600 15.00300 1.000 64.03000 102 GLY B O 1
ATOM 5756 N N . GLY D 2 104 ? 34.88800 51.96500 15.61500 1.000 67.13000 103 GLY B N 1
ATOM 5757 C CA . GLY D 2 104 ? 33.94900 51.08200 14.95600 1.000 66.03000 103 GLY B CA 1
ATOM 5758 C C . GLY D 2 104 ? 33.39500 50.01300 15.87100 1.000 62.28000 103 GLY B C 1
ATOM 5759 O O . GLY D 2 104 ? 34.12100 49.46200 16.70400 1.000 65.06000 103 GLY B O 1
ATOM 5760 N N . THR D 2 105 ? 32.10800 49.71600 15.73000 1.000 60.70000 104 THR B N 1
ATOM 5761 C CA . THR D 2 105 ? 31.45700 48.64700 16.47300 1.000 57.60000 104 THR B CA 1
ATOM 5762 C C . THR D 2 105 ? 31.19500 47.48000 15.53400 1.000 60.00000 104 THR B C 1
ATOM 5763 O O . THR D 2 105 ? 30.62200 47.66200 14.45500 1.000 59.67000 104 THR B O 1
ATOM 5767 N N . GLN D 2 106 ? 31.61900 46.28900 15.94400 1.000 61.30000 105 GLN B N 1
ATOM 5768 C CA . GLN D 2 106 ? 31.43000 45.07100 15.16500 1.000 65.99000 105 GLN B CA 1
ATOM 5769 C C . GLN D 2 106 ? 30.26500 44.28700 15.76300 1.000 66.10000 105 GLN B C 1
ATOM 5770 O O . GLN D 2 106 ? 30.36200 43.77900 16.88500 1.000 63.68000 105 GLN B O 1
ATOM 5776 N N . VAL D 2 107 ? 29.16800 44.18900 15.01900 1.000 63.46000 106 VAL B N 1
ATOM 5777 C CA . VAL D 2 107 ? 28.01500 43.40900 15.45400 1.000 68.04000 106 VAL B CA 1
ATOM 5778 C C . VAL D 2 107 ? 28.16300 41.98700 14.92300 1.000 65.95000 106 VAL B C 1
ATOM 5779 O O . VAL D 2 107 ? 28.32700 41.77200 13.71700 1.000 69.77000 106 VAL B O 1
ATOM 5783 N N . ASN D 2 108 ? 28.13000 41.01400 15.82900 1.000 60.60000 107 ASN B N 1
ATOM 5784 C CA . ASN D 2 108 ? 28.36600 39.61900 15.49600 1.000 62.28000 107 ASN B CA 1
ATOM 5785 C C . ASN D 2 108 ? 27.14000 38.78200 15.83100 1.000 64.61000 107 ASN B C 1
ATOM 5786 O O . ASN D 2 108 ? 26.21100 39.23100 16.50900 1.000 64.91000 107 ASN B O 1
ATOM 5791 N N . VAL D 2 109 ? 27.15700 37.54600 15.34700 1.000 63.54000 108 VAL B N 1
ATOM 5792 C CA . VAL D 2 109 ? 26.05500 36.61800 15.56600 1.000 62.26000 108 VAL B CA 1
ATOM 5793 C C . VAL D 2 109 ? 26.14000 36.07200 16.98400 1.000 58.53000 108 VAL B C 1
ATOM 5794 O O . VAL D 2 109 ? 27.19200 35.58600 17.41400 1.000 61.54000 108 VAL B O 1
ATOM 5798 N N . GLN D 2 110 ? 25.03400 36.16100 17.71700 1.000 62.28000 109 GLN B N 1
ATOM 5799 C CA . GLN D 2 110 ? 24.96000 35.55200 19.03500 1.000 62.45000 109 GLN B CA 1
ATOM 5800 C C . GLN D 2 110 ? 24.94200 34.03200 18.90600 1.000 59.83000 109 GLN B C 1
ATOM 5801 O O . GLN D 2 110 ? 24.43200 33.47600 17.93100 1.000 62.89000 109 GLN B O 1
ATOM 5807 N N . ARG D 2 111 ? 25.51700 33.36000 19.90100 1.000 63.64000 110 ARG B N 1
ATOM 5808 C CA . ARG D 2 111 ? 25.62800 31.90800 19.87400 1.000 55.61000 110 ARG B CA 1
ATOM 5809 C C . ARG D 2 111 ? 25.83800 31.41200 21.29700 1.000 52.43000 110 ARG B C 1
ATOM 5810 O O . ARG D 2 111 ? 26.24600 32.16600 22.18300 1.000 57.35000 110 ARG B O 1
ATOM 5818 N N . THR D 2 112 ? 25.54100 30.13300 21.50700 1.000 54.69000 111 THR B N 1
ATOM 5819 C CA . THR D 2 112 ? 25.82900 29.50400 22.78500 1.000 57.50000 111 THR B CA 1
ATOM 5820 C C . THR D 2 112 ? 27.33400 29.30000 22.94900 1.000 56.90000 111 THR B C 1
ATOM 5821 O O . THR D 2 112 ? 28.09200 29.24700 21.97600 1.000 55.02000 111 THR B O 1
ATOM 5825 N N . VAL D 2 113 ? 27.76100 29.17800 24.20600 1.000 54.59000 112 VAL B N 1
ATOM 5826 C CA . VAL D 2 113 ? 29.17400 28.97800 24.50400 1.000 55.19000 112 VAL B CA 1
ATOM 5827 C C . VAL D 2 113 ? 29.62600 27.62400 23.97500 1.000 55.99000 112 VAL B C 1
ATOM 5828 O O . VAL D 2 113 ? 28.89500 26.62800 24.05200 1.000 68.61000 112 VAL B O 1
ATOM 5832 N N . ALA D 2 114 ? 30.84100 27.58300 23.42700 1.000 54.43000 113 ALA B N 1
ATOM 5833 C CA . ALA D 2 114 ? 31.42300 26.35000 22.90800 1.000 48.13000 113 ALA B CA 1
ATOM 5834 C C . ALA D 2 114 ? 32.88300 26.28500 23.32900 1.000 58.36000 113 ALA B C 1
ATOM 5835 O O . ALA D 2 114 ? 33.67900 27.14900 22.94700 1.000 55.23000 113 ALA B O 1
ATOM 5837 N N . ALA D 2 115 ? 33.23300 25.27000 24.11200 1.000 58.88000 114 ALA B N 1
ATOM 5838 C CA . ALA D 2 115 ? 34.61300 25.12100 24.54500 1.000 49.74000 114 ALA B CA 1
ATOM 5839 C C . ALA D 2 115 ? 35.48200 24.66400 23.37600 1.000 59.09000 114 ALA B C 1
ATOM 5840 O O . ALA D 2 115 ? 35.04500 23.84900 22.55500 1.000 58.02000 114 ALA B O 1
ATOM 5842 N N . PRO D 2 116 ? 36.70900 25.17000 23.26800 1.000 59.27000 115 PRO B N 1
ATOM 5843 C CA . PRO D 2 116 ? 37.56300 24.79800 22.13600 1.000 58.25000 115 PRO B CA 1
ATOM 5844 C C . PRO D 2 116 ? 38.19800 23.43100 22.32500 1.000 61.92000 115 PRO B C 1
ATOM 5845 O O . PRO D 2 116 ? 38.55600 23.03400 23.43700 1.000 56.31000 115 PRO B O 1
ATOM 5849 N N . SER D 2 117 ? 38.33400 22.70800 21.21800 1.000 60.22000 116 SER B N 1
ATOM 5850 C CA . SER D 2 117 ? 39.18000 21.52300 21.18500 1.000 63.66000 116 SER B CA 1
ATOM 5851 C C . SER D 2 117 ? 40.61500 21.97100 20.94100 1.000 66.19000 116 SER B C 1
ATOM 5852 O O . SER D 2 117 ? 40.89300 22.67600 19.96500 1.000 60.82000 116 SER B O 1
ATOM 5855 N N . VAL D 2 118 ? 41.52100 21.58200 21.83400 1.000 63.23000 117 VAL B N 1
ATOM 5856 C CA . VAL D 2 118 ? 42.88800 22.08800 21.84800 1.000 60.47000 117 VAL B CA 1
ATOM 5857 C C . VAL D 2 118 ? 43.82400 21.00200 21.34100 1.000 62.83000 117 VAL B C 1
ATOM 5858 O O . VAL D 2 118 ? 43.78400 19.86200 21.81900 1.000 68.72000 117 VAL B O 1
ATOM 5862 N N . PHE D 2 119 ? 44.67200 21.36100 20.38000 1.000 65.91000 118 PHE B N 1
ATOM 5863 C CA . PHE D 2 119 ? 45.67800 20.46900 19.82900 1.000 53.99000 118 PHE B CA 1
ATOM 5864 C C . PHE D 2 119 ? 47.01300 21.19400 19.77900 1.000 60.18000 118 PHE B C 1
ATOM 5865 O O . PHE D 2 119 ? 47.06600 22.41500 19.60400 1.000 62.44000 118 PHE B O 1
ATOM 5873 N N . ILE D 2 120 ? 48.09400 20.43200 19.93400 1.000 62.43000 119 ILE B N 1
ATOM 5874 C CA . ILE D 2 120 ? 49.44700 20.96600 19.84600 1.000 63.98000 119 ILE B CA 1
ATOM 5875 C C . ILE D 2 120 ? 50.22700 20.13300 18.83800 1.000 65.98000 119 ILE B C 1
ATOM 5876 O O . ILE D 2 120 ? 49.98000 18.93500 18.66900 1.000 63.96000 119 ILE B O 1
ATOM 5881 N N . PHE D 2 121 ? 51.16200 20.78300 18.14800 1.000 65.42000 120 PHE B N 1
ATOM 5882 C CA . PHE D 2 121 ? 51.93200 20.14400 17.08600 1.000 63.21000 120 PHE B CA 1
ATOM 5883 C C . PHE D 2 121 ? 53.40400 20.48200 17.26900 1.000 65.51000 120 PHE B C 1
ATOM 5884 O O . PHE D 2 121 ? 53.76600 21.67700 17.27600 1.000 62.86000 120 PHE B O 1
ATOM 5892 N N . PRO D 2 122 ? 54.28000 19.49300 17.41800 1.000 68.56000 121 PRO B N 1
ATOM 5893 C CA . PRO D 2 122 ? 55.71500 19.77100 17.50700 1.000 67.48000 121 PRO B CA 1
ATOM 5894 C C . PRO D 2 122 ? 56.25600 20.23000 16.16600 1.000 66.66000 121 PRO B C 1
ATOM 5895 O O . PRO D 2 122 ? 55.61000 20.03400 15.12600 1.000 70.74000 121 PRO B O 1
ATOM 5899 N N . PRO D 2 123 ? 57.43400 20.84900 16.14100 1.000 69.89000 122 PRO B N 1
ATOM 5900 C CA . PRO D 2 123 ? 58.03500 21.21100 14.85400 1.000 75.44000 122 PRO B CA 1
ATOM 5901 C C . PRO D 2 123 ? 58.48100 19.96800 14.10200 1.000 80.79000 122 PRO B C 1
ATOM 5902 O O . PRO D 2 123 ? 58.95300 18.99600 14.69700 1.000 84.08000 122 PRO B O 1
ATOM 5906 N N . SER D 2 124 ? 58.31200 20.00100 12.78400 1.000 86.72000 123 SER B N 1
ATOM 5907 C CA . SER D 2 124 ? 58.67600 18.86400 11.95400 1.000 84.21000 123 SER B CA 1
ATOM 5908 C C . SER D 2 124 ? 60.19500 18.72600 11.87100 1.000 92.69000 123 SER B C 1
ATOM 5909 O O . SER D 2 124 ? 60.95400 19.63600 12.21900 1.000 91.85000 123 SER B O 1
ATOM 5912 N N . ASP D 2 125 ? 60.63700 17.55800 11.39700 1.000 94.56000 124 ASP B N 1
ATOM 5913 C CA . ASP D 2 125 ? 62.06800 17.32400 11.22800 1.000 90.45000 124 ASP B CA 1
ATOM 5914 C C . ASP D 2 125 ? 62.65800 18.20100 10.13200 1.000 93.57000 124 ASP B C 1
ATOM 5915 O O . ASP D 2 125 ? 63.82100 18.60800 10.22700 1.000 94.87000 124 ASP B O 1
ATOM 5920 N N . GLU D 2 126 ? 61.87800 18.50300 9.09000 1.000 92.95000 125 GLU B N 1
ATOM 5921 C CA . GLU D 2 126 ? 62.37600 19.35500 8.01400 1.000 91.20000 125 GLU B CA 1
ATOM 5922 C C . GLU D 2 126 ? 62.68700 20.75800 8.51900 1.000 95.20000 125 GLU B C 1
ATOM 5923 O O . GLU D 2 126 ? 63.71900 21.34000 8.16300 1.000 98.27000 125 GLU B O 1
ATOM 5929 N N . GLN D 2 127 ? 61.80700 21.32000 9.35100 1.000 92.44000 126 GLN B N 1
ATOM 5930 C CA . GLN D 2 127 ? 62.03600 22.67000 9.85300 1.000 94.56000 126 GLN B CA 1
ATOM 5931 C C . GLN D 2 127 ? 63.19700 22.70500 10.83800 1.000 94.33000 126 GLN B C 1
ATOM 5932 O O . GLN D 2 127 ? 63.95600 23.68000 10.87600 1.000 94.84000 126 GLN B O 1
ATOM 5938 N N . LEU D 2 128 ? 63.34900 21.65100 11.64500 1.000 93.29000 127 LEU B N 1
ATOM 5939 C CA . LEU D 2 128 ? 64.47700 21.58700 12.56800 1.000 93.17000 127 LEU B CA 1
ATOM 5940 C C . LEU D 2 128 ? 65.80100 21.56600 11.81600 1.000 99.74000 127 LEU B C 1
ATOM 5941 O O . LEU D 2 128 ? 66.78300 22.17500 12.25600 1.000 99.89000 127 LEU B O 1
ATOM 5946 N N . LYS D 2 129 ? 65.84500 20.87700 10.67100 1.000 99.00000 128 LYS B N 1
ATOM 5947 C CA . LYS D 2 129 ? 67.04800 20.89500 9.84600 1.000 99.42000 128 LYS B CA 1
ATOM 5948 C C . LYS D 2 129 ? 67.35300 22.29600 9.33200 1.000 100.26000 128 LYS B C 1
ATOM 5949 O O . LYS D 2 129 ? 68.52100 22.63700 9.11200 1.000 100.12000 128 LYS B O 1
ATOM 5953 N N . SER D 2 130 ? 66.32000 23.12200 9.13900 1.000 96.55000 129 SER B N 1
ATOM 5954 C CA . SER D 2 130 ? 66.54000 24.48600 8.67100 1.000 97.24000 129 SER B CA 1
ATOM 5955 C C . SER D 2 130 ? 67.17900 25.35700 9.74500 1.000 98.03000 129 SER B C 1
ATOM 5956 O O . SER D 2 130 ? 67.90800 26.30200 9.42000 1.000 87.96000 129 SER B O 1
ATOM 5959 N N . GLY D 2 131 ? 66.92200 25.06300 11.01600 1.000 100.75000 130 GLY B N 1
ATOM 5960 C CA . GLY D 2 131 ? 67.46300 25.84100 12.11900 1.000 93.75000 130 GLY B CA 1
ATOM 5961 C C . GLY D 2 131 ? 66.42500 26.51400 12.99200 1.000 91.76000 130 GLY B C 1
ATOM 5962 O O . GLY D 2 131 ? 66.79900 27.13600 13.99700 1.000 88.06000 130 GLY B O 1
ATOM 5963 N N . THR D 2 132 ? 65.13900 26.42700 12.66400 1.000 88.23000 131 THR B N 1
ATOM 5964 C CA . THR D 2 132 ? 64.08100 27.03800 13.45200 1.000 88.58000 131 THR B CA 1
ATOM 5965 C C . THR D 2 132 ? 63.07100 25.97600 13.86600 1.000 83.32000 131 THR B C 1
ATOM 5966 O O . THR D 2 132 ? 62.92700 24.94200 13.20800 1.000 84.62000 131 THR B O 1
ATOM 5970 N N . ALA D 2 133 ? 62.37700 26.23700 14.97200 1.000 80.09000 132 ALA B N 1
ATOM 5971 C CA . ALA D 2 133 ? 61.37000 25.32600 15.50200 1.000 73.68000 132 ALA B CA 1
ATOM 5972 C C . ALA D 2 133 ? 60.08600 26.10400 15.74400 1.000 73.72000 132 ALA B C 1
ATOM 5973 O O . ALA D 2 133 ? 60.06300 27.02600 16.56700 1.000 71.35000 132 ALA B O 1
ATOM 5975 N N . SER D 2 134 ? 59.02700 25.73900 15.02800 1.000 73.85000 133 SER B N 1
ATOM 5976 C CA . SER D 2 134 ? 57.71000 26.34200 15.20100 1.000 70.62000 133 SER B CA 1
ATOM 5977 C C . SER D 2 134 ? 56.79000 25.31100 15.83900 1.000 69.94000 133 SER B C 1
ATOM 5978 O O . SER D 2 134 ? 56.46300 24.29300 15.22000 1.000 66.41000 133 SER B O 1
ATOM 5981 N N . VAL D 2 135 ? 56.38400 25.57200 17.07600 1.000 67.32000 134 VAL B N 1
ATOM 5982 C CA . VAL D 2 135 ? 55.40100 24.75600 17.77100 1.000 61.64000 134 VAL B CA 1
ATOM 5983 C C . VAL D 2 135 ? 54.05100 25.44200 17.61500 1.000 65.97000 134 VAL B C 1
ATOM 5984 O O . VAL D 2 135 ? 53.90300 26.62200 17.95400 1.000 65.53000 134 VAL B O 1
ATOM 5988 N N . VAL D 2 136 ? 53.07300 24.71500 17.08400 1.000 62.33000 135 VAL B N 1
ATOM 5989 C CA . VAL D 2 136 ? 51.76800 25.26900 16.73900 1.000 64.07000 135 VAL B CA 1
ATOM 5990 C C . VAL D 2 136 ? 50.73100 24.71200 17.70300 1.000 65.40000 135 VAL B C 1
ATOM 5991 O O . VAL D 2 136 ? 50.72000 23.50900 17.99000 1.000 60.89000 135 VAL B O 1
ATOM 5995 N N . CYS D 2 137 ? 49.86400 25.59000 18.20200 1.000 63.87000 136 CYS B N 1
ATOM 5996 C CA . CYS D 2 137 ? 48.76400 25.21800 19.08100 1.000 62.75000 136 CYS B CA 1
ATOM 5997 C C . CYS D 2 137 ? 47.46200 25.69400 18.45300 1.000 62.95000 136 CYS B C 1
ATOM 5998 O O . CYS D 2 137 ? 47.37400 26.83700 17.99400 1.000 60.06000 136 CYS B O 1
ATOM 6001 N N . LEU D 2 138 ? 46.45800 24.81900 18.42700 1.000 61.74000 137 LEU B N 1
ATOM 6002 C CA . LEU D 2 138 ? 45.21000 25.07600 17.72100 1.000 57.47000 137 LEU B CA 1
ATOM 6003 C C . LEU D 2 138 ? 44.03300 25.03300 18.68700 1.000 63.70000 137 LEU B C 1
ATOM 6004 O O . LEU D 2 138 ? 43.90400 24.08800 19.47300 1.000 58.21000 137 LEU B O 1
ATOM 6009 N N . LEU D 2 139 ? 43.17900 26.05600 18.62200 1.000 63.69000 138 LEU B N 1
ATOM 6010 C CA . LEU D 2 139 ? 41.89300 26.07500 19.31700 1.000 59.75000 138 LEU B CA 1
ATOM 6011 C C . LEU D 2 139 ? 40.80500 26.08800 18.25300 1.000 64.36000 138 LEU B C 1
ATOM 6012 O O . LEU D 2 139 ? 40.64100 27.08400 17.54200 1.000 59.99000 138 LEU B O 1
ATOM 6017 N N . ASN D 2 140 ? 40.05400 24.99500 18.15400 1.000 62.58000 139 ASN B N 1
ATOM 6018 C CA . ASN D 2 140 ? 39.11900 24.79500 17.05700 1.000 63.47000 139 ASN B CA 1
ATOM 6019 C C . ASN D 2 140 ? 37.68300 24.99400 17.52500 1.000 65.83000 139 ASN B C 1
ATOM 6020 O O . ASN D 2 140 ? 37.26200 24.39900 18.52300 1.000 65.29000 139 ASN B O 1
ATOM 6025 N N . ASN D 2 141 ? 36.94500 25.83200 16.79600 1.000 63.30000 140 ASN B N 1
ATOM 6026 C CA . ASN D 2 141 ? 35.49600 25.99300 16.93000 1.000 61.28000 140 ASN B CA 1
ATOM 6027 C C . ASN D 2 141 ? 35.09000 26.27800 18.38000 1.000 59.50000 140 ASN B C 1
ATOM 6028 O O . ASN D 2 141 ? 34.55200 25.43000 19.09100 1.000 63.91000 140 ASN B O 1
ATOM 6033 N N . PHE D 2 142 ? 35.35400 27.51500 18.79400 1.000 61.85000 141 PHE B N 1
ATOM 6034 C CA . PHE D 2 142 ? 34.96300 27.98300 20.11400 1.000 51.78000 141 PHE B CA 1
ATOM 6035 C C . PHE D 2 142 ? 34.17400 29.27900 19.98900 1.000 53.17000 141 PHE B C 1
ATOM 6036 O O . PHE D 2 142 ? 34.17900 29.94000 18.94900 1.000 56.61000 141 PHE B O 1
ATOM 6044 N N . TYR D 2 143 ? 33.48400 29.62700 21.07600 1.000 46.41000 142 TYR B N 1
ATOM 6045 C CA . TYR D 2 143 ? 32.70900 30.84900 21.16300 1.000 50.42000 142 TYR B CA 1
ATOM 6046 C C . TYR D 2 143 ? 32.55900 31.19000 22.63700 1.000 52.77000 142 TYR B C 1
ATOM 6047 O O . TYR D 2 143 ? 32.28700 30.29000 23.44500 1.000 54.54000 142 TYR B O 1
ATOM 6056 N N . PRO D 2 144 ? 32.72900 32.46500 23.02000 1.000 55.30000 143 PRO B N 1
ATOM 6057 C CA . PRO D 2 144 ? 33.05200 33.62200 22.16700 1.000 56.77000 143 PRO B CA 1
ATOM 6058 C C . PRO D 2 144 ? 34.54100 33.70400 21.81800 1.000 48.45000 143 PRO B C 1
ATOM 6059 O O . PRO D 2 144 ? 35.31100 32.80900 22.15300 1.000 51.40000 143 PRO B O 1
ATOM 6063 N N . ARG D 2 145 ? 34.96700 34.77800 21.14500 1.000 55.21000 144 ARG B N 1
ATOM 6064 C CA . ARG D 2 145 ? 36.32800 34.84500 20.61700 1.000 56.32000 144 ARG B CA 1
ATOM 6065 C C . ARG D 2 145 ? 37.37000 34.98600 21.72200 1.000 56.77000 144 ARG B C 1
ATOM 6066 O O . ARG D 2 145 ? 38.51800 34.56400 21.54300 1.000 61.20000 144 ARG B O 1
ATOM 6074 N N . GLU D 2 146 ? 36.99500 35.55600 22.86300 1.000 54.35000 145 GLU B N 1
ATOM 6075 C CA . GLU D 2 146 ? 37.95100 35.80300 23.93600 1.000 49.89000 145 GLU B CA 1
ATOM 6076 C C . GLU D 2 146 ? 38.54600 34.49700 24.44900 1.000 55.59000 145 GLU B C 1
ATOM 6077 O O . GLU D 2 146 ? 37.82500 33.62600 24.94600 1.000 58.30000 145 GLU B O 1
ATOM 6083 N N . ALA D 2 147 ? 39.86600 34.36800 24.32500 1.000 49.33000 146 ALA B N 1
ATOM 6084 C CA . ALA D 2 147 ? 40.59000 33.19100 24.77800 1.000 52.49000 146 ALA B CA 1
ATOM 6085 C C . ALA D 2 147 ? 42.01700 33.59600 25.11700 1.000 55.00000 146 ALA B C 1
ATOM 6086 O O . ALA D 2 147 ? 42.56100 34.54300 24.54200 1.000 49.26000 146 ALA B O 1
ATOM 6088 N N . LYS D 2 148 ? 42.61700 32.87200 26.05900 1.000 50.69000 147 LYS B N 1
ATOM 6089 C CA . LYS D 2 148 ? 43.97200 33.14300 26.51800 1.000 52.15000 147 LYS B CA 1
ATOM 6090 C C . LYS D 2 148 ? 44.84000 31.92200 26.25600 1.000 52.61000 147 LYS B C 1
ATOM 6091 O O . LYS D 2 148 ? 44.49200 30.81100 26.66300 1.000 55.35000 147 LYS B O 1
ATOM 6097 N N . VAL D 2 149 ? 45.96300 32.13000 25.57500 1.000 51.90000 148 VAL B N 1
ATOM 6098 C CA . VAL D 2 149 ? 46.88900 31.05900 25.22900 1.000 50.40000 148 VAL B CA 1
ATOM 6099 C C . VAL D 2 149 ? 48.26000 31.43500 25.77100 1.000 52.63000 148 VAL B C 1
ATOM 6100 O O . VAL D 2 149 ? 48.82100 32.47000 25.39100 1.000 57.13000 148 VAL B O 1
ATOM 6104 N N . GLN D 2 150 ? 48.79400 30.60200 26.65800 1.000 47.94000 149 GLN B N 1
ATOM 6105 C CA . GLN D 2 150 ? 50.09100 30.83300 27.27600 1.000 51.75000 149 GLN B CA 1
ATOM 6106 C C . GLN D 2 150 ? 51.00700 29.65300 26.99100 1.000 54.81000 149 GLN B C 1
ATOM 6107 O O . GLN D 2 150 ? 50.61200 28.49600 27.17400 1.000 51.30000 149 GLN B O 1
ATOM 6113 N N . TRP D 2 151 ? 52.22600 29.94900 26.54800 1.000 49.81000 150 TRP B N 1
ATOM 6114 C CA . TRP D 2 151 ? 53.23000 28.93600 26.25600 1.000 49.75000 150 TRP B CA 1
ATOM 6115 C C . TRP D 2 151 ? 54.13600 28.74700 27.46400 1.000 47.86000 150 TRP B C 1
ATOM 6116 O O . TRP D 2 151 ? 54.65700 29.72300 28.01400 1.000 54.49000 150 TRP B O 1
ATOM 6127 N N . LYS D 2 152 ? 54.32300 27.49500 27.87000 1.000 52.83000 151 LYS B N 1
ATOM 6128 C CA . LYS D 2 152 ? 55.23600 27.14900 28.95200 1.000 56.92000 151 LYS B CA 1
ATOM 6129 C C . LYS D 2 152 ? 56.15400 26.03500 28.47600 1.000 55.74000 151 LYS B C 1
ATOM 6130 O O . LYS D 2 152 ? 55.67800 24.96600 28.08000 1.000 60.24000 151 LYS B O 1
ATOM 6136 N N . VAL D 2 153 ? 57.46200 26.28300 28.50600 1.000 44.44000 152 VAL B N 1
ATOM 6137 C CA . VAL D 2 153 ? 58.46400 25.25800 28.23800 1.000 56.29000 152 VAL B CA 1
ATOM 6138 C C . VAL D 2 153 ? 59.24200 25.02400 29.52600 1.000 60.03000 152 VAL B C 1
ATOM 6139 O O . VAL D 2 153 ? 59.69000 25.98100 30.17400 1.000 53.60000 152 VAL B O 1
ATOM 6143 N N . ASP D 2 154 ? 59.35400 23.75300 29.92200 1.000 59.97000 153 ASP B N 1
ATOM 6144 C CA . ASP D 2 154 ? 59.94700 23.37000 31.20600 1.000 57.13000 153 ASP B CA 1
ATOM 6145 C C . ASP D 2 154 ? 59.37900 24.21300 32.34900 1.000 59.32000 153 ASP B C 1
ATOM 6146 O O . ASP D 2 154 ? 60.10800 24.68000 33.22700 1.000 56.62000 153 ASP B O 1
ATOM 6151 N N . ASN D 2 155 ? 58.05800 24.41500 32.31800 1.000 52.55000 154 ASN B N 1
ATOM 6152 C CA . ASN D 2 155 ? 57.30500 25.18900 33.30600 1.000 53.98000 154 ASN B CA 1
ATOM 6153 C C . ASN D 2 155 ? 57.70800 26.66100 33.34300 1.000 57.18000 154 ASN B C 1
ATOM 6154 O O . ASN D 2 155 ? 57.50600 27.33500 34.35800 1.000 58.26000 154 ASN B O 1
ATOM 6159 N N . ALA D 2 156 ? 58.26200 27.18700 32.25600 1.000 55.29000 155 ALA B N 1
ATOM 6160 C CA . ALA D 2 156 ? 58.66800 28.58400 32.18000 1.000 55.95000 155 ALA B CA 1
ATOM 6161 C C . ALA D 2 156 ? 57.76300 29.30600 31.19000 1.000 46.75000 155 ALA B C 1
ATOM 6162 O O . ALA D 2 156 ? 57.69500 28.92600 30.01600 1.000 52.38000 155 ALA B O 1
ATOM 6164 N N . LEU D 2 157 ? 57.07200 30.33900 31.66600 1.000 47.66000 156 LEU B N 1
ATOM 6165 C CA . LEU D 2 157 ? 56.16100 31.09400 30.81500 1.000 51.15000 156 LEU B CA 1
ATOM 6166 C C . LEU D 2 157 ? 56.93600 31.85400 29.74600 1.000 54.64000 156 LEU B C 1
ATOM 6167 O O . LEU D 2 157 ? 57.86000 32.61200 30.05400 1.000 55.33000 156 LEU B O 1
ATOM 6172 N N . GLN D 2 158 ? 56.55900 31.65000 28.48800 1.000 55.15000 157 GLN B N 1
ATOM 6173 C CA . GLN D 2 158 ? 57.18700 32.36700 27.39200 1.000 60.09000 157 GLN B CA 1
ATOM 6174 C C . GLN D 2 158 ? 56.56200 33.74900 27.22800 1.000 56.49000 157 GLN B C 1
ATOM 6175 O O . GLN D 2 158 ? 55.48900 34.04400 27.76200 1.000 64.07000 157 GLN B O 1
ATOM 6181 N N . SER D 2 159 ? 57.25000 34.59900 26.46600 1.000 66.15000 158 SER B N 1
ATOM 6182 C CA . SER D 2 159 ? 56.79500 35.96800 26.25600 1.000 64.71000 158 SER B CA 1
ATOM 6183 C C . SER D 2 159 ? 57.54300 36.57100 25.07700 1.000 65.32000 158 SER B C 1
ATOM 6184 O O . SER D 2 159 ? 58.77700 36.58700 25.07000 1.000 57.71000 158 SER B O 1
ATOM 6187 N N . GLY D 2 160 ? 56.79500 37.06300 24.08800 1.000 69.39000 159 GLY B N 1
ATOM 6188 C CA . GLY D 2 160 ? 57.37000 37.78100 22.97100 1.000 62.28000 159 GLY B CA 1
ATOM 6189 C C . GLY D 2 160 ? 57.78400 36.93100 21.79000 1.000 69.90000 159 GLY B C 1
ATOM 6190 O O . GLY D 2 160 ? 58.10000 37.48800 20.73100 1.000 70.99000 159 GLY B O 1
ATOM 6191 N N . ASN D 2 161 ? 57.78900 35.60500 21.92700 1.000 68.64000 160 ASN B N 1
ATOM 6192 C CA . ASN D 2 161 ? 58.22600 34.70900 20.86300 1.000 61.15000 160 ASN B CA 1
ATOM 6193 C C . ASN D 2 161 ? 57.06900 33.95100 20.22000 1.000 64.68000 160 ASN B C 1
ATOM 6194 O O . ASN D 2 161 ? 57.29600 32.92800 19.56500 1.000 64.66000 160 ASN B O 1
ATOM 6199 N N . SER D 2 162 ? 55.83600 34.42800 20.38600 1.000 68.19000 161 SER B N 1
ATOM 6200 C CA . SER D 2 162 ? 54.66600 33.75700 19.83700 1.000 63.87000 161 SER B CA 1
ATOM 6201 C C . SER D 2 162 ? 53.78300 34.75400 19.09800 1.000 66.21000 161 SER B C 1
ATOM 6202 O O . SER D 2 162 ? 53.81100 35.95900 19.36100 1.000 63.86000 161 SER B O 1
ATOM 6205 N N . GLN D 2 163 ? 52.99500 34.22500 18.16200 1.000 67.42000 162 GLN B N 1
ATOM 6206 C CA . GLN D 2 163 ? 52.04700 35.00700 17.38100 1.000 63.50000 162 GLN B CA 1
ATOM 6207 C C . GLN D 2 163 ? 50.75100 34.22300 17.23600 1.000 64.82000 162 GLN B C 1
ATOM 6208 O O . GLN D 2 163 ? 50.76900 32.99500 17.11900 1.000 61.49000 162 GLN B O 1
ATOM 6214 N N . GLU D 2 164 ? 49.63000 34.94000 17.23700 1.000 70.68000 163 GLU B N 1
ATOM 6215 C CA . GLU D 2 164 ? 48.31100 34.33500 17.15500 1.000 67.64000 163 GLU B CA 1
ATOM 6216 C C . GLU D 2 164 ? 47.60700 34.76300 15.87400 1.000 68.27000 163 GLU B C 1
ATOM 6217 O O . GLU D 2 164 ? 47.94000 35.78100 15.26300 1.000 71.59000 163 GLU B O 1
ATOM 6223 N N . SER D 2 165 ? 46.61800 33.96700 15.47800 1.000 69.00000 164 SER B N 1
ATOM 6224 C CA . SER D 2 165 ? 45.79500 34.27200 14.31500 1.000 68.90000 164 SER B CA 1
ATOM 6225 C C . SER D 2 165 ? 44.40400 33.70400 14.54900 1.000 67.04000 164 SER B C 1
ATOM 6226 O O . SER D 2 165 ? 44.26500 32.53100 14.90900 1.000 72.17000 164 SER B O 1
ATOM 6229 N N . VAL D 2 166 ? 43.38200 34.53200 14.35000 1.000 72.52000 165 VAL B N 1
ATOM 6230 C CA . VAL D 2 166 ? 41.99900 34.15400 14.61400 1.000 70.45000 165 VAL B CA 1
ATOM 6231 C C . VAL D 2 166 ? 41.21500 34.20500 13.31200 1.000 67.26000 165 VAL B C 1
ATOM 6232 O O . VAL D 2 166 ? 41.35100 35.15100 12.52900 1.000 71.38000 165 VAL B O 1
ATOM 6236 N N . THR D 2 167 ? 40.39400 33.18400 13.08500 1.000 63.95000 166 THR B N 1
ATOM 6237 C CA . THR D 2 167 ? 39.52300 33.15600 11.92200 1.000 69.38000 166 THR B CA 1
ATOM 6238 C C . THR D 2 167 ? 38.30200 34.04300 12.14800 1.000 75.77000 166 THR B C 1
ATOM 6239 O O . THR D 2 167 ? 37.95900 34.40200 13.27800 1.000 74.38000 166 THR B O 1
ATOM 6243 N N . GLU D 2 168 ? 37.64400 34.40100 11.05000 1.000 69.75000 167 GLU B N 1
ATOM 6244 C CA . GLU D 2 168 ? 36.38900 35.12100 11.15800 1.000 72.43000 167 GLU B CA 1
ATOM 6245 C C . GLU D 2 168 ? 35.28300 34.17500 11.61600 1.000 65.45000 167 GLU B C 1
ATOM 6246 O O . GLU D 2 168 ? 35.40200 32.95000 11.52800 1.000 76.09000 167 GLU B O 1
ATOM 6252 N N . GLN D 2 169 ? 34.20100 34.76200 12.12300 1.000 63.86000 168 GLN B N 1
ATOM 6253 C CA . GLN D 2 169 ? 33.08900 33.96800 12.62900 1.000 64.74000 168 GLN B CA 1
ATOM 6254 C C . GLN D 2 169 ? 32.53400 33.07600 11.52600 1.000 63.11000 168 GLN B C 1
ATOM 6255 O O . GLN D 2 169 ? 32.21600 33.54600 10.43000 1.000 71.50000 168 GLN B O 1
ATOM 6261 N N . ASP D 2 170 ? 32.43000 31.78300 11.82000 1.000 68.11000 169 ASP B N 1
ATOM 6262 C CA . ASP D 2 170 ? 32.06300 30.80200 10.80900 1.000 74.14000 169 ASP B CA 1
ATOM 6263 C C . ASP D 2 170 ? 30.63200 31.01700 10.32700 1.000 78.31000 169 ASP B C 1
ATOM 6264 O O . ASP D 2 170 ? 29.75700 31.46300 11.07300 1.000 74.97000 169 ASP B O 1
ATOM 6269 N N . SER D 2 171 ? 30.40100 30.69100 9.05300 1.000 83.79000 170 SER B N 1
ATOM 6270 C CA . SER D 2 171 ? 29.06800 30.85300 8.48200 1.000 84.38000 170 SER B CA 1
ATOM 6271 C C . SER D 2 171 ? 28.10700 29.77900 8.97800 1.000 78.71000 170 SER B C 1
ATOM 6272 O O . SER D 2 171 ? 26.90400 30.03600 9.10000 1.000 85.14000 170 SER B O 1
ATOM 6275 N N . LYS D 2 172 ? 28.61200 28.58100 9.27100 1.000 81.93000 171 LYS B N 1
ATOM 6276 C CA . LYS D 2 172 ? 27.75000 27.48800 9.72100 1.000 82.12000 171 LYS B CA 1
ATOM 6277 C C . LYS D 2 172 ? 27.36500 27.65100 11.19000 1.000 80.05000 171 LYS B C 1
ATOM 6278 O O . LYS D 2 172 ? 26.20600 27.92500 11.51400 1.000 80.82000 171 LYS B O 1
ATOM 6284 N N . ASP D 2 173 ? 28.33200 27.48200 12.09100 1.000 77.94000 172 ASP B N 1
ATOM 6285 C CA . ASP D 2 173 ? 28.06500 27.42200 13.52300 1.000 75.57000 172 ASP B CA 1
ATOM 6286 C C . ASP D 2 173 ? 28.48400 28.68500 14.26600 1.000 70.03000 172 ASP B C 1
ATOM 6287 O O . ASP D 2 173 ? 28.43000 28.70700 15.49900 1.000 70.55000 172 ASP B O 1
ATOM 6292 N N . SER D 2 174 ? 28.90500 29.72800 13.54900 1.000 72.57000 173 SER B N 1
ATOM 6293 C CA . SER D 2 174 ? 29.25700 31.01800 14.14700 1.000 66.55000 173 SER B CA 1
ATOM 6294 C C . SER D 2 174 ? 30.35200 30.88800 15.20300 1.000 66.25000 173 SER B C 1
ATOM 6295 O O . SER D 2 174 ? 30.37500 31.63500 16.18400 1.000 64.38000 173 SER B O 1
ATOM 6298 N N . THR D 2 175 ? 31.27100 29.94700 15.01600 1.000 68.44000 174 THR B N 1
ATOM 6299 C CA . THR D 2 175 ? 32.36600 29.73800 15.94900 1.000 68.24000 174 THR B CA 1
ATOM 6300 C C . THR D 2 175 ? 33.64400 30.38800 15.42900 1.000 63.08000 174 THR B C 1
ATOM 6301 O O . THR D 2 175 ? 33.71300 30.88500 14.30300 1.000 55.58000 174 THR B O 1
ATOM 6305 N N . TYR D 2 176 ? 34.66800 30.37500 16.27700 1.000 64.81000 175 TYR B N 1
ATOM 6306 C CA . TYR D 2 176 ? 35.97900 30.91000 15.94800 1.000 62.11000 175 TYR B CA 1
ATOM 6307 C C . TYR D 2 176 ? 37.03400 29.82500 16.11600 1.000 63.32000 175 TYR B C 1
ATOM 6308 O O . TYR D 2 176 ? 36.86100 28.87300 16.88100 1.000 60.78000 175 TYR B O 1
ATOM 6317 N N . SER D 2 177 ? 38.13400 29.98000 15.38500 1.000 64.20000 176 SER B N 1
ATOM 6318 C CA . SER D 2 177 ? 39.29300 29.11000 15.51200 1.000 64.75000 176 SER B CA 1
ATOM 6319 C C . SER D 2 177 ? 40.54400 29.96500 15.64200 1.000 66.59000 176 SER B C 1
ATOM 6320 O O . SER D 2 177 ? 40.67700 30.99200 14.97000 1.000 67.06000 176 SER B O 1
ATOM 6323 N N . LEU D 2 178 ? 41.45700 29.53900 16.51100 1.000 61.17000 177 LEU B N 1
ATOM 6324 C CA . LEU D 2 178 ? 42.66100 30.29800 16.81100 1.000 63.02000 177 LEU B CA 1
ATOM 6325 C C . LEU D 2 178 ? 43.87900 29.39600 16.67600 1.000 63.55000 177 LEU B C 1
ATOM 6326 O O . LEU D 2 178 ? 43.82700 28.21200 17.02000 1.000 61.94000 177 LEU B O 1
ATOM 6331 N N . SER D 2 179 ? 44.97300 29.96500 16.17400 1.000 67.10000 178 SER B N 1
ATOM 6332 C CA . SER D 2 179 ? 46.24300 29.26300 16.05800 1.000 65.31000 178 SER B CA 1
ATOM 6333 C C . SER D 2 179 ? 47.34200 30.13700 16.64100 1.000 64.61000 178 SER B C 1
ATOM 6334 O O . SER D 2 179 ? 47.50100 31.29300 16.23600 1.000 73.43000 178 SER B O 1
ATOM 6337 N N . SER D 2 180 ? 48.08900 29.58800 17.59300 1.000 63.17000 179 SER B N 1
ATOM 6338 C CA . SER D 2 180 ? 49.22200 30.27100 18.20400 1.000 62.99000 179 SER B CA 1
ATOM 6339 C C . SER D 2 180 ? 50.48600 29.49700 17.86300 1.000 67.00000 179 SER B C 1
ATOM 6340 O O . SER D 2 180 ? 50.57500 28.29600 18.14000 1.000 69.57000 179 SER B O 1
ATOM 6343 N N . THR D 2 181 ? 51.45500 30.18100 17.26300 1.000 65.61000 180 THR B N 1
ATOM 6344 C CA . THR D 2 181 ? 52.69300 29.56200 16.81200 1.000 63.74000 180 THR B CA 1
ATOM 6345 C C . THR D 2 181 ? 53.85700 30.08100 17.64400 1.000 65.22000 180 THR B C 1
ATOM 6346 O O . THR D 2 181 ? 54.04300 31.29600 17.77200 1.000 66.95000 180 THR B O 1
ATOM 6350 N N . LEU D 2 182 ? 54.63400 29.15900 18.20200 1.000 66.93000 181 LEU B N 1
ATOM 6351 C CA . LEU D 2 182 ? 55.79900 29.48400 19.01500 1.000 66.12000 181 LEU B CA 1
ATOM 6352 C C . LEU D 2 182 ? 57.05600 29.22400 18.19600 1.000 68.30000 181 LEU B C 1
ATOM 6353 O O . LEU D 2 182 ? 57.30400 28.08800 17.78100 1.000 68.12000 181 LEU B O 1
ATOM 6358 N N . THR D 2 183 ? 57.84700 30.26800 17.97200 1.000 68.46000 182 THR B N 1
ATOM 6359 C CA . THR D 2 183 ? 59.03800 30.18200 17.14000 1.000 69.07000 182 THR B CA 1
ATOM 6360 C C . THR D 2 183 ? 60.28600 30.22600 18.01000 1.000 71.84000 182 THR B C 1
ATOM 6361 O O . THR D 2 183 ? 60.44100 31.13000 18.83800 1.000 73.60000 182 THR B O 1
ATOM 6365 N N . LEU D 2 184 ? 61.16500 29.24500 17.82300 1.000 72.64000 183 LEU B N 1
ATOM 6366 C CA . LEU D 2 184 ? 62.45300 29.19800 18.49600 1.000 77.35000 183 LEU B CA 1
ATOM 6367 C C . LEU D 2 184 ? 63.53300 28.84900 17.48400 1.000 74.92000 183 LEU B C 1
ATOM 6368 O O . LEU D 2 184 ? 63.25300 28.38600 16.37600 1.000 79.13000 183 LEU B O 1
ATOM 6373 N N . SER D 2 185 ? 64.77800 29.07500 17.88300 1.000 77.03000 184 SER B N 1
ATOM 6374 C CA . SER D 2 185 ? 65.90200 28.50400 17.16400 1.000 79.76000 184 SER B CA 1
ATOM 6375 C C . SER D 2 185 ? 66.03400 27.02900 17.52200 1.000 79.15000 184 SER B C 1
ATOM 6376 O O . SER D 2 185 ? 65.61200 26.59300 18.59700 1.000 76.26000 184 SER B O 1
ATOM 6379 N N . LYS D 2 186 ? 66.61400 26.25400 16.60200 1.000 78.62000 185 LYS B N 1
ATOM 6380 C CA . LYS D 2 186 ? 66.81200 24.83400 16.87600 1.000 78.48000 185 LYS B CA 1
ATOM 6381 C C . LYS D 2 186 ? 67.70000 24.62100 18.09400 1.000 75.63000 185 LYS B C 1
ATOM 6382 O O . LYS D 2 186 ? 67.50900 23.65200 18.83900 1.000 77.38000 185 LYS B O 1
ATOM 6388 N N . ALA D 2 187 ? 68.66800 25.51200 18.31500 1.000 74.60000 186 ALA B N 1
ATOM 6389 C CA . ALA D 2 187 ? 69.52200 25.40500 19.49400 1.000 76.52000 186 ALA B CA 1
ATOM 6390 C C . ALA D 2 187 ? 68.70700 25.55700 20.77200 1.000 73.34000 186 ALA B C 1
ATOM 6391 O O . ALA D 2 187 ? 68.79900 24.72700 21.68300 1.000 76.31000 186 ALA B O 1
ATOM 6393 N N . ASP D 2 188 ? 67.89700 26.61600 20.85200 1.000 71.02000 187 ASP B N 1
ATOM 6394 C CA . ASP D 2 188 ? 67.05700 26.81700 22.02800 1.000 77.84000 187 ASP B CA 1
ATOM 6395 C C . ASP D 2 188 ? 65.99800 25.72900 22.15700 1.000 76.24000 187 ASP B C 1
ATOM 6396 O O . ASP D 2 188 ? 65.65400 25.33100 23.27700 1.000 70.82000 187 ASP B O 1
ATOM 6401 N N . TYR D 2 189 ? 65.47900 25.23200 21.03100 1.000 69.00000 188 TYR B N 1
ATOM 6402 C CA . TYR D 2 189 ? 64.45000 24.20200 21.08500 1.000 65.81000 188 TYR B CA 1
ATOM 6403 C C . TYR D 2 189 ? 64.97000 22.91800 21.71500 1.000 69.90000 188 TYR B C 1
ATOM 6404 O O . TYR D 2 189 ? 64.21700 22.21200 22.39600 1.000 64.47000 188 TYR B O 1
ATOM 6413 N N . GLU D 2 190 ? 66.24500 22.59800 21.50600 1.000 72.13000 189 GLU B N 1
ATOM 6414 C CA . GLU D 2 190 ? 66.82200 21.38200 22.06200 1.000 76.70000 189 GLU B CA 1
ATOM 6415 C C . GLU D 2 190 ? 67.30700 21.55500 23.49600 1.000 71.06000 189 GLU B C 1
ATOM 6416 O O . GLU D 2 190 ? 67.74500 20.57400 24.10500 1.000 74.18000 189 GLU B O 1
ATOM 6422 N N . LYS D 2 191 ? 67.23200 22.76400 24.05000 1.000 67.53000 190 LYS B N 1
ATOM 6423 C CA . LYS D 2 191 ? 67.61400 22.99400 25.43800 1.000 69.80000 190 LYS B CA 1
ATOM 6424 C C . LYS D 2 191 ? 66.50500 22.65600 26.42600 1.000 73.49000 190 LYS B C 1
ATOM 6425 O O . LYS D 2 191 ? 66.71600 22.79700 27.63500 1.000 70.22000 190 LYS B O 1
ATOM 6431 N N . HIS D 2 192 ? 65.33800 22.22000 25.95600 1.000 72.09000 191 HIS B N 1
ATOM 6432 C CA . HIS D 2 192 ? 64.20100 21.98500 26.83300 1.000 71.87000 191 HIS B CA 1
ATOM 6433 C C . HIS D 2 192 ? 63.44400 20.74500 26.38200 1.000 70.17000 191 HIS B C 1
ATOM 6434 O O . HIS D 2 192 ? 63.48100 20.36500 25.20900 1.000 71.73000 191 HIS B O 1
ATOM 6441 N N . LYS D 2 193 ? 62.74700 20.12100 27.33200 1.000 63.49000 192 LYS B N 1
ATOM 6442 C CA . LYS D 2 193 ? 62.06800 18.85000 27.10700 1.000 62.89000 192 LYS B CA 1
ATOM 6443 C C . LYS D 2 193 ? 60.56900 18.99900 26.87300 1.000 65.66000 192 LYS B C 1
ATOM 6444 O O . LYS D 2 193 ? 60.05200 18.50600 25.86600 1.000 63.22000 192 LYS B O 1
ATOM 6450 N N . VAL D 2 194 ? 59.85800 19.66600 27.77900 1.000 54.33000 193 VAL B N 1
ATOM 6451 C CA . VAL D 2 194 ? 58.40000 19.70000 27.76500 1.000 54.62000 193 VAL B CA 1
ATOM 6452 C C . VAL D 2 194 ? 57.93300 21.04600 27.23100 1.000 59.57000 193 VAL B C 1
ATOM 6453 O O . VAL D 2 194 ? 58.32800 22.10100 27.74200 1.000 58.88000 193 VAL B O 1
ATOM 6457 N N . TYR D 2 195 ? 57.08500 21.00700 26.20700 1.000 51.09000 194 TYR B N 1
ATOM 6458 C CA . TYR D 2 195 ? 56.49100 22.19700 25.61600 1.000 51.70000 194 TYR B CA 1
ATOM 6459 C C . TYR D 2 195 ? 54.98300 22.11100 25.79700 1.000 59.40000 194 TYR B C 1
ATOM 6460 O O . TYR D 2 195 ? 54.35100 21.17300 25.30200 1.000 58.31000 194 TYR B O 1
ATOM 6469 N N . ALA D 2 196 ? 54.41300 23.07900 26.51400 1.000 53.89000 195 ALA B N 1
ATOM 6470 C CA . ALA D 2 196 ? 53.00800 23.04600 26.89200 1.000 55.95000 195 ALA B CA 1
ATOM 6471 C C . ALA D 2 196 ? 52.26900 24.25900 26.34800 1.000 54.72000 195 ALA B C 1
ATOM 6472 O O . ALA D 2 196 ? 52.81100 25.36800 26.30400 1.000 55.50000 195 ALA B O 1
ATOM 6474 N N . CYS D 2 197 ? 51.02500 24.03100 25.94100 1.000 59.00000 196 CYS B N 1
ATOM 6475 C CA . CYS D 2 197 ? 50.10700 25.07600 25.51400 1.000 54.22000 196 CYS B CA 1
ATOM 6476 C C . CYS D 2 197 ? 48.97200 25.14200 26.52700 1.000 58.29000 196 CYS B C 1
ATOM 6477 O O . CYS D 2 197 ? 48.20000 24.18500 26.65900 1.000 58.72000 196 CYS B O 1
ATOM 6480 N N . GLU D 2 198 ? 48.88000 26.25400 27.25000 1.000 53.70000 197 GLU B N 1
ATOM 6481 C CA . GLU D 2 198 ? 47.85900 26.44100 28.27400 1.000 55.13000 197 GLU B CA 1
ATOM 6482 C C . GLU D 2 198 ? 46.76000 27.34800 27.73800 1.000 55.74000 197 GLU B C 1
ATOM 6483 O O . GLU D 2 198 ? 47.03800 28.45800 27.27300 1.000 65.07000 197 GLU B O 1
ATOM 6489 N N . VAL D 2 199 ? 45.51500 26.87800 27.81100 1.000 54.40000 198 VAL B N 1
ATOM 6490 C CA . VAL D 2 199 ? 44.37900 27.53400 27.17200 1.000 53.24000 198 VAL B CA 1
ATOM 6491 C C . VAL D 2 199 ? 43.31200 27.82600 28.21700 1.000 54.51000 198 VAL B C 1
ATOM 6492 O O . VAL D 2 199 ? 42.91500 26.93400 28.97700 1.000 53.87000 198 VAL B O 1
ATOM 6496 N N . THR D 2 200 ? 42.83800 29.07000 28.24100 1.000 51.89000 199 THR B N 1
ATOM 6497 C CA . THR D 2 200 ? 41.77200 29.50100 29.13300 1.000 55.92000 199 THR B CA 1
ATOM 6498 C C . THR D 2 200 ? 40.63300 30.08800 28.30900 1.000 52.82000 199 THR B C 1
ATOM 6499 O O . THR D 2 200 ? 40.86600 30.89900 27.40600 1.000 50.16000 199 THR B O 1
ATOM 6503 N N . HIS D 2 201 ? 39.40900 29.67800 28.62600 1.000 50.25000 200 HIS B N 1
ATOM 6504 C CA . HIS D 2 201 ? 38.22700 30.08100 27.88000 1.000 48.68000 200 HIS B CA 1
ATOM 6505 C C . HIS D 2 201 ? 37.01300 29.82400 28.75900 1.000 47.72000 200 HIS B C 1
ATOM 6506 O O . HIS D 2 201 ? 36.98600 28.84200 29.50400 1.000 51.36000 200 HIS B O 1
ATOM 6513 N N . GLN D 2 202 ? 36.01300 30.70500 28.67200 1.000 48.45000 201 GLN B N 1
ATOM 6514 C CA . GLN D 2 202 ? 34.88500 30.61000 29.59400 1.000 51.84000 201 GLN B CA 1
ATOM 6515 C C . GLN D 2 202 ? 34.07300 29.33600 29.39900 1.000 52.29000 201 GLN B C 1
ATOM 6516 O O . GLN D 2 202 ? 33.30800 28.96200 30.29300 1.000 56.39000 201 GLN B O 1
ATOM 6522 N N . GLY D 2 203 ? 34.21800 28.66200 28.25800 1.000 50.42000 202 GLY B N 1
ATOM 6523 C CA . GLY D 2 203 ? 33.59700 27.36400 28.07700 1.000 43.35000 202 GLY B CA 1
ATOM 6524 C C . GLY D 2 203 ? 34.32000 26.21700 28.74200 1.000 50.59000 202 GLY B C 1
ATOM 6525 O O . GLY D 2 203 ? 33.82500 25.08900 28.71200 1.000 49.81000 202 GLY B O 1
ATOM 6526 N N . LEU D 2 204 ? 35.48200 26.47800 29.33600 1.000 58.01000 203 LEU B N 1
ATOM 6527 C CA . LEU D 2 204 ? 36.25900 25.47300 30.04900 1.000 53.03000 203 LEU B CA 1
ATOM 6528 C C . LEU D 2 204 ? 36.17600 25.74900 31.54400 1.000 56.30000 203 LEU B C 1
ATOM 6529 O O . LEU D 2 204 ? 36.38700 26.88400 31.98100 1.000 55.71000 203 LEU B O 1
ATOM 6534 N N . SER D 2 205 ? 35.86600 24.70800 32.32100 1.000 60.71000 204 SER B N 1
ATOM 6535 C CA . SER D 2 205 ? 35.75700 24.87600 33.76700 1.000 59.90000 204 SER B CA 1
ATOM 6536 C C . SER D 2 205 ? 37.09100 25.27500 34.38600 1.000 66.44000 204 SER B C 1
ATOM 6537 O O . SER D 2 205 ? 37.12200 26.04500 35.35400 1.000 66.24000 204 SER B O 1
ATOM 6540 N N . SER D 2 206 ? 38.19200 24.77300 33.84500 1.000 57.51000 205 SER B N 1
ATOM 6541 C CA . SER D 2 206 ? 39.53500 25.11000 34.28500 1.000 56.52000 205 SER B CA 1
ATOM 6542 C C . SER D 2 206 ? 40.43800 25.15600 33.06100 1.000 55.26000 205 SER B C 1
ATOM 6543 O O . SER D 2 206 ? 40.10200 24.58500 32.01900 1.000 54.96000 205 SER B O 1
ATOM 6546 N N . PRO D 2 207 ? 41.58100 25.84200 33.15500 1.000 55.88000 206 PRO B N 1
ATOM 6547 C CA . PRO D 2 207 ? 42.50500 25.89300 32.01400 1.000 50.90000 206 PRO B CA 1
ATOM 6548 C C . PRO D 2 207 ? 42.88700 24.50500 31.52100 1.000 57.29000 206 PRO B C 1
ATOM 6549 O O . PRO D 2 207 ? 43.02100 23.55700 32.29800 1.000 59.80000 206 PRO B O 1
ATOM 6553 N N . VAL D 2 208 ? 43.06400 24.39800 30.20700 1.000 53.72000 207 VAL B N 1
ATOM 6554 C CA . VAL D 2 208 ? 43.41100 23.14800 29.54100 1.000 50.88000 207 VAL B CA 1
ATOM 6555 C C . VAL D 2 208 ? 44.86900 23.21900 29.11100 1.000 54.02000 207 VAL B C 1
ATOM 6556 O O . VAL D 2 208 ? 45.29000 24.19500 28.47900 1.000 59.16000 207 VAL B O 1
ATOM 6560 N N . THR D 2 209 ? 45.63600 22.18700 29.45900 1.000 58.59000 208 THR B N 1
ATOM 6561 C CA . THR D 2 209 ? 47.06100 22.11400 29.15800 1.000 54.48000 208 THR B CA 1
ATOM 6562 C C . THR D 2 209 ? 47.31600 20.92300 28.24600 1.000 57.55000 208 THR B C 1
ATOM 6563 O O . THR D 2 209 ? 47.05500 19.77700 28.62800 1.000 60.43000 208 THR B O 1
ATOM 6567 N N . LYS D 2 210 ? 47.82000 21.19500 27.04600 1.000 56.90000 209 LYS B N 1
ATOM 6568 C CA . LYS D 2 210 ? 48.25200 20.16800 26.10800 1.000 48.72000 209 LYS B CA 1
ATOM 6569 C C . LYS D 2 210 ? 49.75500 20.30400 25.91800 1.000 57.28000 209 LYS B C 1
ATOM 6570 O O . LYS D 2 210 ? 50.23900 21.36800 25.51700 1.000 63.01000 209 LYS B O 1
ATOM 6576 N N . SER D 2 211 ? 50.49100 19.23600 26.21100 1.000 60.39000 210 SER B N 1
ATOM 6577 C CA . SER D 2 211 ? 51.94200 19.27700 26.17100 1.000 48.98000 210 SER B CA 1
ATOM 6578 C C . SER D 2 211 ? 52.48700 18.06200 25.43400 1.000 56.84000 210 SER B C 1
ATOM 6579 O O . SER D 2 211 ? 51.77800 17.08400 25.18500 1.000 61.45000 210 SER B O 1
ATOM 6582 N N . PHE D 2 212 ? 53.76800 18.14600 25.08200 1.000 62.90000 211 PHE B N 1
ATOM 6583 C CA . PHE D 2 212 ? 54.47300 17.03100 24.47300 1.000 54.96000 211 PHE B CA 1
ATOM 6584 C C . PHE D 2 212 ? 55.93200 17.09300 24.89100 1.000 57.09000 211 PHE B C 1
ATOM 6585 O O . PHE D 2 212 ? 56.43500 18.13700 25.31500 1.000 57.24000 211 PHE B O 1
ATOM 6593 N N . ASN D 2 213 ? 56.60900 15.95800 24.76300 1.000 61.88000 212 ASN B N 1
ATOM 6594 C CA . ASN D 2 213 ? 58.03300 15.86200 25.03900 1.000 57.58000 212 ASN B CA 1
ATOM 6595 C C . ASN D 2 213 ? 58.79900 15.90500 23.72500 1.000 62.11000 212 ASN B C 1
ATOM 6596 O O . ASN D 2 213 ? 58.41400 15.24300 22.75500 1.000 67.46000 212 ASN B O 1
ATOM 6601 N N . ARG D 2 214 ? 59.87000 16.69400 23.69600 1.000 64.96000 213 ARG B N 1
ATOM 6602 C CA . ARG D 2 214 ? 60.68100 16.81700 22.49300 1.000 65.67000 213 ARG B CA 1
ATOM 6603 C C . ARG D 2 214 ? 61.23500 15.45600 22.09000 1.000 69.79000 213 ARG B C 1
ATOM 6604 O O . ARG D 2 214 ? 61.89800 14.78200 22.88400 1.000 65.20000 213 ARG B O 1
ATOM 6612 N N . GLY D 2 215 ? 60.94400 15.04900 20.85800 1.000 73.25000 214 GLY B N 1
ATOM 6613 C CA . GLY D 2 215 ? 61.31100 13.73400 20.37600 1.000 74.18000 214 GLY B CA 1
ATOM 6614 C C . GLY D 2 215 ? 60.13500 12.78500 20.25300 1.000 79.52000 214 GLY B C 1
ATOM 6615 O O . GLY D 2 215 ? 60.30200 11.57200 20.40400 1.000 82.05000 214 GLY B O 1
ATOM 6616 N N . GLU D 2 216 ? 58.94500 13.32600 19.97500 1.000 87.49000 215 GLU B N 1
ATOM 6617 C CA . GLU D 2 216 ? 57.71100 12.54500 19.84500 1.000 91.02000 215 GLU B CA 1
ATOM 6618 C C . GLU D 2 216 ? 57.44500 11.72200 21.10900 1.000 90.66000 215 GLU B C 1
ATOM 6619 O O . GLU D 2 216 ? 57.39200 10.48900 21.08700 1.000 98.25000 215 GLU B O 1
ATOM 6621 N N . CYS D 2 217 ? 57.27700 12.44200 22.21800 1.000 89.10000 216 CYS B N 1
ATOM 6622 C CA . CYS D 2 217 ? 57.03200 11.85400 23.53700 1.000 85.25000 216 CYS B CA 1
ATOM 6623 C C . CYS D 2 217 ? 58.11500 10.85200 23.93100 1.000 84.94000 216 CYS B C 1
ATOM 6624 O O . CYS D 2 217 ? 58.92000 11.11300 24.82600 1.000 81.24000 216 CYS B O 1
ATOM 6626 N N . THR E 3 21 ? 24.87200 62.96600 58.58900 1.000 74.56000 3 THR I N 1
ATOM 6627 C CA . THR E 3 21 ? 23.53700 63.55300 58.62700 1.000 84.89000 3 THR I CA 1
ATOM 6628 C C . THR E 3 21 ? 23.21500 64.28200 57.32500 1.000 82.10000 3 THR I C 1
ATOM 6629 O O . THR E 3 21 ? 22.24600 63.94800 56.64500 1.000 81.36000 3 THR I O 1
ATOM 6633 N N . GLU E 3 22 ? 24.03400 65.28200 56.98500 1.000 84.95000 4 GLU I N 1
ATOM 6634 C CA . GLU E 3 22 ? 23.82600 66.02100 55.74300 1.000 81.54000 4 GLU I CA 1
ATOM 6635 C C . GLU E 3 22 ? 23.98400 65.11900 54.52600 1.000 78.16000 4 GLU I C 1
ATOM 6636 O O . GLU E 3 22 ? 23.35600 65.35700 53.48700 1.000 69.99000 4 GLU I O 1
ATOM 6642 N N . GLU E 3 23 ? 24.81500 64.08000 54.63400 1.000 88.58000 5 GLU I N 1
ATOM 6643 C CA . GLU E 3 23 ? 24.90500 63.09100 53.56800 1.000 82.19000 5 GLU I CA 1
ATOM 6644 C C . GLU E 3 23 ? 23.67300 62.19500 53.55400 1.000 80.89000 5 GLU I C 1
ATOM 6645 O O . GLU E 3 23 ? 23.18200 61.81800 52.48300 1.000 69.48000 5 GLU I O 1
ATOM 6651 N N . GLU E 3 24 ? 23.15200 61.85800 54.73700 1.000 79.82000 6 GLU I N 1
ATOM 6652 C CA . GLU E 3 24 ? 21.96800 61.01300 54.82900 1.000 68.75000 6 GLU I CA 1
ATOM 6653 C C . GLU E 3 24 ? 20.72300 61.70300 54.28800 1.000 77.31000 6 GLU I C 1
ATOM 6654 O O . GLU E 3 24 ? 19.76100 61.01900 53.92100 1.000 72.01000 6 GLU I O 1
ATOM 6660 N N . ILE E 3 25 ? 20.71700 63.03400 54.23300 1.000 73.82000 7 ILE I N 1
ATOM 6661 C CA . ILE E 3 25 ? 19.60200 63.75000 53.62300 1.000 65.85000 7 ILE I CA 1
ATOM 6662 C C . ILE E 3 25 ? 19.68000 63.66600 52.10400 1.000 64.85000 7 ILE I C 1
ATOM 6663 O O . ILE E 3 25 ? 18.66400 63.46000 51.43100 1.000 64.54000 7 ILE I O 1
ATOM 6668 N N . ILE E 3 26 ? 20.88400 63.81800 51.54400 1.000 61.74000 8 ILE I N 1
ATOM 6669 C CA . ILE E 3 26 ? 21.07000 63.70700 50.09900 1.000 61.39000 8 ILE I CA 1
ATOM 6670 C C . ILE E 3 26 ? 20.64600 62.33300 49.60500 1.000 65.85000 8 ILE I C 1
ATOM 6671 O O . ILE E 3 26 ? 20.11800 62.19700 48.49400 1.000 65.69000 8 ILE I O 1
ATOM 6676 N N . GLU E 3 27 ? 20.86200 61.29700 50.41700 1.000 61.04000 9 GLU I N 1
ATOM 6677 C CA . GLU E 3 27 ? 20.43300 59.95600 50.04000 1.000 69.04000 9 GLU I CA 1
ATOM 6678 C C . GLU E 3 27 ? 18.91500 59.88300 49.90700 1.000 65.10000 9 GLU I C 1
ATOM 6679 O O . GLU E 3 27 ? 18.39300 59.36200 48.91600 1.000 55.57000 9 GLU I O 1
ATOM 6685 N N . LYS E 3 28 ? 18.18900 60.42000 50.89200 1.000 67.23000 10 LYS I N 1
ATOM 6686 C CA . LYS E 3 28 ? 16.73200 60.33500 50.86200 1.000 59.38000 10 LYS I CA 1
ATOM 6687 C C . LYS E 3 28 ? 16.14600 61.23000 49.77700 1.000 55.76000 10 LYS I C 1
ATOM 6688 O O . LYS E 3 28 ? 15.14200 60.87300 49.15000 1.000 55.01000 10 LYS I O 1
ATOM 6694 N N . VAL E 3 29 ? 16.75200 62.39600 49.54400 1.000 55.51000 11 VAL I N 1
ATOM 6695 C CA . VAL E 3 29 ? 16.31500 63.24800 48.44100 1.000 48.61000 11 VAL I CA 1
ATOM 6696 C C . VAL E 3 29 ? 16.52200 62.53600 47.11200 1.000 46.86000 11 VAL I C 1
ATOM 6697 O O . VAL E 3 29 ? 15.65000 62.55700 46.23400 1.000 50.12000 11 VAL I O 1
ATOM 6701 N N . LYS E 3 30 ? 17.67300 61.88100 46.94900 1.000 55.04000 12 LYS I N 1
ATOM 6702 C CA . LYS E 3 30 ? 17.97300 61.20700 45.69000 1.000 55.47000 12 LYS I CA 1
ATOM 6703 C C . LYS E 3 30 ? 16.99100 60.07200 45.42300 1.000 53.02000 12 LYS I C 1
ATOM 6704 O O . LYS E 3 30 ? 16.62500 59.81800 44.27000 1.000 50.81000 12 LYS I O 1
ATOM 6710 N N . SER E 3 31 ? 16.54600 59.38300 46.47700 1.000 43.36000 13 SER I N 1
ATOM 6711 C CA . SER E 3 31 ? 15.60700 58.28300 46.29900 1.000 51.47000 13 SER I CA 1
ATOM 6712 C C . SER E 3 31 ? 14.19000 58.77400 46.03500 1.000 47.76000 13 SER I C 1
ATOM 6713 O O . SER E 3 31 ? 13.37200 58.01300 45.50800 1.000 47.27000 13 SER I O 1
ATOM 6716 N N . ALA E 3 32 ? 13.89000 60.02800 46.37400 1.000 49.78000 14 ALA I N 1
ATOM 6717 C CA . ALA E 3 32 ? 12.56900 60.61000 46.16900 1.000 44.51000 14 ALA I CA 1
ATOM 6718 C C . ALA E 3 32 ? 12.36100 61.14200 44.75800 1.000 40.15000 14 ALA I C 1
ATOM 6719 O O . ALA E 3 32 ? 11.24000 61.08000 44.24500 1.000 46.13000 14 ALA I O 1
ATOM 6721 N N . LEU E 3 33 ? 13.40800 61.66200 44.11400 1.000 43.26000 15 LEU I N 1
ATOM 6722 C CA . LEU E 3 33 ? 13.28700 62.24300 42.78300 1.000 42.31000 15 LEU I CA 1
ATOM 6723 C C . LEU E 3 33 ? 13.57800 61.24700 41.67000 1.000 44.39000 15 LEU I C 1
ATOM 6724 O O . LEU E 3 33 ? 14.04900 61.64500 40.59600 1.000 51.60000 15 LEU I O 1
ATOM 6729 N N . LEU E 3 34 ? 13.30600 59.96200 41.89000 1.000 46.02000 16 LEU I N 1
ATOM 6730 C CA . LEU E 3 34 ? 13.58800 58.94900 40.88100 1.000 39.95000 16 LEU I CA 1
ATOM 6731 C C . LEU E 3 34 ? 12.39200 58.66900 39.98200 1.000 38.37000 16 LEU I C 1
ATOM 6732 O O . LEU E 3 34 ? 12.55900 58.48000 38.77200 1.000 41.26000 16 LEU I O 1
ATOM 6737 N N . SER E 3 35 ? 11.18700 58.62400 40.54400 1.000 39.97000 17 SER I N 1
ATOM 6738 C CA . SER E 3 35 ? 9.98800 58.35100 39.76400 1.000 42.88000 17 SER I CA 1
ATOM 6739 C C . SER E 3 35 ? 9.04100 59.54200 39.73200 1.000 45.26000 17 SER I C 1
ATOM 6740 O O . SER E 3 35 ? 7.95400 59.44500 39.15700 1.000 42.19000 17 SER I O 1
ATOM 6743 N N . THR E 3 36 ? 9.43900 60.67000 40.31300 1.000 47.04000 18 THR I N 1
ATOM 6744 C CA . THR E 3 36 ? 8.59900 61.85700 40.31800 1.000 46.32000 18 THR I CA 1
ATOM 6745 C C . THR E 3 36 ? 9.47900 63.09100 40.46500 1.000 49.28000 18 THR I C 1
ATOM 6746 O O . THR E 3 36 ? 10.58200 63.02300 41.01400 1.000 46.50000 18 THR I O 1
ATOM 6750 N N . ASN E 3 37 ? 8.98200 64.21600 39.95600 1.000 47.81000 19 ASN I N 1
ATOM 6751 C CA . ASN E 3 37 ? 9.68200 65.48700 40.07100 1.000 50.43000 19 ASN I CA 1
ATOM 6752 C C . ASN E 3 37 ? 9.34500 66.23400 41.35300 1.000 46.03000 19 ASN I C 1
ATOM 6753 O O . ASN E 3 37 ? 10.00600 67.23200 41.65900 1.000 43.77000 19 ASN I O 1
ATOM 6758 N N . LYS E 3 38 ? 8.34400 65.77900 42.10500 1.000 40.95000 20 LYS I N 1
ATOM 6759 C CA . LYS E 3 38 ? 7.96400 66.39600 43.36900 1.000 47.23000 20 LYS I CA 1
ATOM 6760 C C . LYS E 3 38 ? 7.62600 65.30400 44.37200 1.000 41.98000 20 LYS I C 1
ATOM 6761 O O . LYS E 3 38 ? 6.91300 64.35300 44.04000 1.000 52.38000 20 LYS I O 1
ATOM 6767 N N . ALA E 3 39 ? 8.13000 65.44800 45.59500 1.000 41.66000 21 ALA I N 1
ATOM 6768 C CA . ALA E 3 39 ? 7.94200 64.44000 46.62800 1.000 40.08000 21 ALA I CA 1
ATOM 6769 C C . ALA E 3 39 ? 8.06000 65.09500 47.99600 1.000 40.48000 21 ALA I C 1
ATOM 6770 O O . ALA E 3 39 ? 8.45700 66.25500 48.12300 1.000 44.02000 21 ALA I O 1
ATOM 6772 N N . VAL E 3 40 ? 7.71500 64.32700 49.02700 1.000 45.13000 22 VAL I N 1
ATOM 6773 C CA . VAL E 3 40 ? 7.82100 64.76200 50.41400 1.000 46.23000 22 VAL I CA 1
ATOM 6774 C C . VAL E 3 40 ? 8.46800 63.64700 51.22000 1.000 46.59000 22 VAL I C 1
ATOM 6775 O O . VAL E 3 40 ? 7.99400 62.50500 51.20000 1.000 54.11000 22 VAL I O 1
ATOM 6779 N N . ILE E 3 41 ? 9.55100 63.97900 51.92000 1.000 54.02000 23 ILE I N 1
ATOM 6780 C CA . ILE E 3 41 ? 10.28100 63.03800 52.75600 1.000 56.82000 23 ILE I CA 1
ATOM 6781 C C . ILE E 3 41 ? 10.30700 63.57700 54.18100 1.000 62.69000 23 ILE I C 1
ATOM 6782 O O . ILE E 3 41 ? 10.11800 64.77000 54.42700 1.000 56.45000 23 ILE I O 1
ATOM 6787 N N . SER E 3 42 ? 10.54200 62.67300 55.12600 1.000 72.77000 24 SER I N 1
ATOM 6788 C CA . SER E 3 42 ? 10.64500 63.01500 56.53800 1.000 76.06000 24 SER I CA 1
ATOM 6789 C C . SER E 3 42 ? 12.10500 62.93900 56.96000 1.000 74.63000 24 SER I C 1
ATOM 6790 O O . SER E 3 42 ? 12.75700 61.90800 56.76800 1.000 79.70000 24 SER I O 1
ATOM 6793 N N . VAL E 3 43 ? 12.61300 64.02600 57.53000 1.000 77.58000 25 VAL I N 1
ATOM 6794 C CA . VAL E 3 43 ? 14.01000 64.13200 57.92900 1.000 77.10000 25 VAL I CA 1
ATOM 6795 C C . VAL E 3 43 ? 14.06500 64.39300 59.42600 1.000 82.53000 25 VAL I C 1
ATOM 6796 O O . VAL E 3 43 ? 13.32400 65.23800 59.94200 1.000 92.56000 25 VAL I O 1
ATOM 6800 N N . GLU E 3 44 ? 14.93400 63.66500 60.12100 1.000 90.93000 26 GLU I N 1
ATOM 6801 C CA . GLU E 3 44 ? 15.15400 63.85800 61.55300 1.000 98.64000 26 GLU I CA 1
ATOM 6802 C C . GLU E 3 44 ? 16.45700 64.63600 61.70900 1.000 97.94000 26 GLU I C 1
ATOM 6803 O O . GLU E 3 44 ? 17.53400 64.06000 61.85800 1.000 100.88000 26 GLU I O 1
ATOM 6809 N N . LEU E 3 45 ? 16.35100 65.96500 61.66500 1.000 93.95000 27 LEU I N 1
ATOM 6810 C CA . LEU E 3 45 ? 17.52500 66.82700 61.73700 1.000 101.66000 27 LEU I CA 1
ATOM 6811 C C . LEU E 3 45 ? 18.19300 66.73700 63.10200 1.000 110.17000 27 LEU I C 1
ATOM 6812 O O . LEU E 3 45 ? 19.29300 66.18900 63.22700 1.000 113.74000 27 LEU I O 1
ATOM 6817 N N . LYS E 3 46 ? 17.53700 67.27600 64.13200 1.000 112.54000 28 LYS I N 1
ATOM 6818 C CA . LYS E 3 46 ? 18.09400 67.24500 65.48300 1.000 112.55000 28 LYS I CA 1
ATOM 6819 C C . LYS E 3 46 ? 16.92400 67.33700 66.46200 1.000 112.75000 28 LYS I C 1
ATOM 6820 O O . LYS E 3 46 ? 16.42000 68.43300 66.72200 1.000 110.99000 28 LYS I O 1
ATOM 6822 N N . GLY E 3 47 ? 16.50400 66.18700 66.98400 1.000 110.35000 29 GLY I N 1
ATOM 6823 C CA . GLY E 3 47 ? 15.43300 66.15400 67.96000 1.000 115.01000 29 GLY I CA 1
ATOM 6824 C C . GLY E 3 47 ? 14.06800 66.52600 67.43000 1.000 111.92000 29 GLY I C 1
ATOM 6825 O O . GLY E 3 47 ? 13.21500 66.97100 68.20300 1.000 111.13000 29 GLY I O 1
ATOM 6826 N N . ARG E 3 48 ? 13.83400 66.35800 66.13100 1.000 106.85000 30 ARG I N 1
ATOM 6827 C CA . ARG E 3 48 ? 12.54600 66.69700 65.54600 1.000 102.32000 30 ARG I CA 1
ATOM 6828 C C . ARG E 3 48 ? 12.42600 66.01600 64.19200 1.000 97.57000 30 ARG I C 1
ATOM 6829 O O . ARG E 3 48 ? 13.39500 65.96200 63.43000 1.000 98.50000 30 ARG I O 1
ATOM 6831 N N . THR E 3 49 ? 11.23800 65.49200 63.90700 1.000 90.09000 31 THR I N 1
ATOM 6832 C CA . THR E 3 49 ? 10.93300 64.91400 62.60400 1.000 88.89000 31 THR I CA 1
ATOM 6833 C C . THR E 3 49 ? 10.38100 66.02600 61.72000 1.000 87.19000 31 THR I C 1
ATOM 6834 O O . THR E 3 49 ? 9.25600 66.49200 61.92500 1.000 90.77000 31 THR I O 1
ATOM 6838 N N . ILE E 3 50 ? 11.17400 66.45900 60.74800 1.000 81.65000 32 ILE I N 1
ATOM 6839 C CA . ILE E 3 50 ? 10.86000 67.62700 59.93100 1.000 81.08000 32 ILE I CA 1
ATOM 6840 C C . ILE E 3 50 ? 10.29800 67.14400 58.59900 1.000 76.59000 32 ILE I C 1
ATOM 6841 O O . ILE E 3 50 ? 10.99100 66.40900 57.87900 1.000 73.74000 32 ILE I O 1
ATOM 6846 N N . PRO E 3 51 ? 9.07100 67.51500 58.23600 1.000 71.44000 33 PRO I N 1
ATOM 6847 C CA . PRO E 3 51 ? 8.60800 67.27400 56.86500 1.000 68.62000 33 PRO I CA 1
ATOM 6848 C C . PRO E 3 51 ? 9.36600 68.15700 55.88300 1.000 65.32000 33 PRO I C 1
ATOM 6849 O O . PRO E 3 51 ? 9.58900 69.34400 56.13000 1.000 69.32000 33 PRO I O 1
ATOM 6853 N N . LEU E 3 52 ? 9.76800 67.56100 54.76300 1.000 65.72000 34 LEU I N 1
ATOM 6854 C CA . LEU E 3 52 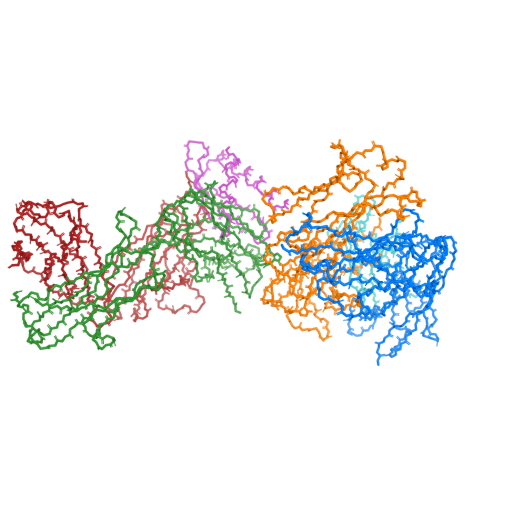? 10.61500 68.22500 53.78200 1.000 60.46000 34 LEU I CA 1
ATOM 6855 C C . LEU E 3 52 ? 10.01000 68.06000 52.39600 1.000 59.48000 34 LEU I C 1
ATOM 6856 O O . LEU E 3 52 ? 9.76100 66.93400 51.95500 1.000 54.37000 34 LEU I O 1
ATOM 6861 N N . TYR E 3 53 ? 9.77600 69.18000 51.71500 1.000 50.78000 35 TYR I N 1
ATOM 6862 C CA . TYR E 3 53 ? 9.23200 69.17200 50.36300 1.000 52.31000 35 TYR I CA 1
ATOM 6863 C C . TYR E 3 53 ? 10.37100 69.22600 49.35300 1.000 51.86000 35 TYR I C 1
ATOM 6864 O O . TYR E 3 53 ? 11.20500 70.13400 49.40100 1.000 66.57000 35 TYR I O 1
ATOM 6873 N N . VAL E 3 54 ? 10.43500 68.20900 48.49100 1.000 54.01000 36 VAL I N 1
ATOM 6874 C CA . VAL E 3 54 ? 11.55100 68.10300 47.50800 1.000 53.33000 36 VAL I CA 1
ATOM 6875 C C . VAL E 3 54 ? 10.99200 68.35700 46.11000 1.000 50.15000 36 VAL I C 1
ATOM 6876 O O . VAL E 3 54 ? 9.94500 67.78100 45.78300 1.000 58.78000 36 VAL I O 1
ATOM 6880 N N . GLU E 3 55 ? 11.68300 69.17100 45.31600 1.000 43.83000 37 GLU I N 1
ATOM 6881 C CA . GLU E 3 55 ? 11.15700 69.54800 43.98400 1.000 49.42000 37 GLU I CA 1
ATOM 6882 C C . GLU E 3 55 ? 12.32200 69.64100 43.00200 1.000 46.97000 37 GLU I C 1
ATOM 6883 O O . GLU E 3 55 ? 13.39700 70.09500 43.41300 1.000 42.44000 37 GLU I O 1
ATOM 6889 N N . ILE E 3 56 ? 12.09900 69.24000 41.75400 1.000 47.62000 38 ILE I N 1
ATOM 6890 C CA . ILE E 3 56 ? 13.16100 69.36900 40.71900 1.000 46.53000 38 ILE I CA 1
ATOM 6891 C C . ILE E 3 56 ? 12.54800 69.94500 39.44400 1.000 49.79000 38 ILE I C 1
ATOM 6892 O O . ILE E 3 56 ? 11.37200 69.65700 39.16600 1.000 58.68000 38 ILE I O 1
ATOM 6897 N N . THR E 3 57 ? 13.31800 70.75200 38.72400 1.000 50.48000 39 THR I N 1
ATOM 6898 C CA . THR E 3 57 ? 12.86600 71.34800 37.47700 1.000 51.37000 39 THR I CA 1
ATOM 6899 C C . THR E 3 57 ? 13.36600 70.52400 36.29600 1.000 51.56000 39 THR I C 1
ATOM 6900 O O . THR E 3 57 ? 14.25200 69.67700 36.42500 1.000 54.12000 39 THR I O 1
ATOM 6904 N N . LYS E 3 58 ? 12.77800 70.78600 35.12600 1.000 56.65000 40 LYS I N 1
ATOM 6905 C CA . LYS E 3 58 ? 13.25000 70.15100 33.90000 1.000 65.78000 40 LYS I CA 1
ATOM 6906 C C . LYS E 3 58 ? 14.71300 70.48600 33.63300 1.000 70.28000 40 LYS I C 1
ATOM 6907 O O . LYS E 3 58 ? 15.48100 69.63100 33.17600 1.000 71.75000 40 LYS I O 1
ATOM 6913 N N . GLU E 3 59 ? 15.12200 71.72500 33.92100 1.000 68.53000 41 GLU I N 1
ATOM 6914 C CA . GLU E 3 59 ? 16.51500 72.10300 33.71300 1.000 70.45000 41 GLU I CA 1
ATOM 6915 C C . GLU E 3 59 ? 17.42900 71.47100 34.75400 1.000 59.02000 41 GLU I C 1
ATOM 6916 O O . GLU E 3 59 ? 18.62600 71.30100 34.50200 1.000 63.99000 41 GLU I O 1
ATOM 6922 N N . GLY E 3 60 ? 16.89200 71.12500 35.92000 1.000 59.43000 42 GLY I N 1
ATOM 6923 C CA . GLY E 3 60 ? 17.65600 70.41100 36.92400 1.000 53.10000 42 GLY I CA 1
ATOM 6924 C C . GLY E 3 60 ? 17.89600 71.18400 38.20400 1.000 45.96000 42 GLY I C 1
ATOM 6925 O O . GLY E 3 60 ? 18.87300 70.92100 38.91200 1.000 66.76000 42 GLY I O 1
ATOM 6926 N N . LYS E 3 61 ? 17.01900 72.13200 38.51900 1.000 52.30000 43 LYS I N 1
ATOM 6927 C CA . LYS E 3 61 ? 17.16900 72.95600 39.71200 1.000 56.66000 43 LYS I CA 1
ATOM 6928 C C . LYS E 3 61 ? 16.37100 72.34500 40.85800 1.000 55.56000 43 LYS I C 1
ATOM 6929 O O . LYS E 3 61 ? 15.15400 72.16300 40.74900 1.000 54.21000 43 LYS I O 1
ATOM 6931 N N . LEU E 3 62 ? 17.06900 72.04300 41.95100 1.000 53.07000 44 LEU I N 1
ATOM 6932 C CA . LEU E 3 62 ? 16.41000 71.38900 43.10600 1.000 51.13000 44 LEU I CA 1
ATOM 6933 C C . LEU E 3 62 ? 16.06400 72.42300 44.17200 1.000 50.66000 44 LEU I C 1
ATOM 6934 O O . LEU E 3 62 ? 16.92500 73.26100 44.48400 1.000 51.28000 44 LEU I O 1
ATOM 6939 N N . HIS E 3 63 ? 14.83300 72.38600 44.67200 1.000 47.65000 45 HIS I N 1
ATOM 6940 C CA . HIS E 3 63 ? 14.50000 73.26500 45.81700 1.000 55.57000 45 HIS I CA 1
ATOM 6941 C C . HIS E 3 63 ? 14.05200 72.37200 46.97100 1.000 49.05000 45 HIS I C 1
ATOM 6942 O O . HIS E 3 63 ? 13.20000 71.48800 46.77000 1.000 53.94000 45 HIS I O 1
ATOM 6949 N N . LEU E 3 64 ? 14.61900 72.60400 48.14800 1.000 53.95000 46 LEU I N 1
ATOM 6950 C CA . LEU E 3 64 ? 14.17400 71.83900 49.33300 1.000 56.60000 46 LEU I CA 1
ATOM 6951 C C . LEU E 3 64 ? 13.42800 72.82300 50.22700 1.000 60.53000 46 LEU I C 1
ATOM 6952 O O . LEU E 3 64 ? 13.99900 73.87400 50.55800 1.000 63.13000 46 LEU I O 1
ATOM 6957 N N . THR E 3 65 ? 12.19200 72.49000 50.58200 1.000 60.59000 47 THR I N 1
ATOM 6958 C CA . THR E 3 65 ? 11.38700 73.43800 51.38400 1.000 64.35000 47 THR I CA 1
ATOM 6959 C C . THR E 3 65 ? 11.03100 72.79200 52.71900 1.000 64.52000 47 THR I C 1
ATOM 6960 O O . THR E 3 65 ? 10.49800 71.67400 52.71000 1.000 69.48000 47 THR I O 1
ATOM 6964 N N . ALA E 3 66 ? 11.30700 73.49100 53.81300 1.000 65.88000 48 ALA I N 1
ATOM 6965 C CA . ALA E 3 66 ? 10.90800 72.99400 55.14100 1.000 68.87000 48 ALA I CA 1
ATOM 6966 C C . ALA E 3 66 ? 9.93500 74.02300 55.71100 1.000 72.99000 48 ALA I C 1
ATOM 6967 O O . ALA E 3 66 ? 10.27400 75.21700 55.69300 1.000 82.39000 48 ALA I O 1
ATOM 6969 N N . GLU E 3 67 ? 8.78700 73.57900 56.21100 1.000 78.51000 49 GLU I N 1
ATOM 6970 C CA . GLU E 3 67 ? 7.73800 74.52700 56.66700 1.000 74.87000 49 GLU I CA 1
ATOM 6971 C C . GLU E 3 67 ? 7.63500 74.43600 58.18600 1.000 78.91000 49 GLU I C 1
ATOM 6972 O O . GLU E 3 67 ? 7.74200 73.31300 58.71000 1.000 80.64000 49 GLU I O 1
ATOM 6978 N N . GLY E 3 68 ? 7.46100 75.57300 58.86400 1.000 82.75000 50 GLY I N 1
ATOM 6979 C CA . GLY E 3 68 ? 7.47900 75.55100 60.33900 1.000 87.23000 50 GLY I CA 1
ATOM 6980 C C . GLY E 3 68 ? 8.81200 75.01600 60.81300 1.000 97.11000 50 GLY I C 1
ATOM 6981 O O . GLY E 3 68 ? 8.83300 74.24400 61.78700 1.000 105.28000 50 GLY I O 1
ATOM 6982 N N . ALA E 3 69 ? 9.88500 75.41200 60.13000 1.000 92.86000 51 ALA I N 1
ATOM 6983 C CA . ALA E 3 69 ? 11.23000 74.89900 60.45600 1.000 92.47000 51 ALA I CA 1
ATOM 6984 C C . ALA E 3 69 ? 12.07100 76.02900 61.04900 1.000 93.10000 51 ALA I C 1
ATOM 6985 O O . ALA E 3 69 ? 12.04800 77.13900 60.49400 1.000 89.67000 51 ALA I O 1
ATOM 6987 N N . THR E 3 70 ? 12.76200 75.74900 62.15200 1.000 94.57000 52 THR I N 1
ATOM 6988 C CA . THR E 3 70 ? 13.58300 76.77900 62.83300 1.000 91.01000 52 THR I CA 1
ATOM 6989 C C . THR E 3 70 ? 14.70900 77.23600 61.90900 1.000 92.63000 52 THR I C 1
ATOM 6990 O O . THR E 3 70 ? 15.21900 76.40300 61.15400 1.000 94.46000 52 THR I O 1
ATOM 6994 N N . GLU E 3 71 ? 15.04200 78.52500 61.94200 1.000 98.27000 53 GLU I N 1
ATOM 6995 C CA . GLU E 3 71 ? 16.17300 79.04200 61.12900 1.000 98.74000 53 GLU I CA 1
ATOM 6996 C C . GLU E 3 71 ? 17.28200 77.98600 61.07900 1.000 98.60000 53 GLU I C 1
ATOM 6997 O O . GLU E 3 71 ? 17.72300 77.65400 59.97100 1.000 100.69000 53 GLU I O 1
ATOM 7003 N N . GLU E 3 72 ? 17.71200 77.48800 62.24000 1.000 92.93000 54 GLU I N 1
ATOM 7004 C CA . GLU E 3 72 ? 18.80000 76.48000 62.27700 1.000 96.76000 54 GLU I CA 1
ATOM 7005 C C . GLU E 3 72 ? 18.39900 75.32500 61.35800 1.000 99.86000 54 GLU I C 1
ATOM 7006 O O . GLU E 3 72 ? 19.14900 75.03600 60.40600 1.000 98.09000 54 GLU I O 1
ATOM 7012 N N . GLU E 3 73 ? 17.25100 74.70100 61.63400 1.000 100.46000 55 GLU I N 1
ATOM 7013 C CA . GLU E 3 73 ? 16.78000 73.60400 60.79700 1.000 90.89000 55 GLU I CA 1
ATOM 7014 C C . GLU E 3 73 ? 16.71700 74.00900 59.33100 1.000 90.23000 55 GLU I C 1
ATOM 7015 O O . GLU E 3 73 ? 16.92400 73.17100 58.44700 1.000 92.92000 55 GLU I O 1
ATOM 7017 N N . LYS E 3 74 ? 16.44700 75.28700 59.05100 1.000 87.69000 56 LYS I N 1
ATOM 7018 C CA . LYS E 3 74 ? 16.37700 75.73900 57.66500 1.000 86.38000 56 LYS I CA 1
ATOM 7019 C C . LYS E 3 74 ? 17.75900 75.80700 57.02600 1.000 90.71000 56 LYS I C 1
ATOM 7020 O O . LYS E 3 74 ? 17.90900 75.52300 55.83200 1.000 88.17000 56 LYS I O 1
ATOM 7026 N N . GLU E 3 75 ? 18.78200 76.18100 57.80100 1.000 99.29000 57 GLU I N 1
ATOM 7027 C CA . GLU E 3 75 ? 20.11100 76.36500 57.22400 1.000 91.86000 57 GLU I CA 1
ATOM 7028 C C . GLU E 3 75 ? 20.75200 75.03100 56.86600 1.000 80.16000 57 GLU I C 1
ATOM 7029 O O . GLU E 3 75 ? 21.42100 74.91900 55.83200 1.000 79.87000 57 GLU I O 1
ATOM 7035 N N . ILE E 3 76 ? 20.56500 74.01100 57.70800 1.000 80.56000 58 ILE I N 1
ATOM 7036 C CA . ILE E 3 76 ? 21.06600 72.67800 57.38600 1.000 81.90000 58 ILE I CA 1
ATOM 7037 C C . ILE E 3 76 ? 20.43100 72.16600 56.10000 1.000 82.50000 58 ILE I C 1
ATOM 7038 O O . ILE E 3 76 ? 21.07700 71.46200 55.31200 1.000 74.22000 58 ILE I O 1
ATOM 7043 N N . ILE E 3 77 ? 19.16600 72.52100 55.85700 1.000 82.88000 59 ILE I N 1
ATOM 7044 C CA . ILE E 3 77 ? 18.49900 72.12000 54.62300 1.000 77.21000 59 ILE I CA 1
ATOM 7045 C C . ILE E 3 77 ? 19.06400 72.88800 53.43300 1.000 77.35000 59 ILE I C 1
ATOM 7046 O O . ILE E 3 77 ? 19.17400 72.35000 52.32400 1.000 76.20000 59 ILE I O 1
ATOM 7051 N N . LYS E 3 78 ? 19.43200 74.15600 53.64000 1.000 71.20000 60 LYS I N 1
ATOM 7052 C CA . LYS E 3 78 ? 20.06600 74.92300 52.57100 1.000 80.05000 60 LYS I CA 1
ATOM 7053 C C . LYS E 3 78 ? 21.44500 74.36700 52.23800 1.000 78.76000 60 LYS I C 1
ATOM 7054 O O . LYS E 3 78 ? 21.85800 74.37200 51.07300 1.000 71.76000 60 LYS I O 1
ATOM 7060 N N . GLU E 3 79 ? 22.17000 73.88200 53.25000 1.000 78.52000 61 GLU I N 1
ATOM 7061 C CA . GLU E 3 79 ? 23.46800 73.26300 53.00200 1.000 82.20000 61 GLU I CA 1
ATOM 7062 C C . GLU E 3 79 ? 23.31800 71.95800 52.23100 1.000 78.56000 61 GLU I C 1
ATOM 7063 O O . GLU E 3 79 ? 24.11600 71.66600 51.33200 1.000 75.39000 61 GLU I O 1
ATOM 7069 N N . ALA E 3 80 ? 22.30600 71.15800 52.57100 1.000 72.86000 62 ALA I N 1
ATOM 7070 C CA . ALA E 3 80 ? 22.07200 69.92400 51.83000 1.000 70.67000 62 ALA I CA 1
ATOM 7071 C C . ALA E 3 80 ? 21.60100 70.21800 50.41100 1.000 66.44000 62 ALA I C 1
ATOM 7072 O O . ALA E 3 80 ? 21.97700 69.51400 49.46700 1.000 61.21000 62 ALA I O 1
ATOM 7074 N N . GLN E 3 81 ? 20.78500 71.26200 50.24400 1.000 56.48000 63 GLN I N 1
ATOM 7075 C CA . GLN E 3 81 ? 20.30100 71.62900 48.91700 1.000 58.98000 63 GLN I CA 1
ATOM 7076 C C . GLN E 3 81 ? 21.44300 72.07900 48.01300 1.000 67.31000 63 GLN I C 1
ATOM 7077 O O . GLN E 3 81 ? 21.44900 71.77500 46.81400 1.000 63.86000 63 GLN I O 1
ATOM 7083 N N . LYS E 3 82 ? 22.41900 72.80300 48.56900 1.000 73.28000 64 LYS I N 1
ATOM 7084 C CA . LYS E 3 82 ? 23.56100 73.23900 47.77100 1.000 67.00000 64 LYS I CA 1
ATOM 7085 C C . LYS E 3 82 ? 24.45500 72.06500 47.39600 1.000 67.13000 64 LYS I C 1
ATOM 7086 O O . LYS E 3 82 ? 24.96100 72.00000 46.27000 1.000 72.63000 64 LYS I O 1
ATOM 7092 N N . ALA E 3 83 ? 24.66100 71.12900 48.32500 1.000 65.20000 65 ALA I N 1
ATOM 7093 C CA . ALA E 3 83 ? 25.55400 70.00600 48.06200 1.000 63.35000 65 ALA I CA 1
ATOM 7094 C C . ALA E 3 83 ? 24.99900 69.09500 46.97300 1.000 77.50000 65 ALA I C 1
ATOM 7095 O O . ALA E 3 83 ? 25.75200 68.61500 46.11600 1.000 75.99000 65 ALA I O 1
ATOM 7097 N N . PHE E 3 84 ? 23.68600 68.84600 46.98200 1.000 70.09000 66 PHE I N 1
ATOM 7098 C CA . PHE E 3 84 ? 23.09400 67.99400 45.95700 1.000 69.30000 66 PHE I CA 1
ATOM 7099 C C . PHE E 3 84 ? 22.96700 68.71400 44.62100 1.000 68.82000 66 PHE I C 1
ATOM 7100 O O . PHE E 3 84 ? 23.05100 68.07200 43.56800 1.000 72.11000 66 PHE I O 1
ATOM 7108 N N . GLN E 3 85 ? 22.77300 70.03600 44.63900 1.000 63.96000 67 GLN I N 1
ATOM 7109 C CA . GLN E 3 85 ? 22.67800 70.78100 43.38700 1.000 70.92000 67 GLN I CA 1
ATOM 7110 C C . GLN E 3 85 ? 23.98900 70.72700 42.61400 1.000 73.77000 67 GLN I C 1
ATOM 7111 O O . GLN E 3 85 ? 23.99000 70.61700 41.38200 1.000 74.24000 67 GLN I O 1
ATOM 7117 N N . GLU E 3 86 ? 25.11800 70.80700 43.32400 1.000 72.87000 68 GLU I N 1
ATOM 7118 C CA . GLU E 3 86 ? 26.41800 70.70200 42.66900 1.000 81.72000 68 GLU I CA 1
ATOM 7119 C C . GLU E 3 86 ? 26.62300 69.31400 42.07700 1.000 77.72000 68 GLU I C 1
ATOM 7120 O O . GLU E 3 86 ? 27.18300 69.17300 40.98300 1.000 76.01000 68 GLU I O 1
ATOM 7126 N N . GLU E 3 87 ? 26.17500 68.27700 42.78900 1.000 78.46000 69 GLU I N 1
ATOM 7127 C CA . GLU E 3 87 ? 26.24700 66.91900 42.26300 1.000 72.19000 69 GLU I CA 1
ATOM 7128 C C . GLU E 3 87 ? 25.36500 66.74800 41.03200 1.000 81.52000 69 GLU I C 1
ATOM 7129 O O . GLU E 3 87 ? 25.73600 66.02000 40.10400 1.000 84.53000 69 GLU I O 1
ATOM 7135 N N . ILE E 3 88 ? 24.20600 67.41400 41.00000 1.000 84.08000 70 ILE I N 1
ATOM 7136 C CA . ILE E 3 88 ? 23.31400 67.31400 39.84700 1.000 82.31000 70 ILE I CA 1
ATOM 7137 C C . ILE E 3 88 ? 23.97700 67.90300 38.60700 1.000 79.45000 70 ILE I C 1
ATOM 7138 O O . ILE E 3 88 ? 24.02900 67.26400 37.55000 1.000 83.85000 70 ILE I O 1
ATOM 7143 N N . GLU E 3 89 ? 24.49200 69.13000 38.71800 1.000 79.29000 71 GLU I N 1
ATOM 7144 C CA . GLU E 3 89 ? 25.12300 69.77200 37.56900 1.000 80.15000 71 GLU I CA 1
ATOM 7145 C C . GLU E 3 89 ? 26.39400 69.04000 37.15300 1.000 82.44000 71 GLU I C 1
ATOM 7146 O O . GLU E 3 89 ? 26.68400 68.92300 35.95700 1.000 81.87000 71 GLU I O 1
ATOM 7148 N N . HIS E 3 90 ? 27.15700 68.53600 38.11800 1.000 75.64000 72 HIS I N 1
ATOM 7149 C CA . HIS E 3 90 ? 28.37400 67.78900 37.81600 1.000 80.84000 72 HIS I CA 1
ATOM 7150 C C . HIS E 3 90 ? 28.05600 66.32300 37.54300 1.000 83.46000 72 HIS I C 1
ATOM 7151 O O . HIS E 3 90 ? 28.26600 65.82900 36.43600 1.000 86.78000 72 HIS I O 1
ATOM 7153 N N . THR F 3 21 ? 46.50300 85.94500 16.34600 1.000 106.37000 3 THR J N 1
ATOM 7154 C CA . THR F 3 21 ? 45.24300 85.71900 17.04400 1.000 113.83000 3 THR J CA 1
ATOM 7155 C C . THR F 3 21 ? 44.06400 85.82300 16.08400 1.000 120.42000 3 THR J C 1
ATOM 7156 O O . THR F 3 21 ? 43.38500 84.83300 15.81300 1.000 119.61000 3 THR J O 1
ATOM 7160 N N . GLU F 3 22 ? 43.82500 87.03400 15.57100 1.000 125.29000 4 GLU J N 1
ATOM 7161 C CA . GLU F 3 22 ? 42.72900 87.23100 14.62800 1.000 122.67000 4 GLU J CA 1
ATOM 7162 C C . GLU F 3 22 ? 42.96100 86.46100 13.33400 1.000 119.91000 4 GLU J C 1
ATOM 7163 O O . GLU F 3 22 ? 41.99900 86.03500 12.68300 1.000 119.04000 4 GLU J O 1
ATOM 7169 N N . GLU F 3 23 ? 44.22400 86.26400 12.94800 1.000 121.40000 5 GLU J N 1
ATOM 7170 C CA . GLU F 3 23 ? 44.52000 85.42800 11.79200 1.000 118.13000 5 GLU J CA 1
ATOM 7171 C C . GLU F 3 23 ? 44.33900 83.95100 12.11700 1.000 119.58000 5 GLU J C 1
ATOM 7172 O O . GLU F 3 23 ? 43.90400 83.17500 11.25700 1.000 116.34000 5 GLU J O 1
ATOM 7178 N N . GLU F 3 24 ? 44.65500 83.55000 13.35000 1.000 120.27000 6 GLU J N 1
ATOM 7179 C CA . GLU F 3 24 ? 44.50300 82.15700 13.75200 1.000 115.23000 6 GLU J CA 1
ATOM 7180 C C . GLU F 3 24 ? 43.04200 81.75700 13.91300 1.000 111.19000 6 GLU J C 1
ATOM 7181 O O . GLU F 3 24 ? 42.72800 80.56500 13.83600 1.000 108.44000 6 GLU J O 1
ATOM 7187 N N . ILE F 3 25 ? 42.14700 82.72200 14.13400 1.000 112.58000 7 ILE J N 1
ATOM 7188 C CA . ILE F 3 25 ? 40.72300 82.41500 14.23000 1.000 102.96000 7 ILE J CA 1
ATOM 7189 C C . ILE F 3 25 ? 40.14100 82.11300 12.85300 1.000 99.88000 7 ILE J C 1
ATOM 7190 O O . ILE F 3 25 ? 39.32900 81.19500 12.69900 1.000 101.58000 7 ILE J O 1
ATOM 7195 N N . ILE F 3 26 ? 40.55300 82.87000 11.83200 1.000 103.16000 8 ILE J N 1
ATOM 7196 C CA . ILE F 3 26 ? 40.06300 82.63000 10.47600 1.000 99.57000 8 ILE J CA 1
ATOM 7197 C C . ILE F 3 26 ? 40.50300 81.26200 9.97500 1.000 97.73000 8 ILE J C 1
ATOM 7198 O O . ILE F 3 26 ? 39.80400 80.63000 9.17300 1.000 93.16000 8 ILE J O 1
ATOM 7203 N N . GLU F 3 27 ? 41.65800 80.77900 10.43800 1.000 102.95000 9 GLU J N 1
ATOM 7204 C CA . GLU F 3 27 ? 42.13100 79.46400 10.01900 1.000 103.12000 9 GLU J CA 1
ATOM 7205 C C . GLU F 3 27 ? 41.19500 78.35900 10.49200 1.000 103.86000 9 GLU J C 1
ATOM 7206 O O . GLU F 3 27 ? 40.87800 77.43500 9.73300 1.000 98.71000 9 GLU J O 1
ATOM 7212 N N . LYS F 3 28 ? 40.73600 78.43800 11.74300 1.000 101.41000 10 LYS J N 1
ATOM 7213 C CA . LYS F 3 28 ? 39.86300 77.39700 12.27600 1.000 96.00000 10 LYS J CA 1
ATOM 7214 C C . LYS F 3 28 ? 38.45700 77.50900 11.70000 1.000 94.04000 10 LYS J C 1
ATOM 7215 O O . LYS F 3 28 ? 37.79400 76.49100 11.46400 1.000 94.34000 10 LYS J O 1
ATOM 7221 N N . VAL F 3 29 ? 37.98400 78.73700 11.47800 1.000 98.85000 11 VAL J N 1
ATOM 7222 C CA . VAL F 3 29 ? 36.69200 78.93500 10.82900 1.000 93.06000 11 VAL J CA 1
ATOM 7223 C C . VAL F 3 29 ? 36.70100 78.31300 9.43900 1.000 91.07000 11 VAL J C 1
ATOM 7224 O O . VAL F 3 29 ? 35.70300 77.73300 8.99200 1.000 93.63000 11 VAL J O 1
ATOM 7228 N N . LYS F 3 30 ? 37.83800 78.39600 8.74600 1.000 93.24000 12 LYS J N 1
ATOM 7229 C CA . LYS F 3 30 ? 37.93000 77.81800 7.41100 1.000 93.90000 12 LYS J CA 1
ATOM 7230 C C . LYS F 3 30 ? 37.88700 76.29700 7.46700 1.000 92.71000 12 LYS J C 1
ATOM 7231 O O . LYS F 3 30 ? 37.29000 75.65700 6.59500 1.000 91.53000 12 LYS J O 1
ATOM 7237 N N . SER F 3 31 ? 38.50900 75.69900 8.48900 1.000 95.49000 13 SER J N 1
ATOM 7238 C CA . SER F 3 31 ? 38.44400 74.25000 8.64300 1.000 92.55000 13 SER J CA 1
ATOM 7239 C C . SER F 3 31 ? 37.01600 73.78300 8.88800 1.000 91.85000 13 SER J C 1
ATOM 7240 O O . SER F 3 31 ? 36.65600 72.66100 8.51700 1.000 87.92000 13 SER J O 1
ATOM 7243 N N . ALA F 3 32 ? 36.18800 74.63400 9.49700 1.000 89.07000 14 ALA J N 1
ATOM 7244 C CA . ALA F 3 32 ? 34.83500 74.22500 9.85600 1.000 88.50000 14 ALA J CA 1
ATOM 7245 C C . ALA F 3 32 ? 33.93900 74.11900 8.62700 1.000 91.16000 14 ALA J C 1
ATOM 7246 O O . ALA F 3 32 ? 33.28800 73.09100 8.40800 1.000 94.25000 14 ALA J O 1
ATOM 7248 N N . LEU F 3 33 ? 33.89900 75.17200 7.80600 1.000 95.31000 15 LEU J N 1
ATOM 7249 C CA . LEU F 3 33 ? 32.95200 75.27600 6.70100 1.000 92.41000 15 LEU J CA 1
ATOM 7250 C C . LEU F 3 33 ? 33.43700 74.58400 5.43100 1.000 87.76000 15 LEU J C 1
ATOM 7251 O O . LEU F 3 33 ? 33.06000 74.99200 4.32400 1.000 88.15000 15 LEU J O 1
ATOM 7256 N N . LEU F 3 34 ? 34.25600 73.54100 5.55700 1.000 80.60000 16 LEU J N 1
ATOM 7257 C CA . LEU F 3 34 ? 34.71200 72.78600 4.39600 1.000 84.10000 16 LEU J CA 1
ATOM 7258 C C . LEU F 3 34 ? 33.77800 71.64200 4.02900 1.000 87.84000 16 LEU J C 1
ATOM 7259 O O . LEU F 3 34 ? 33.61700 71.34200 2.84000 1.000 86.05000 16 LEU J O 1
ATOM 7264 N N . SER F 3 35 ? 33.16400 70.99300 5.02000 1.000 86.06000 17 SER J N 1
ATOM 7265 C CA . SER F 3 35 ? 32.24300 69.89100 4.78000 1.000 88.68000 17 SER J CA 1
ATOM 7266 C C . SER F 3 35 ? 30.87100 70.11400 5.39800 1.000 88.02000 17 SER J C 1
ATOM 7267 O O . SER F 3 35 ? 30.03200 69.20600 5.35200 1.000 86.25000 17 SER J O 1
ATOM 7270 N N . THR F 3 36 ? 30.62000 71.28300 5.98100 1.000 88.11000 18 THR J N 1
ATOM 7271 C CA . THR F 3 36 ? 29.32300 71.59200 6.56000 1.000 89.71000 18 THR J CA 1
ATOM 7272 C C . THR F 3 36 ? 29.09300 73.09200 6.46600 1.000 95.33000 18 THR J C 1
ATOM 7273 O O . THR F 3 36 ? 30.03300 73.87500 6.30500 1.000 92.07000 18 THR J O 1
ATOM 7277 N N . ASN F 3 37 ? 27.82300 73.48500 6.56200 1.000 95.06000 19 ASN J N 1
ATOM 7278 C CA . ASN F 3 37 ? 27.46800 74.89800 6.57200 1.000 94.23000 19 ASN J CA 1
ATOM 7279 C C . ASN F 3 37 ? 27.39300 75.47200 7.98000 1.000 93.49000 19 ASN J C 1
ATOM 7280 O O . ASN F 3 37 ? 27.69100 76.65600 8.17300 1.000 92.47000 19 ASN J O 1
ATOM 7285 N N . LYS F 3 38 ? 27.00400 74.66900 8.96600 1.000 92.34000 20 LYS J N 1
ATOM 7286 C CA . LYS F 3 38 ? 27.04400 75.06200 10.36700 1.000 90.21000 20 LYS J CA 1
ATOM 7287 C C . LYS F 3 38 ? 28.06900 74.21600 11.11000 1.000 90.63000 20 LYS J C 1
ATOM 7288 O O . LYS F 3 38 ? 28.15400 73.00100 10.90000 1.000 89.29000 20 LYS J O 1
ATOM 7294 N N . ALA F 3 39 ? 28.83700 74.85900 11.98400 1.000 85.37000 21 ALA J N 1
ATOM 7295 C CA . ALA F 3 39 ? 29.83200 74.15200 12.77600 1.000 79.21000 21 ALA J CA 1
ATOM 7296 C C . ALA F 3 39 ? 30.13800 74.96700 14.02200 1.000 77.53000 21 ALA J C 1
ATOM 7297 O O . ALA F 3 39 ? 29.85500 76.16600 14.08900 1.000 82.53000 21 ALA J O 1
ATOM 7299 N N . VAL F 3 40 ? 30.71800 74.29600 15.01300 1.000 74.56000 22 VAL J N 1
ATOM 7300 C CA . VAL F 3 40 ? 31.09000 74.92500 16.27400 1.000 82.20000 22 VAL J CA 1
ATOM 7301 C C . VAL F 3 40 ? 32.56400 74.66000 16.53500 1.000 83.36000 22 VAL J C 1
ATOM 7302 O O . VAL F 3 40 ? 33.00200 73.50400 16.52800 1.000 83.49000 22 VAL J O 1
ATOM 7306 N N . ILE F 3 41 ? 33.32400 75.72800 16.76600 1.000 83.23000 23 ILE J N 1
ATOM 7307 C CA . ILE F 3 41 ? 34.73400 75.62500 17.10700 1.000 86.44000 23 ILE J CA 1
ATOM 7308 C C . ILE F 3 41 ? 34.96300 76.31400 18.44600 1.000 90.45000 23 ILE J C 1
ATOM 7309 O O . ILE F 3 41 ? 34.14400 77.10700 18.91700 1.000 92.49000 23 ILE J O 1
ATOM 7314 N N . SER F 3 42 ? 36.09600 75.99600 19.06100 1.000 87.69000 24 SER J N 1
ATOM 7315 C CA . SER F 3 42 ? 36.51000 76.60300 20.31700 1.000 96.79000 24 SER J CA 1
ATOM 7316 C C . SER F 3 42 ? 37.62000 77.61100 20.05300 1.000 102.21000 24 SER J C 1
ATOM 7317 O O . SER F 3 42 ? 38.55200 77.33700 19.29100 1.000 103.09000 24 SER J O 1
ATOM 7320 N N . VAL F 3 43 ? 37.51600 78.77700 20.68500 1.000 103.25000 25 VAL J N 1
ATOM 7321 C CA . VAL F 3 43 ? 38.42000 79.89500 20.44000 1.000 106.48000 25 VAL J CA 1
ATOM 7322 C C . VAL F 3 43 ? 38.91200 80.43700 21.77400 1.000 112.99000 25 VAL J C 1
ATOM 7323 O O . VAL F 3 43 ? 38.13100 80.59400 22.72000 1.000 114.72000 25 VAL J O 1
ATOM 7327 N N . GLU F 3 44 ? 40.21200 80.72400 21.84700 1.000 111.55000 26 GLU J N 1
ATOM 7328 C CA . GLU F 3 44 ? 40.83600 81.29800 23.03300 1.000 112.45000 26 GLU J CA 1
ATOM 7329 C C . GLU F 3 44 ? 40.99300 82.80200 22.82900 1.000 114.20000 26 GLU J C 1
ATOM 7330 O O . GLU F 3 44 ? 41.79200 83.24300 21.99500 1.000 113.85000 26 GLU J O 1
ATOM 7332 N N . LEU F 3 45 ? 40.23300 83.58600 23.59500 1.000 116.29000 27 LEU J N 1
ATOM 7333 C CA . LEU F 3 45 ? 40.36700 85.03800 23.59200 1.000 115.75000 27 LEU J CA 1
ATOM 7334 C C . LEU F 3 45 ? 41.51300 85.44900 24.50700 1.000 119.10000 27 LEU J C 1
ATOM 7335 O O . LEU F 3 45 ? 41.34100 86.32100 25.36600 1.000 116.06000 27 LEU J O 1
ATOM 7340 N N . LYS F 3 46 ? 42.67400 84.81100 24.33200 1.000 119.33000 28 LYS J N 1
ATOM 7341 C CA . LYS F 3 46 ? 43.84100 84.93800 25.20200 1.000 117.87000 28 LYS J CA 1
ATOM 7342 C C . LYS F 3 46 ? 43.57400 84.39100 26.60200 1.000 124.57000 28 LYS J C 1
ATOM 7343 O O . LYS F 3 46 ? 44.37700 83.61200 27.12700 1.000 131.66000 28 LYS J O 1
ATOM 7345 N N . GLY F 3 47 ? 42.45800 84.77800 27.21600 1.000 120.86000 29 GLY J N 1
ATOM 7346 C CA . GLY F 3 47 ? 42.20000 84.40400 28.59300 1.000 115.15000 29 GLY J CA 1
ATOM 7347 C C . GLY F 3 47 ? 40.93600 83.60500 28.83700 1.000 123.07000 29 GLY J C 1
ATOM 7348 O O . GLY F 3 47 ? 40.45100 83.55400 29.97200 1.000 123.56000 29 GLY J O 1
ATOM 7349 N N . ARG F 3 48 ? 40.39300 82.97400 27.79400 1.000 125.97000 30 ARG J N 1
ATOM 7350 C CA . ARG F 3 48 ? 39.20300 82.14000 27.94400 1.000 122.37000 30 ARG J CA 1
ATOM 7351 C C . ARG F 3 48 ? 38.91000 81.34700 26.67700 1.000 120.74000 30 ARG J C 1
ATOM 7352 O O . ARG F 3 48 ? 38.86800 81.91700 25.58200 1.000 121.73000 30 ARG J O 1
ATOM 7354 N N . THR F 3 49 ? 38.69500 80.04000 26.81400 1.000 119.67000 31 THR J N 1
ATOM 7355 C CA . THR F 3 49 ? 38.26000 79.21400 25.69200 1.000 115.18000 31 THR J CA 1
ATOM 7356 C C . THR F 3 49 ? 36.77100 79.44700 25.47800 1.000 116.71000 31 THR J C 1
ATOM 7357 O O . THR F 3 49 ? 35.94600 79.05200 26.30900 1.000 116.14000 31 THR J O 1
ATOM 7361 N N . ILE F 3 50 ? 36.42000 80.08500 24.36700 1.000 115.85000 32 ILE J N 1
ATOM 7362 C CA . ILE F 3 50 ? 35.03900 80.49500 24.13400 1.000 107.36000 32 ILE J CA 1
ATOM 7363 C C . ILE F 3 50 ? 34.41400 79.53900 23.12400 1.000 101.36000 32 ILE J C 1
ATOM 7364 O O . ILE F 3 50 ? 35.09000 79.10600 22.17800 1.000 100.12000 32 ILE J O 1
ATOM 7369 N N . PRO F 3 51 ? 33.16300 79.12200 23.32300 1.000 103.66000 33 PRO J N 1
ATOM 7370 C CA . PRO F 3 51 ? 32.45500 78.36900 22.27500 1.000 99.31000 33 PRO J CA 1
ATOM 7371 C C . PRO F 3 51 ? 31.99400 79.30500 21.16800 1.000 101.55000 33 PRO J C 1
ATOM 7372 O O . PRO F 3 51 ? 31.23200 80.24400 21.40700 1.000 106.08000 33 PRO J O 1
ATOM 7376 N N . LEU F 3 52 ? 32.46500 79.04600 19.95200 1.000 98.08000 34 LEU J N 1
ATOM 7377 C CA . LEU F 3 52 ? 32.18300 79.88800 18.80000 1.000 98.87000 34 LEU J CA 1
ATOM 7378 C C . LEU F 3 52 ? 31.35000 79.11000 17.79300 1.000 89.65000 34 LEU J C 1
ATOM 7379 O O . LEU F 3 52 ? 31.70200 77.98300 17.43000 1.000 90.48000 34 LEU J O 1
ATOM 7384 N N . TYR F 3 53 ? 30.25300 79.71300 17.34800 1.000 92.61000 35 TYR J N 1
ATOM 7385 C CA . TYR F 3 53 ? 29.38200 79.12900 16.33800 1.000 91.51000 35 TYR J CA 1
ATOM 7386 C C . TYR F 3 53 ? 29.70500 79.74700 14.98500 1.000 90.39000 35 TYR J C 1
ATOM 7387 O O . TYR F 3 53 ? 29.77100 80.97300 14.85800 1.000 94.07000 35 TYR J O 1
ATOM 7396 N N . VAL F 3 54 ? 29.90300 78.89800 13.98100 1.000 87.13000 36 VAL J N 1
ATOM 7397 C CA . VAL F 3 54 ? 30.29800 79.32500 12.64500 1.000 89.70000 36 VAL J CA 1
ATOM 7398 C C . VAL F 3 54 ? 29.22700 78.88700 11.65800 1.000 87.93000 36 VAL J C 1
ATOM 7399 O O . VAL F 3 54 ? 28.74900 77.74900 11.71600 1.000 89.09000 36 VAL J O 1
ATOM 7403 N N . GLU F 3 55 ? 28.85600 79.78600 10.74700 1.000 90.49000 37 GLU J N 1
ATOM 7404 C CA . GLU F 3 55 ? 27.81000 79.48600 9.78000 1.000 92.97000 37 GLU J CA 1
ATOM 7405 C C . GLU F 3 55 ? 28.00500 80.33000 8.52800 1.000 95.71000 37 GLU J C 1
ATOM 7406 O O . GLU F 3 55 ? 28.45200 81.47800 8.59700 1.000 98.38000 37 GLU J O 1
ATOM 7412 N N . ILE F 3 56 ? 27.66700 79.74400 7.38100 1.000 95.31000 38 ILE J N 1
ATOM 7413 C CA . ILE F 3 56 ? 27.67200 80.43500 6.09900 1.000 97.26000 38 ILE J CA 1
ATOM 7414 C C . ILE F 3 56 ? 26.32500 80.19600 5.43000 1.000 104.00000 38 ILE J C 1
ATOM 7415 O O . ILE F 3 56 ? 25.63800 79.20900 5.71400 1.000 104.47000 38 ILE J O 1
ATOM 7420 N N . THR F 3 57 ? 25.94200 81.11300 4.54500 1.000 101.30000 39 THR J N 1
ATOM 7421 C CA . THR F 3 57 ? 24.67500 81.03900 3.83100 1.000 104.82000 39 THR J CA 1
ATOM 7422 C C . THR F 3 57 ? 24.91200 80.65100 2.37600 1.000 105.29000 39 THR J C 1
ATOM 7423 O O . THR F 3 57 ? 26.03300 80.72900 1.86400 1.000 105.77000 39 THR J O 1
ATOM 7427 N N . LYS F 3 58 ? 23.83600 80.21900 1.71200 1.000 105.78000 40 LYS J N 1
ATOM 7428 C CA . LYS F 3 58 ? 23.90100 79.86400 0.29900 1.000 110.13000 40 LYS J CA 1
ATOM 7429 C C . LYS F 3 58 ? 24.31700 81.07100 -0.53000 1.000 114.03000 40 LYS J C 1
ATOM 7430 O O . LYS F 3 58 ? 23.52200 81.99800 -0.72400 1.000 112.89000 40 LYS J O 1
ATOM 7436 N N . GLU F 3 59 ? 25.55800 81.06300 -1.02500 1.000 117.09000 41 GLU J N 1
ATOM 7437 C CA . GLU F 3 59 ? 26.15100 82.22800 -1.68800 1.000 120.06000 41 GLU J CA 1
ATOM 7438 C C . GLU F 3 59 ? 26.05500 83.46500 -0.80100 1.000 112.75000 41 GLU J C 1
ATOM 7439 O O . GLU F 3 59 ? 25.89300 84.58800 -1.28600 1.000 115.87000 41 GLU J O 1
ATOM 7445 N N . GLY F 3 60 ? 26.15100 83.26200 0.51000 1.000 106.75000 42 GLY J N 1
ATOM 7446 C CA . GLY F 3 60 ? 25.91300 84.32700 1.46000 1.000 102.12000 42 GLY J CA 1
ATOM 7447 C C . GLY F 3 60 ? 27.09100 84.63200 2.35800 1.000 100.08000 42 GLY J C 1
ATOM 7448 O O . GLY F 3 60 ? 28.23200 84.27600 2.05100 1.000 89.90000 42 GLY J O 1
ATOM 7449 N N . LYS F 3 61 ? 26.81400 85.27900 3.48400 1.000 102.90000 43 LYS J N 1
ATOM 7450 C CA . LYS F 3 61 ? 27.84000 85.81600 4.36300 1.000 102.33000 43 LYS J CA 1
ATOM 7451 C C . LYS F 3 61 ? 28.10800 84.88300 5.54000 1.000 96.33000 43 LYS J C 1
ATOM 7452 O O . LYS F 3 61 ? 27.41400 83.88700 5.76000 1.000 95.55000 43 LYS J O 1
ATOM 7454 N N . LEU F 3 62 ? 29.14300 85.22900 6.30000 1.000 100.72000 44 LEU J N 1
ATOM 7455 C CA . LEU F 3 62 ? 29.52700 84.51500 7.50700 1.000 104.55000 44 LEU J CA 1
ATOM 7456 C C . LEU F 3 62 ? 28.78000 85.07800 8.71000 1.000 104.55000 44 LEU J C 1
ATOM 7457 O O . LEU F 3 62 ? 28.38700 86.24800 8.72900 1.000 107.75000 44 LEU J O 1
ATOM 7462 N N . HIS F 3 63 ? 28.58500 84.23000 9.72200 1.000 104.52000 45 HIS J N 1
ATOM 7463 C CA . HIS F 3 63 ? 27.88000 84.61700 10.94900 1.000 103.61000 45 HIS J CA 1
ATOM 7464 C C . HIS F 3 63 ? 28.54100 83.90800 12.13100 1.000 99.52000 45 HIS J C 1
ATOM 7465 O O . HIS F 3 63 ? 28.11100 82.82800 12.54600 1.000 98.24000 45 HIS J O 1
ATOM 7472 N N . LEU F 3 64 ? 29.58700 84.53000 12.67200 1.000 94.78000 46 LEU J N 1
ATOM 7473 C CA . LEU F 3 64 ? 30.25000 84.04600 13.87500 1.000 92.07000 46 LEU J CA 1
ATOM 7474 C C . LEU F 3 64 ? 29.50400 84.55000 15.10400 1.000 99.58000 46 LEU J C 1
ATOM 7475 O O . LEU F 3 64 ? 29.28200 85.75700 15.25100 1.000 105.27000 46 LEU J O 1
ATOM 7480 N N . THR F 3 65 ? 29.13100 83.62800 15.99000 1.000 96.07000 47 THR J N 1
ATOM 7481 C CA . THR F 3 65 ? 28.31700 83.95000 17.15900 1.000 98.89000 47 THR J CA 1
ATOM 7482 C C . THR F 3 65 ? 28.95900 83.34200 18.39800 1.000 100.67000 47 THR J C 1
ATOM 7483 O O . THR F 3 65 ? 28.99900 82.11500 18.54200 1.000 101.44000 47 THR J O 1
ATOM 7487 N N . ALA F 3 66 ? 29.45400 84.19500 19.28900 1.000 102.33000 48 ALA J N 1
ATOM 7488 C CA . ALA F 3 66 ? 30.00800 83.78400 20.57800 1.000 105.87000 48 ALA J CA 1
ATOM 7489 C C . ALA F 3 66 ? 29.01900 84.23000 21.65300 1.000 113.02000 48 ALA J C 1
ATOM 7490 O O . ALA F 3 66 ? 29.13200 85.32300 22.21100 1.000 118.70000 48 ALA J O 1
ATOM 7492 N N . GLU F 3 67 ? 28.04400 83.37300 21.93700 1.000 106.97000 49 GLU J N 1
ATOM 7493 C CA . GLU F 3 67 ? 26.97800 83.71400 22.86700 1.000 114.66000 49 GLU J CA 1
ATOM 7494 C C . GLU F 3 67 ? 27.45200 83.57800 24.30800 1.000 114.24000 49 GLU J C 1
ATOM 7495 O O . GLU F 3 67 ? 28.16100 82.63000 24.65900 1.000 113.56000 49 GLU J O 1
ATOM 7501 N N . GLY F 3 68 ? 27.05100 84.53600 25.14300 1.000 115.32000 50 GLY J N 1
ATOM 7502 C CA . GLY F 3 68 ? 27.46300 84.57100 26.52900 1.000 116.11000 50 GLY J CA 1
ATOM 7503 C C . GLY F 3 68 ? 28.81100 85.20600 26.78200 1.000 121.57000 50 GLY J C 1
ATOM 7504 O O . GLY F 3 68 ? 29.18400 85.38200 27.95000 1.000 118.67000 50 GLY J O 1
ATOM 7505 N N . ALA F 3 69 ? 29.55600 85.55400 25.73700 1.000 121.81000 51 ALA J N 1
ATOM 7506 C CA . ALA F 3 69 ? 30.85800 86.17800 25.90100 1.000 119.40000 51 ALA J CA 1
ATOM 7507 C C . ALA F 3 69 ? 30.70800 87.66000 26.23100 1.000 120.61000 51 ALA J C 1
ATOM 7508 O O . ALA F 3 69 ? 29.68800 88.29200 25.94000 1.000 119.92000 51 ALA J O 1
ATOM 7510 N N . THR F 3 70 ? 31.74900 88.21300 26.84800 1.000 120.90000 52 THR J N 1
ATOM 7511 C CA . THR F 3 70 ? 31.75100 89.62400 27.19200 1.000 120.32000 52 THR J CA 1
ATOM 7512 C C . THR F 3 70 ? 31.85600 90.47900 25.92900 1.000 118.16000 52 THR J C 1
ATOM 7513 O O . THR F 3 70 ? 32.06500 89.98000 24.81900 1.000 116.92000 52 THR J O 1
ATOM 7517 N N . GLU F 3 71 ? 31.70500 91.79200 26.11500 1.000 116.61000 53 GLU J N 1
ATOM 7518 C CA . GLU F 3 71 ? 31.68200 92.70500 24.97600 1.000 117.99000 53 GLU J CA 1
ATOM 7519 C C . GLU F 3 71 ? 33.01300 92.69900 24.23300 1.000 116.45000 53 GLU J C 1
ATOM 7520 O O . GLU F 3 71 ? 33.04500 92.61300 23.00000 1.000 114.14000 53 GLU J O 1
ATOM 7526 N N . GLU F 3 72 ? 34.12600 92.78700 24.96800 1.000 116.10000 54 GLU J N 1
ATOM 7527 C CA . GLU F 3 72 ? 35.43900 92.77700 24.32600 1.000 114.78000 54 GLU J CA 1
ATOM 7528 C C . GLU F 3 72 ? 35.65000 91.50100 23.52000 1.000 117.34000 54 GLU J C 1
ATOM 7529 O O . GLU F 3 72 ? 36.19800 91.54200 22.41200 1.000 114.53000 54 GLU J O 1
ATOM 7535 N N . GLU F 3 73 ? 35.21300 90.35900 24.05500 1.000 119.60000 55 GLU J N 1
ATOM 7536 C CA . GLU F 3 73 ? 35.30000 89.11200 23.30300 1.000 115.36000 55 GLU J CA 1
ATOM 7537 C C . GLU F 3 73 ? 34.43400 89.16600 22.05000 1.000 111.12000 55 GLU J C 1
ATOM 7538 O O . GLU F 3 73 ? 34.83100 88.67000 20.99000 1.000 105.09000 55 GLU J O 1
ATOM 7540 N N . LYS F 3 74 ? 33.25000 89.77400 22.15400 1.000 113.96000 56 LYS J N 1
ATOM 7541 C CA . LYS F 3 74 ? 32.35600 89.86900 21.00500 1.000 108.71000 56 LYS J CA 1
ATOM 7542 C C . LYS F 3 74 ? 32.95900 90.72200 19.89500 1.000 112.05000 56 LYS J C 1
ATOM 7543 O O . LYS F 3 74 ? 32.85600 90.37200 18.71300 1.000 107.78000 56 LYS J O 1
ATOM 7549 N N . GLU F 3 75 ? 33.59100 91.84300 20.25400 1.000 112.84000 57 GLU J N 1
ATOM 7550 C CA . GLU F 3 75 ? 34.12200 92.74900 19.23900 1.000 109.91000 57 GLU J CA 1
ATOM 7551 C C . GLU F 3 75 ? 35.27800 92.11500 18.47700 1.000 109.72000 57 GLU J C 1
ATOM 7552 O O . GLU F 3 75 ? 35.41100 92.31700 17.26400 1.000 105.89000 57 GLU J O 1
ATOM 7558 N N . ILE F 3 76 ? 36.12800 91.35200 19.16900 1.000 111.59000 58 ILE J N 1
ATOM 7559 C CA . ILE F 3 76 ? 37.21300 90.64700 18.49200 1.000 107.73000 58 ILE J CA 1
ATOM 7560 C C . ILE F 3 76 ? 36.65400 89.62600 17.51200 1.000 109.94000 58 ILE J C 1
ATOM 7561 O O . ILE F 3 76 ? 37.25200 89.36700 16.46000 1.000 110.66000 58 ILE J O 1
ATOM 7566 N N . ILE F 3 77 ? 35.49700 89.03900 17.83000 1.000 108.17000 59 ILE J N 1
ATOM 7567 C CA . ILE F 3 77 ? 34.86000 88.10900 16.90400 1.000 107.34000 59 ILE J CA 1
ATOM 7568 C C . ILE F 3 77 ? 34.28700 88.85800 15.70700 1.000 103.64000 59 ILE J C 1
ATOM 7569 O O . ILE F 3 77 ? 34.35500 88.37900 14.56800 1.000 101.37000 59 ILE J O 1
ATOM 7574 N N . LYS F 3 78 ? 33.72100 90.04600 15.94000 1.000 105.29000 60 LYS J N 1
ATOM 7575 C CA . LYS F 3 78 ? 33.21500 90.85300 14.83400 1.000 104.10000 60 LYS J CA 1
ATOM 7576 C C . LYS F 3 78 ? 34.34400 91.28100 13.90400 1.000 104.97000 60 LYS J C 1
ATOM 7577 O O . LYS F 3 78 ? 34.16600 91.33400 12.68200 1.000 100.63000 60 LYS J O 1
ATOM 7583 N N . GLU F 3 79 ? 35.51600 91.59200 14.46700 1.000 103.26000 61 GLU J N 1
ATOM 7584 C CA . GLU F 3 79 ? 36.66500 91.94700 13.63900 1.000 105.75000 61 GLU J CA 1
ATOM 7585 C C . GLU F 3 79 ? 37.15200 90.75000 12.83300 1.000 109.12000 61 GLU J C 1
ATOM 7586 O O . GLU F 3 79 ? 37.53700 90.89400 11.66600 1.000 103.76000 61 GLU J O 1
ATOM 7592 N N . ALA F 3 80 ? 37.14900 89.56100 13.44200 1.000 111.67000 62 ALA J N 1
ATOM 7593 C CA . ALA F 3 80 ? 37.50100 88.35300 12.70600 1.000 105.07000 62 ALA J CA 1
ATOM 7594 C C . ALA F 3 80 ? 36.42000 87.97800 11.70200 1.000 100.08000 62 ALA J C 1
ATOM 7595 O O . ALA F 3 80 ? 36.72400 87.40300 10.65100 1.000 100.51000 62 ALA J O 1
ATOM 7597 N N . GLN F 3 81 ? 35.16000 88.29300 12.00700 1.000 95.96000 63 GLN J N 1
ATOM 7598 C CA . GLN F 3 81 ? 34.08000 88.00500 11.07000 1.000 100.88000 63 GLN J CA 1
ATOM 7599 C C . GLN F 3 81 ? 34.19300 88.86300 9.81600 1.000 107.07000 63 GLN J C 1
ATOM 7600 O O . GLN F 3 81 ? 34.02700 88.36000 8.69900 1.000 105.33000 63 GLN J O 1
ATOM 7606 N N . LYS F 3 82 ? 34.48200 90.15700 9.98200 1.000 110.22000 64 LYS J N 1
ATOM 7607 C CA . LYS F 3 82 ? 34.60800 91.04600 8.83000 1.000 109.94000 64 LYS J CA 1
ATOM 7608 C C . LYS F 3 82 ? 35.81800 90.68700 7.97800 1.000 110.25000 64 LYS J C 1
ATOM 7609 O O . LYS F 3 82 ? 35.76900 90.79200 6.74700 1.000 111.73000 64 LYS J O 1
ATOM 7615 N N . ALA F 3 83 ? 36.91500 90.26800 8.61500 1.000 106.49000 65 ALA J N 1
ATOM 7616 C CA . ALA F 3 83 ? 38.13500 89.96000 7.87600 1.000 110.09000 65 ALA J CA 1
ATOM 7617 C C . ALA F 3 83 ? 37.90600 88.83100 6.87700 1.000 113.47000 65 ALA J C 1
ATOM 7618 O O . ALA F 3 83 ? 38.28000 88.94000 5.70400 1.000 113.07000 65 ALA J O 1
ATOM 7620 N N . PHE F 3 84 ? 37.28900 87.73500 7.32500 1.000 111.38000 66 PHE J N 1
ATOM 7621 C CA . PHE F 3 84 ? 36.96900 86.65300 6.40100 1.000 113.40000 66 PHE J CA 1
ATOM 7622 C C . PHE F 3 84 ? 35.79400 87.01800 5.50300 1.000 112.25000 66 PHE J C 1
ATOM 7623 O O . PHE F 3 84 ? 35.68500 86.50000 4.38500 1.000 110.49000 66 PHE J O 1
ATOM 7631 N N . GLN F 3 85 ? 34.91000 87.90500 5.96900 1.000 113.48000 67 GLN J N 1
ATOM 7632 C CA . GLN F 3 85 ? 33.82200 88.37500 5.11700 1.000 114.85000 67 GLN J CA 1
ATOM 7633 C C . GLN F 3 85 ? 34.35700 89.18900 3.94600 1.000 115.89000 67 GLN J C 1
ATOM 7634 O O . GLN F 3 85 ? 33.90800 89.01700 2.80600 1.000 114.94000 67 GLN J O 1
ATOM 7640 N N . GLU F 3 86 ? 35.31300 90.08300 4.21000 1.000 115.18000 68 GLU J N 1
ATOM 7641 C CA . GLU F 3 86 ? 35.95400 90.82100 3.12700 1.000 121.18000 68 GLU J CA 1
ATOM 7642 C C . GLU F 3 86 ? 36.80900 89.90700 2.26000 1.000 118.96000 68 GLU J C 1
ATOM 7643 O O . GLU F 3 86 ? 36.96000 90.15600 1.05800 1.000 122.31000 68 GLU J O 1
ATOM 7649 N N . GLU F 3 87 ? 37.36900 88.84600 2.84500 1.000 115.65000 69 GLU J N 1
ATOM 7650 C CA . GLU F 3 87 ? 38.21400 87.92200 2.09900 1.000 117.48000 69 GLU J CA 1
ATOM 7651 C C . GLU F 3 87 ? 37.42300 87.06000 1.12200 1.000 118.32000 69 GLU J C 1
ATOM 7652 O O . GLU F 3 87 ? 38.03200 86.36200 0.30400 1.000 120.24000 69 GLU J O 1
ATOM 7658 N N . ILE F 3 88 ? 36.08900 87.09800 1.18100 1.000 118.09000 70 ILE J N 1
ATOM 7659 C CA . ILE F 3 88 ? 35.27300 86.36100 0.21800 1.000 117.96000 70 ILE J CA 1
ATOM 7660 C C . ILE F 3 88 ? 35.60500 86.79600 -1.20500 1.000 120.55000 70 ILE J C 1
ATOM 7661 O O . ILE F 3 88 ? 35.64200 85.97400 -2.13000 1.000 119.91000 70 ILE J O 1
ATOM 7666 N N . GLU F 3 89 ? 35.86700 88.08400 -1.40200 1.000 119.14000 71 GLU J N 1
ATOM 7667 C CA . GLU F 3 89 ? 36.28700 88.58900 -2.70500 1.000 116.51000 71 GLU J CA 1
ATOM 7668 C C . GLU F 3 89 ? 37.64200 89.28500 -2.60900 1.000 113.91000 71 GLU J C 1
ATOM 7669 O O . GLU F 3 89 ? 38.19800 89.44000 -1.52200 1.000 115.29000 71 GLU J O 1
#

Secondary structure (DSSP, 8-state):
--EEEEE---EE-TT--EEEEEEEESS-GGGS-EEEEEE-TTS-EEEEEEE-TTS--EEE-TTTTTTEEEEEEGGGTEEEEEE-S--GGG-EEEEEEEE---TT-SS---SEEEE---EEEEE-----BPPPEEEE---SSSB--EEEEEEEEEEEBSS--EEEETTTT--TTEEEPPPEE-TTS-EEEEEEEEEESGGGGT--EEEEEEEGGGTEEEEEEE--/--PPPEEEE-SEEEE-TT--EEEEEEESS--TT-EEEEEE-TTS--EEEESSSS-BPTT--TTEEEEEETTEEEEEESS--GGG-SEEEEEE-SSSSPEE---EEEEE----BPPEEEEEPPPHHHHHHTEEEEEEEEEEEBSS--EEEEEETTEE--SSEEEEEPPPPTTT--EEEEEEEEEEHHHHTT-SEEEEEEE-TTSSS-EEEEEETTT-/--EEEEE---EE-TT--EEEEEEEESS-GGGS-EEEEEE-TTS-EEEEEEE-TTS--EEE-TTTTTTEEEEEETTTTEEEEEE-S--GGG-EEEEEEEE---TT-SS---SEEEE---EEEEE-----B--EEEEE-------TTEEEEEEEEEEEBSS--EEEETTTT--TTEEEPPPEE-TTS-EEEEEEEEEEGGGGGT--EEEEEEEGGGTEEEEEEE--/-----EEEE-SEEEE-TT--EEEEEEESS--TT-EEEEEE-TTS--EEEESSSS-BPTT--TTEEEEE-SSEEEEEESS--GGG-SEEEEEE-SSSSPEE---EEEEE----BPPEEEEE--------EEEEEEEEEBSS--EEEEEETTEE--SSEEEEEPPPPTTT--EEEEEEEE--HHHHTT-SEEEEEEE-TTSSS-EEEEEES--/-HHHHHHHHHHHSSS-SEEEEEEE-SSSEEEEEEEE-SS--EEEEESS--HHHHHHHHHHHHHHHHHHH-/-HHHHHHHHHHHTTS-SEEEEEEE-SS-EEEEEEEB-TT--B--B-TT--HHHHHHHHHHHHHHHHTT-

Radius of gyration: 38.7 Å; Cα contacts (8 Å, |Δi|>4): 2549; chains: 6; bounding box: 101×92×86 Å

Nearest PDB structures (foldseek):
  7k8o-assembly1_H  TM=9.270E-01  e=2.001E-33  Homo sapiens
  6d0x-assembly1_A  TM=9.513E-01  e=6.128E-33  Homo sapiens
  5wna-assembly2_C  TM=8.725E-01  e=5.065E-34  Homo sapiens
  5bk1-assembly2_C  TM=9.568E-01  e=1.114E-31  Homo sapiens
  7sbu-assembly1_H  TM=8.736E-01  e=8.001E-30  Homo sapiens